Protein AF-Q4N2Q1-F1 (afdb_monomer)

Nearest PDB structures (foldseek):
  7ax3-assembly1_C2  TM=5.560E-01  e=3.155E-37  Homo sapiens
  7ax3-assembly1_D2  TM=5.392E-01  e=5.954E-36  Homo sapiens
  8sxz-assembly1_f  TM=5.097E-01  e=1.402E-36  Homo sapiens
  6dlu-assembly1_B  TM=5.110E-01  e=1.230E-34  Homo sapiens
  6vjf-assembly1_B  TM=7.811E-01  e=3.377E-27  Thermochaetoides thermophila DSM 1495

InterPro domains:
  IPR000375 Dynamin stalk domain [PF01031] (224-513)
  IPR001401 Dynamin, GTPase domain [SM00053] (6-253)
  IPR001401 Dynamin, GTPase domain [cd08771] (28-303)
  IPR003130 Dynamin GTPase effector [PF02212] (553-640)
  IPR003130 Dynamin GTPase effector [SM00302] (550-641)
  IPR020850 GTPase effector domain [PS51388] (555-646)
  IPR022812 Dynamin [PR00195] (30-48)
  IPR022812 Dynamin [PR00195] (55-72)
  IPR022812 Dynamin [PR00195] (132-149)
  IPR022812 Dynamin [PR00195] (184-202)
  IPR022812 Dynamin [PR00195] (203-219)
  IPR022812 Dynamin [PR00195] (226-245)
  IPR022812 Dynamin [PTHR11566] (11-640)
  IPR027417 P-loop containing nucleoside triphosphate hydrolase [G3DSA:3.40.50.300] (8-312)
  IPR027417 P-loop containing nucleoside triphosphate hydrolase [SSF52540] (6-311)
  IPR030381 Dynamin-type guanine nucleotide-binding (G) domain [PS51718] (27-303)
  IPR045063 Dynamin, N-terminal [PF00350] (33-215)

Foldseek 3Di:
DPDPPVVLLLLLLVLLVLLVVLPVCVPDPAFAAEEAFAPPLCRVLLVCLQLLHDQQDDDPDFRCQEKEKEFEAADDDPDPPDDPQKWKDWVPGPDTHSDSPVSNVVVVVVCCVPQNPQSHHDHDYTYMYIYYNRHDRHIYMYATHQDQQDDPRGPDDRCSNVVRLVSSLVQLLPPSYAYEQRGELQDDPVPIPSVVSNCVNPVQLARYEYEYENQVVHDVPDHCPCQLVCNPPHHPLGYAYEYGQDPVCVVVVPRSVNRQVVQVVCQCVDPPNVPDDPLRYGSVSVSVSVSVSSSVSSVVCLVVVLVVLVVVLVVLVVVLVQLDDAQDPDPVSLLVVVLVLLVQLLCQLVCLLVVPDDVVCPVPQDPPLRLNVQLVVLLVCQCPVVVVDLPLVPPDLVNLLVLQVVQCPPPDPPDRDVVSLLVVQQVVLVVSVVSLLVSLVSNLVSSLVSSLVSLCRSCVSFVLLSVLLSVLLNVLLVVLSVVLVVVLVVVSCCLRVDDDDPDVVLVVVPDPDDPPPPCVVPVVVPPDPCPPVVVVVVVVCVVDDDDRPDDPVSSVVSSVSSSVSVVVSSVCCSVVSSVSSCVSRVVVSSVCSSVSSSVVQVPDPVSVNRSDGPPVSVVVSVVSVSSSSSSVSSSVSSCVSCVVCPVVVVVVVVVVVVVVVVVVVVVVVVVVVVPPDDDDDDDDDDDDDDDDDDDDDDDDDDDDDYDDDDDDDDDDDDDDDDDDDDDDDDDDDDDDDDDDDDDDDDDDDDDDDDDDDDDDDDDDDDDDDDDDDDDDDDDD

Mean predicted aligned error: 19.38 Å

Solvent-accessible surface area (backbone atoms only — not comparable to full-atom values): 47287 Å² total; per-residue (Å²): 138,94,72,65,67,72,60,58,53,49,53,58,50,50,47,55,50,54,34,43,74,59,46,40,56,82,81,44,88,68,70,38,35,38,44,38,27,43,60,90,26,47,60,68,55,52,50,31,63,57,49,60,50,83,39,77,73,80,68,95,72,86,64,53,40,38,33,37,35,42,36,33,40,49,49,74,63,92,43,100,81,54,82,68,77,47,34,36,34,44,75,98,43,93,62,75,36,69,49,41,68,59,47,22,53,48,54,52,49,62,43,33,76,75,30,43,86,45,70,31,75,38,98,57,69,47,51,33,40,38,38,23,63,77,20,56,74,47,52,42,30,48,49,44,44,45,46,92,70,77,64,89,93,43,75,55,58,99,53,52,41,56,54,35,47,51,52,51,44,64,57,45,55,38,88,57,31,34,35,38,26,30,39,36,49,71,50,68,70,92,75,34,63,24,54,53,54,44,39,72,50,35,76,76,15,77,55,32,35,37,34,34,23,50,62,84,67,45,59,94,92,62,76,60,58,52,58,50,71,32,70,77,74,69,33,71,64,29,34,30,36,32,59,66,79,48,77,64,41,56,75,71,64,62,48,64,76,56,38,55,53,51,33,54,47,48,44,64,70,34,87,75,53,49,80,48,65,69,72,39,36,42,66,68,37,47,51,54,49,50,50,54,50,51,50,57,47,45,66,68,44,46,62,57,51,52,51,51,48,52,52,50,40,48,56,44,47,55,50,46,60,71,59,50,78,79,75,64,86,50,71,66,57,40,52,55,49,49,50,52,50,47,49,50,41,45,50,52,53,49,31,44,53,70,62,52,87,55,81,90,46,64,87,76,46,58,95,86,65,52,61,36,59,51,50,49,46,53,50,64,58,49,65,48,76,64,75,80,44,72,75,55,76,76,55,49,74,61,57,54,46,47,42,38,62,73,42,28,75,94,48,62,91,94,52,76,35,71,64,29,55,47,66,67,43,41,71,60,51,60,64,50,53,61,59,55,52,50,48,54,52,54,48,50,53,52,52,51,55,50,50,48,58,48,36,53,67,68,27,57,71,23,59,55,39,27,55,50,52,46,54,52,50,51,52,51,50,51,60,33,44,56,58,37,47,56,55,49,50,58,51,51,48,52,70,56,77,50,94,82,83,88,53,63,68,78,65,58,70,80,66,83,73,77,84,81,79,76,60,78,82,65,60,79,81,67,81,84,83,63,82,69,65,55,58,56,52,57,56,57,51,69,76,72,61,84,79,61,91,64,58,70,69,56,54,50,53,52,44,50,52,52,47,52,53,51,53,51,52,53,50,50,50,54,58,46,51,52,52,51,48,47,46,48,31,57,50,40,47,63,67,46,46,52,57,53,54,48,53,61,57,72,70,45,92,58,55,68,64,32,61,44,65,56,69,68,59,56,52,50,51,51,54,44,50,54,51,42,52,31,42,52,53,42,52,51,54,53,51,67,64,48,75,76,38,83,68,49,60,72,53,52,54,55,51,50,55,54,52,52,52,50,56,54,51,54,58,54,56,61,63,65,69,77,72,82,81,80,84,89,81,87,85,89,82,90,82,92,82,90,79,88,82,86,85,83,91,86,87,88,88,88,82,84,85,89,81,87,87,87,82,89,79,85,88,84,83,90,81,89,83,85,92,80,85,89,83,90,84,88,84,87,85,89,82,90,86,85,87,89,84,92,84,84,90,80,88,85,89,79,91,77,92,87,80,84,89,84,86,87,89,84,85,84,88,89,81,90,84,89,84,87,86,88,83,89,84,84,88,133

Secondary structure (DSSP, 8-state):
---SHHHHHHHHHHHHHHHHHTTGGGTSPPPEEEEE-BTTSSHHHHHHHHHT---S---SS----S-EEEEEEEPPPSSTT-----EEEETTEEEEE--HHHHHHHHHHHHHHHHTTTT------EEEEEEESSS-SEEEEE-PPB-SSPPTT-S--TTHHHHHHHHHHHHHTSTTEEEEEEEETTS-GGG-HHHHHHHHH-TT-SSEEEEEE-GGGPPTT--THHHHTT-SS--TT-EEE--PPPHHHHHTT--HHHHHHHHHHHHHH-TTTTTS-GGGBSHHHHHHHHHHHHHHHHHHHHHHHHHHHHHHHHHHHHHHHHH--PPPSSHHHHHHHHHHHHHHHHHHHHHHHTT---GGGTTTS-TT--HHHHHHHHHHHTTHHHHSS-GGGGS-HHHHHHHHHHH-TTSPTT---HHHHHHHHHHHHTTTHHHHHHHHHHHHHHHHHHHHHHHHHHHTT-HHHHHHHHHHHHHHHHHHHHHHHHHHHHHHHHHHHS-----HHHHHTT-----TTSSTTTGGGSTTS-TTHHHHHHHHHTTT----SS-HHHHHHHHHHHHHHHHHHHHHHHHHHHHHHIIIIIIHHHHHHHHHHHHHHHT-TTHHHHT---HHHHHHHHHHHHHHHHHHHHHHHHHHHHTT-TTTHHHHHHHHHHHHHHHHHHHHHHHHSSS--------------------------------------------------------PPPPP--------------------------------------------

Structure (mmCIF, N/CA/C/O backbone):
data_AF-Q4N2Q1-F1
#
_entry.id   AF-Q4N2Q1-F1
#
loop_
_atom_site.group_PDB
_atom_site.id
_atom_site.type_symbol
_atom_site.label_atom_id
_atom_site.label_alt_id
_atom_site.label_comp_id
_atom_site.label_asym_id
_atom_site.label_entity_id
_atom_site.label_seq_id
_atom_site.pdbx_PDB_ins_code
_atom_site.Cartn_x
_atom_site.Cartn_y
_atom_site.Cartn_z
_atom_site.occupancy
_atom_site.B_iso_or_equiv
_atom_site.auth_seq_id
_atom_site.auth_comp_id
_atom_site.auth_asym_id
_atom_site.auth_atom_id
_atom_site.pdbx_PDB_model_num
ATOM 1 N N . MET A 1 1 ? -0.016 -7.848 49.436 1.00 23.84 1 MET A N 1
ATOM 2 C CA . MET A 1 1 ? 0.077 -6.524 48.785 1.00 23.84 1 MET A CA 1
ATOM 3 C C . MET A 1 1 ? -0.170 -6.693 47.288 1.00 23.84 1 MET A C 1
ATOM 5 O O . MET A 1 1 ? 0.697 -7.261 46.640 1.00 23.84 1 MET A O 1
ATOM 9 N N . PRO A 1 2 ? -1.324 -6.281 46.734 1.00 28.38 2 PRO A N 1
ATOM 10 C CA . PRO A 1 2 ? -1.598 -6.340 45.300 1.00 28.38 2 PRO A CA 1
ATOM 11 C C . PRO A 1 2 ? -1.674 -4.913 44.729 1.00 28.38 2 PRO A C 1
ATOM 13 O O . PRO A 1 2 ? -2.746 -4.316 44.712 1.00 28.38 2 PRO A O 1
ATOM 16 N N . LEU A 1 3 ? -0.542 -4.320 44.332 1.00 30.06 3 LEU A N 1
ATOM 17 C CA . LEU A 1 3 ? -0.517 -2.938 43.813 1.00 30.06 3 LEU A CA 1
ATOM 18 C C . LEU A 1 3 ? 0.218 -2.748 42.475 1.00 30.06 3 LEU A C 1
ATOM 20 O O . LEU A 1 3 ? 0.093 -1.671 41.903 1.00 30.06 3 LEU A O 1
ATOM 24 N N . ASP A 1 4 ? 0.887 -3.764 41.916 1.00 42.16 4 ASP A N 1
ATOM 25 C CA . ASP A 1 4 ? 1.739 -3.549 40.729 1.00 42.16 4 ASP A CA 1
ATOM 26 C C . ASP A 1 4 ? 1.154 -4.033 39.390 1.00 42.16 4 ASP A C 1
ATOM 28 O O . ASP A 1 4 ? 1.511 -3.534 38.328 1.00 42.16 4 ASP A O 1
ATOM 32 N N . VAL A 1 5 ? 0.173 -4.940 39.407 1.00 43.19 5 VAL A N 1
ATOM 33 C CA . VAL A 1 5 ? -0.464 -5.412 38.164 1.00 43.19 5 VAL A CA 1
ATOM 34 C C . VAL A 1 5 ? -1.261 -4.267 37.522 1.00 43.19 5 VAL A C 1
ATOM 36 O O . VAL A 1 5 ? -1.053 -3.929 36.363 1.00 43.19 5 VAL A O 1
ATOM 39 N N . ASN A 1 6 ? -2.069 -3.546 38.304 1.00 49.22 6 ASN A N 1
ATOM 40 C CA . ASN A 1 6 ? -2.904 -2.440 37.816 1.00 49.22 6 ASN A CA 1
ATOM 41 C C . ASN A 1 6 ? -2.121 -1.244 37.235 1.00 49.22 6 ASN A C 1
ATOM 43 O O . ASN A 1 6 ? -2.698 -0.463 36.480 1.00 49.22 6 ASN A O 1
ATOM 47 N N . SER A 1 7 ? -0.842 -1.060 37.582 1.00 57.09 7 SER A N 1
ATOM 48 C CA . SER A 1 7 ? -0.015 0.043 37.063 1.00 57.09 7 SER A CA 1
ATOM 49 C C . SER A 1 7 ? 0.425 -0.228 35.618 1.00 57.09 7 SER A C 1
ATOM 51 O O . SER A 1 7 ? 0.379 0.653 34.760 1.00 57.09 7 SER A O 1
ATOM 53 N N . ASN A 1 8 ? 0.782 -1.479 35.350 1.00 57.34 8 ASN A N 1
ATOM 54 C CA . ASN A 1 8 ? 1.264 -1.989 34.077 1.00 57.34 8 ASN A CA 1
ATOM 55 C C . ASN A 1 8 ? 0.133 -2.200 33.065 1.00 57.34 8 ASN A C 1
ATOM 57 O O . ASN A 1 8 ? 0.296 -1.895 31.885 1.00 57.34 8 ASN A O 1
ATOM 61 N N . LEU A 1 9 ? -1.043 -2.608 33.540 1.00 58.28 9 LEU A N 1
ATOM 62 C CA . LEU A 1 9 ? -2.244 -2.744 32.716 1.00 58.28 9 LEU A CA 1
ATOM 63 C C . LEU A 1 9 ? -2.716 -1.402 32.127 1.00 58.28 9 LEU A C 1
ATOM 65 O O . LEU A 1 9 ? -3.066 -1.321 30.953 1.00 58.28 9 LEU A O 1
ATOM 69 N N . ARG A 1 10 ? -2.646 -0.319 32.908 1.00 62.84 10 ARG A N 1
ATOM 70 C CA . ARG A 1 10 ? -3.014 1.030 32.443 1.00 62.84 10 ARG A CA 1
ATOM 71 C C . ARG A 1 10 ? -2.118 1.546 31.324 1.00 62.84 10 ARG A C 1
ATOM 73 O O . ARG A 1 10 ? -2.601 2.257 30.453 1.00 62.84 10 ARG A O 1
ATOM 80 N N . LYS A 1 11 ? -0.833 1.179 31.327 1.00 69.94 11 LYS A N 1
ATOM 81 C CA . LYS A 1 11 ? 0.103 1.585 30.267 1.00 69.94 11 LYS A CA 1
ATOM 82 C C . LYS A 1 11 ? -0.298 1.001 28.913 1.00 69.94 11 LYS A C 1
ATOM 84 O O . LYS A 1 11 ? -0.176 1.689 27.914 1.00 69.94 11 LYS A O 1
ATOM 89 N N . LEU A 1 12 ? -0.809 -0.234 28.880 1.00 71.50 12 LEU A N 1
ATOM 90 C CA . LEU A 1 12 ? -1.245 -0.877 27.635 1.00 71.50 12 LEU A CA 1
ATOM 91 C C . LEU A 1 12 ? -2.538 -0.276 27.080 1.00 71.50 12 LEU A C 1
ATOM 93 O O . LEU A 1 12 ? -2.664 -0.131 25.869 1.00 71.50 12 LEU A O 1
ATOM 97 N N . ILE A 1 13 ? -3.484 0.085 27.949 1.00 72.00 13 ILE A N 1
ATOM 98 C CA . ILE A 1 13 ? -4.717 0.759 27.520 1.00 72.00 13 ILE A CA 1
ATOM 99 C C . ILE A 1 13 ? -4.392 2.173 27.022 1.00 72.00 13 ILE A C 1
ATOM 101 O O . ILE A 1 13 ? -4.746 2.508 25.896 1.00 72.00 13 ILE A O 1
ATOM 105 N N . SER A 1 14 ? -3.601 2.933 27.791 1.00 75.62 14 SER A N 1
ATOM 106 C CA . SER A 1 14 ? -3.106 4.257 27.387 1.00 75.62 14 SER A CA 1
ATOM 107 C C . SER A 1 14 ? -2.336 4.207 26.069 1.00 75.62 14 SER A C 1
ATOM 109 O O . SER A 1 14 ? -2.502 5.093 25.247 1.00 75.62 14 SER A O 1
ATOM 111 N N . LEU A 1 15 ? -1.544 3.157 25.826 1.00 80.88 15 LEU A N 1
ATOM 112 C CA . LEU A 1 15 ? -0.840 2.961 24.558 1.00 80.88 15 LEU A CA 1
ATOM 113 C C . LEU A 1 15 ? -1.815 2.851 23.377 1.00 80.88 15 LEU A C 1
ATOM 115 O O . LEU A 1 15 ? -1.579 3.443 22.328 1.00 80.88 15 LEU A O 1
ATOM 119 N N . VAL A 1 16 ? -2.903 2.087 23.518 1.00 80.00 16 VAL A N 1
ATOM 120 C CA . VAL A 1 16 ? -3.913 1.959 22.454 1.00 80.00 16 VAL A CA 1
ATOM 121 C C . VAL A 1 16 ? -4.624 3.292 22.215 1.00 80.00 16 VAL A C 1
ATOM 123 O O . VAL A 1 16 ? -4.890 3.635 21.061 1.00 80.00 16 VAL A O 1
ATOM 126 N N . ASP A 1 17 ? -4.882 4.057 23.272 1.00 76.50 17 ASP A N 1
ATOM 127 C CA . ASP A 1 17 ? -5.484 5.386 23.164 1.00 76.50 17 ASP A CA 1
ATOM 128 C C . ASP A 1 17 ? -4.525 6.394 22.506 1.00 76.50 17 ASP A C 1
ATOM 130 O O . ASP A 1 17 ? -4.915 7.043 21.537 1.00 76.50 17 ASP A O 1
ATOM 134 N N . ASP A 1 18 ? -3.248 6.417 22.896 1.00 82.38 18 ASP A N 1
ATOM 135 C CA . ASP A 1 18 ? -2.202 7.249 22.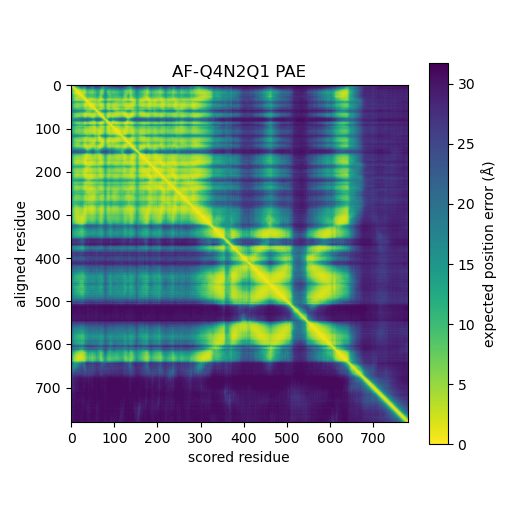281 1.00 82.38 18 ASP A CA 1
ATOM 136 C C . ASP A 1 18 ? -2.028 6.922 20.785 1.00 82.38 18 ASP A C 1
ATOM 138 O O . ASP A 1 18 ? -1.884 7.809 19.937 1.00 82.38 18 ASP A O 1
ATOM 142 N N . LEU A 1 19 ? -2.081 5.634 20.426 1.00 83.25 19 LEU A N 1
ATOM 143 C CA . LEU A 1 19 ? -2.073 5.189 19.030 1.00 83.25 19 LEU A CA 1
ATOM 144 C C . LEU A 1 19 ? -3.303 5.680 18.264 1.00 83.25 19 LEU A C 1
ATOM 146 O O . LEU A 1 19 ? -3.200 6.045 17.086 1.00 83.25 19 LEU A O 1
ATOM 150 N N . ARG A 1 20 ? -4.466 5.705 18.917 1.00 80.31 20 ARG A N 1
ATOM 151 C CA . ARG A 1 20 ? -5.702 6.213 18.326 1.00 80.31 20 ARG A CA 1
ATOM 152 C C . ARG A 1 20 ? -5.625 7.723 18.116 1.00 80.31 20 ARG A C 1
ATOM 154 O O . ARG A 1 20 ? -5.992 8.163 17.027 1.00 80.31 20 ARG A O 1
ATOM 161 N N . ASP A 1 21 ? -5.094 8.473 19.075 1.00 80.81 21 ASP A N 1
ATOM 162 C CA . ASP A 1 21 ? -4.981 9.939 19.042 1.00 80.81 21 ASP A CA 1
ATOM 163 C C . ASP A 1 21 ? -3.988 10.437 17.989 1.00 80.81 21 ASP A C 1
ATOM 165 O O . ASP A 1 21 ? -4.210 11.457 17.339 1.00 80.81 21 ASP A O 1
ATOM 169 N N . VAL A 1 22 ? -2.937 9.662 17.709 1.00 85.38 22 VAL A N 1
ATOM 170 C CA . VAL A 1 22 ? -2.050 9.908 16.557 1.00 85.38 22 VAL A CA 1
ATOM 171 C C . VAL A 1 22 ? -2.749 9.670 15.210 1.00 85.38 22 VAL A C 1
ATOM 173 O O . VAL A 1 22 ? -2.246 10.089 14.167 1.00 85.38 22 VAL A O 1
ATOM 176 N N . GLY A 1 23 ? -3.927 9.044 15.210 1.00 81.50 23 GLY A N 1
ATOM 177 C CA . GLY A 1 23 ? -4.720 8.784 14.013 1.00 81.50 23 GLY A CA 1
ATOM 178 C C . GLY A 1 23 ? -4.437 7.430 13.367 1.00 81.50 23 GLY A C 1
ATOM 179 O O . GLY A 1 23 ? -4.832 7.224 12.218 1.00 81.50 23 GLY A O 1
ATOM 180 N N . LEU A 1 24 ? -3.781 6.491 14.068 1.00 85.62 24 LEU A N 1
ATOM 181 C CA . LEU A 1 24 ? -3.479 5.166 13.510 1.00 85.62 24 LEU A CA 1
ATOM 182 C C . LEU A 1 24 ? -4.754 4.411 13.103 1.00 85.62 24 LEU A C 1
ATOM 184 O O . LEU A 1 24 ? -4.743 3.698 12.102 1.00 85.62 24 LEU A O 1
ATOM 188 N N . HIS A 1 25 ? -5.856 4.643 13.822 1.00 79.88 25 HIS A N 1
ATOM 189 C CA . HIS A 1 25 ? -7.170 4.041 13.576 1.00 79.88 25 HIS A CA 1
ATOM 190 C C . HIS A 1 25 ? -7.724 4.287 12.162 1.00 79.88 25 HIS A C 1
ATOM 192 O O . HIS A 1 25 ? -8.542 3.505 11.689 1.00 79.88 25 HIS A O 1
ATOM 198 N N . LYS A 1 26 ? -7.270 5.344 11.470 1.00 78.88 26 LYS A N 1
ATOM 199 C CA . LYS A 1 26 ? -7.656 5.633 10.076 1.00 78.88 26 LYS A CA 1
ATOM 200 C C . LYS A 1 26 ? -7.038 4.654 9.078 1.00 78.88 26 LYS A C 1
ATOM 202 O O . LYS A 1 26 ? -7.545 4.495 7.974 1.00 78.88 26 LYS A O 1
ATOM 207 N N . TYR A 1 27 ? -5.924 4.028 9.452 1.00 83.88 27 TYR A N 1
ATOM 208 C CA . TYR A 1 27 ? -5.139 3.166 8.573 1.00 83.88 27 TYR A CA 1
ATOM 209 C C . TYR A 1 27 ? -5.144 1.708 9.033 1.00 83.88 27 TYR A C 1
ATOM 211 O O . TYR A 1 27 ? -5.108 0.811 8.190 1.00 83.88 27 TYR A O 1
ATOM 219 N N . ILE A 1 28 ? -5.161 1.468 10.346 1.00 84.38 28 ILE A N 1
ATOM 220 C CA . ILE A 1 28 ? -5.064 0.145 10.967 1.00 84.38 28 ILE A CA 1
ATOM 221 C C . ILE A 1 28 ? -6.074 0.053 12.110 1.00 84.38 28 ILE A C 1
ATOM 223 O O . ILE A 1 28 ? -6.128 0.929 12.972 1.00 84.38 28 ILE A O 1
ATOM 227 N N . ASN A 1 29 ? -6.838 -1.038 12.151 1.00 81.31 29 ASN A N 1
ATOM 228 C CA . ASN A 1 29 ? -7.791 -1.271 13.230 1.00 81.31 29 ASN A CA 1
ATOM 229 C C . ASN A 1 29 ? -7.075 -1.580 14.547 1.00 81.31 29 ASN A C 1
ATOM 231 O O . ASN A 1 29 ? -6.163 -2.415 14.598 1.00 81.31 29 ASN A O 1
ATOM 235 N N . LEU A 1 30 ? -7.534 -0.920 15.610 1.00 83.69 30 LEU A N 1
ATOM 236 C CA . LEU A 1 30 ? -7.022 -1.065 16.968 1.00 83.69 30 LEU A CA 1
ATOM 237 C C . LEU A 1 30 ? -7.913 -2.001 17.801 1.00 83.69 30 LEU A C 1
ATOM 239 O O . LEU A 1 30 ? -9.124 -2.055 17.558 1.00 83.69 30 LEU A O 1
ATOM 243 N N . PRO A 1 31 ? -7.348 -2.697 18.807 1.00 85.12 31 PRO A N 1
ATOM 244 C CA . PRO A 1 31 ? -8.130 -3.537 19.703 1.00 85.12 31 PRO A CA 1
ATOM 245 C C . PRO A 1 31 ? -9.226 -2.759 20.435 1.00 85.12 31 PRO A C 1
ATOM 247 O O . PRO A 1 31 ? -8.993 -1.665 20.952 1.00 85.12 31 PRO A O 1
ATOM 250 N N . ARG A 1 32 ? -10.429 -3.333 20.487 1.00 86.56 32 ARG A N 1
ATOM 251 C CA . ARG A 1 32 ? -11.621 -2.706 21.083 1.00 86.56 32 ARG A CA 1
ATOM 252 C C . ARG A 1 32 ? -12.650 -3.744 21.513 1.00 86.56 32 ARG A C 1
ATOM 254 O O . ARG A 1 32 ? -12.541 -4.911 21.142 1.00 86.56 32 ARG A O 1
ATOM 261 N N . ILE A 1 33 ? -13.654 -3.329 22.282 1.00 91.31 33 ILE A N 1
ATOM 262 C CA . ILE A 1 33 ? -14.768 -4.191 22.697 1.00 91.31 33 ILE A CA 1
ATOM 263 C C . ILE A 1 33 ? -16.034 -3.761 21.954 1.00 91.31 33 ILE A C 1
ATOM 265 O O . ILE A 1 33 ? -16.439 -2.607 22.030 1.00 91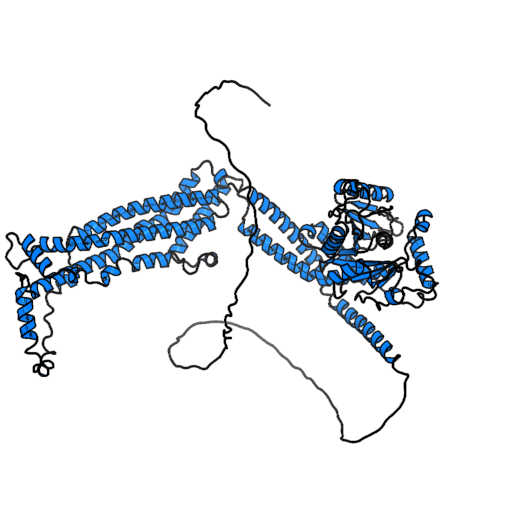.31 33 ILE A O 1
ATOM 269 N N . CYS A 1 34 ? -16.678 -4.688 21.257 1.00 92.25 34 CYS A N 1
ATOM 270 C CA . CYS A 1 34 ? -17.942 -4.480 20.560 1.00 92.25 34 CYS A CA 1
ATOM 271 C C . CYS A 1 34 ? -19.086 -5.119 21.352 1.00 92.25 34 CYS A C 1
ATOM 273 O O . CYS A 1 34 ? -19.015 -6.299 21.696 1.00 92.25 34 CYS A O 1
ATOM 275 N N . VAL A 1 35 ? -20.151 -4.362 21.626 1.00 92.19 35 VAL A N 1
ATOM 276 C CA . VAL A 1 35 ? -21.345 -4.877 22.306 1.00 92.19 35 VAL A CA 1
ATOM 277 C C . VAL A 1 35 ? -22.387 -5.319 21.282 1.00 92.19 35 VAL A C 1
ATOM 279 O O . VAL A 1 35 ? -22.894 -4.512 20.508 1.00 92.19 35 VAL A O 1
ATOM 282 N N . ALA A 1 36 ? -22.739 -6.605 21.304 1.00 91.50 36 ALA A N 1
ATOM 283 C CA . ALA A 1 36 ? -23.723 -7.209 20.410 1.00 91.50 36 ALA A CA 1
ATOM 284 C C . ALA A 1 36 ? -24.922 -7.751 21.202 1.00 91.50 36 ALA A C 1
ATOM 286 O O . ALA A 1 36 ? -24.769 -8.381 22.248 1.00 91.50 36 ALA A O 1
ATOM 287 N N . GLY A 1 37 ? -26.141 -7.524 20.706 1.00 88.38 37 GLY A N 1
ATOM 288 C CA . GLY A 1 37 ? -27.363 -7.974 21.378 1.00 88.38 37 GLY A CA 1
ATOM 289 C C . GLY A 1 37 ? -28.648 -7.532 20.682 1.00 88.38 37 GLY A C 1
ATOM 290 O O . GLY A 1 37 ? -28.688 -6.475 20.051 1.00 88.38 37 GLY A O 1
ATOM 291 N N . THR A 1 38 ? -29.731 -8.291 20.845 1.00 86.50 38 THR A N 1
ATOM 292 C CA . THR A 1 38 ? -31.064 -7.929 20.327 1.00 86.50 38 THR A CA 1
ATOM 293 C C . THR A 1 38 ? -31.582 -6.637 20.953 1.00 86.50 38 THR A C 1
ATOM 295 O O . THR A 1 38 ? -31.159 -6.240 22.045 1.00 86.50 38 THR A O 1
ATOM 298 N N . GLN A 1 39 ? -32.485 -5.927 20.275 1.00 83.44 39 GLN A N 1
ATOM 299 C CA . GLN A 1 39 ? -33.172 -4.789 20.891 1.00 83.44 39 GLN A CA 1
ATOM 300 C C . GLN A 1 39 ? -33.786 -5.206 22.243 1.00 83.44 39 GLN A C 1
ATOM 302 O O . GLN A 1 39 ? -34.304 -6.309 22.392 1.00 83.44 39 GLN A O 1
ATOM 307 N N . SER A 1 40 ? -33.675 -4.344 23.256 1.00 81.56 40 SER A N 1
ATOM 308 C CA . SER A 1 40 ? -34.179 -4.606 24.615 1.00 81.56 40 SER A CA 1
ATOM 309 C C . SER A 1 40 ? -33.486 -5.733 25.402 1.00 81.56 40 SER A C 1
ATOM 311 O O . SER A 1 40 ? -33.939 -6.047 26.505 1.00 81.56 40 SER A O 1
ATOM 313 N N . SER A 1 41 ? -32.356 -6.285 24.936 1.00 83.62 41 SER A N 1
ATOM 314 C CA . SER A 1 41 ? -31.536 -7.235 25.717 1.00 83.62 41 SER A CA 1
ATOM 315 C C . SER A 1 41 ? -30.812 -6.605 26.918 1.00 83.62 41 SER A C 1
ATOM 317 O O . SER A 1 41 ? -30.171 -7.306 27.692 1.00 83.62 41 SER A O 1
ATOM 319 N N . GLY A 1 42 ? -30.910 -5.284 27.101 1.00 84.94 42 GLY A N 1
ATOM 320 C CA . GLY A 1 42 ? -30.280 -4.564 28.212 1.00 84.94 42 GLY A CA 1
ATOM 321 C C . GLY A 1 42 ? -28.869 -4.037 27.930 1.00 84.94 42 GLY A C 1
ATOM 322 O O . GLY A 1 42 ? -28.194 -3.656 28.877 1.00 84.94 42 GLY A O 1
ATOM 323 N N . LYS A 1 43 ? -28.427 -3.978 26.662 1.00 87.44 43 LYS A N 1
ATOM 324 C CA . LYS A 1 43 ? -27.108 -3.439 26.253 1.00 87.44 43 LYS A CA 1
ATOM 325 C C . LYS A 1 43 ? -26.785 -2.077 26.871 1.00 87.44 43 LYS A C 1
ATOM 327 O O . LYS A 1 43 ? -25.798 -1.958 27.585 1.00 87.44 43 LYS A O 1
ATOM 332 N N . SER A 1 44 ? -27.642 -1.078 26.649 1.00 85.94 44 SER A N 1
AT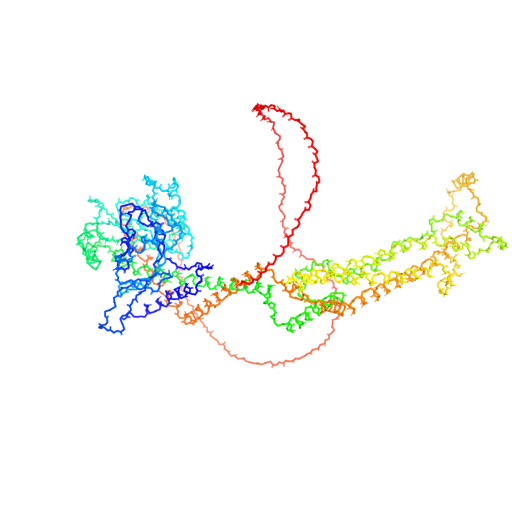OM 333 C CA . SER A 1 44 ? -27.426 0.284 27.151 1.00 85.94 44 SER A CA 1
ATOM 334 C C . SER A 1 44 ? -27.366 0.315 28.680 1.00 85.94 44 SER A C 1
ATOM 336 O O . SER A 1 44 ? -26.524 1.001 29.241 1.00 85.94 44 SER A O 1
ATOM 338 N N . SER A 1 45 ? -28.172 -0.505 29.364 1.00 87.94 45 SER A N 1
ATOM 339 C CA . SER A 1 45 ? -28.134 -0.621 30.827 1.00 87.94 45 SER A CA 1
ATOM 340 C C . SER A 1 45 ? -26.846 -1.273 31.344 1.00 87.94 45 SER A C 1
ATOM 342 O O . SER A 1 45 ? -26.336 -0.859 32.383 1.00 87.94 45 SER A O 1
ATOM 344 N N . VAL A 1 46 ? -26.305 -2.272 30.632 1.00 89.62 46 VAL A N 1
ATOM 345 C CA . VAL A 1 46 ? -24.990 -2.863 30.945 1.00 89.62 46 VAL A CA 1
ATOM 346 C C . VAL A 1 46 ? -23.894 -1.819 30.752 1.00 89.62 46 VAL A C 1
ATOM 348 O O . VAL A 1 46 ? -23.068 -1.642 31.640 1.00 89.62 46 VAL A O 1
ATOM 351 N N . LEU A 1 47 ? -23.915 -1.090 29.635 1.00 88.81 47 LEU A N 1
ATOM 352 C CA . LEU A 1 47 ? -22.940 -0.041 29.335 1.00 88.81 47 LEU A CA 1
ATOM 353 C C . LEU A 1 47 ? -22.965 1.083 30.375 1.00 88.81 47 LEU A C 1
ATOM 355 O O . LEU A 1 47 ? -21.926 1.400 30.938 1.00 88.81 47 LEU A O 1
ATOM 359 N N . GLU A 1 48 ? -24.132 1.627 30.716 1.00 87.69 48 GLU A N 1
ATOM 360 C CA . GLU A 1 48 ? -24.266 2.638 31.776 1.00 87.69 48 GLU A CA 1
ATOM 361 C C . GLU A 1 48 ? -23.758 2.129 33.132 1.00 87.69 48 GLU A C 1
ATOM 363 O O . GLU A 1 48 ? -23.159 2.888 33.892 1.00 87.69 48 GLU A O 1
ATOM 368 N N . SER A 1 49 ? -23.963 0.843 33.436 1.00 87.75 49 SER A N 1
ATOM 369 C CA . SER A 1 49 ? -23.482 0.234 34.681 1.00 87.75 49 SER A CA 1
ATOM 370 C C . SER A 1 49 ? -21.961 0.039 34.684 1.00 87.75 49 SER A C 1
ATOM 372 O O . SER A 1 49 ? -21.346 0.195 35.735 1.00 87.75 49 SER A O 1
ATOM 374 N N . ILE A 1 50 ? -21.346 -0.240 33.525 1.00 86.62 50 ILE A N 1
ATOM 375 C CA . ILE A 1 50 ? -19.881 -0.281 33.347 1.00 86.62 50 ILE A CA 1
ATOM 376 C C . ILE A 1 50 ? -19.278 1.125 33.470 1.00 86.62 50 ILE A C 1
ATOM 378 O O . ILE A 1 50 ? -18.242 1.296 34.108 1.00 86.62 50 ILE A O 1
ATOM 382 N N . VAL A 1 51 ? -19.910 2.133 32.862 1.00 84.69 51 VAL A N 1
ATOM 383 C CA . VAL A 1 51 ? -19.425 3.524 32.893 1.00 84.69 51 VAL A CA 1
ATOM 384 C C . VAL A 1 51 ? -19.657 4.176 34.260 1.00 84.69 51 VAL A C 1
ATOM 386 O O . VAL A 1 51 ? -18.883 5.032 34.683 1.00 84.69 51 VAL A O 1
ATOM 389 N N . GLY A 1 52 ? -20.726 3.791 34.956 1.00 82.00 52 GLY A N 1
ATOM 390 C CA . GLY A 1 52 ? -21.145 4.398 36.218 1.00 82.00 52 GLY A CA 1
ATOM 391 C C . GLY A 1 52 ? -21.931 5.704 36.055 1.00 82.00 52 GLY A C 1
ATOM 392 O O . GLY A 1 52 ? -22.203 6.369 37.055 1.00 82.00 52 GLY A O 1
ATOM 393 N N . ILE A 1 53 ? -22.305 6.078 34.824 1.00 82.31 53 ILE A N 1
ATOM 394 C CA . ILE A 1 53 ? -22.973 7.345 34.486 1.00 82.31 53 ILE A CA 1
ATOM 395 C C . ILE A 1 53 ? -24.164 7.086 33.559 1.00 82.31 53 ILE A C 1
ATOM 397 O O . ILE A 1 53 ? -24.107 6.251 32.658 1.00 82.31 53 ILE A O 1
ATOM 401 N N . ASP A 1 54 ? -25.242 7.839 33.772 1.00 82.44 54 ASP A N 1
ATOM 402 C CA . ASP A 1 54 ? -26.492 7.768 33.015 1.00 82.44 54 ASP A CA 1
ATOM 403 C C . ASP A 1 54 ? -26.559 8.890 31.963 1.00 82.44 54 ASP A C 1
ATOM 405 O O . ASP A 1 54 ? -27.025 9.990 32.248 1.00 82.44 54 ASP A O 1
ATOM 409 N N . PHE A 1 55 ? -26.046 8.638 30.756 1.00 83.06 55 PHE A N 1
ATOM 410 C CA . PHE A 1 55 ? -25.962 9.648 29.683 1.00 83.06 55 PHE A CA 1
ATOM 411 C C . PHE A 1 55 ? -26.425 9.131 28.313 1.00 83.06 55 PHE A C 1
ATOM 413 O O . PHE A 1 55 ? -26.620 9.914 27.383 1.00 83.06 55 PHE A O 1
ATOM 420 N N . LEU A 1 56 ? -26.640 7.820 28.170 1.00 84.81 56 LEU A N 1
ATOM 421 C CA . LEU A 1 56 ? -27.151 7.249 26.928 1.00 84.81 56 LEU A CA 1
ATOM 422 C C . LEU A 1 56 ? -28.624 7.620 26.733 1.00 84.81 56 LEU A C 1
ATOM 424 O O . LEU A 1 56 ? -29.365 7.713 27.717 1.00 84.81 56 LEU A O 1
ATOM 428 N N . PRO A 1 57 ? -29.072 7.875 25.490 1.00 77.00 57 PRO A N 1
ATOM 429 C CA . PRO A 1 57 ? -30.479 8.127 25.214 1.00 77.00 57 PRO A CA 1
ATOM 430 C C . PRO A 1 57 ? -31.334 6.921 25.616 1.00 77.00 57 PRO A C 1
ATOM 432 O O . PRO A 1 57 ? -30.874 5.782 25.605 1.00 77.00 57 PRO A O 1
ATOM 435 N N . ARG A 1 58 ? -32.591 7.181 25.985 1.00 71.81 58 ARG A N 1
ATOM 436 C CA . ARG A 1 58 ? -33.589 6.165 26.339 1.00 71.81 58 ARG A CA 1
ATOM 437 C C . ARG A 1 58 ? -34.923 6.521 25.700 1.00 71.81 58 ARG A C 1
ATOM 439 O O . ARG A 1 58 ? -35.248 7.700 25.593 1.00 71.81 58 ARG A O 1
ATOM 446 N N . GLY A 1 59 ? -35.684 5.515 25.284 1.00 63.62 59 GLY A N 1
ATOM 447 C CA . GLY A 1 59 ? -37.011 5.706 24.705 1.00 63.62 59 GLY A CA 1
ATOM 448 C C . GLY A 1 59 ? -37.571 4.432 24.083 1.00 63.62 59 GLY A C 1
ATOM 449 O O . GLY A 1 59 ? -36.860 3.436 23.933 1.00 63.62 59 GLY A O 1
ATOM 450 N N . ASP A 1 60 ? -38.846 4.488 23.706 1.00 54.94 60 ASP A N 1
ATOM 451 C CA . ASP A 1 60 ? -39.526 3.403 23.004 1.00 54.94 60 ASP A CA 1
ATOM 452 C C . ASP A 1 60 ? -39.123 3.387 21.517 1.00 54.94 60 ASP A C 1
ATOM 454 O O . ASP A 1 60 ? -39.282 4.373 20.793 1.00 54.94 60 ASP A O 1
ATOM 458 N N . GLY A 1 61 ? -38.592 2.255 21.043 1.00 61.88 61 GLY A N 1
ATOM 459 C CA . GLY A 1 61 ? -38.121 2.072 19.663 1.00 61.88 61 GLY A CA 1
ATOM 460 C C . GLY A 1 61 ? -36.602 1.892 19.540 1.00 61.88 61 GLY A C 1
ATOM 461 O O . GLY A 1 61 ? -35.938 1.458 20.482 1.00 61.88 61 GLY A O 1
ATOM 462 N N . ILE A 1 62 ? -36.047 2.144 18.347 1.00 67.69 62 ILE A N 1
ATOM 463 C CA . ILE A 1 62 ? -34.600 2.032 18.092 1.00 67.69 62 ILE A CA 1
ATOM 464 C C . ILE A 1 62 ? -33.906 3.267 18.664 1.00 67.69 62 ILE A C 1
ATOM 466 O O . ILE A 1 62 ? -33.963 4.351 18.086 1.00 67.69 62 ILE A O 1
ATOM 470 N N . VAL A 1 63 ? -33.273 3.086 19.820 1.00 72.38 63 VAL A N 1
ATOM 471 C CA . VAL A 1 63 ? -32.604 4.155 20.567 1.00 72.38 63 VAL A CA 1
ATOM 472 C C . VAL A 1 63 ? -31.229 4.470 19.968 1.00 72.38 63 VAL A C 1
ATOM 474 O O . VAL A 1 63 ? -30.961 5.612 19.597 1.00 72.38 63 VAL A O 1
ATOM 477 N N . THR A 1 64 ? -30.382 3.450 19.803 1.00 76.62 64 THR A N 1
ATOM 478 C CA . THR A 1 64 ? -29.056 3.572 19.179 1.00 76.62 64 THR A CA 1
ATOM 479 C C . THR A 1 64 ? -29.195 3.429 17.661 1.00 76.62 64 THR A C 1
ATOM 481 O O . THR A 1 64 ? -29.415 2.327 17.161 1.00 76.62 64 THR A O 1
ATOM 484 N N . ARG A 1 65 ? -29.111 4.546 16.925 1.00 81.00 65 ARG A N 1
ATOM 485 C CA . ARG A 1 65 ? -29.222 4.603 15.446 1.00 81.00 65 ARG A CA 1
ATOM 486 C C . ARG A 1 65 ? -27.888 4.812 14.724 1.00 81.00 65 ARG A C 1
ATOM 488 O O . ARG A 1 65 ? -27.809 4.641 13.512 1.00 81.00 65 ARG A O 1
ATOM 495 N N . ARG A 1 66 ? -26.853 5.170 15.473 1.00 86.81 66 ARG A N 1
ATOM 496 C CA . ARG A 1 66 ? -25.459 5.257 15.040 1.00 86.81 66 ARG A CA 1
ATOM 497 C C . ARG A 1 66 ? -24.615 4.493 16.056 1.00 86.81 66 ARG A C 1
ATOM 499 O O . ARG A 1 66 ? -24.969 4.545 17.237 1.00 86.81 66 ARG A O 1
ATOM 506 N N . PRO A 1 67 ? -23.545 3.797 15.649 1.00 89.00 67 PRO A N 1
ATOM 507 C CA . PRO A 1 67 ? -22.578 3.255 16.596 1.00 89.00 67 PRO A CA 1
ATOM 508 C C . PRO A 1 67 ? -22.066 4.349 17.542 1.00 89.00 67 PRO A C 1
ATOM 510 O O . PRO A 1 67 ? -21.841 5.478 17.107 1.00 89.00 67 PRO A O 1
ATOM 513 N N . ILE A 1 68 ? -21.881 4.038 18.822 1.00 90.12 68 ILE A N 1
ATOM 514 C CA . ILE A 1 68 ? -21.312 4.980 19.797 1.00 90.12 68 ILE A CA 1
ATOM 515 C C . ILE A 1 68 ? -20.034 4.368 20.357 1.00 90.12 68 ILE A C 1
ATOM 517 O O . ILE A 1 68 ? -20.081 3.309 20.977 1.00 90.12 68 ILE A O 1
ATOM 521 N N . GLU A 1 69 ? -18.896 5.018 20.131 1.00 88.31 69 GLU A N 1
ATOM 522 C CA . GLU A 1 69 ? -17.595 4.595 20.647 1.00 88.31 69 GLU A CA 1
ATOM 523 C C . GLU A 1 69 ? -17.262 5.387 21.914 1.00 88.31 69 GLU A C 1
ATOM 525 O O . GLU A 1 69 ? -17.073 6.604 21.880 1.00 88.31 69 GLU A O 1
ATOM 530 N N . PHE A 1 70 ? -17.198 4.681 23.041 1.00 86.69 70 PHE A N 1
ATOM 531 C CA . PHE A 1 70 ? -16.815 5.214 24.341 1.00 86.69 70 PHE A CA 1
ATOM 532 C C . PHE A 1 70 ? -15.335 4.978 24.587 1.00 86.69 70 PHE A C 1
ATOM 534 O O . PHE A 1 70 ? -14.866 3.837 24.544 1.00 86.69 70 PHE A O 1
ATOM 541 N N . ARG A 1 71 ? -14.632 6.041 24.963 1.00 86.44 71 ARG A N 1
ATOM 542 C CA . ARG A 1 71 ? -13.305 5.968 25.572 1.00 86.44 71 ARG A CA 1
ATOM 543 C C . ARG A 1 71 ? -13.446 6.309 27.048 1.00 86.44 71 ARG A C 1
ATOM 545 O O . ARG A 1 71 ? -13.737 7.451 27.392 1.00 86.44 71 ARG A O 1
ATOM 552 N N . LEU A 1 72 ? -13.339 5.313 27.915 1.00 84.56 72 LEU A N 1
ATOM 553 C CA . LEU A 1 72 ? -13.485 5.488 29.356 1.00 84.56 72 LEU A CA 1
ATOM 554 C C . LEU A 1 72 ? -12.113 5.733 29.969 1.00 84.56 72 LEU A C 1
ATOM 556 O O . LEU A 1 72 ? -11.223 4.900 29.828 1.00 84.56 72 LEU A O 1
ATOM 560 N N . ASN A 1 73 ? -11.972 6.864 30.652 1.00 82.38 73 ASN A N 1
ATOM 561 C CA . ASN A 1 73 ? -10.743 7.306 31.293 1.00 82.38 73 ASN A CA 1
ATOM 562 C C . ASN A 1 73 ? -10.989 7.522 32.783 1.00 82.38 73 ASN A C 1
ATOM 564 O O . ASN A 1 73 ? -11.734 8.420 33.195 1.00 82.38 73 ASN A O 1
ATOM 568 N N . ARG A 1 74 ? -10.330 6.720 33.615 1.00 80.06 74 ARG A N 1
ATOM 569 C CA . ARG A 1 74 ? -10.480 6.810 35.059 1.00 80.06 74 ARG A CA 1
ATOM 570 C C . ARG A 1 74 ? -9.739 8.022 35.608 1.00 80.06 74 ARG A C 1
ATOM 572 O O . ARG A 1 74 ? -8.507 8.043 35.658 1.00 80.06 74 ARG A O 1
ATOM 579 N N . LEU A 1 75 ? -10.486 8.997 36.120 1.00 79.88 75 LEU A N 1
ATOM 580 C CA . LEU A 1 75 ? -9.907 10.151 36.807 1.00 79.88 75 LEU A CA 1
ATOM 581 C C . LEU A 1 75 ? -9.252 9.711 38.122 1.00 79.88 75 LEU A C 1
ATOM 583 O O . LEU A 1 75 ? -9.854 9.003 38.932 1.00 79.88 75 LEU A O 1
ATOM 587 N N . LYS A 1 76 ? -8.005 10.139 38.339 1.00 68.94 76 LYS A N 1
ATOM 588 C CA . LYS A 1 76 ? -7.321 9.994 39.626 1.00 68.94 76 LYS A CA 1
ATOM 589 C C . LYS A 1 76 ? -7.439 11.314 40.388 1.00 68.94 76 LYS A C 1
ATOM 591 O O . LYS A 1 76 ? -7.053 12.337 39.825 1.00 68.94 76 LYS A O 1
ATOM 596 N N . PRO A 1 77 ? -7.919 11.306 41.640 1.00 63.94 77 PRO A N 1
ATOM 597 C CA . PRO A 1 77 ? -7.840 12.493 42.475 1.00 63.94 77 PRO A CA 1
ATOM 598 C C . PRO A 1 77 ? -6.364 12.813 42.746 1.00 63.94 77 PRO A C 1
ATOM 600 O O . PRO A 1 77 ? -5.611 11.948 43.200 1.00 63.94 77 PRO A O 1
ATOM 603 N N . SER A 1 78 ? -5.942 14.037 42.423 1.00 60.72 78 SER A N 1
ATOM 604 C CA . SER A 1 78 ? -4.581 14.535 42.681 1.00 60.72 78 SER A CA 1
ATOM 605 C C . SER A 1 78 ? -4.303 14.671 44.180 1.00 60.72 78 SER A C 1
ATOM 607 O O . SER A 1 78 ? -3.156 14.569 44.613 1.00 60.72 78 SER A O 1
ATOM 609 N N . SER A 1 79 ? -5.356 14.844 44.980 1.00 57.78 79 SER A N 1
ATOM 610 C CA . SER A 1 79 ? -5.322 14.857 46.437 1.00 57.78 79 SER A CA 1
ATOM 611 C C . SER A 1 79 ? -6.602 14.214 47.013 1.00 57.78 79 SER A C 1
ATOM 613 O O . SER A 1 79 ? -7.629 14.212 46.336 1.00 57.78 79 SER A O 1
ATOM 615 N N . PRO A 1 80 ? -6.591 13.643 48.237 1.00 57.94 80 PRO A N 1
ATOM 616 C CA . PRO A 1 80 ? -7.751 12.951 48.829 1.00 57.94 80 PRO A CA 1
ATOM 617 C C . PRO A 1 80 ? -9.006 13.822 49.014 1.00 57.94 80 PRO A C 1
ATOM 619 O O . PRO A 1 80 ? -10.084 13.287 49.269 1.00 57.94 80 PRO A O 1
ATOM 622 N N . GLU A 1 81 ? -8.859 15.144 48.911 1.00 55.38 81 GLU A N 1
ATOM 623 C CA . GLU A 1 81 ? -9.911 16.142 49.127 1.00 55.38 81 GLU A CA 1
ATOM 624 C C . GLU A 1 81 ? -10.493 16.701 47.812 1.00 55.38 81 GLU A C 1
ATOM 626 O O . GLU A 1 81 ? -11.549 17.337 47.834 1.00 55.38 81 GLU A O 1
ATOM 631 N N . ASP A 1 82 ? -9.872 16.415 46.658 1.00 58.19 82 ASP A N 1
ATOM 632 C CA . ASP A 1 82 ? -10.368 16.848 45.349 1.00 58.19 82 ASP A CA 1
ATOM 633 C C . ASP A 1 82 ? -11.568 16.000 44.904 1.00 58.19 82 ASP A C 1
ATOM 635 O O . ASP A 1 82 ? -11.452 14.811 44.586 1.00 58.19 82 ASP A O 1
ATOM 639 N N . LYS A 1 83 ? -12.744 16.630 44.812 1.00 58.84 83 LYS A N 1
ATOM 640 C CA . LYS A 1 83 ? -13.891 16.052 44.101 1.00 58.84 83 LYS A CA 1
ATOM 641 C C . LYS A 1 83 ? -13.625 16.113 42.598 1.00 58.84 83 LYS A C 1
ATOM 643 O O . LYS A 1 83 ? -13.738 17.166 41.980 1.00 58.84 83 LYS A O 1
ATOM 648 N N . CYS A 1 84 ? -13.272 14.978 41.999 1.00 67.88 84 CYS A N 1
ATOM 649 C CA . CYS A 1 84 ? -13.237 14.848 40.546 1.00 67.88 84 CYS A CA 1
ATOM 650 C C . CYS A 1 84 ? -14.662 14.669 40.016 1.00 67.88 84 CYS A C 1
ATOM 652 O O . CYS A 1 84 ? -15.177 13.547 39.994 1.00 67.88 84 CYS A O 1
ATOM 654 N N . ASP A 1 85 ? -15.288 15.766 39.596 1.00 78.69 85 ASP A N 1
ATOM 655 C CA . ASP A 1 85 ? -16.588 15.700 38.936 1.00 78.69 85 ASP A CA 1
ATOM 656 C C . ASP A 1 85 ? -16.444 15.035 37.555 1.00 78.69 85 ASP A C 1
ATOM 658 O O . ASP A 1 85 ? -15.561 15.413 36.775 1.00 78.69 85 ASP A O 1
ATOM 662 N N . PRO A 1 86 ? -17.272 14.022 37.244 1.00 85.25 86 PRO A N 1
ATOM 663 C CA . PRO A 1 86 ? -17.214 13.343 35.962 1.00 85.25 86 PRO A CA 1
ATOM 664 C C . PRO A 1 86 ? -17.660 14.261 34.817 1.00 85.25 86 PRO A C 1
ATOM 666 O O . PRO A 1 86 ? -18.583 15.060 34.976 1.00 85.25 86 PRO A O 1
ATOM 669 N N . TYR A 1 87 ? -17.029 14.123 33.651 1.00 89.19 87 TYR A N 1
ATOM 670 C CA . TYR A 1 87 ? -17.354 14.909 32.458 1.00 89.19 87 TYR A CA 1
ATOM 671 C C . TYR A 1 87 ? -17.183 14.103 31.166 1.00 89.19 87 TYR A C 1
ATOM 673 O O . TYR A 1 87 ? -16.484 13.088 31.131 1.00 89.19 87 TYR A O 1
ATOM 681 N N . ILE A 1 88 ? -17.831 14.561 30.094 1.00 88.94 88 ILE A N 1
ATOM 682 C CA . ILE A 1 88 ? -17.777 13.954 28.756 1.00 88.94 88 ILE A CA 1
ATOM 683 C C . ILE A 1 88 ? -17.227 14.968 27.749 1.00 88.94 88 ILE A C 1
ATOM 685 O O . ILE A 1 88 ? -17.559 16.151 27.824 1.00 88.94 88 ILE A O 1
ATOM 689 N N . VAL A 1 89 ? -16.408 14.502 26.806 1.00 89.06 89 VAL A N 1
ATOM 690 C CA . VAL A 1 89 ? -15.876 15.283 25.676 1.00 89.06 89 VAL A CA 1
ATOM 691 C C . VAL A 1 89 ? -16.206 14.555 24.374 1.00 89.06 89 VAL A C 1
ATOM 693 O O . VAL A 1 89 ? -16.013 13.343 24.286 1.00 89.06 89 VAL A O 1
ATOM 696 N N . PHE A 1 90 ? -16.709 15.272 23.370 1.00 87.88 90 PHE A N 1
ATOM 697 C CA . PHE A 1 90 ? -17.033 14.710 22.053 1.00 87.88 90 PHE A CA 1
ATOM 698 C C . PHE A 1 90 ? -15.890 14.960 21.069 1.00 87.88 90 PHE A C 1
ATOM 700 O O . PHE A 1 90 ? -15.259 16.013 21.099 1.00 87.88 90 PHE A O 1
ATOM 707 N N . GLU A 1 91 ? -15.612 14.011 20.176 1.00 80.50 91 GLU A N 1
ATOM 708 C CA . GLU A 1 91 ? -14.571 14.205 19.162 1.00 80.50 91 GLU A CA 1
ATOM 709 C C . GLU A 1 91 ? -14.924 15.385 18.233 1.00 80.50 91 GLU A C 1
ATOM 711 O O . GLU A 1 91 ? -16.017 15.445 17.671 1.00 80.50 91 GLU A O 1
ATOM 716 N N . GLY A 1 92 ? -14.002 16.345 18.099 1.00 74.06 92 GLY A N 1
ATOM 717 C CA . GLY A 1 92 ? -14.214 17.583 17.337 1.00 74.06 92 GLY A CA 1
ATOM 718 C C . GLY A 1 92 ? -14.851 18.736 18.124 1.00 74.06 92 GLY A C 1
ATOM 719 O O . GLY A 1 92 ? -15.047 19.806 17.549 1.00 74.06 92 GLY A O 1
ATOM 720 N N . ASN A 1 93 ? -15.147 18.553 19.417 1.00 75.00 93 ASN A N 1
ATOM 721 C CA . ASN A 1 93 ? -15.593 19.616 20.317 1.00 75.00 93 ASN A CA 1
ATOM 722 C C . ASN A 1 93 ? -14.806 19.571 21.640 1.00 75.00 93 ASN A C 1
ATOM 724 O O . ASN A 1 93 ? -14.908 18.607 22.393 1.00 75.00 93 ASN A O 1
ATOM 728 N N . ASP A 1 94 ? -14.068 20.637 21.951 1.00 75.38 94 ASP A N 1
ATOM 729 C CA . ASP A 1 94 ? -13.285 20.742 23.194 1.00 75.38 94 ASP A CA 1
ATOM 730 C C . ASP A 1 94 ? -14.141 21.097 24.430 1.00 75.38 94 ASP A C 1
ATOM 732 O O . ASP A 1 94 ? -13.629 21.221 25.549 1.00 75.38 94 ASP A O 1
ATOM 736 N N . GLU A 1 95 ? -15.456 21.267 24.260 1.00 86.69 95 GLU A N 1
ATOM 737 C CA . GLU A 1 95 ? -16.389 21.532 25.352 1.00 86.69 95 GLU A CA 1
ATOM 738 C C . GLU A 1 95 ? -16.539 20.321 26.289 1.00 86.69 95 GLU A C 1
ATOM 740 O O . GLU A 1 95 ? -16.772 19.184 25.871 1.00 86.69 95 GLU A O 1
ATOM 745 N N . ARG A 1 96 ? -16.443 20.583 27.598 1.00 88.31 96 ARG A N 1
ATOM 746 C CA . ARG A 1 96 ? -16.631 19.580 28.651 1.00 88.31 96 ARG A CA 1
ATOM 747 C C . ARG A 1 96 ? -18.072 19.592 29.144 1.00 88.31 96 ARG A C 1
ATOM 749 O O . ARG A 1 96 ? -18.533 20.572 29.729 1.00 88.31 96 ARG A O 1
ATOM 756 N N . PHE A 1 97 ? -18.759 18.469 28.980 1.00 85.94 97 PHE A N 1
ATOM 757 C CA . PHE A 1 97 ? -20.125 18.278 29.451 1.00 85.94 97 PHE A CA 1
ATOM 758 C C . PHE A 1 97 ? -20.120 17.699 30.867 1.00 85.94 97 PHE A C 1
ATOM 760 O O . PHE A 1 97 ? -19.838 16.518 31.054 1.00 85.94 97 PHE A O 1
ATOM 767 N N . TYR A 1 98 ? -20.454 18.532 31.854 1.00 86.81 98 TYR A N 1
ATOM 768 C CA . TYR A 1 98 ? -20.670 18.124 33.253 1.00 86.81 98 TYR A CA 1
ATOM 769 C C . TYR A 1 98 ? -22.124 17.711 33.531 1.00 86.81 98 TYR A C 1
ATOM 771 O O . TYR A 1 98 ? -22.412 17.002 34.490 1.00 86.81 98 TYR A O 1
ATOM 779 N N . ASP A 1 99 ? -23.048 18.163 32.681 1.00 86.88 99 ASP A N 1
ATOM 780 C CA . ASP A 1 99 ? -24.466 17.825 32.741 1.00 86.88 99 ASP A CA 1
ATOM 781 C C . ASP A 1 99 ? -24.771 16.698 31.743 1.00 86.88 99 ASP A C 1
ATOM 783 O O . ASP A 1 99 ? -24.711 16.878 30.520 1.00 86.88 99 ASP A O 1
ATOM 787 N N . PHE A 1 100 ? -25.088 15.517 32.273 1.00 84.81 100 PHE A N 1
ATOM 788 C CA . PHE A 1 100 ? -25.326 14.314 31.476 1.00 84.81 100 PHE A CA 1
ATOM 789 C C . PHE A 1 100 ? -26.648 14.344 30.705 1.00 84.81 100 PHE A C 1
ATOM 791 O O . PHE A 1 100 ? -26.761 13.666 29.681 1.00 84.81 100 PHE A O 1
ATOM 798 N N . GLU A 1 101 ? -27.621 15.164 31.115 1.00 85.12 101 GLU A N 1
ATOM 799 C CA . GLU A 1 101 ? -28.834 15.377 30.320 1.00 85.12 101 GLU A CA 1
ATOM 800 C C . GLU A 1 101 ? -28.517 16.189 29.063 1.00 85.12 101 GLU A C 1
ATOM 802 O O . GLU A 1 101 ? -28.971 15.851 27.967 1.00 85.12 101 GLU A O 1
ATOM 807 N N . LYS A 1 102 ? -27.653 17.205 29.181 1.00 87.12 102 LYS A N 1
ATOM 808 C CA . LYS A 1 102 ? -27.149 17.940 28.012 1.00 87.12 102 LYS A CA 1
ATOM 809 C C . LYS A 1 102 ? -26.338 17.040 27.089 1.00 87.12 102 LYS A C 1
ATOM 811 O O . LYS A 1 102 ? -26.548 17.096 25.879 1.00 87.12 102 LYS A O 1
ATOM 816 N N . ALA A 1 103 ? -25.474 16.182 27.636 1.00 86.94 103 ALA A N 1
ATOM 817 C CA . ALA A 1 103 ? -24.721 15.211 26.840 1.00 86.94 103 ALA A CA 1
ATOM 818 C C . ALA A 1 103 ? -25.655 14.253 26.075 1.00 86.94 103 ALA A C 1
ATOM 820 O O . ALA A 1 103 ? -25.465 14.025 24.880 1.00 86.94 103 ALA A O 1
ATOM 821 N N . ARG A 1 104 ? -26.720 13.758 26.721 1.00 87.12 104 ARG A N 1
ATOM 822 C CA . ARG A 1 104 ? -27.755 12.926 26.085 1.00 87.12 104 ARG A CA 1
ATOM 823 C C . ARG A 1 104 ? -28.448 13.652 24.931 1.00 87.12 104 ARG A C 1
ATOM 825 O O . ARG A 1 104 ? -28.577 13.091 23.841 1.00 87.12 104 ARG A O 1
ATOM 832 N N . ASN A 1 105 ? -28.878 14.892 25.157 1.00 87.50 105 ASN A N 1
ATOM 833 C CA . ASN A 1 105 ? -29.524 15.712 24.130 1.00 87.50 105 ASN A CA 1
ATOM 834 C C . ASN A 1 105 ? -28.565 16.000 22.964 1.00 87.50 105 ASN A C 1
ATOM 836 O O . ASN A 1 105 ? -28.976 15.993 21.804 1.00 87.50 105 ASN A O 1
ATOM 840 N N . HIS A 1 106 ? -27.274 16.178 23.252 1.00 88.75 106 HIS A N 1
ATOM 841 C CA . HIS A 1 106 ? -26.241 16.360 22.237 1.00 88.75 106 HIS A CA 1
ATOM 842 C C . HIS A 1 106 ? -26.049 15.106 21.370 1.00 88.75 106 HIS A C 1
ATOM 844 O O . HIS A 1 106 ? -26.033 15.211 20.145 1.00 88.75 106 HIS A O 1
ATOM 850 N N . ILE A 1 107 ? -26.014 13.908 21.971 1.00 88.12 107 ILE A N 1
ATOM 851 C CA . ILE A 1 107 ? -25.969 12.631 21.232 1.00 88.12 107 ILE A CA 1
ATOM 852 C C . ILE A 1 107 ? -27.176 12.505 20.295 1.00 88.12 107 ILE A C 1
ATOM 854 O O . ILE A 1 107 ? -27.027 12.121 19.133 1.00 88.12 107 ILE A O 1
ATOM 858 N N . GLN A 1 108 ? -28.377 12.849 20.770 1.00 86.94 108 GLN A N 1
ATOM 859 C CA . GLN A 1 108 ? -29.587 12.822 19.942 1.00 86.94 108 GLN A CA 1
ATOM 860 C C . GLN A 1 108 ? -29.510 13.816 18.780 1.00 86.94 108 GLN A C 1
ATOM 862 O O . GLN A 1 108 ? -29.865 13.456 17.656 1.00 86.94 108 GLN A O 1
ATOM 867 N N . LYS A 1 109 ? -28.990 15.025 19.022 1.00 88.12 109 LYS A N 1
ATOM 868 C CA . LYS A 1 109 ? -28.773 16.042 17.988 1.00 88.12 109 LYS A CA 1
ATOM 869 C C . LYS A 1 109 ? -27.822 15.540 16.895 1.00 88.12 109 LYS A C 1
ATOM 871 O O . LYS A 1 109 ? -28.223 15.488 15.736 1.00 88.12 109 LYS A O 1
ATOM 876 N N . LEU A 1 110 ? -26.628 15.066 17.266 1.00 87.56 110 LEU A N 1
ATOM 877 C CA . LEU A 1 110 ? -25.639 14.497 16.333 1.00 87.56 110 LEU A CA 1
ATOM 878 C C . LEU A 1 110 ? -26.187 13.286 15.567 1.00 87.56 110 LEU A C 1
ATOM 880 O O . LEU A 1 110 ? -25.839 13.037 14.410 1.00 87.56 110 LEU A O 1
ATOM 884 N N . THR A 1 111 ? -27.053 12.506 16.212 1.00 86.50 111 THR A N 1
ATOM 885 C CA . THR A 1 111 ? -27.728 11.382 15.562 1.00 86.50 111 THR A CA 1
ATOM 886 C C . THR A 1 111 ? -28.709 11.872 14.502 1.00 86.50 111 THR A C 1
ATOM 888 O O . THR A 1 111 ? -28.671 11.374 13.380 1.00 86.50 111 THR A O 1
ATOM 891 N N . ASN A 1 112 ? -29.550 12.859 14.820 1.00 86.06 112 ASN A N 1
ATOM 892 C CA . ASN A 1 112 ? -30.544 13.407 13.894 1.00 86.06 112 ASN A CA 1
ATOM 893 C C . ASN A 1 112 ? -29.909 14.129 12.699 1.00 86.06 112 ASN A C 1
ATOM 895 O O . ASN A 1 112 ? -30.416 14.000 11.589 1.00 86.06 112 ASN A O 1
ATOM 899 N N . GLU A 1 113 ? -28.790 14.828 12.898 1.00 86.88 113 GLU A N 1
ATOM 900 C CA . GLU A 1 113 ? -28.074 15.543 11.830 1.00 86.88 113 GLU A CA 1
ATOM 901 C C . GLU A 1 113 ? -27.590 14.610 10.707 1.00 86.88 113 GLU A C 1
ATOM 903 O O . GLU A 1 113 ? -27.644 14.977 9.535 1.00 86.88 113 GLU A O 1
ATOM 908 N N . ARG A 1 114 ? -27.133 13.395 11.047 1.00 84.56 114 ARG A N 1
ATOM 909 C CA . ARG A 1 114 ? -26.603 12.418 10.074 1.00 84.56 114 ARG A CA 1
ATOM 910 C C . ARG A 1 114 ? -27.612 11.352 9.652 1.00 84.56 114 ARG A C 1
ATOM 912 O O . ARG A 1 114 ? -27.652 10.994 8.482 1.00 84.56 114 ARG A O 1
ATOM 919 N N . ALA A 1 115 ? -28.400 10.825 10.589 1.00 77.88 115 ALA A N 1
ATOM 920 C CA . ALA A 1 115 ? -29.344 9.731 10.341 1.00 77.88 115 ALA A CA 1
ATOM 921 C C . ALA A 1 115 ? -30.768 10.203 9.999 1.00 77.88 115 ALA A C 1
ATOM 923 O O . ALA A 1 115 ? -31.649 9.378 9.743 1.00 77.88 115 ALA A O 1
ATOM 924 N N . GLY A 1 116 ? -31.003 11.518 10.020 1.00 77.06 116 GLY A N 1
ATOM 925 C CA . GLY A 1 116 ? -32.319 12.119 9.850 1.00 77.06 116 GLY A CA 1
ATOM 926 C C . GLY A 1 116 ? -33.245 11.893 11.051 1.00 77.06 116 GLY A C 1
ATOM 927 O O . GLY A 1 116 ? -32.997 11.088 11.956 1.00 77.06 116 GLY A O 1
ATOM 928 N N . GLU A 1 117 ? -34.372 12.600 11.060 1.00 73.50 117 GLU A N 1
ATOM 929 C CA . GLU A 1 117 ? -35.375 12.491 12.130 1.00 73.50 117 GLU A CA 1
ATOM 930 C C . GLU A 1 117 ? -36.261 11.239 11.989 1.00 73.50 117 GLU A C 1
ATOM 932 O O . GLU A 1 117 ? -36.849 10.760 12.958 1.00 73.50 117 GLU A O 1
ATOM 937 N N . LYS A 1 118 ? -36.304 10.629 10.799 1.00 67.31 118 LYS A N 1
ATOM 938 C CA . LYS A 1 118 ? -37.215 9.526 10.448 1.00 67.31 118 LYS A CA 1
ATOM 939 C C . LYS A 1 118 ? -36.672 8.119 10.744 1.00 67.31 118 LYS A C 1
ATOM 941 O O . LYS A 1 118 ? -36.959 7.158 10.030 1.00 67.31 118 LYS A O 1
ATOM 946 N N . LYS A 1 119 ? -35.924 7.983 11.843 1.00 67.88 119 LYS A N 1
ATOM 947 C CA . LYS A 1 119 ? -35.437 6.701 12.400 1.00 67.88 119 LYS A CA 1
ATOM 948 C C . LYS A 1 119 ? -34.484 5.886 11.497 1.00 67.88 119 LYS A C 1
ATOM 950 O O . LYS A 1 119 ? -34.371 4.681 11.699 1.00 67.88 119 LYS A O 1
ATOM 955 N N . GLY A 1 120 ? -33.756 6.500 10.564 1.00 73.38 120 GLY A N 1
ATOM 956 C CA . GLY A 1 120 ? -32.703 5.808 9.802 1.00 73.38 120 GLY A CA 1
ATOM 957 C C . GLY A 1 120 ? -31.565 5.286 10.694 1.00 73.38 120 GLY A C 1
ATOM 958 O O . GLY A 1 120 ? -31.322 5.841 11.768 1.00 73.38 120 GLY A O 1
ATOM 959 N N . ILE A 1 121 ? -30.883 4.217 10.267 1.00 79.81 121 ILE A N 1
ATOM 960 C CA . ILE A 1 121 ? -29.653 3.707 10.897 1.00 79.81 121 ILE A CA 1
ATOM 961 C C . ILE A 1 121 ? -28.484 4.044 9.975 1.00 79.81 121 ILE A C 1
ATOM 963 O O . ILE A 1 121 ? -28.535 3.732 8.787 1.00 79.81 121 ILE A O 1
ATOM 967 N N . VAL A 1 122 ? -27.440 4.673 10.516 1.00 82.31 122 VAL A N 1
ATOM 968 C CA . VAL A 1 122 ? -26.255 5.084 9.749 1.00 82.31 122 VAL A CA 1
ATOM 969 C C . VAL A 1 122 ? -25.003 4.517 10.388 1.00 82.31 122 VAL A C 1
ATOM 971 O O . VAL A 1 122 ? -24.812 4.584 11.602 1.00 82.31 122 VAL A O 1
ATOM 974 N N . ASP A 1 123 ? -24.134 3.985 9.541 1.00 81.75 123 ASP A N 1
ATOM 975 C CA . ASP A 1 123 ? -22.834 3.462 9.920 1.00 81.75 123 ASP A CA 1
ATOM 976 C C . ASP A 1 123 ? -21.759 4.556 9.978 1.00 81.75 123 ASP A C 1
ATOM 978 O O . ASP A 1 123 ? -20.806 4.581 9.208 1.00 81.75 123 ASP A O 1
ATOM 982 N N . ASP A 1 124 ? -21.957 5.512 10.875 1.00 84.31 124 ASP A N 1
ATOM 983 C CA . ASP A 1 124 ? -21.007 6.591 11.131 1.00 84.31 124 ASP A CA 1
ATOM 984 C C . ASP A 1 124 ? -20.899 6.752 12.652 1.00 84.31 124 ASP A C 1
ATOM 986 O O . ASP A 1 124 ? -21.869 7.218 13.264 1.00 84.31 124 ASP A O 1
ATOM 990 N N . PRO A 1 125 ? -19.807 6.310 13.302 1.00 87.50 125 PRO A N 1
ATOM 991 C CA . PRO A 1 125 ? -19.730 6.271 14.757 1.00 87.50 125 PRO A CA 1
ATOM 992 C C . PRO A 1 125 ? -19.708 7.673 15.385 1.00 87.50 125 PRO A C 1
ATOM 994 O O . PRO A 1 125 ? -19.132 8.610 14.839 1.00 87.50 125 PRO A O 1
ATOM 997 N N . ILE A 1 126 ? -20.323 7.816 16.560 1.00 88.88 126 ILE A N 1
ATOM 998 C CA . ILE A 1 126 ? -20.143 8.977 17.442 1.00 88.88 126 ILE A CA 1
ATOM 999 C C . ILE A 1 126 ? -19.065 8.611 18.456 1.00 88.88 126 ILE A C 1
ATOM 1001 O O . ILE A 1 126 ? -19.274 7.716 19.275 1.00 88.88 126 ILE A O 1
ATOM 1005 N N . VAL A 1 127 ? -17.929 9.299 18.410 1.00 87.69 127 VAL A N 1
ATOM 1006 C CA . VAL A 1 127 ? -16.809 9.061 19.325 1.00 87.69 127 VAL A CA 1
ATOM 1007 C C . VAL A 1 127 ? -16.876 10.053 20.482 1.00 87.69 127 VAL A C 1
ATOM 1009 O O . VAL A 1 127 ? -16.970 11.267 20.277 1.00 87.69 127 VAL A O 1
ATOM 1012 N N . LEU A 1 128 ? -16.831 9.537 21.709 1.00 89.31 128 LEU A N 1
ATOM 1013 C CA . LEU A 1 128 ? -16.834 10.353 22.919 1.00 89.31 128 LEU A CA 1
ATOM 1014 C C . LEU A 1 128 ? -15.920 9.772 24.000 1.00 89.31 128 LEU A C 1
ATOM 1016 O O . LEU A 1 128 ? -15.804 8.556 24.171 1.00 89.31 128 LEU A O 1
ATOM 1020 N N . SER A 1 129 ? -15.299 10.664 24.761 1.00 87.69 129 SER A N 1
ATOM 1021 C CA . SER A 1 129 ? -14.416 10.341 25.877 1.00 87.69 129 SER A CA 1
ATOM 1022 C C . SER A 1 129 ? -15.113 10.672 27.192 1.00 87.69 129 SER A C 1
ATOM 1024 O O . SER A 1 129 ? -15.501 11.817 27.425 1.00 87.69 129 SER A O 1
ATOM 1026 N N . VAL A 1 130 ? -15.275 9.673 28.058 1.00 87.75 130 VAL A N 1
ATOM 1027 C CA . VAL A 1 130 ? -15.869 9.808 29.391 1.00 87.75 130 VAL A CA 1
ATOM 1028 C C . VAL A 1 130 ? -14.761 9.796 30.429 1.00 87.75 130 VAL A C 1
ATOM 1030 O O . VAL A 1 130 ? -13.992 8.842 30.513 1.00 87.75 130 VAL A O 1
ATOM 1033 N N . PHE A 1 131 ? -14.718 10.828 31.261 1.00 86.31 131 PHE A N 1
ATOM 1034 C CA . PHE A 1 131 ? -13.772 10.949 32.359 1.00 86.31 131 PHE A CA 1
ATOM 1035 C C . PHE A 1 131 ? -14.522 10.819 33.683 1.00 86.31 131 PHE A C 1
ATOM 1037 O O . PHE A 1 131 ? -15.359 11.660 34.006 1.00 86.31 131 PHE A O 1
ATOM 1044 N N . SER A 1 132 ? -14.253 9.762 34.451 1.00 84.31 132 SER A N 1
ATOM 1045 C CA . SER A 1 132 ? -14.958 9.485 35.713 1.00 84.31 132 SER A CA 1
ATOM 1046 C C . SER A 1 132 ? -14.057 8.776 36.725 1.00 84.31 132 SER A C 1
ATOM 1048 O O . SER A 1 132 ? -13.242 7.949 36.328 1.00 84.31 132 SER A O 1
ATOM 1050 N N . PRO A 1 133 ? -14.167 9.038 38.039 1.00 80.75 133 PRO A N 1
ATOM 1051 C CA . PRO A 1 133 ? -13.413 8.282 39.046 1.00 80.75 133 PRO A CA 1
ATOM 1052 C C . PRO A 1 133 ? -13.900 6.829 39.196 1.00 80.75 133 PRO A C 1
ATOM 1054 O O . PRO A 1 133 ? -13.137 5.957 39.634 1.00 80.75 133 PRO A O 1
ATOM 1057 N N . ASP A 1 134 ? -15.164 6.587 38.834 1.00 75.12 134 ASP A N 1
ATOM 1058 C CA . ASP A 1 134 ? -15.876 5.321 39.009 1.00 75.12 134 ASP A CA 1
ATOM 1059 C C . ASP A 1 134 ? -15.806 4.414 37.758 1.00 75.12 134 ASP A C 1
ATOM 1061 O O . ASP A 1 134 ? -16.141 3.235 37.859 1.00 75.12 134 ASP A O 1
ATOM 1065 N N . CYS A 1 135 ? -15.352 4.919 36.599 1.00 77.12 135 CYS A N 1
ATOM 1066 C CA . CYS A 1 135 ? -15.249 4.123 35.370 1.00 77.12 135 CYS A CA 1
ATOM 1067 C C . CYS A 1 135 ? -13.898 3.386 35.259 1.00 77.12 135 CYS A C 1
ATOM 1069 O O . CYS A 1 135 ? -12.885 3.853 35.790 1.00 77.12 135 CYS A O 1
ATOM 1071 N N . PRO A 1 136 ? -13.845 2.233 34.570 1.00 80.12 136 PRO A N 1
ATOM 1072 C CA . PRO A 1 136 ? -12.587 1.585 34.209 1.00 80.12 136 PRO A CA 1
ATOM 1073 C C . PRO A 1 136 ? -11.910 2.290 33.022 1.00 80.12 136 PRO A C 1
ATOM 1075 O O . PRO A 1 136 ? -12.553 3.046 32.300 1.00 80.12 136 PRO A O 1
ATOM 1078 N N . ASP A 1 137 ? -10.623 2.007 32.810 1.00 77.19 137 ASP A N 1
ATOM 1079 C CA . ASP A 1 137 ? -9.879 2.447 31.624 1.00 77.19 137 ASP A CA 1
ATOM 1080 C C . ASP A 1 137 ? -10.199 1.465 30.469 1.00 77.19 137 ASP A C 1
ATOM 1082 O O . ASP A 1 137 ? -9.610 0.388 30.408 1.00 77.19 137 ASP A O 1
ATOM 1086 N N . LEU A 1 138 ? -11.200 1.743 29.618 1.00 81.12 138 LEU A N 1
ATOM 1087 C CA . LEU A 1 138 ? -11.677 0.818 28.564 1.00 81.12 138 LEU A CA 1
ATOM 1088 C C . LEU A 1 138 ? -12.199 1.549 27.317 1.00 81.12 138 LEU A C 1
ATOM 1090 O O . LEU A 1 138 ? -12.852 2.582 27.420 1.00 81.12 138 LEU A O 1
ATOM 1094 N N . SER A 1 139 ? -12.016 0.939 26.141 1.00 82.88 139 SER A N 1
ATOM 1095 C CA . SER A 1 139 ? -12.648 1.361 24.880 1.00 82.88 139 SER A CA 1
ATOM 1096 C C . SER A 1 139 ? -13.771 0.396 24.475 1.00 82.88 139 SER A C 1
ATOM 1098 O O . SER A 1 139 ? -13.523 -0.798 24.273 1.00 82.88 139 SER A O 1
ATOM 1100 N N . LEU A 1 140 ? -14.998 0.900 24.337 1.00 88.12 140 LEU A N 1
ATOM 1101 C CA . LEU A 1 140 ? -16.212 0.116 24.065 1.00 88.12 140 LEU A CA 1
ATOM 1102 C C . LEU A 1 140 ? -16.995 0.724 22.897 1.00 88.12 140 LEU A C 1
ATOM 1104 O O . LEU A 1 140 ? -17.064 1.939 22.778 1.00 88.12 140 LEU A O 1
ATOM 1108 N N . ILE A 1 141 ? -17.640 -0.102 22.077 1.00 89.56 141 ILE A N 1
ATOM 1109 C CA . ILE A 1 141 ? -18.548 0.337 21.012 1.00 89.56 141 ILE A CA 1
ATOM 1110 C C . ILE A 1 141 ? -19.947 -0.221 21.282 1.00 89.56 141 ILE A C 1
ATOM 1112 O O . ILE A 1 141 ? -20.129 -1.443 21.294 1.00 89.56 141 ILE A O 1
ATOM 1116 N N . ASP A 1 142 ? -20.932 0.664 21.468 1.00 90.38 142 ASP A N 1
ATOM 1117 C CA . ASP A 1 142 ? -22.357 0.316 21.415 1.00 90.38 142 ASP A CA 1
ATOM 1118 C C . ASP A 1 142 ? -22.805 0.248 19.962 1.00 90.38 142 ASP A C 1
ATOM 1120 O O . ASP A 1 142 ? -22.656 1.214 19.209 1.00 90.38 142 ASP A O 1
ATOM 1124 N N . LEU A 1 143 ? -23.382 -0.885 19.578 1.00 88.06 143 LEU A N 1
ATOM 1125 C CA . LEU A 1 143 ? -23.977 -1.062 18.265 1.00 88.06 143 LEU A CA 1
ATOM 1126 C C . LEU A 1 143 ? -25.506 -1.069 18.360 1.00 88.06 143 LEU A C 1
ATOM 1128 O O . LEU A 1 143 ? -26.069 -1.566 19.345 1.00 88.06 143 LEU A O 1
ATOM 1132 N N . PRO A 1 144 ? -26.200 -0.582 17.315 1.00 84.44 144 PRO A N 1
ATOM 1133 C CA . PRO A 1 144 ? -27.638 -0.754 17.180 1.00 84.44 144 PRO A CA 1
ATOM 1134 C C . PRO A 1 144 ? -28.057 -2.204 17.439 1.00 84.44 144 PRO A C 1
ATOM 1136 O O . PRO A 1 144 ? -27.459 -3.155 16.933 1.00 84.44 144 PRO A O 1
ATOM 1139 N N . GLY A 1 145 ? -29.092 -2.383 18.262 1.00 83.12 145 GLY A N 1
ATOM 1140 C CA . GLY A 1 145 ? -29.626 -3.713 18.528 1.00 83.12 145 GLY A CA 1
ATOM 1141 C C . GLY A 1 145 ? -30.285 -4.308 17.287 1.00 83.12 145 GLY A C 1
ATOM 1142 O O . GLY A 1 145 ? -30.948 -3.591 16.547 1.00 83.12 145 GLY A O 1
ATOM 1143 N N . VAL A 1 146 ? -30.157 -5.624 17.101 1.00 81.94 146 VAL A N 1
ATOM 1144 C CA . VAL A 1 146 ? -30.821 -6.331 15.993 1.00 81.94 146 VAL A CA 1
ATOM 1145 C C . VAL A 1 146 ? -32.342 -6.181 16.118 1.00 81.94 146 VAL A C 1
ATOM 1147 O O . VAL A 1 146 ? -32.905 -6.493 17.176 1.00 81.94 146 VAL A O 1
ATOM 1150 N N . THR A 1 147 ? -32.991 -5.720 15.045 1.00 76.81 147 THR A N 1
ATOM 1151 C CA . THR A 1 147 ? -34.450 -5.553 14.927 1.00 76.81 147 THR A CA 1
ATOM 1152 C C . THR A 1 147 ? -34.991 -6.387 13.770 1.00 76.81 147 THR A C 1
ATOM 1154 O O . THR A 1 147 ? -34.440 -6.317 12.678 1.00 76.81 147 THR A O 1
ATOM 1157 N N . ARG A 1 148 ? -36.078 -7.137 13.990 1.00 70.81 148 ARG A N 1
ATOM 1158 C CA . ARG A 1 148 ? -36.664 -8.050 12.984 1.00 70.81 148 ARG A CA 1
ATOM 1159 C C . ARG A 1 148 ? -37.768 -7.433 12.123 1.00 70.81 148 ARG A C 1
ATOM 1161 O O . ARG A 1 148 ? -38.128 -7.999 11.103 1.00 70.81 148 ARG A O 1
ATOM 1168 N N . VAL A 1 149 ? -38.363 -6.319 12.556 1.00 69.19 149 VAL A N 1
ATOM 1169 C CA . VAL A 1 149 ? -39.516 -5.710 11.874 1.00 69.19 149 VAL A CA 1
ATOM 1170 C C . VAL A 1 149 ? -39.302 -4.198 11.760 1.00 69.19 149 VAL A C 1
ATOM 1172 O O . VAL A 1 149 ? -39.020 -3.569 12.786 1.00 69.19 149 VAL A O 1
ATOM 1175 N N . PRO A 1 150 ? -39.442 -3.604 10.559 1.00 63.81 150 PRO A N 1
ATOM 1176 C CA . PRO A 1 150 ? -39.380 -2.159 10.379 1.00 63.81 150 PRO A CA 1
ATOM 1177 C C . PRO A 1 150 ? -40.534 -1.459 11.103 1.00 63.81 150 PRO A C 1
ATOM 1179 O O . PRO A 1 150 ? -41.668 -1.944 11.150 1.00 63.81 150 PRO A O 1
ATOM 1182 N N . LEU A 1 151 ? -40.257 -0.298 11.699 1.00 64.69 151 LEU A N 1
ATOM 1183 C CA . LEU A 1 151 ? -41.292 0.484 12.378 1.00 64.69 151 LEU A CA 1
ATOM 1184 C C . LEU A 1 151 ? -42.198 1.165 11.338 1.00 64.69 151 LEU A C 1
ATOM 1186 O O . LEU A 1 151 ? -41.705 1.795 10.401 1.00 64.69 151 LEU A O 1
ATOM 1190 N N . LYS A 1 152 ? -43.526 1.103 11.532 1.00 54.00 152 LYS A N 1
ATOM 1191 C CA . LYS A 1 152 ? -44.499 1.829 10.691 1.00 54.00 152 LYS A CA 1
ATOM 1192 C C . LYS A 1 152 ? -44.173 3.334 10.684 1.00 54.00 152 LYS A C 1
ATOM 1194 O O . LYS A 1 152 ? -43.950 3.908 11.750 1.00 54.00 152 LYS A O 1
ATOM 1199 N N . ASN A 1 153 ? -44.183 3.957 9.501 1.00 53.62 153 ASN A N 1
ATOM 1200 C CA . ASN A 1 153 ? -43.835 5.370 9.251 1.00 53.62 153 ASN A CA 1
ATOM 1201 C C . ASN A 1 153 ? -42.361 5.739 9.527 1.00 53.62 153 ASN A C 1
ATOM 1203 O O . ASN A 1 153 ? -42.081 6.788 10.107 1.00 53.62 153 ASN A O 1
ATOM 1207 N N . SER A 1 154 ? -41.415 4.887 9.132 1.00 57.22 154 SER A N 1
ATOM 1208 C CA . SER A 1 154 ? -39.981 5.201 9.155 1.00 57.22 154 SER A CA 1
ATOM 1209 C C . SER A 1 154 ? -39.404 5.209 7.736 1.00 57.22 154 SER A C 1
ATOM 1211 O O . SER A 1 154 ? -39.947 4.546 6.858 1.00 57.22 154 SER A O 1
ATOM 1213 N N . ASP A 1 155 ? -38.303 5.934 7.509 1.00 56.44 155 ASP A N 1
ATOM 1214 C CA . ASP A 1 155 ? -37.538 5.882 6.241 1.00 56.44 155 ASP A CA 1
ATOM 1215 C C . ASP A 1 155 ? -36.697 4.587 6.139 1.00 56.44 155 ASP A C 1
ATOM 1217 O O . ASP A 1 155 ? -35.732 4.499 5.382 1.00 56.44 155 ASP A O 1
ATOM 1221 N N . GLN A 1 156 ? -37.009 3.585 6.961 1.00 56.50 156 GLN A N 1
ATOM 1222 C CA . GLN A 1 156 ? -36.270 2.338 7.019 1.00 56.50 156 GLN A CA 1
ATOM 1223 C C . GLN A 1 156 ? -36.718 1.422 5.871 1.00 56.50 156 GLN A C 1
ATOM 1225 O O . GLN A 1 156 ? -37.913 1.192 5.693 1.00 56.50 156 GLN A O 1
ATOM 1230 N N . THR A 1 157 ? -35.765 0.903 5.095 1.00 57.56 157 THR A N 1
ATOM 1231 C CA . THR A 1 157 ? -36.019 -0.106 4.055 1.00 57.56 157 THR A CA 1
ATOM 1232 C C . THR A 1 157 ? -36.422 -1.444 4.685 1.00 57.56 157 THR A C 1
ATOM 1234 O O . THR A 1 157 ? -36.160 -1.672 5.866 1.00 57.56 157 THR A O 1
ATOM 1237 N N . ASP A 1 158 ? -37.021 -2.358 3.913 1.00 59.56 158 ASP A N 1
ATOM 1238 C CA . ASP A 1 158 ? -37.429 -3.690 4.403 1.00 59.56 158 ASP A CA 1
ATOM 1239 C C . ASP A 1 158 ? -36.249 -4.538 4.956 1.00 59.56 158 ASP A C 1
ATOM 1241 O O . ASP A 1 158 ? -36.464 -5.510 5.677 1.00 59.56 158 ASP A O 1
ATOM 1245 N N . ASP A 1 159 ? -34.998 -4.111 4.730 1.00 69.81 159 ASP A N 1
ATOM 1246 C CA . ASP A 1 159 ? -33.756 -4.830 5.049 1.00 69.81 159 ASP A CA 1
ATOM 1247 C C . ASP A 1 159 ? -33.031 -4.371 6.342 1.00 69.81 159 ASP A C 1
ATOM 1249 O O . ASP A 1 159 ? -31.822 -4.568 6.486 1.00 69.81 159 ASP A O 1
ATOM 1253 N N . ILE A 1 160 ? -33.709 -3.761 7.325 1.00 75.75 160 ILE A N 1
ATOM 1254 C CA . ILE A 1 160 ? -33.052 -3.287 8.576 1.00 75.75 160 ILE A CA 1
ATOM 1255 C C . ILE A 1 160 ? -32.352 -4.416 9.334 1.00 75.75 160 ILE A C 1
ATOM 1257 O O . ILE A 1 160 ? -31.286 -4.224 9.929 1.00 75.75 160 ILE A O 1
ATOM 1261 N N . GLU A 1 161 ? -32.965 -5.599 9.357 1.00 81.06 161 GLU A N 1
ATOM 1262 C CA . GLU A 1 161 ? -32.383 -6.754 10.033 1.00 81.06 161 GLU A CA 1
ATOM 1263 C C . GLU A 1 161 ? -31.028 -7.100 9.410 1.00 81.06 161 GLU A C 1
ATOM 1265 O O . GLU A 1 161 ? -30.053 -7.310 10.131 1.00 81.06 161 GLU A O 1
ATOM 1270 N N . MET A 1 162 ? -30.950 -7.086 8.077 1.00 82.00 162 MET A N 1
ATOM 1271 C CA . MET A 1 162 ? -29.707 -7.310 7.351 1.00 82.00 162 MET A CA 1
ATOM 1272 C C . MET A 1 162 ? -28.711 -6.182 7.623 1.00 82.00 162 MET A C 1
ATOM 1274 O O . MET A 1 162 ? -27.591 -6.464 8.029 1.00 82.00 162 MET A O 1
ATOM 1278 N N . LEU A 1 163 ? -29.133 -4.916 7.552 1.00 83.38 163 LEU A N 1
ATOM 1279 C CA . LEU A 1 163 ? -28.271 -3.761 7.830 1.00 83.38 163 LEU A CA 1
ATOM 1280 C C . LEU A 1 163 ? -27.655 -3.800 9.241 1.00 83.38 163 LEU A C 1
ATOM 1282 O O . LEU A 1 163 ? -26.461 -3.552 9.411 1.00 83.38 163 LEU A O 1
ATOM 1286 N N . THR A 1 164 ? -28.454 -4.114 10.265 1.00 85.06 164 THR A N 1
ATOM 1287 C CA . THR A 1 164 ? -27.984 -4.200 11.660 1.00 85.06 164 THR A CA 1
ATOM 1288 C C . THR A 1 164 ? -27.078 -5.408 11.884 1.00 85.06 164 THR A C 1
ATOM 1290 O O . THR A 1 164 ? -26.054 -5.283 12.560 1.00 85.06 164 THR A O 1
ATOM 1293 N N . LYS A 1 165 ? -27.396 -6.562 11.284 1.00 88.56 165 LYS A N 1
ATOM 1294 C CA . LYS A 1 165 ? -26.531 -7.750 11.317 1.00 88.56 165 LYS A CA 1
ATOM 1295 C C . LYS A 1 165 ? -25.206 -7.495 10.604 1.00 88.56 165 LYS A C 1
ATOM 1297 O O . LYS A 1 165 ? -24.164 -7.794 11.180 1.00 88.56 165 LYS A O 1
ATOM 1302 N N . ASP A 1 166 ? -25.229 -6.890 9.423 1.00 88.44 166 ASP A N 1
ATOM 1303 C CA . ASP A 1 166 ? -24.037 -6.555 8.641 1.00 88.44 166 ASP A CA 1
ATOM 1304 C C . ASP A 1 166 ? -23.172 -5.521 9.362 1.00 88.44 166 ASP A C 1
ATOM 1306 O O . ASP A 1 166 ? -21.948 -5.641 9.382 1.00 88.44 166 ASP A O 1
ATOM 1310 N N . MET A 1 167 ? -23.787 -4.541 10.028 1.00 87.75 167 MET A N 1
ATOM 1311 C CA . MET A 1 167 ? -23.069 -3.601 10.887 1.00 87.75 167 MET A CA 1
ATOM 1312 C C . MET A 1 167 ? -22.347 -4.323 12.023 1.00 87.75 167 MET A C 1
ATOM 1314 O O . MET A 1 167 ? -21.134 -4.179 12.146 1.00 87.75 167 MET A O 1
ATOM 1318 N N . ILE A 1 168 ? -23.045 -5.158 12.801 1.00 89.44 168 ILE A N 1
ATOM 1319 C CA . ILE A 1 168 ? -22.415 -5.948 13.872 1.00 89.44 168 ILE A CA 1
ATOM 1320 C C . ILE A 1 168 ? -21.305 -6.834 13.316 1.00 89.44 168 ILE A C 1
ATOM 1322 O O . ILE A 1 168 ? -20.213 -6.860 13.880 1.00 89.44 168 ILE A O 1
ATOM 1326 N N . MET A 1 169 ? -21.541 -7.510 12.192 1.00 91.19 169 MET A N 1
ATOM 1327 C CA . MET A 1 169 ? -20.544 -8.369 11.562 1.00 91.19 169 MET A CA 1
ATOM 1328 C C . MET A 1 169 ? -19.308 -7.593 11.116 1.00 91.19 169 MET A C 1
ATOM 1330 O O . MET A 1 169 ? -18.214 -8.118 11.276 1.00 91.19 169 MET A O 1
ATOM 1334 N N . ARG A 1 170 ? -19.411 -6.353 10.627 1.00 88.88 170 ARG A N 1
ATOM 1335 C CA . ARG A 1 170 ? -18.224 -5.566 10.238 1.00 88.88 170 ARG A CA 1
ATOM 1336 C C . ARG A 1 170 ? -17.301 -5.266 11.416 1.00 88.88 170 ARG A C 1
ATOM 1338 O O . ARG A 1 170 ? -16.089 -5.394 11.272 1.00 88.88 170 ARG A O 1
ATOM 1345 N N . TYR A 1 171 ? -17.852 -4.942 12.586 1.00 89.31 171 TYR A N 1
ATOM 1346 C CA . TYR A 1 171 ? -17.048 -4.749 13.799 1.00 89.31 171 TYR A CA 1
ATOM 1347 C C . TYR A 1 171 ? -16.581 -6.082 14.400 1.00 89.31 171 TYR A C 1
ATOM 1349 O O . TYR A 1 171 ? -15.429 -6.208 14.804 1.00 89.31 171 TYR A O 1
ATOM 1357 N N . ALA A 1 172 ? -17.454 -7.090 14.438 1.00 91.19 172 ALA A N 1
ATOM 1358 C CA . ALA A 1 172 ? -17.167 -8.383 15.051 1.00 91.19 172 ALA A CA 1
ATOM 1359 C C . ALA A 1 172 ? -16.216 -9.258 14.219 1.00 91.19 172 ALA A C 1
ATOM 1361 O O . ALA A 1 172 ? -15.512 -10.081 14.799 1.00 91.19 172 ALA A O 1
ATOM 1362 N N . SER A 1 173 ? -16.171 -9.105 12.891 1.00 91.19 173 SER A N 1
ATOM 1363 C CA . SER A 1 173 ? -15.295 -9.895 12.004 1.00 91.19 173 SER A CA 1
ATOM 1364 C C . SER A 1 173 ? -13.818 -9.569 12.186 1.00 91.19 173 SER A C 1
ATOM 1366 O O . SER A 1 173 ? -12.972 -10.398 11.865 1.00 91.19 173 SER A O 1
ATOM 1368 N N . ASP A 1 174 ? -13.498 -8.387 12.717 1.00 90.00 174 ASP A N 1
ATOM 1369 C CA . ASP A 1 174 ? -12.123 -8.037 13.042 1.00 90.00 174 ASP A CA 1
ATOM 1370 C C . ASP A 1 174 ? -11.612 -8.926 14.195 1.00 90.00 174 ASP A C 1
ATOM 1372 O O . ASP A 1 174 ? -12.178 -8.879 15.296 1.00 90.00 174 ASP A O 1
ATOM 1376 N N . PRO A 1 175 ? -10.541 -9.720 13.992 1.00 89.44 175 PRO A N 1
ATOM 1377 C CA . PRO A 1 175 ? -9.993 -10.590 15.030 1.00 89.44 175 PRO A CA 1
ATOM 1378 C C . PRO A 1 175 ? -9.469 -9.826 16.254 1.00 89.44 175 PRO A C 1
ATOM 1380 O O . PRO A 1 175 ? -9.333 -10.433 17.315 1.00 89.44 175 PRO A O 1
ATOM 1383 N N . ARG A 1 176 ? -9.209 -8.517 16.128 1.00 88.19 176 ARG A N 1
ATOM 1384 C CA . ARG A 1 176 ? -8.727 -7.617 17.194 1.00 88.19 176 ARG A CA 1
ATOM 1385 C C . ARG A 1 176 ? -9.847 -7.076 18.082 1.00 88.19 176 ARG A C 1
ATOM 1387 O O . ARG A 1 176 ? -9.592 -6.378 19.063 1.00 88.19 176 ARG A O 1
ATOM 1394 N N . THR A 1 177 ? -11.100 -7.331 17.713 1.00 90.75 177 THR A N 1
ATOM 1395 C CA . THR A 1 177 ? -12.263 -6.850 18.458 1.00 90.75 177 THR A CA 1
ATOM 1396 C C . THR A 1 177 ? -12.783 -7.952 19.379 1.00 90.75 177 THR A C 1
ATOM 1398 O O . THR A 1 177 ? -13.089 -9.056 18.938 1.00 90.75 177 THR A O 1
ATOM 1401 N N . ILE A 1 178 ? -12.923 -7.666 20.670 1.00 93.56 178 ILE A N 1
ATOM 1402 C CA . ILE A 1 178 ? -13.583 -8.557 21.633 1.00 93.56 178 ILE A CA 1
ATOM 1403 C C . ILE A 1 178 ? -15.092 -8.393 21.494 1.00 93.56 178 ILE A C 1
ATOM 1405 O O . ILE A 1 178 ? -15.591 -7.271 21.424 1.00 93.56 178 ILE A O 1
ATOM 1409 N N . ILE A 1 179 ? -15.827 -9.501 21.487 1.00 94.94 179 ILE A N 1
ATOM 1410 C CA . ILE A 1 179 ? -17.284 -9.492 21.343 1.00 94.94 179 ILE A CA 1
ATOM 1411 C C . ILE A 1 179 ? -17.918 -9.650 22.724 1.00 94.94 179 ILE A C 1
ATOM 1413 O O . ILE A 1 179 ? -17.713 -10.659 23.398 1.00 94.94 179 ILE A O 1
ATOM 1417 N N . LEU A 1 180 ? -18.715 -8.668 23.139 1.00 94.88 180 LEU A N 1
ATOM 1418 C CA . LEU A 1 180 ? -19.549 -8.728 24.333 1.00 94.88 180 LEU A CA 1
ATOM 1419 C C . LEU A 1 180 ? -20.984 -9.086 23.933 1.00 94.88 180 LEU A C 1
ATOM 1421 O O . LEU A 1 180 ? -21.750 -8.226 23.496 1.00 94.88 180 LEU A O 1
ATOM 1425 N N . ALA A 1 181 ? -21.345 -10.361 24.064 1.00 94.19 181 ALA A N 1
ATOM 1426 C CA . ALA A 1 181 ? -22.658 -10.875 23.687 1.00 94.19 181 ALA A CA 1
ATOM 1427 C C . ALA A 1 181 ? -23.654 -10.724 24.848 1.00 94.19 181 ALA A C 1
ATOM 1429 O O . ALA A 1 181 ? -23.618 -11.485 25.815 1.00 94.19 181 ALA A O 1
ATOM 1430 N N . VAL A 1 182 ? -24.554 -9.743 24.750 1.00 93.31 182 VAL A N 1
ATOM 1431 C CA . VAL A 1 182 ? -25.561 -9.438 25.778 1.00 93.31 182 VAL A CA 1
ATOM 1432 C C . VAL A 1 182 ? -26.858 -10.193 25.492 1.00 93.31 182 VAL A C 1
ATOM 1434 O O . VAL A 1 182 ? -27.561 -9.899 24.518 1.00 93.31 182 VAL A O 1
ATOM 1437 N N . VAL A 1 183 ? -27.195 -11.130 26.375 1.00 92.38 183 VAL A N 1
ATOM 1438 C CA . VAL A 1 183 ? -28.363 -12.017 26.291 1.00 92.38 183 VAL A CA 1
ATOM 1439 C C . VAL A 1 183 ? -29.246 -11.810 27.521 1.00 92.38 183 VAL A C 1
ATOM 1441 O O . VAL A 1 183 ? -28.743 -11.650 28.628 1.00 92.38 183 VAL A O 1
ATOM 1444 N N . ALA A 1 184 ? -30.565 -11.789 27.341 1.00 91.12 184 ALA A N 1
ATOM 1445 C CA . ALA A 1 184 ? -31.498 -11.709 28.461 1.00 91.12 184 ALA A CA 1
ATOM 1446 C C . ALA A 1 184 ? -31.789 -13.112 29.018 1.00 91.12 184 ALA A C 1
ATOM 1448 O O . ALA A 1 184 ? -32.019 -14.035 28.245 1.00 91.12 184 ALA A O 1
ATOM 1449 N N . ALA A 1 185 ? -31.812 -13.262 30.343 1.00 90.38 185 ALA A N 1
ATOM 1450 C CA . ALA A 1 185 ? -31.990 -14.544 31.033 1.00 90.38 1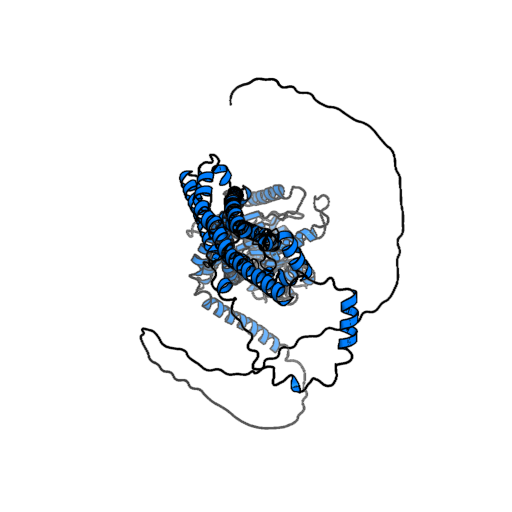85 ALA A CA 1
ATOM 1451 C C . ALA A 1 185 ? -33.362 -15.195 30.804 1.00 90.38 185 ALA A C 1
ATOM 1453 O O . ALA A 1 185 ? -33.518 -16.395 30.986 1.00 90.38 185 ALA A O 1
ATOM 1454 N N . ASN A 1 186 ? -34.363 -14.397 30.433 1.00 87.56 186 ASN A N 1
ATOM 1455 C CA . ASN A 1 186 ? -35.728 -14.850 30.183 1.00 87.56 186 ASN A CA 1
ATOM 1456 C C . ASN A 1 186 ? -35.953 -15.362 28.747 1.00 87.56 186 ASN A C 1
ATOM 1458 O O . ASN A 1 186 ? -37.091 -15.630 28.375 1.00 87.56 186 ASN A O 1
ATOM 1462 N N . VAL A 1 187 ? -34.906 -15.430 27.919 1.00 83.56 187 VAL A N 1
ATOM 1463 C CA . VAL A 1 187 ? -34.971 -15.902 26.529 1.00 83.56 187 VAL A CA 1
ATOM 1464 C C . VAL A 1 187 ? -34.032 -17.089 26.356 1.00 83.56 187 VAL A C 1
ATOM 1466 O O . VAL A 1 187 ? -32.902 -17.061 26.841 1.00 83.56 187 VAL A O 1
ATOM 1469 N N . ASP A 1 188 ? -34.475 -18.098 25.603 1.00 83.00 188 ASP A N 1
ATOM 1470 C CA . ASP A 1 188 ? -33.654 -19.262 25.280 1.00 83.00 188 ASP A CA 1
ATOM 1471 C C . ASP A 1 188 ? -32.383 -18.870 24.527 1.00 83.00 188 ASP A C 1
ATOM 1473 O O . ASP A 1 188 ? -32.403 -18.250 23.454 1.00 83.00 188 ASP A O 1
ATOM 1477 N N . MET A 1 189 ? -31.257 -19.318 25.066 1.00 80.81 189 MET A N 1
ATOM 1478 C CA . MET A 1 189 ? -29.919 -18.977 24.604 1.00 80.81 189 MET A CA 1
ATOM 1479 C C . MET A 1 189 ? -29.640 -19.426 23.163 1.00 80.81 189 MET A C 1
ATOM 1481 O O . MET A 1 189 ? -28.955 -18.730 22.410 1.00 80.81 189 MET A O 1
ATOM 1485 N N . SER A 1 190 ? -30.225 -20.554 22.751 1.00 80.69 190 SER A N 1
ATOM 1486 C CA . SER A 1 190 ? -30.110 -21.126 21.401 1.00 80.69 190 SER A CA 1
ATOM 1487 C C . SER A 1 190 ? -30.704 -20.227 20.307 1.00 80.69 190 SER A C 1
ATOM 1489 O O . SER A 1 190 ? -30.257 -20.259 19.157 1.00 80.69 190 SER A O 1
ATOM 1491 N N . THR A 1 191 ? -31.673 -19.381 20.666 1.00 82.81 191 THR A N 1
ATOM 1492 C CA . THR A 1 191 ? -32.365 -18.466 19.743 1.00 82.81 191 THR A CA 1
ATOM 1493 C C . THR A 1 191 ? -31.769 -17.057 19.725 1.00 82.81 191 THR A C 1
ATOM 1495 O O . THR A 1 191 ? -32.230 -16.196 18.973 1.00 82.81 191 THR A O 1
ATOM 1498 N N . SER A 1 192 ? -30.732 -16.808 20.531 1.00 85.00 192 SER A N 1
ATOM 1499 C CA . SER A 1 192 ? -30.116 -15.491 20.668 1.00 85.00 192 SER A CA 1
ATOM 1500 C C . SER A 1 192 ? -29.348 -15.085 19.409 1.00 85.00 192 SER A C 1
ATOM 1502 O O . SER A 1 192 ? -28.291 -15.641 19.100 1.00 85.00 192 SER A O 1
ATOM 1504 N N . ASP A 1 193 ? -29.825 -14.038 18.727 1.00 86.62 193 ASP A N 1
ATOM 1505 C CA . ASP A 1 193 ? -29.120 -13.427 17.591 1.00 86.62 193 ASP A CA 1
ATOM 1506 C C . ASP A 1 193 ? -27.704 -12.958 17.989 1.00 86.62 193 ASP A C 1
ATOM 1508 O O . ASP A 1 193 ? -26.778 -13.035 17.186 1.00 86.62 193 ASP A O 1
ATOM 1512 N N . ALA A 1 194 ? -27.504 -12.534 19.245 1.00 88.62 194 ALA A N 1
ATOM 1513 C CA . ALA A 1 194 ? -26.207 -12.075 19.750 1.00 88.62 194 ALA A CA 1
ATOM 1514 C C . ALA A 1 194 ? -25.144 -13.181 19.686 1.00 88.62 194 ALA A C 1
ATOM 1516 O O . ALA A 1 194 ? -24.040 -12.965 19.188 1.00 88.62 194 ALA A O 1
ATOM 1517 N N . LEU A 1 195 ? -25.499 -14.379 20.160 1.00 90.81 195 LEU A N 1
ATOM 1518 C CA . LEU A 1 195 ? -24.605 -15.536 20.171 1.00 90.81 195 LEU A CA 1
ATOM 1519 C C . LEU A 1 195 ? -24.448 -16.139 18.778 1.00 90.81 195 LEU A C 1
ATOM 1521 O O . LEU A 1 195 ? -23.363 -16.605 18.445 1.00 90.81 195 LEU A O 1
ATOM 1525 N N . GLN A 1 196 ? -25.488 -16.099 17.941 1.00 90.56 196 GLN A N 1
ATOM 1526 C CA . GLN A 1 196 ? -25.382 -16.541 16.550 1.00 90.56 196 GLN A CA 1
ATOM 1527 C C . GLN A 1 196 ? -24.407 -15.669 15.753 1.00 90.56 196 GLN A C 1
ATOM 1529 O O . GLN A 1 196 ? -23.542 -16.204 15.060 1.00 90.56 196 GLN A O 1
ATOM 1534 N N . LEU A 1 197 ? -24.505 -14.342 15.872 1.00 90.25 197 LEU A N 1
ATOM 1535 C CA . LEU A 1 197 ? -23.571 -13.411 15.231 1.00 90.25 197 LEU A CA 1
ATOM 1536 C C . LEU A 1 197 ? -22.157 -13.570 15.794 1.00 90.25 197 LEU A C 1
ATOM 1538 O O . LEU A 1 197 ? -21.203 -13.672 15.024 1.00 90.25 197 LEU A O 1
ATOM 1542 N N . ALA A 1 198 ? -22.025 -13.690 17.118 1.00 91.94 198 ALA A N 1
ATOM 1543 C CA . ALA A 1 198 ? -20.733 -13.935 17.747 1.00 91.94 198 ALA A CA 1
ATOM 1544 C C . ALA A 1 198 ? -20.099 -15.244 17.258 1.00 91.94 198 ALA A C 1
ATOM 1546 O O . ALA A 1 198 ? -18.933 -15.248 16.892 1.00 91.94 198 ALA A O 1
ATOM 1547 N N . LYS A 1 199 ? -20.866 -16.334 17.143 1.00 91.44 199 LYS A N 1
ATOM 1548 C CA . LYS A 1 199 ? -20.374 -17.633 16.660 1.00 91.44 199 LYS A CA 1
ATOM 1549 C C . LYS A 1 199 ? -20.039 -17.636 15.167 1.00 91.44 199 LYS A C 1
ATOM 1551 O O . LYS A 1 199 ? -19.176 -18.399 14.746 1.00 91.44 199 LYS A O 1
ATOM 1556 N N . ARG A 1 200 ? -20.688 -16.790 14.358 1.00 91.94 200 ARG A N 1
ATOM 1557 C CA . ARG A 1 200 ? -20.301 -16.576 12.951 1.00 91.94 200 ARG A CA 1
ATOM 1558 C C . ARG A 1 200 ? -18.950 -15.868 12.838 1.00 91.94 200 ARG A C 1
ATOM 1560 O O . ARG A 1 200 ? -18.161 -16.235 11.976 1.00 91.94 200 ARG A O 1
ATOM 1567 N N . ALA A 1 201 ? -18.685 -14.884 13.697 1.00 91.88 201 ALA A N 1
ATOM 1568 C CA . ALA A 1 201 ? -17.434 -14.121 13.696 1.00 91.88 201 ALA A CA 1
ATOM 1569 C C . ALA A 1 201 ? -16.285 -14.797 14.481 1.00 91.88 201 ALA A C 1
ATOM 1571 O O . ALA A 1 201 ? -15.109 -14.591 14.180 1.00 91.88 201 ALA A O 1
ATOM 1572 N N . ASP A 1 202 ? -16.613 -15.596 15.493 1.00 94.12 202 ASP A N 1
ATOM 1573 C CA . ASP A 1 202 ? -15.698 -16.304 16.393 1.00 94.12 202 ASP A CA 1
ATOM 1574 C C . ASP A 1 202 ? -16.243 -17.718 16.698 1.00 94.12 202 ASP A C 1
ATOM 1576 O O . ASP A 1 202 ? -16.820 -17.960 17.763 1.00 94.12 202 ASP A O 1
ATOM 1580 N N . PRO A 1 203 ? -16.072 -18.686 15.773 1.00 90.94 203 PRO A N 1
ATOM 1581 C CA . PRO A 1 203 ? -16.628 -20.037 15.918 1.00 90.94 203 PRO A CA 1
ATOM 1582 C C . PRO A 1 203 ? -16.130 -20.803 17.148 1.00 90.94 203 PRO A C 1
ATOM 1584 O O . PRO A 1 203 ? -16.844 -21.659 17.670 1.00 90.94 203 PRO A O 1
ATOM 1587 N N . LEU A 1 204 ? -14.910 -20.502 17.605 1.00 88.50 204 LEU A N 1
ATOM 1588 C CA . LEU A 1 204 ? -14.277 -21.132 18.766 1.00 88.50 204 LEU A CA 1
ATOM 1589 C C . LEU A 1 204 ? -14.588 -20.401 20.087 1.00 88.50 204 LEU A C 1
ATOM 1591 O O . LEU A 1 204 ? -14.197 -20.883 21.151 1.00 88.50 204 LEU A O 1
ATOM 1595 N N . GLY A 1 205 ? -15.254 -19.241 20.045 1.00 89.69 205 GLY A N 1
ATOM 1596 C CA . GLY A 1 205 ? -15.581 -18.441 21.230 1.00 89.69 205 GLY A CA 1
ATOM 1597 C C . GLY A 1 205 ? -14.347 -17.943 21.993 1.00 89.69 205 GLY A C 1
ATOM 1598 O O . GLY A 1 205 ? -14.389 -17.805 23.217 1.00 89.69 205 GLY A O 1
ATOM 1599 N N . VAL A 1 206 ? -13.230 -17.733 21.294 1.00 90.44 206 VAL A N 1
ATOM 1600 C CA . VAL A 1 206 ? -11.900 -17.398 21.836 1.00 90.44 206 VAL A CA 1
ATOM 1601 C C . VAL A 1 206 ? -11.856 -15.987 22.421 1.00 90.44 206 VAL A C 1
ATOM 1603 O O . VAL A 1 206 ? -11.142 -15.767 23.409 1.00 90.44 206 VAL A O 1
ATOM 1606 N N . ARG A 1 207 ? -12.612 -15.063 21.819 1.00 92.81 207 ARG A N 1
ATOM 1607 C CA . ARG A 1 207 ? -12.663 -13.616 22.103 1.00 92.81 207 ARG A CA 1
ATOM 1608 C C . ARG A 1 207 ? -14.094 -13.116 22.344 1.00 92.81 207 ARG A C 1
ATOM 1610 O O . ARG A 1 207 ? -14.349 -11.916 22.280 1.00 92.81 207 ARG A O 1
ATOM 1617 N N . THR A 1 208 ? -15.018 -14.032 22.627 1.00 94.62 208 THR A N 1
ATOM 1618 C CA . THR A 1 208 ? -16.426 -13.737 22.909 1.00 94.62 208 THR A CA 1
ATOM 1619 C C . THR A 1 208 ? -16.722 -13.940 24.393 1.00 94.62 208 THR A C 1
ATOM 1621 O O . THR A 1 208 ? -16.533 -15.038 24.916 1.00 94.62 208 THR A O 1
ATOM 1624 N N . LEU A 1 209 ? -17.189 -12.889 25.069 1.00 94.75 209 LEU A N 1
ATOM 1625 C CA . LEU A 1 209 ? -17.656 -12.912 26.456 1.00 94.75 209 LEU A CA 1
ATOM 1626 C C . LEU A 1 209 ? -19.177 -12.767 26.481 1.00 94.75 209 LEU A C 1
ATOM 1628 O O . LEU A 1 209 ? -19.724 -11.830 25.900 1.00 94.75 209 LEU A O 1
ATOM 1632 N N . GLY A 1 210 ? -19.859 -13.670 27.178 1.00 94.06 210 GLY A N 1
ATOM 1633 C CA . GLY A 1 210 ? -21.305 -13.595 27.334 1.00 94.06 210 GLY A CA 1
ATOM 1634 C C . GLY A 1 210 ? -21.721 -12.834 28.591 1.00 94.06 210 GLY A C 1
ATOM 1635 O O . GLY A 1 210 ? -21.164 -13.038 29.670 1.00 94.06 210 GLY A O 1
ATOM 1636 N N . VAL A 1 211 ? -22.733 -11.980 28.471 1.00 95.06 211 VAL A N 1
ATOM 1637 C CA . VAL A 1 211 ? -23.349 -11.266 29.597 1.00 95.06 211 VAL A CA 1
ATOM 1638 C C . VAL A 1 211 ? -24.820 -11.614 29.655 1.00 95.06 211 VAL A C 1
ATOM 1640 O O . VAL A 1 211 ? -25.542 -11.420 28.677 1.00 95.06 211 VAL A O 1
ATOM 1643 N N . ILE A 1 212 ? -25.260 -12.101 30.810 1.00 93.69 212 ILE A N 1
ATOM 1644 C CA . ILE A 1 212 ? -26.646 -12.488 31.050 1.00 93.69 212 ILE A CA 1
ATOM 1645 C C . ILE A 1 212 ? -27.317 -11.392 31.873 1.00 93.69 212 ILE A C 1
ATOM 1647 O O . ILE A 1 212 ? -26.947 -11.153 33.021 1.00 93.69 212 ILE A O 1
ATOM 1651 N N . THR A 1 213 ? -28.293 -10.711 31.283 1.00 93.12 213 THR A N 1
ATOM 1652 C CA . THR A 1 213 ? -29.058 -9.624 31.912 1.00 93.12 213 THR A CA 1
ATOM 1653 C C . THR A 1 213 ? -30.438 -10.112 32.347 1.00 93.12 213 THR A C 1
ATOM 1655 O O . THR A 1 213 ? -30.859 -11.205 31.981 1.00 93.12 213 THR A O 1
ATOM 1658 N N . LYS A 1 214 ? -31.185 -9.292 33.099 1.00 90.44 214 LYS A N 1
ATOM 1659 C CA . LYS A 1 214 ? -32.577 -9.582 33.507 1.00 90.44 214 LYS A CA 1
ATOM 1660 C C . LYS A 1 214 ? -32.747 -10.905 34.271 1.00 90.44 214 LYS A C 1
ATOM 1662 O O . LYS A 1 214 ? -33.787 -11.551 34.176 1.00 90.44 214 LYS A O 1
ATOM 1667 N N . ILE A 1 215 ? -31.731 -11.311 35.034 1.00 89.19 215 ILE A N 1
ATOM 1668 C CA . ILE A 1 215 ? -31.755 -12.539 35.855 1.00 89.19 215 ILE A CA 1
ATOM 1669 C C . ILE A 1 215 ? -32.841 -12.473 36.944 1.00 89.19 215 ILE A C 1
ATOM 1671 O O . ILE A 1 215 ? -33.315 -13.495 37.433 1.00 89.19 215 ILE A O 1
ATOM 1675 N N . ASP A 1 216 ? -33.263 -11.268 37.309 1.00 87.19 216 ASP A N 1
ATOM 1676 C CA . ASP A 1 216 ? -34.346 -10.986 38.244 1.00 87.19 216 ASP A CA 1
ATOM 1677 C C . ASP A 1 216 ? -35.755 -11.178 37.657 1.00 87.19 216 ASP A C 1
ATOM 1679 O O . ASP A 1 216 ? -36.704 -11.311 38.424 1.00 87.19 216 ASP A O 1
ATOM 1683 N N . LEU A 1 217 ? -35.896 -11.221 36.327 1.00 86.44 217 LEU A N 1
ATOM 1684 C CA . LEU A 1 217 ? -37.175 -11.372 35.616 1.00 86.44 217 LEU A CA 1
ATOM 1685 C C . LEU A 1 217 ? -37.411 -12.801 35.102 1.00 86.44 217 LEU A C 1
ATOM 1687 O O . LEU A 1 217 ? -38.162 -12.999 34.149 1.00 86.44 217 LEU A O 1
ATOM 1691 N N . MET A 1 218 ? -36.742 -13.789 35.693 1.00 85.00 218 MET A N 1
ATOM 1692 C CA . MET A 1 218 ? -36.949 -15.195 35.352 1.00 85.00 218 MET A CA 1
ATOM 1693 C C . MET A 1 218 ? -38.217 -15.756 35.999 1.00 85.00 218 MET A C 1
ATOM 1695 O O . MET A 1 218 ? -38.576 -15.385 37.120 1.00 85.00 218 MET A O 1
ATOM 1699 N N . ASP A 1 219 ? -38.866 -16.694 35.308 1.00 82.44 219 ASP A N 1
ATOM 1700 C CA . ASP A 1 219 ? -40.060 -17.367 35.811 1.00 82.44 219 ASP A CA 1
ATOM 1701 C C . ASP A 1 219 ? -39.747 -18.187 37.066 1.00 82.44 219 ASP A C 1
ATOM 1703 O O . ASP A 1 219 ? -38.694 -18.825 37.179 1.00 82.44 219 ASP A O 1
ATOM 1707 N N . GLN A 1 220 ? -40.688 -18.206 38.010 1.00 74.31 220 GLN A N 1
ATOM 1708 C CA . GLN A 1 220 ? -40.544 -18.952 39.257 1.00 74.31 220 GLN A CA 1
ATOM 1709 C C . GLN A 1 220 ? -40.356 -20.449 38.970 1.00 74.31 220 GLN A C 1
ATOM 1711 O O . GLN A 1 220 ? -41.245 -21.107 38.440 1.00 74.31 220 GLN A O 1
ATOM 1716 N N . GLY A 1 221 ? -39.190 -20.986 39.340 1.00 72.88 221 GLY A N 1
ATOM 1717 C CA . GLY A 1 221 ? -38.810 -22.383 39.090 1.00 72.88 221 GLY A CA 1
ATOM 1718 C C . GLY A 1 221 ? -37.794 -22.569 37.958 1.00 72.88 221 GLY A C 1
ATOM 1719 O O . GLY A 1 221 ? -37.190 -23.635 37.870 1.00 72.88 221 GLY A O 1
ATOM 1720 N N . SER A 1 222 ? -37.541 -21.536 37.152 1.00 80.31 222 SER A N 1
ATOM 1721 C CA . SER A 1 222 ? -36.440 -21.496 36.182 1.00 80.31 222 SER A CA 1
ATOM 1722 C C . SER A 1 222 ? -35.214 -20.785 36.770 1.00 80.31 222 SER A C 1
ATOM 1724 O O . SER A 1 222 ? -35.328 -19.976 37.693 1.00 80.31 222 SER A O 1
ATOM 1726 N N . SER A 1 223 ? -34.013 -21.102 36.277 1.00 84.12 223 SER A N 1
ATOM 1727 C CA . SER A 1 223 ? -32.783 -20.424 36.705 1.00 84.12 223 SER A CA 1
ATOM 1728 C C . SER A 1 223 ? -31.769 -20.349 35.573 1.00 84.12 223 SER A C 1
ATOM 1730 O O . SER A 1 223 ? -31.661 -21.284 34.787 1.00 84.12 223 SER A O 1
ATOM 1732 N N . ALA A 1 224 ? -30.979 -19.278 35.531 1.00 84.44 224 ALA A N 1
ATOM 1733 C CA . ALA A 1 224 ? -29.911 -19.093 34.546 1.00 84.44 224 ALA A CA 1
ATOM 1734 C C . ALA A 1 224 ? -28.621 -19.845 34.928 1.00 84.44 224 ALA A C 1
ATOM 1736 O O . ALA A 1 224 ? -27.532 -19.481 34.489 1.00 84.44 224 ALA A O 1
ATOM 1737 N N . LEU A 1 225 ? -28.706 -20.855 35.801 1.00 87.12 225 LEU A N 1
ATOM 1738 C CA . LEU A 1 225 ? -27.533 -21.539 36.341 1.00 87.12 225 LEU A CA 1
ATOM 1739 C C . LEU A 1 225 ? -26.765 -22.302 35.252 1.00 87.12 225 LEU A C 1
ATOM 1741 O O . LEU A 1 225 ? -25.551 -22.136 35.167 1.00 87.12 225 LEU A O 1
ATOM 1745 N N . SER A 1 226 ? -27.463 -23.036 34.379 1.00 86.38 226 SER A N 1
ATOM 1746 C CA . SER A 1 226 ? -26.886 -23.716 33.205 1.00 86.38 226 SER A CA 1
ATOM 1747 C C . SER A 1 226 ? -26.188 -22.739 32.255 1.00 86.38 226 SER A C 1
ATOM 1749 O O . SER A 1 226 ? -25.080 -22.991 31.777 1.00 86.38 226 SER A O 1
ATOM 1751 N N . MET A 1 227 ? -26.807 -21.576 32.034 1.00 87.81 227 MET A N 1
ATOM 1752 C CA . MET A 1 227 ? -26.251 -20.518 31.192 1.00 87.81 227 MET A CA 1
ATOM 1753 C C . MET A 1 227 ? -24.972 -19.925 31.811 1.00 87.81 227 MET A C 1
ATOM 1755 O O . MET A 1 227 ? -23.963 -19.762 31.126 1.00 87.81 227 MET A O 1
ATOM 1759 N N . LEU A 1 228 ? -24.973 -19.642 33.120 1.00 88.81 228 LEU A N 1
ATOM 1760 C CA . LEU A 1 228 ? -23.818 -19.084 33.841 1.00 88.81 228 LEU A CA 1
ATOM 1761 C C . LEU A 1 228 ? -22.663 -20.080 33.999 1.00 88.81 228 LEU A C 1
ATOM 1763 O O . LEU A 1 228 ? -21.502 -19.669 34.006 1.00 88.81 228 LEU A O 1
ATOM 1767 N N . GLN A 1 229 ? -22.967 -21.374 34.117 1.00 88.50 229 GLN A N 1
ATOM 1768 C CA . GLN A 1 229 ? -21.978 -22.452 34.215 1.00 88.50 229 GLN A CA 1
ATOM 1769 C C . GLN A 1 229 ? -21.346 -22.829 32.872 1.00 88.50 229 GLN A C 1
ATOM 1771 O O . GLN A 1 229 ? -20.388 -23.598 32.870 1.00 88.50 229 GLN A O 1
ATOM 1776 N N . ASN A 1 230 ? -21.778 -22.195 31.771 1.00 88.44 230 ASN A N 1
ATOM 1777 C CA . ASN A 1 230 ? -21.250 -22.404 30.420 1.00 88.44 230 ASN A CA 1
ATOM 1778 C C . ASN A 1 230 ? -21.636 -23.769 29.810 1.00 88.44 230 ASN A C 1
ATOM 1780 O O . ASN A 1 230 ? -20.931 -24.249 28.922 1.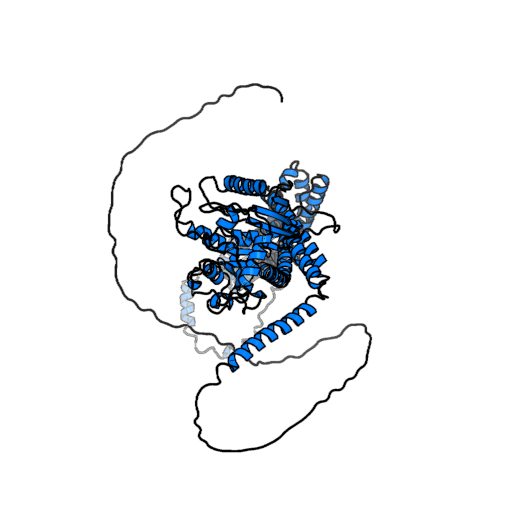00 88.44 230 ASN A O 1
ATOM 1784 N N . ASP A 1 231 ? -22.735 -24.380 30.269 1.00 85.88 231 ASP A N 1
ATOM 1785 C CA . ASP A 1 231 ? -23.144 -25.732 29.857 1.00 85.88 231 ASP A CA 1
ATOM 1786 C C . ASP A 1 231 ? -23.921 -25.749 28.529 1.00 85.88 231 ASP A C 1
ATOM 1788 O O . ASP A 1 231 ? -23.790 -26.687 27.746 1.00 85.88 231 ASP A O 1
ATOM 1792 N N . GLU A 1 232 ? -24.722 -24.713 28.251 1.00 83.50 232 GLU A N 1
ATOM 1793 C CA . GLU A 1 232 ? -25.583 -24.662 27.057 1.00 83.50 232 GLU A CA 1
ATOM 1794 C C . GLU A 1 232 ? -24.814 -24.291 25.781 1.00 83.50 232 GLU A C 1
ATOM 1796 O O . GLU A 1 232 ? -24.760 -25.058 24.818 1.00 83.50 232 GLU A O 1
ATOM 1801 N N . VAL A 1 233 ? -24.216 -23.096 25.756 1.00 86.94 233 VAL A N 1
ATOM 1802 C CA . VAL A 1 233 ? -23.433 -22.589 24.620 1.00 86.94 233 VAL A CA 1
ATOM 1803 C C . VAL A 1 233 ? -22.033 -22.235 25.115 1.00 86.94 233 VAL A C 1
ATOM 1805 O O . VAL A 1 233 ? -21.851 -21.138 25.646 1.00 86.94 233 VAL A O 1
ATOM 1808 N N . PRO A 1 234 ? -21.036 -23.120 24.941 1.00 88.62 234 PRO A N 1
ATOM 1809 C CA . PRO A 1 234 ? -19.727 -22.930 25.546 1.00 88.62 234 PRO A CA 1
ATOM 1810 C C . PRO A 1 234 ? -18.958 -21.778 24.887 1.00 88.62 234 PRO A C 1
ATOM 1812 O O . PRO A 1 234 ? -18.676 -21.806 23.688 1.00 88.62 234 PRO A O 1
ATOM 1815 N N . LEU A 1 235 ? -18.574 -20.783 25.687 1.00 91.62 235 LEU A N 1
ATOM 1816 C CA . LEU A 1 235 ? -17.630 -19.719 25.329 1.00 91.62 235 LEU A CA 1
ATOM 1817 C C . LEU A 1 235 ? -16.341 -19.872 26.131 1.00 91.62 235 LEU A C 1
ATOM 1819 O O . LEU A 1 235 ? -16.380 -20.174 27.326 1.00 91.62 235 LEU A O 1
ATOM 1823 N N . ARG A 1 236 ? -15.183 -19.592 25.524 1.00 90.12 236 ARG A N 1
ATOM 1824 C CA . ARG A 1 236 ? -13.887 -19.718 26.212 1.00 90.12 236 ARG A CA 1
ATOM 1825 C C . ARG A 1 236 ? -13.718 -18.688 27.327 1.00 90.12 236 ARG A C 1
ATOM 1827 O O . ARG A 1 236 ? -13.053 -18.961 28.321 1.00 90.12 236 ARG A O 1
ATOM 1834 N N . LEU A 1 237 ? -14.325 -17.511 27.169 1.00 90.31 237 LEU A N 1
ATOM 1835 C CA . LEU A 1 237 ? -14.353 -16.478 28.205 1.00 90.31 237 LEU A CA 1
ATOM 1836 C C . LEU A 1 237 ? -15.513 -16.675 29.201 1.00 90.31 237 LEU A C 1
ATOM 1838 O O . LEU A 1 237 ? -15.558 -15.990 30.222 1.00 90.31 237 LEU A O 1
ATOM 1842 N N . GLY A 1 238 ? -16.422 -17.624 28.952 1.00 92.50 238 GLY A N 1
ATOM 1843 C CA . GLY A 1 238 ? -17.585 -17.931 29.789 1.00 92.50 238 GLY A CA 1
ATOM 1844 C C . GLY A 1 238 ? -18.633 -16.815 29.843 1.00 92.50 238 GLY A C 1
ATOM 1845 O O . GLY A 1 238 ? -18.635 -15.899 29.017 1.00 92.50 238 GLY A O 1
ATOM 1846 N N . TYR A 1 239 ? -19.499 -16.883 30.857 1.00 93.00 239 TYR A N 1
ATOM 1847 C CA . TYR A 1 239 ? -20.596 -15.937 31.075 1.00 93.00 239 TYR A CA 1
ATOM 1848 C C . TYR A 1 239 ? -20.438 -15.162 32.383 1.00 93.00 239 TYR A C 1
ATOM 1850 O O . TYR A 1 239 ? -19.735 -15.602 33.299 1.00 93.00 239 TYR A O 1
ATOM 1858 N N . THR A 1 240 ? -21.085 -14.000 32.457 1.00 94.31 240 THR A N 1
ATOM 1859 C CA . THR A 1 240 ? -21.250 -13.232 33.694 1.00 94.31 240 THR A CA 1
ATOM 1860 C C . THR A 1 240 ? -22.683 -12.716 33.800 1.00 94.31 240 THR A C 1
ATOM 1862 O O . THR A 1 240 ? -23.210 -12.118 32.862 1.00 94.31 240 THR A O 1
ATOM 1865 N N . GLY A 1 241 ? -23.323 -12.964 34.939 1.00 93.25 241 GLY A N 1
ATOM 1866 C CA . GLY A 1 241 ? -24.690 -12.539 35.218 1.00 93.25 241 GLY A CA 1
ATOM 1867 C C . GLY A 1 241 ? -24.748 -11.167 35.871 1.00 93.25 241 GLY A C 1
ATOM 1868 O O . GLY A 1 241 ? -24.017 -10.913 36.823 1.00 93.25 241 GLY A O 1
ATOM 1869 N N . VAL A 1 242 ? -25.632 -10.292 35.399 1.00 93.12 242 VAL A N 1
ATOM 1870 C CA . VAL A 1 242 ? -25.794 -8.937 35.942 1.00 93.12 242 VAL A CA 1
ATOM 1871 C C . VAL A 1 242 ? -27.257 -8.603 36.207 1.00 93.12 242 VAL A C 1
ATOM 1873 O O . VAL A 1 242 ? -28.158 -8.987 35.451 1.00 93.12 242 VAL A O 1
ATOM 1876 N N . LYS A 1 243 ? -27.490 -7.845 37.280 1.00 91.44 243 LYS A N 1
ATOM 1877 C CA . LYS A 1 243 ? -28.791 -7.256 37.604 1.00 91.44 243 LYS A CA 1
ATOM 1878 C C . LYS A 1 243 ? -28.720 -5.747 37.398 1.00 91.44 243 LYS A C 1
ATOM 1880 O O . LYS A 1 243 ? -28.148 -5.018 38.203 1.00 91.44 243 LYS A O 1
ATOM 1885 N N . ASN A 1 244 ? -29.351 -5.289 36.323 1.00 89.19 244 ASN A N 1
ATOM 1886 C CA . ASN A 1 244 ? -29.427 -3.871 35.981 1.00 89.19 244 ASN A CA 1
ATOM 1887 C C . ASN A 1 244 ? -30.654 -3.202 36.624 1.00 89.19 244 ASN A C 1
ATOM 1889 O O . ASN A 1 244 ? -31.541 -3.873 37.146 1.00 89.19 244 ASN A O 1
ATOM 1893 N N . ARG A 1 245 ? -30.721 -1.866 36.549 1.00 87.94 245 ARG A N 1
ATOM 1894 C CA . ARG A 1 245 ? -31.912 -1.094 36.944 1.00 87.94 245 ARG A CA 1
ATOM 1895 C C . ARG A 1 245 ? -33.105 -1.452 36.054 1.00 87.94 245 ARG A C 1
ATOM 1897 O O . ARG A 1 245 ? -32.971 -1.485 34.830 1.00 87.94 245 ARG A O 1
ATOM 1904 N N . SER A 1 246 ? -34.264 -1.683 36.662 1.00 84.31 246 SER A N 1
ATOM 1905 C CA . SER A 1 246 ? -35.530 -1.829 35.943 1.00 84.31 246 SER A CA 1
ATOM 1906 C C . SER A 1 246 ? -36.066 -0.469 35.478 1.00 84.31 246 SER A C 1
ATOM 1908 O O . SER A 1 246 ? -35.634 0.581 35.953 1.00 84.31 246 SER A O 1
ATOM 1910 N N . GLN A 1 247 ? -37.056 -0.472 34.579 1.00 81.25 247 GLN A N 1
ATOM 1911 C CA . GLN A 1 247 ? -37.721 0.766 34.152 1.00 81.25 247 GLN A CA 1
ATOM 1912 C C . GLN A 1 247 ? -38.347 1.515 35.339 1.00 81.25 247 GLN A C 1
ATOM 1914 O O . GLN A 1 247 ? -38.324 2.741 35.376 1.00 81.25 247 GLN A O 1
ATOM 1919 N N . LYS A 1 248 ? -38.843 0.772 36.335 1.00 83.00 248 LYS A N 1
ATOM 1920 C CA . LYS A 1 248 ? -39.372 1.340 37.573 1.00 83.00 248 LYS A CA 1
ATOM 1921 C C . LYS A 1 248 ? -38.268 1.980 38.416 1.00 83.00 248 LYS A C 1
ATOM 1923 O O . LYS A 1 248 ? -38.423 3.119 38.824 1.00 83.00 248 LYS A O 1
ATOM 1928 N N . ASP A 1 249 ? -37.129 1.307 38.590 1.00 84.62 249 ASP A N 1
ATOM 1929 C CA . ASP A 1 249 ? -35.985 1.865 39.333 1.00 84.62 249 ASP A CA 1
ATOM 1930 C C . ASP A 1 249 ? -35.459 3.159 38.696 1.00 84.62 249 ASP A C 1
ATOM 1932 O O . ASP A 1 249 ? -34.980 4.058 39.384 1.00 84.62 249 ASP A O 1
ATOM 1936 N N . ILE A 1 250 ? -35.543 3.254 37.369 1.00 82.44 250 ILE A N 1
ATOM 1937 C CA . ILE A 1 250 ? -35.193 4.458 36.616 1.00 82.44 250 ILE A CA 1
ATOM 1938 C C . ILE A 1 250 ? -36.183 5.588 36.915 1.00 82.44 250 ILE A C 1
ATOM 1940 O O . ILE A 1 250 ? -35.749 6.700 37.207 1.00 82.44 250 ILE A O 1
ATOM 1944 N N . SER A 1 251 ? -37.490 5.311 36.860 1.00 82.06 251 SER A N 1
ATOM 1945 C CA . SER A 1 251 ? -38.537 6.284 37.201 1.00 82.06 251 SER A CA 1
ATOM 1946 C C . SER A 1 251 ? -38.463 6.735 38.660 1.00 82.06 251 SER A C 1
ATOM 1948 O O . SER A 1 251 ? -38.678 7.909 38.945 1.00 82.06 251 SER A O 1
ATOM 1950 N N . ASP A 1 252 ? -38.089 5.827 39.560 1.00 85.06 252 ASP A N 1
ATOM 1951 C CA . ASP A 1 252 ? -37.927 6.079 40.994 1.00 85.06 252 ASP A CA 1
ATOM 1952 C C . ASP A 1 252 ? -36.587 6.781 41.325 1.00 85.06 252 ASP A C 1
ATOM 1954 O O . ASP A 1 252 ? -36.282 7.031 42.491 1.00 85.06 252 ASP A O 1
ATOM 1958 N N . GLY A 1 253 ? -35.762 7.106 40.320 1.00 82.19 253 GLY A N 1
ATOM 1959 C CA . GLY A 1 253 ? -34.516 7.859 40.496 1.00 82.19 253 GLY A CA 1
ATOM 1960 C C . GLY A 1 253 ? -33.394 7.079 41.190 1.00 82.19 253 GLY A C 1
ATOM 1961 O O . GLY A 1 253 ? -32.496 7.676 41.791 1.00 82.19 253 GLY A O 1
ATOM 1962 N N . VAL A 1 254 ? -33.408 5.743 41.129 1.00 85.06 254 VAL A N 1
ATOM 1963 C CA . VAL A 1 254 ? -32.376 4.903 41.752 1.00 85.06 254 VAL A CA 1
ATOM 1964 C C . VAL A 1 254 ? -31.020 5.150 41.081 1.00 85.06 254 VAL A C 1
ATOM 1966 O O . VAL A 1 254 ? -30.823 4.927 39.880 1.00 85.06 254 VAL A O 1
ATOM 1969 N N . THR A 1 255 ? -30.049 5.581 41.888 1.00 85.81 255 THR A N 1
ATOM 1970 C CA . THR A 1 255 ? -28.677 5.835 41.430 1.00 85.81 255 THR A CA 1
ATOM 1971 C C . THR A 1 255 ? -27.947 4.536 41.082 1.00 85.81 255 THR A C 1
ATOM 1973 O O . THR A 1 255 ? -28.225 3.472 41.640 1.00 85.81 255 THR A O 1
ATOM 1976 N N . ILE A 1 256 ? -26.951 4.615 40.195 1.00 84.06 256 ILE A N 1
ATOM 1977 C CA . ILE A 1 256 ? -26.156 3.446 39.779 1.00 84.06 256 ILE A CA 1
ATOM 1978 C C . ILE A 1 256 ? -25.428 2.819 40.981 1.00 84.06 256 ILE A C 1
ATOM 1980 O O . ILE A 1 256 ? -25.460 1.604 41.155 1.00 84.06 256 ILE A O 1
ATOM 1984 N N . LYS A 1 257 ? -24.880 3.630 41.898 1.00 84.69 257 LYS A N 1
ATOM 1985 C CA . LYS A 1 257 ? -24.246 3.131 43.137 1.00 84.69 257 LYS A CA 1
ATOM 1986 C C . LYS A 1 257 ? -25.218 2.335 44.013 1.00 84.69 257 LYS A C 1
ATOM 1988 O O . LYS A 1 257 ? -24.820 1.349 44.632 1.00 84.69 257 LYS A O 1
ATOM 1993 N N . GLN A 1 258 ? -26.487 2.740 44.064 1.00 87.56 258 GLN A N 1
ATOM 1994 C CA . GLN A 1 258 ? -27.518 1.997 44.783 1.00 87.56 258 GLN A CA 1
ATOM 1995 C C . GLN A 1 258 ? -27.908 0.709 44.044 1.00 87.56 258 GLN A C 1
ATOM 1997 O O . GLN A 1 258 ? -28.097 -0.323 44.686 1.00 87.56 258 GLN A O 1
ATOM 2002 N N . ALA A 1 259 ? -27.952 0.735 42.711 1.00 87.69 259 ALA A N 1
ATOM 2003 C CA . ALA A 1 259 ? -28.214 -0.447 41.893 1.00 87.69 259 ALA A CA 1
ATOM 2004 C C . ALA A 1 259 ? -27.163 -1.550 42.107 1.00 87.69 259 ALA A C 1
ATOM 2006 O O . ALA A 1 259 ? -27.537 -2.695 42.332 1.00 87.69 259 ALA A O 1
ATOM 2007 N N . ILE A 1 260 ? -25.872 -1.203 42.172 1.00 87.56 260 ILE A N 1
ATOM 2008 C CA . ILE A 1 260 ? -24.778 -2.158 42.452 1.00 87.56 260 ILE A CA 1
ATOM 2009 C C . ILE A 1 260 ? -24.930 -2.797 43.844 1.00 87.56 260 ILE A C 1
ATOM 2011 O O . ILE A 1 260 ? -24.719 -4.000 44.029 1.00 87.56 260 ILE A O 1
ATOM 2015 N N . LYS A 1 261 ? -25.357 -2.016 44.847 1.00 89.50 261 LYS A N 1
ATOM 2016 C CA . LYS A 1 261 ? -25.664 -2.550 46.186 1.00 89.50 261 LYS A CA 1
ATOM 2017 C C . LYS A 1 261 ? -26.857 -3.505 46.148 1.00 89.50 261 LYS A C 1
ATOM 2019 O O . LYS A 1 261 ? -26.817 -4.552 46.791 1.00 89.50 261 LYS A O 1
ATOM 2024 N N . ASN A 1 262 ? -27.905 -3.159 45.403 1.00 89.69 262 ASN A N 1
ATOM 2025 C CA . ASN A 1 262 ? -29.093 -3.997 45.237 1.00 89.69 262 ASN A CA 1
ATOM 2026 C C . ASN A 1 262 ? -28.782 -5.290 44.468 1.00 89.69 262 ASN A C 1
ATOM 2028 O O . ASN A 1 262 ? -29.327 -6.340 44.801 1.00 89.69 262 ASN A O 1
ATOM 2032 N N . GLU A 1 263 ? -27.890 -5.232 43.480 1.00 92.12 263 GLU A N 1
ATOM 2033 C CA . GLU A 1 263 ? -27.359 -6.390 42.758 1.00 92.12 263 GLU A CA 1
ATOM 2034 C C . GLU A 1 263 ? -26.632 -7.339 43.713 1.00 92.12 263 GLU A C 1
ATOM 2036 O O . GLU A 1 263 ? -26.961 -8.521 43.795 1.00 92.12 263 GLU A O 1
ATOM 2041 N N . THR A 1 264 ? -25.704 -6.800 44.504 1.00 89.75 264 THR A N 1
ATOM 2042 C CA . THR A 1 264 ? -24.935 -7.587 45.476 1.00 89.75 264 THR A CA 1
ATOM 2043 C C . THR A 1 264 ? -25.851 -8.254 46.506 1.00 89.75 264 THR A C 1
ATOM 2045 O O . THR A 1 264 ? -25.669 -9.424 46.838 1.00 89.75 264 THR A O 1
ATOM 2048 N N . LYS A 1 265 ? -26.871 -7.538 46.999 1.00 91.06 265 LYS A N 1
ATOM 2049 C CA . LYS A 1 265 ? -27.887 -8.111 47.897 1.00 91.06 265 LYS A CA 1
ATOM 2050 C C . LYS A 1 265 ? -28.665 -9.239 47.227 1.00 91.06 265 LYS A C 1
ATOM 2052 O O . LYS A 1 265 ? -28.779 -10.311 47.807 1.00 91.06 265 LYS A O 1
ATOM 2057 N N . PHE A 1 266 ? -29.128 -9.030 45.994 1.00 90.38 266 PHE A N 1
ATOM 2058 C CA . PHE A 1 266 ? -29.884 -10.031 45.244 1.00 90.38 266 PHE A CA 1
ATOM 2059 C C . PHE A 1 266 ? -29.109 -11.344 45.094 1.00 90.38 266 PHE A C 1
ATOM 2061 O O . PHE A 1 266 ? -29.627 -12.395 45.461 1.00 90.38 266 PHE A O 1
ATOM 2068 N N . PHE A 1 267 ? -27.862 -11.303 44.618 1.00 89.88 267 PHE A N 1
ATOM 2069 C CA . PHE A 1 267 ? -27.075 -12.524 44.416 1.00 89.88 267 PHE A CA 1
ATOM 2070 C C . PHE A 1 267 ? -26.708 -13.230 45.730 1.00 89.88 267 PHE A C 1
ATOM 2072 O O . PHE A 1 267 ? -26.676 -14.460 45.768 1.00 89.88 267 PHE A O 1
ATOM 2079 N N . ASN A 1 268 ? -26.506 -12.480 46.818 1.00 88.69 268 ASN A N 1
ATOM 2080 C CA . ASN A 1 268 ? -26.217 -13.050 48.137 1.00 88.69 268 ASN A CA 1
ATOM 2081 C C . ASN A 1 268 ? -27.447 -13.669 48.820 1.00 88.69 268 ASN A C 1
ATOM 2083 O O . ASN A 1 268 ? -27.316 -14.655 49.546 1.00 88.69 268 ASN A O 1
ATOM 2087 N N . GLU A 1 269 ? -28.633 -13.095 48.619 1.00 88.75 269 GLU A N 1
ATOM 2088 C CA . GLU A 1 269 ? -29.887 -13.572 49.216 1.00 88.75 269 GLU A CA 1
ATOM 2089 C C . GLU A 1 269 ? -30.526 -14.708 48.401 1.00 88.75 269 GLU A C 1
ATOM 2091 O O . GLU A 1 269 ? -31.248 -15.544 48.952 1.00 88.75 269 GLU A O 1
ATOM 2096 N N . HIS A 1 270 ? -30.252 -14.783 47.094 1.00 85.69 270 HIS A N 1
ATOM 2097 C CA . HIS A 1 270 ? -30.876 -15.762 46.210 1.00 85.69 270 HIS A CA 1
ATOM 2098 C C . HIS A 1 270 ? -30.399 -17.196 46.488 1.00 85.69 270 HIS A C 1
ATOM 2100 O O . HIS A 1 270 ? -29.209 -17.508 46.405 1.00 85.69 270 HIS A O 1
ATOM 2106 N N . LYS A 1 271 ? -31.351 -18.109 46.729 1.00 84.06 271 LYS A N 1
ATOM 2107 C CA . LYS A 1 271 ? -31.094 -19.508 47.127 1.00 84.06 271 LYS A CA 1
ATOM 2108 C C . LYS A 1 271 ? -30.186 -20.278 46.158 1.00 84.06 271 LYS A C 1
ATOM 2110 O O . LYS A 1 271 ? -29.398 -21.099 46.606 1.00 84.06 271 LYS A O 1
ATOM 2115 N N . ILE A 1 272 ? -30.305 -20.010 44.855 1.00 84.38 272 ILE A N 1
ATOM 2116 C CA . ILE A 1 272 ? -29.582 -20.727 43.787 1.00 84.38 272 ILE A CA 1
ATOM 2117 C C . ILE A 1 272 ? -28.240 -20.059 43.452 1.00 84.38 272 ILE A C 1
ATOM 2119 O O . ILE A 1 272 ? -27.258 -20.737 43.169 1.00 84.38 272 ILE A O 1
ATOM 2123 N N . TYR A 1 273 ? -28.177 -18.724 43.472 1.00 84.94 273 TYR A N 1
ATOM 2124 C CA . TYR A 1 273 ? -27.009 -17.998 42.960 1.00 84.94 273 TYR A CA 1
ATOM 2125 C C . TYR A 1 273 ? -25.944 -17.752 44.031 1.00 84.94 273 TYR A C 1
ATOM 2127 O O . TYR A 1 273 ? -24.771 -17.617 43.694 1.00 84.94 273 TYR A O 1
ATOM 2135 N N . ARG A 1 274 ? -26.312 -17.804 45.318 1.00 85.31 274 ARG A N 1
ATOM 2136 C CA . ARG A 1 274 ? -25.375 -17.683 46.444 1.00 85.31 274 ARG A CA 1
ATOM 2137 C C . ARG A 1 274 ? -24.262 -18.738 46.426 1.00 85.31 274 ARG A C 1
ATOM 2139 O O . ARG A 1 274 ? -23.168 -18.478 46.915 1.00 85.31 274 ARG A O 1
ATOM 2146 N N . THR A 1 275 ? -24.536 -19.934 45.905 1.00 85.19 275 THR A N 1
ATOM 2147 C CA . THR A 1 275 ? -23.557 -21.031 45.819 1.00 85.19 275 THR A CA 1
ATOM 2148 C C . THR A 1 275 ? -22.610 -20.906 44.626 1.00 85.19 275 THR A C 1
ATOM 2150 O O . THR A 1 275 ? -21.630 -21.647 44.555 1.00 85.19 275 THR A O 1
ATOM 2153 N N . LEU A 1 276 ? -22.889 -20.006 43.678 1.00 83.31 276 LEU A N 1
ATOM 2154 C CA . LEU A 1 276 ? -22.027 -19.776 42.522 1.00 83.31 276 LEU A CA 1
ATOM 2155 C C . LEU A 1 276 ? -20.789 -18.969 42.914 1.00 83.31 276 LEU A C 1
ATOM 2157 O O . LEU A 1 276 ? -20.806 -18.167 43.848 1.00 83.31 276 LEU A O 1
ATOM 2161 N N . ASN A 1 277 ? -19.706 -19.165 42.162 1.00 83.31 277 ASN A N 1
ATOM 2162 C CA . ASN A 1 277 ? -18.483 -18.397 42.355 1.00 83.31 277 ASN A CA 1
ATOM 2163 C C . ASN A 1 277 ? -18.779 -16.890 42.185 1.00 83.31 277 ASN A C 1
ATOM 2165 O O . ASN A 1 277 ? -19.367 -16.525 41.163 1.00 83.31 277 ASN A O 1
ATOM 2169 N N . PRO A 1 278 ? -18.346 -16.023 43.122 1.00 82.75 278 PRO A N 1
ATOM 2170 C CA . PRO A 1 278 ? -18.513 -14.574 43.017 1.00 82.75 278 PRO A CA 1
ATOM 2171 C C . PRO A 1 278 ? -18.041 -13.971 41.687 1.00 82.75 278 PRO A C 1
ATOM 2173 O O . PRO A 1 278 ? -18.610 -12.994 41.231 1.00 82.75 278 PRO A O 1
ATOM 2176 N N . ASN A 1 279 ? -17.063 -14.581 41.008 1.00 83.94 279 ASN A N 1
ATOM 2177 C CA . ASN A 1 279 ? -16.559 -14.091 39.717 1.00 83.94 279 ASN A CA 1
ATOM 2178 C C . ASN A 1 279 ? -17.542 -14.261 38.538 1.00 83.94 279 ASN A C 1
ATOM 2180 O O . ASN A 1 279 ? -17.285 -13.747 37.447 1.00 83.94 279 ASN A O 1
ATOM 2184 N N . LEU A 1 280 ? -18.625 -15.027 38.711 1.00 85.56 280 LEU A N 1
ATOM 2185 C CA . LEU A 1 280 ? -19.618 -15.303 37.665 1.00 85.56 280 LEU A CA 1
ATOM 2186 C C . LEU A 1 280 ? -20.789 -14.320 37.670 1.00 85.56 280 LEU A C 1
ATOM 2188 O O . LEU A 1 280 ? -21.616 -14.370 36.761 1.00 85.56 280 LEU A O 1
ATOM 2192 N N . TRP A 1 281 ? -20.886 -13.435 38.658 1.00 90.25 281 TRP A N 1
ATOM 2193 C CA . TRP A 1 281 ? -21.991 -12.492 38.759 1.00 90.25 281 TRP A CA 1
ATOM 2194 C C . TRP A 1 281 ? -21.532 -11.125 39.256 1.00 90.25 281 TRP A C 1
ATOM 2196 O O . TRP A 1 281 ? -20.485 -10.987 39.877 1.00 90.25 281 TRP A O 1
ATOM 2206 N N . GLY A 1 282 ? -22.339 -10.108 38.979 1.00 90.56 282 GLY A N 1
ATOM 2207 C CA . GLY A 1 282 ? -22.092 -8.744 39.416 1.00 90.56 282 GLY A CA 1
ATOM 2208 C C . GLY A 1 282 ? -21.338 -7.898 38.395 1.00 90.56 282 GLY A C 1
ATOM 2209 O O . GLY A 1 282 ? -20.452 -8.370 37.673 1.00 90.56 282 GLY A O 1
ATOM 2210 N N . ILE A 1 283 ? -21.663 -6.605 38.366 1.00 89.12 283 ILE A N 1
ATOM 2211 C CA . ILE A 1 283 ? -21.038 -5.658 37.440 1.00 89.12 283 ILE A CA 1
ATOM 2212 C C . ILE A 1 283 ? -19.543 -5.471 37.718 1.00 89.12 283 ILE A C 1
ATOM 2214 O O . ILE A 1 283 ? -18.758 -5.352 36.782 1.00 89.12 283 ILE A O 1
ATOM 2218 N N . GLY A 1 284 ? -19.128 -5.502 38.991 1.00 87.69 284 GLY A N 1
ATOM 2219 C CA . GLY A 1 284 ? -17.720 -5.357 39.373 1.00 87.69 284 GLY A CA 1
ATOM 2220 C C . GLY A 1 284 ? -16.861 -6.477 38.786 1.00 87.69 284 GLY A C 1
ATOM 2221 O O . GLY A 1 284 ? -15.867 -6.216 38.114 1.00 87.69 284 GLY A O 1
ATOM 2222 N N . SER A 1 285 ? -17.315 -7.724 38.932 1.00 89.44 285 SER A N 1
ATOM 2223 C CA . SER A 1 285 ? -16.646 -8.888 38.351 1.00 89.44 285 SER A CA 1
ATOM 2224 C C . SER A 1 285 ? -16.658 -8.868 36.823 1.00 89.44 285 SER A C 1
ATOM 2226 O O . SER A 1 285 ? -15.672 -9.277 36.210 1.00 89.44 285 SER A O 1
ATOM 2228 N N . LEU A 1 286 ? -17.724 -8.358 36.189 1.00 91.00 286 LEU A N 1
ATOM 2229 C CA . LEU A 1 286 ? -17.755 -8.160 34.737 1.00 91.00 286 LEU A CA 1
ATOM 2230 C C . LEU A 1 286 ? -16.676 -7.169 34.280 1.00 91.00 286 LEU A C 1
ATOM 2232 O O . LEU A 1 286 ? -15.955 -7.462 33.328 1.00 91.00 286 LEU A O 1
ATOM 2236 N N . VAL A 1 287 ? -16.546 -6.025 34.954 1.00 88.44 287 VAL A N 1
ATOM 2237 C CA . VAL A 1 287 ? -15.548 -4.994 34.628 1.00 88.44 287 VAL A CA 1
ATOM 2238 C C . VAL A 1 287 ? -14.127 -5.525 34.809 1.00 88.44 287 VAL A C 1
ATOM 2240 O O . VAL A 1 287 ? -13.303 -5.370 33.904 1.00 88.44 287 VAL A O 1
ATOM 2243 N N . ASP A 1 288 ? -13.843 -6.215 35.914 1.00 85.94 288 ASP A N 1
ATOM 2244 C CA . ASP A 1 288 ? -12.529 -6.822 36.160 1.00 85.94 288 ASP A CA 1
ATOM 2245 C C . ASP A 1 288 ? -12.195 -7.881 35.100 1.00 85.94 288 ASP A C 1
ATOM 2247 O O . ASP A 1 288 ? -11.074 -7.949 34.585 1.00 85.94 288 ASP A O 1
ATOM 2251 N N . LYS A 1 289 ? -13.179 -8.703 34.722 1.00 88.25 289 LYS A N 1
ATOM 2252 C CA . LYS A 1 289 ? -13.023 -9.731 33.688 1.00 88.25 289 LYS A CA 1
ATOM 2253 C C . LYS A 1 289 ? -12.806 -9.114 32.308 1.00 88.25 289 LYS A C 1
ATOM 2255 O O . LYS A 1 289 ? -11.880 -9.527 31.617 1.00 88.25 289 LYS A O 1
ATOM 2260 N N . LEU A 1 290 ? -13.597 -8.112 31.925 1.00 88.25 290 LEU A N 1
ATOM 2261 C CA . LEU A 1 290 ? -13.451 -7.378 30.663 1.00 88.25 290 LEU A CA 1
ATOM 2262 C C . LEU A 1 290 ? -12.089 -6.706 30.553 1.00 88.25 290 LEU A C 1
ATOM 2264 O O . LEU A 1 290 ? -11.433 -6.833 29.523 1.00 88.25 290 LEU A O 1
ATOM 2268 N N . THR A 1 291 ? -11.648 -6.057 31.628 1.00 84.19 291 THR A N 1
ATOM 2269 C CA . THR A 1 291 ? -10.337 -5.410 31.695 1.00 84.19 291 THR A CA 1
ATOM 2270 C C . THR A 1 291 ? -9.242 -6.443 31.456 1.00 84.19 291 THR A C 1
ATOM 2272 O O . THR A 1 291 ? -8.476 -6.317 30.504 1.00 84.19 291 THR A O 1
ATOM 2275 N N . ASN A 1 292 ? -9.225 -7.539 32.221 1.00 84.56 292 ASN A N 1
ATOM 2276 C CA . ASN A 1 292 ? -8.230 -8.606 32.065 1.00 84.56 292 ASN A CA 1
ATOM 2277 C C . ASN A 1 292 ? -8.242 -9.263 30.675 1.00 84.56 292 ASN A C 1
ATOM 2279 O O . ASN A 1 292 ? -7.183 -9.587 30.134 1.00 84.56 292 ASN A O 1
ATOM 2283 N N . VAL A 1 293 ? -9.423 -9.470 30.087 1.00 87.19 293 VAL A N 1
ATOM 2284 C CA . VAL A 1 293 ? -9.562 -10.015 28.729 1.00 87.19 293 VAL A CA 1
ATOM 2285 C C . VAL A 1 293 ? -9.006 -9.039 27.697 1.00 87.19 293 VAL A C 1
ATOM 2287 O O . VAL A 1 293 ? -8.223 -9.462 26.847 1.00 87.19 293 VAL A O 1
ATOM 2290 N N . LEU A 1 294 ? -9.362 -7.754 27.784 1.00 84.00 294 LEU A N 1
ATOM 2291 C CA . LEU A 1 294 ? -8.862 -6.718 26.881 1.00 84.00 294 LEU A CA 1
ATOM 2292 C C . LEU A 1 294 ? -7.340 -6.640 26.924 1.00 84.00 294 LEU A C 1
ATOM 2294 O O . LEU A 1 294 ? -6.700 -6.599 25.882 1.00 84.00 294 LEU A O 1
ATOM 2298 N N . LEU A 1 295 ? -6.756 -6.705 28.113 1.00 79.75 295 LEU A N 1
ATOM 2299 C CA . LEU A 1 295 ? -5.312 -6.617 28.297 1.00 79.75 295 LEU A CA 1
ATOM 2300 C C . LEU A 1 295 ? -4.576 -7.806 27.694 1.00 79.75 295 LEU A C 1
ATOM 2302 O O . LEU A 1 295 ? -3.645 -7.613 26.918 1.00 79.75 295 LEU A O 1
ATOM 2306 N N . ARG A 1 296 ? -5.034 -9.031 27.983 1.00 82.88 296 ARG A N 1
ATOM 2307 C CA . ARG A 1 296 ? -4.486 -10.240 27.349 1.00 82.88 296 ARG A CA 1
ATOM 2308 C C . ARG A 1 296 ? -4.586 -10.149 25.833 1.00 82.88 296 ARG A C 1
ATOM 2310 O O . ARG A 1 296 ? -3.639 -10.497 25.139 1.00 82.88 296 ARG A O 1
ATOM 2317 N N . HIS A 1 297 ? -5.713 -9.653 25.332 1.00 84.50 297 HIS A N 1
ATOM 2318 C CA . HIS A 1 297 ? -5.928 -9.511 23.904 1.00 84.50 297 HIS A CA 1
ATOM 2319 C C . HIS A 1 297 ? -4.996 -8.467 23.273 1.00 84.50 297 HIS A C 1
ATOM 2321 O O . HIS A 1 297 ? -4.346 -8.767 22.273 1.00 84.50 297 HIS A O 1
ATOM 2327 N N . ILE A 1 298 ? -4.848 -7.289 23.890 1.00 83.69 298 ILE A N 1
ATOM 2328 C CA . ILE A 1 298 ? -3.899 -6.253 23.456 1.00 83.69 298 ILE A CA 1
ATOM 2329 C C . ILE A 1 298 ? -2.483 -6.829 23.421 1.00 83.69 298 ILE A C 1
ATOM 2331 O O . ILE A 1 298 ? -1.822 -6.709 22.395 1.00 83.69 298 ILE A O 1
ATOM 2335 N N . SER A 1 299 ? -2.033 -7.513 24.477 1.00 81.94 299 SER A N 1
ATOM 2336 C CA . SER A 1 299 ? -0.697 -8.122 24.521 1.00 81.94 299 SER A CA 1
ATOM 2337 C C . SER A 1 299 ? -0.473 -9.150 23.410 1.00 81.94 299 SER A C 1
ATOM 2339 O O . SER A 1 299 ? 0.613 -9.186 22.842 1.00 81.94 299 SER A O 1
ATOM 2341 N N . THR A 1 300 ? -1.487 -9.945 23.052 1.00 83.62 300 THR A N 1
ATOM 2342 C CA . THR A 1 300 ? -1.374 -10.909 21.942 1.00 83.62 300 THR A CA 1
ATOM 2343 C C . THR A 1 300 ? -1.359 -10.252 20.561 1.00 83.62 300 THR A C 1
ATOM 2345 O O . THR A 1 300 ? -0.671 -10.733 19.669 1.00 83.62 300 THR A O 1
ATOM 2348 N N . VAL A 1 301 ? -2.094 -9.150 20.378 1.00 85.06 301 VAL A N 1
ATOM 2349 C CA . VAL A 1 301 ? -2.261 -8.480 19.075 1.00 85.06 301 VAL A CA 1
ATOM 2350 C C . VAL A 1 301 ? -1.156 -7.453 18.809 1.00 85.06 301 VAL A C 1
ATOM 2352 O O . VAL A 1 301 ? -0.829 -7.173 17.657 1.00 85.06 301 VAL A O 1
ATOM 2355 N N . LEU A 1 302 ? -0.555 -6.877 19.852 1.00 83.88 302 LEU A N 1
ATOM 2356 C CA . LEU A 1 302 ? 0.418 -5.790 19.727 1.00 83.88 302 LEU A CA 1
ATOM 2357 C C . LEU A 1 302 ? 1.656 -6.146 18.873 1.00 83.88 302 LEU A C 1
ATOM 2359 O O . LEU A 1 302 ? 2.057 -5.297 18.072 1.00 83.88 302 LEU A O 1
ATOM 2363 N N . PRO A 1 303 ? 2.259 -7.353 18.963 1.00 85.12 303 PRO A N 1
ATOM 2364 C CA . PRO A 1 303 ? 3.375 -7.737 18.094 1.00 85.12 303 PRO A CA 1
ATOM 2365 C C . PRO A 1 303 ? 2.985 -7.778 16.612 1.00 85.12 303 PRO A C 1
ATOM 2367 O O . PRO A 1 303 ? 3.716 -7.258 15.766 1.00 85.12 303 PRO A O 1
ATOM 2370 N N . GLU A 1 304 ? 1.812 -8.334 16.302 1.00 87.31 304 GLU A N 1
ATOM 2371 C CA . GLU A 1 304 ? 1.271 -8.364 14.939 1.00 87.31 304 GLU A CA 1
ATOM 2372 C C . GLU A 1 304 ? 0.991 -6.947 14.432 1.00 87.31 304 GLU A C 1
ATOM 2374 O O . GLU A 1 304 ? 1.363 -6.599 13.311 1.00 87.31 304 GLU A O 1
ATOM 2379 N N . LEU A 1 305 ? 0.417 -6.093 15.283 1.00 87.12 305 LEU A N 1
ATOM 2380 C CA . LEU A 1 305 ? 0.159 -4.691 14.969 1.00 87.12 305 LEU A CA 1
ATOM 2381 C C . LEU A 1 305 ? 1.461 -3.928 14.693 1.00 87.12 305 LEU A C 1
ATOM 2383 O O . LEU A 1 305 ? 1.539 -3.174 13.726 1.00 87.12 305 LEU A O 1
ATOM 2387 N N . LYS A 1 306 ? 2.517 -4.154 15.481 1.00 87.50 306 LYS A N 1
ATOM 2388 C CA . LYS A 1 306 ? 3.839 -3.552 15.248 1.00 87.50 306 LYS A CA 1
ATOM 2389 C C . LYS A 1 306 ? 4.419 -3.967 13.896 1.00 87.50 306 LYS A C 1
ATOM 2391 O O . LYS A 1 306 ? 4.954 -3.118 13.175 1.00 87.50 306 LYS A O 1
ATOM 2396 N N . LEU A 1 307 ? 4.323 -5.251 13.550 1.00 88.94 307 LEU A N 1
ATOM 2397 C CA . LEU A 1 307 ? 4.788 -5.763 12.263 1.00 88.94 307 LEU A CA 1
ATOM 2398 C C . LEU A 1 307 ? 3.990 -5.149 11.106 1.00 88.94 307 LEU A C 1
ATOM 2400 O O . LEU A 1 307 ? 4.589 -4.707 10.122 1.00 88.94 307 LEU A O 1
ATOM 2404 N N . GLU A 1 308 ? 2.666 -5.058 11.239 1.00 89.94 308 GLU A N 1
ATOM 2405 C CA . GLU A 1 308 ? 1.789 -4.460 10.229 1.00 89.94 308 GLU A CA 1
ATOM 2406 C C . GLU A 1 308 ? 2.106 -2.975 10.016 1.00 89.94 308 GLU A C 1
ATOM 2408 O O . GLU A 1 308 ? 2.317 -2.553 8.879 1.00 89.94 308 GLU A O 1
ATOM 2413 N N . VAL A 1 309 ? 2.220 -2.189 11.094 1.00 90.62 309 VAL A N 1
ATOM 2414 C CA . VAL A 1 309 ? 2.580 -0.760 11.030 1.00 90.62 309 VAL A CA 1
ATOM 2415 C C . VAL A 1 309 ? 3.931 -0.586 10.334 1.00 90.62 309 VAL A C 1
ATOM 2417 O O . VAL A 1 309 ? 4.064 0.266 9.457 1.00 90.62 309 VAL A O 1
ATOM 2420 N N . THR A 1 310 ? 4.927 -1.405 10.685 1.00 90.88 310 THR A N 1
ATOM 2421 C CA . THR A 1 310 ? 6.281 -1.330 10.110 1.00 90.88 310 THR A CA 1
ATOM 2422 C C . THR A 1 310 ? 6.286 -1.682 8.625 1.00 90.88 310 THR A C 1
ATOM 2424 O O . THR A 1 310 ? 6.876 -0.963 7.819 1.00 90.88 310 THR A O 1
ATOM 2427 N N . THR A 1 311 ? 5.589 -2.755 8.249 1.00 92.81 311 THR A N 1
ATOM 2428 C CA . THR A 1 311 ? 5.459 -3.192 6.852 1.00 92.81 311 THR A CA 1
ATOM 2429 C C . THR A 1 311 ? 4.759 -2.123 6.023 1.00 92.81 311 THR A C 1
ATOM 2431 O O . THR A 1 311 ? 5.251 -1.730 4.967 1.00 92.81 311 THR A O 1
ATOM 2434 N N . ARG A 1 312 ? 3.652 -1.575 6.530 1.00 91.44 312 ARG A N 1
ATOM 2435 C CA . ARG A 1 312 ? 2.888 -0.537 5.836 1.00 91.44 312 ARG A CA 1
ATOM 2436 C C . ARG A 1 312 ? 3.688 0.753 5.693 1.00 91.44 312 ARG A C 1
ATOM 2438 O O . ARG A 1 312 ? 3.711 1.346 4.620 1.00 91.44 312 ARG A O 1
ATOM 2445 N N . LEU A 1 313 ? 4.419 1.151 6.728 1.00 92.69 313 LEU A N 1
ATOM 2446 C CA . LEU A 1 313 ? 5.316 2.301 6.675 1.00 92.69 313 LEU A CA 1
ATOM 2447 C C . LEU A 1 313 ? 6.449 2.108 5.661 1.00 92.69 313 LEU A C 1
ATOM 2449 O O . LEU A 1 313 ? 6.771 3.061 4.956 1.00 92.69 313 LEU A O 1
ATOM 2453 N N . LYS A 1 314 ? 7.000 0.896 5.529 1.00 92.50 314 LYS A N 1
ATOM 2454 C CA . LYS A 1 314 ? 7.955 0.579 4.460 1.00 92.50 314 LYS A CA 1
ATOM 2455 C C . LYS A 1 314 ? 7.318 0.766 3.081 1.00 92.50 314 LYS A C 1
ATOM 2457 O O . LYS A 1 314 ? 7.834 1.545 2.297 1.00 92.50 314 LYS A O 1
ATOM 2462 N N . THR A 1 315 ? 6.145 0.179 2.830 1.00 92.38 315 THR A N 1
ATOM 2463 C CA . THR A 1 315 ? 5.464 0.322 1.525 1.00 92.38 315 THR A CA 1
ATOM 2464 C C . THR A 1 315 ? 5.136 1.774 1.165 1.00 92.38 315 THR A C 1
ATOM 2466 O O . THR A 1 315 ? 5.272 2.172 0.012 1.00 92.38 315 THR A O 1
ATOM 2469 N N . VAL A 1 316 ? 4.732 2.588 2.148 1.00 91.00 316 VAL A N 1
ATOM 2470 C CA . VAL A 1 316 ? 4.447 4.014 1.939 1.00 91.00 316 VAL A CA 1
ATOM 2471 C C . VAL A 1 316 ? 5.735 4.787 1.654 1.00 91.00 316 VAL A C 1
ATOM 2473 O O . VAL A 1 316 ? 5.731 5.655 0.786 1.00 91.00 316 VAL A O 1
ATOM 2476 N N . ARG A 1 317 ? 6.840 4.475 2.344 1.00 89.88 317 ARG A N 1
ATOM 2477 C CA . ARG A 1 317 ? 8.150 5.089 2.078 1.00 89.88 317 ARG A CA 1
ATOM 2478 C C . ARG A 1 317 ? 8.684 4.720 0.701 1.00 89.88 317 ARG A C 1
ATOM 2480 O O . ARG A 1 317 ? 9.047 5.628 -0.031 1.00 89.88 317 ARG A O 1
ATOM 2487 N N . ASP A 1 318 ? 8.626 3.447 0.326 1.00 86.12 318 ASP A N 1
ATOM 2488 C CA . ASP A 1 318 ? 9.057 2.978 -0.994 1.00 86.12 318 ASP A CA 1
ATOM 2489 C C . ASP A 1 318 ? 8.260 3.693 -2.108 1.00 86.12 318 ASP A C 1
ATOM 2491 O O . ASP A 1 318 ? 8.828 4.153 -3.096 1.00 86.12 318 ASP A O 1
ATOM 2495 N N . ARG A 1 319 ? 6.942 3.882 -1.921 1.00 84.25 319 ARG A N 1
ATOM 2496 C CA . ARG A 1 319 ? 6.095 4.644 -2.859 1.00 84.25 319 ARG A CA 1
ATOM 2497 C C . ARG A 1 319 ? 6.430 6.139 -2.878 1.00 84.25 319 ARG A C 1
ATOM 2499 O O . ARG A 1 319 ? 6.466 6.735 -3.949 1.00 84.25 319 ARG A O 1
ATOM 2506 N N . LEU A 1 320 ? 6.700 6.751 -1.723 1.00 84.88 320 LEU A N 1
ATOM 2507 C CA . LEU A 1 320 ? 7.139 8.150 -1.646 1.00 84.88 320 LEU A CA 1
ATOM 2508 C C . LEU A 1 320 ? 8.494 8.366 -2.333 1.00 84.88 320 LEU A C 1
ATOM 2510 O O . LEU A 1 320 ? 8.666 9.379 -3.005 1.00 84.88 320 LEU A O 1
ATOM 2514 N N . GLU A 1 321 ? 9.426 7.422 -2.201 1.00 80.88 321 GLU A N 1
ATOM 2515 C CA . GLU A 1 321 ? 10.719 7.453 -2.893 1.00 80.88 321 GLU A CA 1
ATOM 2516 C C . GLU A 1 321 ? 10.541 7.358 -4.413 1.00 80.88 321 GLU A C 1
ATOM 2518 O O . GLU A 1 321 ? 11.158 8.132 -5.143 1.00 80.88 321 GLU A O 1
ATOM 2523 N N . GLN A 1 322 ? 9.640 6.496 -4.897 1.00 76.00 322 GLN A N 1
ATOM 2524 C CA . GLN A 1 322 ? 9.300 6.408 -6.326 1.00 76.00 322 GLN A CA 1
ATOM 2525 C C . GLN A 1 322 ? 8.681 7.704 -6.872 1.00 76.00 322 GLN A C 1
ATOM 2527 O O . GLN A 1 322 ? 8.978 8.102 -7.996 1.00 76.00 322 GLN A O 1
ATOM 2532 N N . MET A 1 323 ? 7.841 8.385 -6.085 1.00 73.31 323 MET A N 1
ATOM 2533 C CA . MET A 1 323 ? 7.229 9.665 -6.474 1.00 73.31 323 MET A CA 1
ATOM 2534 C C . MET A 1 323 ? 8.202 10.855 -6.390 1.00 73.31 323 MET A C 1
ATOM 2536 O O . MET A 1 323 ? 7.911 11.925 -6.936 1.00 73.31 323 MET A O 1
ATOM 2540 N N . GLY A 1 324 ? 9.333 10.694 -5.696 1.00 72.31 324 GLY A N 1
ATOM 2541 C CA . GLY A 1 324 ? 10.327 11.734 -5.443 1.00 72.31 324 GLY A CA 1
ATOM 2542 C C . GLY A 1 324 ? 9.802 12.920 -4.624 1.00 72.31 324 GLY A C 1
ATOM 2543 O O . GLY A 1 324 ? 8.660 12.948 -4.157 1.00 72.31 324 GLY A O 1
ATOM 2544 N N . ASP A 1 325 ? 10.654 13.930 -4.446 1.00 68.75 325 ASP A N 1
ATOM 2545 C CA . ASP A 1 325 ? 10.304 15.146 -3.705 1.00 68.75 325 ASP A CA 1
ATOM 2546 C C . ASP A 1 325 ? 9.434 16.122 -4.513 1.00 68.75 325 ASP A C 1
ATOM 2548 O O . ASP A 1 325 ? 9.009 15.834 -5.630 1.00 68.75 325 ASP A O 1
ATOM 2552 N N . LYS A 1 326 ? 9.116 17.298 -3.963 1.00 66.56 326 LYS A N 1
ATOM 2553 C CA . LYS A 1 326 ? 8.510 18.378 -4.762 1.00 66.56 326 LYS A CA 1
ATOM 2554 C C . LYS A 1 326 ? 9.575 19.007 -5.659 1.00 66.56 326 LYS A C 1
ATOM 2556 O O . LYS A 1 326 ? 10.758 18.980 -5.316 1.00 66.56 326 LYS A O 1
ATOM 2561 N N . ALA A 1 327 ? 9.181 19.506 -6.831 1.00 67.69 327 ALA A N 1
ATOM 2562 C CA . ALA A 1 327 ? 10.098 20.307 -7.637 1.00 67.69 327 ALA A CA 1
ATOM 2563 C C . ALA A 1 327 ? 10.537 21.530 -6.805 1.00 67.69 327 ALA A C 1
ATOM 2565 O O . ALA A 1 327 ? 9.681 22.119 -6.135 1.00 67.69 327 ALA A O 1
ATOM 2566 N N . PRO A 1 328 ? 11.830 21.899 -6.806 1.00 70.50 328 PRO A N 1
ATOM 2567 C CA . PRO A 1 328 ? 12.300 23.104 -6.133 1.00 70.50 328 PRO A CA 1
ATOM 2568 C C . PRO A 1 328 ? 11.504 24.330 -6.585 1.00 70.50 328 PRO A C 1
ATOM 2570 O O . PRO A 1 328 ? 11.092 24.399 -7.743 1.00 70.50 328 PRO A O 1
ATOM 2573 N N . THR A 1 329 ? 11.256 25.288 -5.695 1.00 68.50 329 THR A N 1
ATOM 2574 C CA . THR A 1 329 ? 10.548 26.530 -6.061 1.00 68.50 329 THR A CA 1
ATOM 2575 C C . THR A 1 329 ? 11.505 27.561 -6.660 1.00 68.50 329 THR A C 1
ATOM 2577 O O . THR A 1 329 ? 11.083 28.375 -7.477 1.00 68.50 329 THR A O 1
ATOM 2580 N N . ASP A 1 330 ? 12.788 27.516 -6.284 1.00 78.69 330 ASP A N 1
ATOM 2581 C CA . ASP A 1 330 ? 13.807 28.436 -6.787 1.00 78.69 330 ASP A CA 1
ATOM 2582 C C . ASP A 1 330 ? 14.211 28.060 -8.231 1.00 78.69 330 ASP A C 1
ATOM 2584 O O . ASP A 1 330 ? 14.588 26.908 -8.482 1.00 78.69 330 ASP A O 1
ATOM 2588 N N . PRO A 1 331 ? 14.167 29.000 -9.196 1.00 75.81 331 PRO A N 1
ATOM 2589 C CA . PRO A 1 331 ? 14.619 28.755 -10.566 1.00 75.81 331 PRO A CA 1
ATOM 2590 C C . PRO A 1 331 ? 16.073 28.268 -10.657 1.00 75.81 331 PRO A C 1
ATOM 2592 O O . PRO A 1 331 ? 16.395 27.502 -11.566 1.00 75.81 331 PRO A O 1
ATOM 2595 N N . LYS A 1 332 ? 16.960 28.651 -9.727 1.00 80.44 332 LYS A N 1
ATOM 2596 C CA . LYS A 1 332 ? 18.355 28.171 -9.718 1.00 80.44 332 LYS A CA 1
ATOM 2597 C C . LYS A 1 332 ? 18.442 26.686 -9.382 1.00 80.44 332 LYS A C 1
ATOM 2599 O O . LYS A 1 332 ? 19.070 25.929 -10.117 1.00 80.44 332 LYS A O 1
ATOM 2604 N N . GLU A 1 333 ? 17.747 26.265 -8.329 1.00 80.38 333 GLU A N 1
ATOM 2605 C CA . GLU A 1 333 ? 17.682 24.860 -7.911 1.00 80.38 333 GLU A CA 1
ATOM 2606 C C . GLU A 1 333 ? 17.012 23.985 -8.985 1.00 80.38 333 GLU A C 1
ATOM 2608 O O . GLU A 1 333 ? 17.390 22.829 -9.175 1.00 80.38 333 GLU A O 1
ATOM 2613 N N . ARG A 1 334 ? 16.055 24.535 -9.749 1.00 79.56 334 ARG A N 1
ATOM 2614 C CA . ARG A 1 334 ? 15.451 23.850 -10.908 1.00 79.56 334 ARG A CA 1
ATOM 2615 C C . ARG A 1 334 ? 16.450 23.600 -12.031 1.00 79.56 334 ARG A C 1
ATOM 2617 O O . ARG A 1 334 ? 16.452 22.510 -12.596 1.00 79.56 334 ARG A O 1
ATOM 2624 N N . ILE A 1 335 ? 17.293 24.579 -12.360 1.00 83.69 335 ILE A N 1
ATOM 2625 C CA . ILE A 1 335 ? 18.328 24.422 -13.395 1.00 83.69 335 ILE A CA 1
ATOM 2626 C C . ILE A 1 335 ? 19.387 23.408 -12.943 1.00 83.69 335 ILE A C 1
ATOM 2628 O O . ILE A 1 335 ? 19.811 22.569 -13.739 1.00 83.69 335 ILE A O 1
ATOM 2632 N N . GLU A 1 336 ? 19.772 23.425 -11.665 1.00 84.81 336 GLU A N 1
ATOM 2633 C CA . GLU A 1 336 ? 20.676 22.419 -11.095 1.00 84.81 336 GLU A CA 1
ATOM 2634 C C . GLU A 1 336 ? 20.071 21.011 -11.154 1.00 84.81 336 GLU A C 1
ATOM 2636 O O . GLU A 1 336 ? 20.734 20.072 -11.603 1.00 84.81 336 GLU A O 1
ATOM 2641 N N . LEU A 1 337 ? 18.795 20.863 -10.787 1.00 84.25 337 LEU A N 1
ATOM 2642 C CA . LEU A 1 337 ? 18.068 19.599 -10.899 1.00 84.25 337 LEU A CA 1
ATOM 2643 C C . LEU A 1 337 ? 17.958 19.136 -12.359 1.00 84.25 337 LEU A C 1
ATOM 2645 O O . LEU A 1 337 ? 18.165 17.959 -12.649 1.00 84.25 337 LEU A O 1
ATOM 2649 N N . LEU A 1 338 ? 17.672 20.047 -13.292 1.00 87.00 338 LEU A N 1
ATOM 2650 C CA . LEU A 1 338 ? 17.620 19.753 -14.725 1.00 87.00 338 LEU A CA 1
ATOM 2651 C C . LEU A 1 338 ? 18.959 19.195 -15.221 1.00 87.00 338 LEU A C 1
ATOM 2653 O O . LEU A 1 338 ? 18.990 18.183 -15.921 1.00 87.00 338 LEU A O 1
ATOM 2657 N N . TRP A 1 339 ? 20.067 19.829 -14.832 1.00 88.81 339 TRP A N 1
ATOM 2658 C CA . TRP A 1 339 ? 21.409 19.363 -15.169 1.00 88.81 339 TRP A CA 1
ATOM 2659 C C . TRP A 1 339 ? 21.694 17.972 -14.596 1.00 88.81 339 TRP A C 1
ATOM 2661 O O . TRP A 1 339 ? 22.223 17.119 -15.312 1.00 88.81 339 TRP A O 1
ATOM 2671 N N . GLN A 1 340 ? 21.322 17.722 -13.336 1.00 88.38 340 GLN A N 1
ATOM 2672 C CA . GLN A 1 340 ? 21.477 16.413 -12.695 1.00 88.38 340 GLN A CA 1
ATOM 2673 C C . GLN A 1 340 ? 20.698 15.325 -13.443 1.00 88.38 340 GLN A C 1
ATOM 2675 O O . GLN A 1 340 ? 21.285 14.305 -13.799 1.00 88.38 340 GLN A O 1
ATOM 2680 N N . LEU A 1 341 ? 19.422 15.566 -13.763 1.00 88.31 341 LEU A N 1
ATOM 2681 C CA . LEU A 1 341 ? 18.571 14.603 -14.471 1.00 88.31 341 LEU A CA 1
ATOM 2682 C C . LEU A 1 341 ? 19.070 14.318 -15.894 1.00 88.31 341 LEU A C 1
ATOM 2684 O O . LEU A 1 341 ? 19.122 13.165 -16.315 1.00 88.31 341 LEU A O 1
ATOM 2688 N N . ILE A 1 342 ? 19.479 15.344 -16.648 1.00 90.62 342 ILE A N 1
ATOM 2689 C CA . ILE A 1 342 ? 20.006 15.148 -18.009 1.00 90.62 342 ILE A CA 1
ATOM 2690 C C . ILE A 1 342 ? 21.364 14.439 -17.969 1.00 90.62 342 ILE A C 1
ATOM 2692 O O . ILE A 1 342 ? 21.633 13.586 -18.819 1.00 90.62 342 ILE A O 1
ATOM 2696 N N . SER A 1 343 ? 22.214 14.757 -16.990 1.00 91.19 343 SER A N 1
ATOM 2697 C CA . SER A 1 343 ? 23.496 14.071 -16.803 1.00 91.19 343 SER A CA 1
ATOM 2698 C C . SER A 1 343 ? 23.280 12.599 -16.467 1.00 91.19 343 SER A C 1
ATOM 2700 O O . SER A 1 343 ? 23.867 11.745 -17.129 1.00 91.19 343 SER A O 1
ATOM 2702 N N . GLU A 1 344 ? 22.377 12.289 -15.532 1.00 89.38 344 GLU A N 1
ATOM 2703 C CA . GLU A 1 344 ? 21.999 10.913 -15.191 1.00 89.38 344 GLU A CA 1
ATOM 2704 C C . GLU A 1 344 ? 21.443 10.171 -16.414 1.00 89.38 344 GLU A C 1
ATOM 2706 O O . GLU A 1 344 ? 21.900 9.073 -16.729 1.00 89.38 344 GLU A O 1
ATOM 2711 N N . PHE A 1 345 ? 20.542 10.794 -17.178 1.00 91.06 345 PHE A N 1
ATOM 2712 C CA . PHE A 1 345 ? 20.028 10.244 -18.434 1.00 91.06 345 PHE A CA 1
ATOM 2713 C C . PHE A 1 345 ? 21.148 9.913 -19.432 1.00 91.06 345 PHE A C 1
ATOM 2715 O O . PHE A 1 345 ? 21.208 8.800 -19.963 1.00 91.06 345 PHE A O 1
ATOM 2722 N N . CYS A 1 346 ? 22.076 10.844 -19.662 1.00 90.75 346 CYS A N 1
ATOM 2723 C CA . CYS A 1 346 ? 23.179 10.656 -20.604 1.00 90.75 346 CYS A CA 1
ATOM 2724 C C . CYS A 1 346 ? 24.191 9.604 -20.135 1.00 90.75 346 CYS A C 1
ATOM 2726 O O . CYS A 1 346 ? 24.707 8.831 -20.954 1.00 90.75 346 CYS A O 1
ATOM 2728 N N . GLU A 1 347 ? 24.474 9.553 -18.833 1.00 88.75 347 GLU A N 1
ATOM 2729 C CA . GLU A 1 347 ? 25.344 8.552 -18.219 1.00 88.75 347 GLU A CA 1
ATOM 2730 C C . GLU A 1 347 ? 24.722 7.160 -18.270 1.00 88.75 347 GLU A C 1
ATOM 2732 O O . GLU A 1 347 ? 25.407 6.212 -18.659 1.00 88.75 347 GLU A O 1
ATOM 2737 N N . MET A 1 348 ? 23.432 7.029 -17.957 1.00 85.06 348 MET A N 1
ATOM 2738 C CA . MET A 1 348 ? 22.703 5.764 -18.042 1.00 85.06 348 MET A CA 1
ATOM 2739 C C . MET A 1 348 ? 22.615 5.264 -19.483 1.00 85.06 348 MET A C 1
ATOM 2741 O O . MET A 1 348 ? 22.930 4.100 -19.749 1.00 85.06 348 MET A O 1
ATOM 2745 N N . PHE A 1 349 ? 22.272 6.134 -20.434 1.00 87.25 349 PHE A N 1
ATOM 2746 C CA . PHE A 1 349 ? 22.250 5.803 -21.860 1.00 87.25 349 PHE A CA 1
ATOM 2747 C C . PHE A 1 349 ? 23.630 5.335 -22.348 1.00 87.25 349 PHE A C 1
ATOM 2749 O O . PHE A 1 349 ? 23.778 4.246 -22.909 1.00 87.25 349 PHE A O 1
ATOM 2756 N N . SER A 1 350 ? 24.679 6.109 -22.057 1.00 87.31 350 SER A N 1
ATOM 2757 C CA . SER A 1 350 ? 26.054 5.772 -22.447 1.00 87.31 350 SER A CA 1
ATOM 2758 C C . SER A 1 350 ? 26.584 4.525 -21.738 1.00 87.31 350 SER A C 1
ATOM 2760 O O . SER A 1 350 ? 27.337 3.750 -22.331 1.00 87.31 350 SER A O 1
ATOM 2762 N N . GLY A 1 351 ? 26.223 4.327 -20.470 1.00 82.31 351 GLY A N 1
ATOM 2763 C CA . GLY A 1 351 ? 26.589 3.165 -19.664 1.00 82.31 351 GLY A CA 1
ATOM 2764 C C . GLY A 1 351 ? 25.983 1.879 -20.214 1.00 82.31 351 GLY A C 1
ATOM 2765 O O . GLY A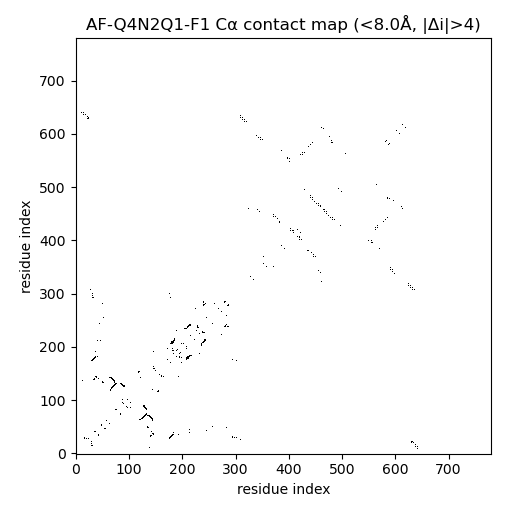 1 351 ? 26.694 0.880 -20.328 1.00 82.31 351 GLY A O 1
ATOM 2766 N N . THR A 1 352 ? 24.723 1.942 -20.650 1.00 79.56 352 THR A N 1
ATOM 2767 C CA . THR A 1 352 ? 23.998 0.797 -21.218 1.00 79.56 352 THR A CA 1
ATOM 2768 C C . THR A 1 352 ? 24.589 0.372 -22.566 1.00 79.56 352 THR A C 1
ATOM 2770 O O . THR A 1 352 ? 24.870 -0.809 -22.765 1.00 79.56 352 THR A O 1
ATOM 2773 N N . ILE A 1 353 ? 24.927 1.325 -23.445 1.00 81.25 353 ILE A N 1
ATOM 2774 C CA . ILE A 1 353 ? 25.611 1.034 -24.723 1.00 81.25 353 ILE A CA 1
ATOM 2775 C C . ILE A 1 353 ? 27.025 0.474 -24.501 1.00 81.25 353 ILE A C 1
ATOM 2777 O O . ILE A 1 353 ? 27.489 -0.378 -25.255 1.00 81.25 353 ILE A O 1
ATOM 2781 N N . LYS A 1 354 ? 27.735 0.927 -23.460 1.00 75.75 354 LYS A N 1
ATOM 2782 C CA . LYS A 1 354 ? 29.076 0.417 -23.115 1.00 75.75 354 LYS A CA 1
ATOM 2783 C C . LYS A 1 354 ? 29.047 -0.942 -22.406 1.00 75.75 354 LYS A C 1
ATOM 2785 O O . LYS A 1 354 ? 30.115 -1.489 -22.147 1.00 75.75 354 LYS A O 1
ATOM 2790 N N . GLY A 1 355 ? 27.869 -1.471 -22.067 1.00 69.81 355 GLY A N 1
ATOM 2791 C CA . GLY A 1 355 ? 27.731 -2.730 -21.331 1.00 69.81 355 GLY A CA 1
ATOM 2792 C C . GLY A 1 355 ? 28.197 -2.654 -19.873 1.00 69.81 355 GLY A C 1
ATOM 2793 O O . GLY A 1 355 ? 28.546 -3.680 -19.293 1.00 69.81 355 GLY A O 1
ATOM 2794 N N . ARG A 1 356 ? 28.231 -1.460 -19.261 1.00 62.34 356 ARG A N 1
ATOM 2795 C CA . ARG A 1 356 ? 28.474 -1.352 -17.815 1.00 62.34 356 ARG A CA 1
ATOM 2796 C C . ARG A 1 356 ? 27.229 -1.860 -17.088 1.00 62.34 356 ARG A C 1
ATOM 2798 O O . ARG A 1 356 ? 26.158 -1.283 -17.240 1.00 62.34 356 ARG A O 1
ATOM 2805 N N . PHE A 1 357 ? 27.380 -2.932 -16.311 1.00 51.66 357 PHE A N 1
ATOM 2806 C CA . PHE A 1 357 ? 26.329 -3.465 -15.442 1.00 51.66 357 PHE A CA 1
ATOM 2807 C C . PHE A 1 357 ? 25.868 -2.376 -14.462 1.00 51.66 357 PHE A C 1
ATOM 2809 O O . PHE A 1 357 ? 26.625 -1.967 -13.584 1.00 51.66 357 PHE A O 1
ATOM 2816 N N . VAL A 1 358 ? 24.630 -1.902 -14.602 1.00 52.41 358 VAL A N 1
ATOM 2817 C CA . VAL A 1 358 ? 23.985 -1.040 -13.606 1.00 52.41 358 VAL A CA 1
ATOM 2818 C C . VAL A 1 358 ? 22.935 -1.888 -12.900 1.00 52.41 358 VAL A C 1
ATOM 2820 O O . VAL A 1 358 ? 21.879 -2.156 -13.470 1.00 52.41 358 VAL A O 1
ATOM 2823 N N . SER A 1 359 ? 23.201 -2.304 -11.657 1.00 48.44 359 SER A N 1
ATOM 2824 C CA . SER A 1 359 ? 22.303 -3.176 -10.876 1.00 48.44 359 SER A CA 1
ATOM 2825 C C . SER A 1 359 ? 20.866 -2.647 -10.783 1.00 48.44 359 SER A C 1
ATOM 2827 O O . SER A 1 359 ? 19.931 -3.436 -10.736 1.00 48.44 359 SER A O 1
ATOM 2829 N N . ARG A 1 360 ? 20.664 -1.320 -10.846 1.00 51.72 360 ARG A N 1
ATOM 2830 C CA . ARG A 1 360 ? 19.329 -0.692 -10.844 1.00 51.72 360 ARG A CA 1
ATOM 2831 C C . ARG A 1 360 ? 18.474 -1.031 -12.072 1.00 51.72 360 ARG A C 1
ATOM 2833 O O . ARG A 1 360 ? 17.280 -0.766 -12.032 1.00 51.72 360 ARG A O 1
ATOM 2840 N N . LEU A 1 361 ? 19.040 -1.507 -13.184 1.00 52.16 361 LEU A N 1
ATOM 2841 C CA . LEU A 1 361 ? 18.315 -1.764 -14.442 1.00 52.16 361 LEU A CA 1
ATOM 2842 C C . LEU A 1 361 ? 17.888 -3.231 -14.633 1.00 52.16 361 LEU A C 1
ATOM 2844 O O . LEU A 1 361 ? 17.095 -3.498 -15.530 1.00 52.16 361 LEU A O 1
ATOM 2848 N N . HIS A 1 362 ? 18.365 -4.159 -13.795 1.00 51.84 362 HIS A N 1
ATOM 2849 C CA . HIS A 1 362 ? 18.115 -5.599 -13.956 1.00 51.84 362 HIS A CA 1
ATOM 2850 C C . HIS A 1 362 ? 16.646 -6.001 -13.746 1.00 51.84 362 HIS A C 1
ATOM 2852 O O . HIS A 1 362 ? 16.196 -6.982 -14.316 1.00 51.84 362 HIS A O 1
ATOM 2858 N N . GLU A 1 363 ? 15.898 -5.221 -12.965 1.00 51.59 363 GLU A N 1
ATOM 2859 C CA . GLU A 1 363 ? 14.500 -5.518 -12.625 1.00 51.59 363 GLU A CA 1
ATOM 2860 C C . GLU A 1 363 ? 13.503 -5.105 -13.730 1.00 51.59 363 GLU A C 1
ATOM 2862 O O . GLU A 1 363 ? 12.347 -5.506 -13.691 1.00 51.59 363 GLU A O 1
ATOM 2867 N N . PHE A 1 364 ? 13.945 -4.321 -14.727 1.00 50.44 364 PHE A N 1
ATOM 2868 C CA . PHE A 1 364 ? 13.068 -3.708 -15.744 1.00 50.44 364 PHE A CA 1
ATOM 2869 C C . PHE A 1 364 ? 13.513 -3.922 -17.194 1.00 50.44 364 PHE A C 1
ATOM 2871 O O . PHE A 1 364 ? 12.712 -3.768 -18.115 1.00 50.44 364 PHE A O 1
ATOM 2878 N N . LEU A 1 365 ? 14.789 -4.225 -17.430 1.00 53.75 365 LEU A N 1
ATOM 2879 C CA . LEU A 1 365 ? 15.245 -4.658 -18.743 1.00 53.75 365 LEU A CA 1
ATOM 2880 C C . LEU A 1 365 ? 15.139 -6.179 -18.774 1.00 53.75 365 LEU A C 1
ATOM 2882 O O . LEU A 1 365 ? 15.952 -6.851 -18.139 1.00 53.75 365 LEU A O 1
ATOM 2886 N N . ASP A 1 366 ? 14.146 -6.702 -19.501 1.00 51.84 366 ASP A N 1
ATOM 2887 C CA . ASP A 1 366 ? 14.080 -8.125 -19.846 1.00 51.84 366 ASP A CA 1
ATOM 2888 C C . ASP A 1 366 ? 15.470 -8.609 -20.279 1.00 51.84 366 ASP A C 1
ATOM 2890 O O . ASP A 1 366 ? 16.199 -7.887 -20.968 1.00 51.84 366 ASP A O 1
ATOM 2894 N N . ALA A 1 367 ? 15.841 -9.827 -19.877 1.00 51.28 367 ALA A N 1
ATOM 2895 C CA . ALA A 1 367 ? 17.160 -10.415 -20.132 1.00 51.28 367 ALA A CA 1
ATOM 2896 C C . ALA A 1 367 ? 17.580 -10.384 -21.623 1.00 51.28 367 ALA A C 1
ATOM 2898 O O . ALA A 1 367 ? 18.773 -10.416 -21.924 1.00 51.28 367 ALA A O 1
ATOM 2899 N N . ASP A 1 368 ? 16.616 -10.227 -22.534 1.00 48.94 368 ASP A N 1
ATOM 2900 C CA . ASP A 1 368 ? 16.796 -10.144 -23.986 1.00 48.94 368 ASP A CA 1
ATOM 2901 C C . ASP A 1 368 ? 17.073 -8.716 -24.527 1.00 48.94 368 ASP A C 1
ATOM 2903 O O . ASP A 1 368 ? 17.374 -8.535 -25.710 1.00 48.94 368 ASP A O 1
ATOM 2907 N N . ALA A 1 369 ? 17.005 -7.672 -23.689 1.00 52.59 369 ALA A N 1
ATOM 2908 C CA . ALA A 1 369 ? 17.001 -6.260 -24.101 1.00 52.59 369 ALA A CA 1
ATOM 2909 C C . ALA A 1 369 ? 18.320 -5.500 -23.839 1.00 52.59 369 ALA A C 1
ATOM 2911 O O . ALA A 1 369 ? 18.312 -4.320 -23.474 1.00 52.59 369 ALA A O 1
ATOM 2912 N N . VAL A 1 370 ? 19.477 -6.143 -24.023 1.00 55.59 370 VAL A N 1
ATOM 2913 C CA . VAL A 1 370 ? 20.786 -5.496 -23.814 1.00 55.59 370 VAL A CA 1
ATOM 2914 C C . VAL A 1 370 ? 21.299 -4.874 -25.119 1.00 55.59 370 VAL A C 1
ATOM 2916 O O . VAL A 1 370 ? 21.924 -5.526 -25.953 1.00 55.59 370 VAL A O 1
ATOM 2919 N N . SER A 1 371 ? 21.043 -3.573 -25.272 1.00 63.91 371 SER A N 1
ATOM 2920 C CA . SER A 1 371 ? 21.369 -2.734 -26.444 1.00 63.91 371 SER A CA 1
ATOM 2921 C C . SER A 1 371 ? 22.796 -2.860 -27.009 1.00 63.91 371 SER A C 1
ATOM 2923 O O . SER A 1 371 ? 22.986 -2.724 -28.213 1.00 63.91 371 SER A O 1
ATOM 2925 N N . SER A 1 372 ? 23.811 -3.161 -26.194 1.00 65.38 372 SER A N 1
ATOM 2926 C CA . SER A 1 372 ? 25.189 -3.347 -26.676 1.00 65.38 372 SER A CA 1
ATOM 2927 C C . SER A 1 372 ? 25.400 -4.690 -27.386 1.00 65.38 372 SER A C 1
ATOM 2929 O O . SER A 1 372 ? 26.126 -4.760 -28.380 1.00 65.38 372 SER A O 1
ATOM 2931 N N . VAL A 1 373 ? 24.731 -5.745 -26.912 1.00 71.62 373 VAL A N 1
ATOM 2932 C CA . VAL A 1 373 ? 24.719 -7.070 -27.545 1.00 71.62 373 VAL A CA 1
ATOM 2933 C C . VAL A 1 373 ? 23.902 -7.020 -28.828 1.00 71.62 373 VAL A C 1
ATOM 2935 O O . VAL A 1 373 ? 24.343 -7.556 -29.836 1.00 71.62 373 VAL A O 1
ATOM 2938 N N . GLN A 1 374 ? 22.770 -6.310 -28.824 1.00 78.25 374 GLN A N 1
ATOM 2939 C CA . GLN A 1 374 ? 21.919 -6.148 -30.005 1.00 78.25 374 GLN A CA 1
ATOM 2940 C C . GLN A 1 374 ? 22.625 -5.383 -31.132 1.00 78.25 374 GLN A C 1
ATOM 2942 O O . GLN A 1 374 ? 22.666 -5.875 -32.254 1.00 78.25 374 GLN A O 1
ATOM 2947 N N . ILE A 1 375 ? 23.261 -4.239 -30.839 1.00 84.44 375 ILE A N 1
ATOM 2948 C CA . ILE A 1 375 ? 24.042 -3.491 -31.845 1.00 84.44 375 ILE A CA 1
ATOM 2949 C C . ILE A 1 375 ? 25.180 -4.358 -32.399 1.00 84.44 375 ILE A C 1
ATOM 2951 O O . ILE A 1 375 ? 25.425 -4.371 -33.603 1.00 84.44 375 ILE A O 1
ATOM 2955 N N . ARG A 1 376 ? 25.859 -5.125 -31.537 1.00 83.88 376 ARG A N 1
ATOM 2956 C CA . ARG A 1 376 ? 26.912 -6.048 -31.975 1.00 83.88 376 ARG A CA 1
ATOM 2957 C C . ARG A 1 376 ? 26.366 -7.203 -32.819 1.00 83.88 376 ARG A C 1
ATOM 2959 O O . ARG A 1 376 ? 27.033 -7.596 -33.768 1.00 83.88 376 ARG A O 1
ATOM 2966 N N . GLY A 1 377 ? 25.183 -7.719 -32.493 1.00 84.69 377 GLY A N 1
ATOM 2967 C CA . GLY A 1 377 ? 24.462 -8.709 -33.293 1.00 84.69 377 GLY A CA 1
ATOM 2968 C C . GLY A 1 377 ? 24.161 -8.177 -34.690 1.00 84.69 377 GLY A C 1
ATOM 2969 O O . GLY A 1 377 ? 24.599 -8.774 -35.663 1.00 84.69 377 GLY A O 1
ATOM 2970 N N . ILE A 1 378 ? 23.570 -6.980 -34.785 1.00 87.25 378 ILE A N 1
ATOM 2971 C CA . ILE A 1 378 ? 23.284 -6.310 -36.066 1.00 87.25 378 ILE A CA 1
ATOM 2972 C C . ILE A 1 378 ? 24.556 -6.171 -36.919 1.00 87.25 378 ILE A C 1
ATOM 2974 O O . ILE A 1 378 ? 24.524 -6.424 -38.120 1.00 87.25 378 ILE A O 1
ATOM 2978 N N . PHE A 1 379 ? 25.690 -5.806 -36.310 1.00 88.94 379 PHE A N 1
ATOM 2979 C CA . PHE A 1 379 ? 26.966 -5.719 -37.027 1.00 88.94 379 PHE A CA 1
ATOM 2980 C C . PHE A 1 379 ? 27.526 -7.076 -37.461 1.00 88.94 379 PHE A C 1
ATOM 2982 O O . PHE A 1 379 ? 28.134 -7.162 -38.524 1.00 88.94 379 PHE A O 1
ATOM 2989 N N . ASN A 1 380 ? 27.348 -8.129 -36.664 1.00 86.75 380 ASN A N 1
ATOM 2990 C CA . ASN A 1 380 ? 27.830 -9.466 -37.011 1.00 86.75 380 ASN A CA 1
ATOM 2991 C C . ASN A 1 380 ? 27.002 -10.102 -38.137 1.00 86.75 380 ASN A C 1
ATOM 2993 O O . ASN A 1 380 ? 27.586 -10.760 -39.002 1.00 86.75 380 ASN A O 1
ATOM 2997 N N . ASP A 1 381 ? 25.689 -9.858 -38.136 1.00 87.12 381 ASP A N 1
ATOM 2998 C CA . ASP A 1 381 ? 24.717 -10.366 -39.113 1.00 87.12 381 ASP A CA 1
ATOM 2999 C C . ASP A 1 381 ? 24.811 -9.643 -40.473 1.00 87.12 381 ASP A C 1
ATOM 3001 O O . ASP A 1 381 ? 24.244 -10.091 -41.476 1.00 87.12 381 ASP A O 1
ATOM 3005 N N . LEU A 1 382 ? 25.533 -8.517 -40.535 1.00 86.94 382 LEU A N 1
ATOM 3006 C CA . LEU A 1 382 ? 25.723 -7.734 -41.752 1.00 86.94 382 LEU A CA 1
ATOM 3007 C C . LEU A 1 382 ? 26.363 -8.585 -42.862 1.00 86.94 382 LEU A C 1
ATOM 3009 O O . LEU A 1 382 ? 27.490 -9.065 -42.733 1.00 86.94 382 LEU A O 1
ATOM 3013 N N . LEU A 1 383 ? 25.643 -8.698 -43.984 1.00 83.38 383 LEU A N 1
ATOM 3014 C CA . LEU A 1 383 ? 26.046 -9.410 -45.205 1.00 83.38 383 LEU A CA 1
ATOM 3015 C C . LEU A 1 383 ? 26.310 -10.916 -45.033 1.00 83.38 383 LEU A C 1
ATOM 3017 O O . LEU A 1 383 ? 26.889 -11.534 -45.926 1.00 83.38 383 LEU A O 1
ATOM 3021 N N . ASP A 1 384 ? 25.830 -11.538 -43.952 1.00 81.94 384 ASP A N 1
ATOM 3022 C CA . ASP A 1 384 ? 26.058 -12.967 -43.687 1.00 81.94 384 ASP A CA 1
ATOM 3023 C C . ASP A 1 384 ? 25.491 -13.873 -44.802 1.00 81.94 384 ASP A C 1
ATOM 3025 O O . ASP A 1 384 ? 26.119 -14.841 -45.234 1.00 81.94 384 ASP A O 1
ATOM 3029 N N . HIS A 1 385 ? 24.357 -13.477 -45.393 1.00 79.31 385 HIS A N 1
ATOM 3030 C CA . HIS A 1 385 ? 23.766 -14.165 -46.546 1.00 79.31 385 HIS A CA 1
ATOM 3031 C C . HIS A 1 385 ? 24.690 -14.212 -47.777 1.00 79.31 385 HIS A C 1
ATOM 3033 O O . HIS A 1 385 ? 24.679 -15.195 -48.513 1.00 79.31 385 HIS A O 1
ATOM 3039 N N . PHE A 1 386 ? 25.507 -13.178 -47.999 1.00 77.88 386 PHE A N 1
ATOM 3040 C CA . PHE A 1 386 ? 26.405 -13.098 -49.155 1.00 77.88 386 PHE A CA 1
ATOM 3041 C C . PHE A 1 386 ? 27.721 -13.860 -48.950 1.00 77.88 386 PHE A C 1
ATOM 3043 O O . PHE A 1 386 ? 28.417 -14.128 -49.921 1.00 77.88 386 PHE A O 1
ATOM 3050 N N . MET A 1 387 ? 28.054 -14.236 -47.711 1.00 70.94 387 MET A N 1
ATOM 3051 C CA . MET A 1 387 ? 29.253 -15.024 -47.393 1.00 70.94 387 MET A CA 1
ATOM 3052 C C . MET A 1 387 ? 29.059 -16.529 -47.602 1.00 70.94 387 MET A C 1
ATOM 3054 O O . MET A 1 387 ? 30.033 -17.260 -47.742 1.00 70.94 387 MET A O 1
ATOM 3058 N N . THR A 1 388 ? 27.813 -17.005 -47.573 1.00 68.81 388 THR A N 1
ATOM 3059 C CA . THR A 1 388 ? 27.487 -18.442 -47.627 1.00 68.81 388 THR A CA 1
ATOM 3060 C C . THR A 1 388 ? 27.236 -18.960 -49.041 1.00 68.81 388 THR A C 1
ATOM 3062 O O . THR A 1 388 ? 27.140 -20.169 -49.239 1.00 68.81 388 THR A O 1
ATOM 3065 N N . VAL A 1 389 ? 27.117 -18.063 -50.023 1.00 71.19 389 VAL A N 1
ATOM 3066 C CA . VAL A 1 389 ? 26.768 -18.396 -51.404 1.00 71.19 389 VAL A CA 1
ATOM 3067 C C . VAL A 1 389 ? 27.749 -17.720 -52.349 1.00 71.19 389 VAL A C 1
ATOM 3069 O O . VAL A 1 389 ? 27.803 -16.492 -52.398 1.00 71.19 389 VAL A O 1
ATOM 3072 N N . ASP A 1 390 ? 28.441 -18.510 -53.165 1.00 70.38 390 ASP A N 1
ATOM 3073 C CA . ASP A 1 390 ? 29.222 -17.985 -54.281 1.00 70.38 390 ASP A CA 1
ATOM 3074 C C . ASP A 1 390 ? 28.276 -17.365 -55.318 1.00 70.38 390 ASP A C 1
ATOM 3076 O O . ASP A 1 390 ? 27.479 -18.030 -55.990 1.00 70.38 390 ASP A O 1
ATOM 3080 N N . VAL A 1 391 ? 28.297 -16.035 -55.393 1.00 74.81 391 VAL A N 1
ATOM 3081 C CA . VAL A 1 391 ? 27.306 -15.250 -56.142 1.00 74.81 391 VAL A CA 1
ATOM 3082 C C . VAL A 1 391 ? 27.418 -15.488 -57.650 1.00 74.81 391 VAL A C 1
ATOM 3084 O O . VAL A 1 391 ? 26.397 -15.494 -58.345 1.00 74.81 391 VAL A O 1
ATOM 3087 N N . PHE A 1 392 ? 28.630 -15.738 -58.156 1.00 78.88 392 PHE A N 1
ATOM 3088 C CA . PHE A 1 392 ? 28.883 -15.948 -59.584 1.00 78.88 392 PHE A CA 1
ATOM 3089 C C . PHE A 1 392 ? 28.753 -17.409 -60.034 1.00 78.88 392 PHE A C 1
ATOM 3091 O O . PHE A 1 392 ? 28.767 -17.670 -61.239 1.00 78.88 392 PHE A O 1
ATOM 3098 N N . ASP A 1 393 ? 28.520 -18.347 -59.114 1.00 75.25 393 ASP A N 1
ATOM 3099 C CA . ASP A 1 393 ? 28.231 -19.750 -59.452 1.00 75.25 393 ASP A CA 1
ATOM 3100 C C . ASP A 1 393 ? 26.833 -19.917 -60.060 1.00 75.25 393 ASP A C 1
ATOM 3102 O O . ASP A 1 393 ? 26.568 -20.859 -60.804 1.00 75.25 393 ASP A O 1
ATOM 3106 N N . LYS A 1 394 ? 25.937 -18.957 -59.798 1.00 71.38 394 LYS A N 1
ATOM 3107 C CA . LYS A 1 394 ? 24.600 -18.886 -60.406 1.00 71.38 394 LYS A CA 1
ATOM 3108 C C . LYS A 1 394 ? 24.603 -18.275 -61.811 1.00 71.38 394 LYS A C 1
ATOM 3110 O O . LYS A 1 394 ? 23.593 -18.383 -62.501 1.00 71.38 394 LYS A O 1
ATOM 3115 N N . VAL A 1 395 ? 25.693 -17.621 -62.221 1.00 79.50 395 VAL A N 1
ATOM 3116 C CA . VAL A 1 395 ? 25.827 -17.021 -63.556 1.00 79.50 395 VAL A CA 1
ATOM 3117 C C . VAL A 1 395 ? 26.247 -18.112 -64.530 1.00 79.50 395 VAL A C 1
ATOM 3119 O O . VAL A 1 395 ? 27.263 -18.779 -64.323 1.00 79.50 395 VAL A O 1
ATOM 3122 N N . SER A 1 396 ? 25.477 -18.306 -65.597 1.00 82.62 396 SER A N 1
ATOM 3123 C CA . SER A 1 396 ? 25.743 -19.369 -66.566 1.00 82.62 396 SER A CA 1
ATOM 3124 C C . SER A 1 396 ? 27.023 -19.106 -67.364 1.00 82.62 396 SER A C 1
ATOM 3126 O O . SER A 1 396 ? 27.376 -17.964 -67.657 1.00 82.62 396 SER A O 1
ATOM 3128 N N . ASP A 1 397 ? 27.704 -20.177 -67.783 1.00 82.69 397 ASP A N 1
ATOM 3129 C CA . ASP A 1 397 ? 28.890 -20.069 -68.649 1.00 82.69 397 ASP A CA 1
ATOM 3130 C C . ASP A 1 397 ? 28.582 -19.304 -69.951 1.00 82.69 397 ASP A C 1
ATOM 3132 O O . ASP A 1 397 ? 29.437 -18.603 -70.490 1.00 82.69 397 ASP A O 1
ATOM 3136 N N . LEU A 1 398 ? 27.336 -19.399 -70.434 1.00 81.06 398 LEU A N 1
ATOM 3137 C CA . LEU A 1 398 ? 26.863 -18.691 -71.620 1.00 81.06 398 LEU A CA 1
ATOM 3138 C C . LEU A 1 398 ? 26.754 -17.176 -71.394 1.00 81.06 398 LEU A C 1
ATOM 3140 O O . LEU A 1 398 ? 27.069 -16.416 -72.304 1.00 81.06 398 LEU A O 1
ATOM 3144 N N . GLU A 1 399 ? 26.318 -16.733 -70.215 1.00 82.81 399 GLU A N 1
ATOM 3145 C CA . GLU A 1 399 ? 26.209 -15.307 -69.876 1.00 82.81 399 GLU A CA 1
ATOM 3146 C C . GLU A 1 399 ? 27.587 -14.656 -69.747 1.00 82.81 399 GLU A C 1
ATOM 3148 O O . GLU A 1 399 ? 27.789 -13.554 -70.254 1.00 82.81 399 GLU A O 1
ATOM 3153 N N . ILE A 1 400 ? 28.558 -15.355 -69.148 1.00 84.56 400 ILE A N 1
ATOM 3154 C CA . ILE A 1 400 ? 29.945 -14.873 -69.063 1.00 84.56 400 ILE A CA 1
ATOM 3155 C C . ILE A 1 400 ? 30.557 -14.777 -70.467 1.00 84.56 400 ILE A C 1
ATOM 3157 O O . ILE A 1 400 ? 31.146 -13.757 -70.819 1.00 84.56 400 ILE A O 1
ATOM 3161 N N . ASP A 1 401 ? 30.372 -15.804 -71.302 1.00 82.94 401 ASP A N 1
ATOM 3162 C CA . ASP A 1 401 ? 30.847 -15.806 -72.690 1.00 82.94 401 ASP A CA 1
ATOM 3163 C C . ASP A 1 401 ? 30.196 -14.689 -73.526 1.00 82.94 401 ASP A C 1
ATOM 3165 O O . ASP A 1 401 ? 30.869 -14.049 -74.332 1.00 82.94 401 ASP A O 1
ATOM 3169 N N . GLN A 1 402 ? 28.908 -14.404 -73.314 1.00 83.56 402 GLN A N 1
ATOM 3170 C CA . GLN A 1 402 ? 28.216 -13.283 -73.957 1.00 83.56 402 GLN A CA 1
ATOM 3171 C C . GLN A 1 402 ? 28.744 -11.927 -73.488 1.00 83.56 402 GLN A C 1
ATOM 3173 O O . GLN A 1 402 ? 28.998 -11.070 -74.331 1.00 83.56 402 GLN A O 1
ATOM 3178 N N . ALA A 1 403 ? 28.949 -11.738 -72.185 1.00 84.56 403 ALA A N 1
ATOM 3179 C CA . ALA A 1 403 ? 29.493 -10.499 -71.635 1.00 84.56 403 ALA A CA 1
ATOM 3180 C C . ALA A 1 403 ? 30.890 -10.198 -72.193 1.00 84.56 403 ALA A C 1
ATOM 3182 O O . ALA A 1 403 ? 31.140 -9.076 -72.630 1.00 84.56 403 ALA A O 1
ATOM 3183 N N . ILE A 1 404 ? 31.761 -11.214 -72.277 1.00 83.44 404 ILE A N 1
ATOM 3184 C CA . ILE A 1 404 ? 33.087 -11.067 -72.892 1.00 83.44 404 ILE A CA 1
ATOM 3185 C C . ILE A 1 404 ? 32.947 -10.612 -74.344 1.00 83.44 404 ILE A C 1
ATOM 3187 O O . ILE A 1 404 ? 33.618 -9.669 -74.731 1.00 83.44 404 ILE A O 1
ATOM 3191 N N . ARG A 1 405 ? 32.045 -11.209 -75.138 1.00 81.44 405 ARG A N 1
ATOM 3192 C CA . ARG A 1 405 ? 31.844 -10.818 -76.549 1.00 81.44 405 ARG A CA 1
ATOM 3193 C C . ARG A 1 405 ? 31.317 -9.393 -76.714 1.00 81.44 405 ARG A C 1
ATOM 3195 O O . ARG A 1 405 ? 31.700 -8.726 -77.670 1.00 81.44 405 ARG A O 1
ATOM 3202 N N . ILE A 1 406 ? 30.414 -8.952 -75.836 1.00 83.94 406 ILE A N 1
ATOM 3203 C CA . ILE A 1 406 ? 29.818 -7.607 -75.888 1.00 83.94 406 ILE A CA 1
ATOM 3204 C C . ILE A 1 406 ? 30.893 -6.540 -75.655 1.00 83.94 406 ILE A C 1
ATOM 3206 O O . ILE A 1 406 ? 30.894 -5.516 -76.333 1.00 83.94 406 ILE A O 1
ATOM 3210 N N . HIS A 1 407 ? 31.817 -6.807 -74.733 1.00 81.12 407 HIS A N 1
ATOM 3211 C CA . HIS A 1 407 ? 32.842 -5.860 -74.299 1.00 81.12 407 HIS A CA 1
ATOM 3212 C C . HIS A 1 407 ? 34.240 -6.149 -74.882 1.00 81.12 407 HIS A C 1
ATOM 3214 O O . HIS A 1 407 ? 35.191 -5.447 -74.542 1.00 81.12 407 HIS A O 1
ATOM 3220 N N . GLU A 1 408 ? 34.386 -7.148 -75.766 1.00 77.94 408 GLU A N 1
ATOM 3221 C CA . GLU A 1 408 ? 35.654 -7.502 -76.432 1.00 77.94 408 GLU A CA 1
ATOM 3222 C C . GLU A 1 408 ? 36.144 -6.351 -77.323 1.00 77.94 408 GLU A C 1
ATOM 3224 O O . GLU A 1 408 ? 37.330 -6.028 -77.317 1.00 77.94 408 GLU A O 1
ATOM 3229 N N . GLY A 1 409 ? 35.230 -5.679 -78.034 1.00 74.62 409 GLY A N 1
ATOM 3230 C CA . GLY A 1 409 ? 35.555 -4.554 -78.919 1.00 74.62 409 GLY A CA 1
ATOM 3231 C C . GLY A 1 409 ? 36.693 -4.878 -79.900 1.00 74.62 409 GLY A C 1
ATOM 3232 O O . GLY A 1 409 ? 36.724 -5.962 -80.479 1.00 74.62 409 GLY A O 1
ATOM 3233 N N . ASP A 1 410 ? 37.644 -3.947 -80.045 1.00 69.31 410 ASP A N 1
ATOM 3234 C CA . ASP A 1 410 ? 38.880 -4.115 -80.835 1.00 69.31 410 ASP A CA 1
ATOM 3235 C C . ASP A 1 410 ? 39.992 -4.882 -80.078 1.00 69.31 410 ASP A C 1
ATOM 3237 O O . ASP A 1 410 ? 41.122 -5.003 -80.563 1.00 69.31 410 ASP A O 1
ATOM 3241 N N . SER A 1 411 ? 39.709 -5.381 -78.869 1.00 73.31 411 SER A N 1
ATOM 3242 C CA . SER A 1 411 ? 40.680 -6.107 -78.044 1.00 73.31 411 SER A CA 1
ATOM 3243 C C . SER A 1 411 ? 40.966 -7.494 -78.622 1.00 73.31 411 SER A C 1
ATOM 3245 O O . SER A 1 411 ? 40.134 -8.111 -79.287 1.00 73.31 411 SER A O 1
ATOM 3247 N N . LEU A 1 412 ? 42.163 -8.019 -78.350 1.00 71.12 412 LEU A N 1
ATOM 3248 C CA . LEU A 1 412 ? 42.549 -9.348 -78.820 1.00 71.12 412 LEU A CA 1
ATOM 3249 C C . LEU A 1 412 ? 41.647 -10.438 -78.203 1.00 71.12 412 LEU A C 1
ATOM 3251 O O . LEU A 1 412 ? 41.512 -10.486 -76.976 1.00 71.12 412 LEU A O 1
ATOM 3255 N N . PRO A 1 413 ? 41.106 -11.369 -79.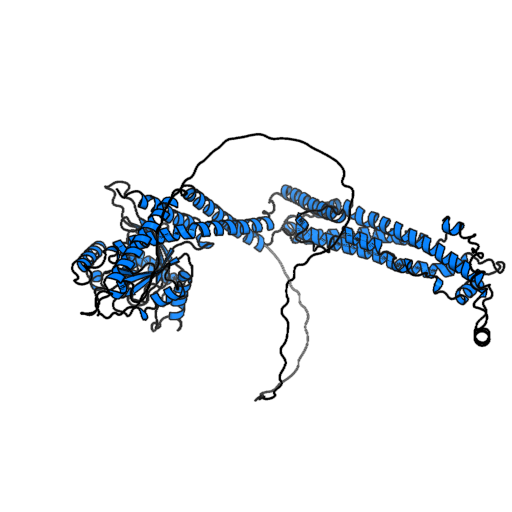014 1.00 67.62 413 PRO A N 1
ATOM 3256 C CA . PRO A 1 413 ? 40.339 -12.501 -78.508 1.00 67.62 413 PRO A CA 1
ATOM 3257 C C . PRO A 1 413 ? 41.131 -13.293 -77.461 1.00 67.62 413 PRO A C 1
ATOM 3259 O O . PRO A 1 413 ? 42.275 -13.680 -77.699 1.00 67.62 413 PRO A O 1
ATOM 3262 N N . GLY A 1 414 ? 40.518 -13.547 -76.304 1.00 65.88 414 GLY A N 1
ATOM 3263 C CA . GLY A 1 414 ? 41.152 -14.227 -75.164 1.00 65.88 414 GLY A CA 1
ATOM 3264 C C . GLY A 1 414 ? 41.695 -13.296 -74.078 1.00 65.88 414 GLY A C 1
ATOM 3265 O O . GLY A 1 414 ? 42.085 -13.781 -73.017 1.00 65.88 414 GLY A O 1
ATOM 3266 N N . PHE A 1 415 ? 41.664 -11.979 -74.298 1.00 70.38 415 PHE A N 1
ATOM 3267 C CA . PHE A 1 415 ? 41.970 -10.967 -73.289 1.00 70.38 415 PHE A CA 1
ATOM 3268 C C . PHE A 1 415 ? 40.694 -10.174 -72.970 1.00 70.38 415 PHE A C 1
ATOM 3270 O O . PHE A 1 415 ? 40.304 -9.313 -73.756 1.00 70.38 415 PHE A O 1
ATOM 3277 N N . PRO A 1 416 ? 40.009 -10.472 -71.851 1.00 72.00 416 PRO A N 1
ATOM 3278 C CA . PRO A 1 416 ? 38.770 -9.794 -71.503 1.00 72.00 416 PRO A CA 1
ATOM 3279 C C . PRO A 1 416 ? 39.079 -8.348 -71.103 1.00 72.00 416 PRO A C 1
ATOM 3281 O O . PRO A 1 416 ? 40.038 -8.093 -70.368 1.00 72.00 416 PRO A O 1
ATOM 3284 N N . SER A 1 417 ? 38.271 -7.406 -71.587 1.00 80.12 417 SER A N 1
ATOM 3285 C CA . SER A 1 417 ? 38.393 -5.996 -71.217 1.00 80.12 417 SER A CA 1
ATOM 3286 C C . SER A 1 417 ? 38.004 -5.783 -69.745 1.00 80.12 417 SER A C 1
ATOM 3288 O O . SER A 1 417 ? 37.158 -6.519 -69.223 1.00 80.12 417 SER A O 1
ATOM 3290 N N . PRO A 1 418 ? 38.572 -4.771 -69.062 1.00 79.44 418 PRO A N 1
ATOM 3291 C CA . PRO A 1 418 ? 38.121 -4.368 -67.728 1.00 79.44 418 PRO A CA 1
ATOM 3292 C C . PRO A 1 418 ? 36.611 -4.088 -67.674 1.00 79.44 418 PRO A C 1
ATOM 3294 O O . PRO A 1 418 ? 35.954 -4.467 -66.709 1.00 79.44 418 PRO A O 1
ATOM 3297 N N . ASP A 1 419 ? 36.044 -3.553 -68.756 1.00 82.88 419 ASP A N 1
ATOM 3298 C CA . ASP A 1 419 ? 34.610 -3.268 -68.886 1.00 82.88 419 ASP A CA 1
ATOM 3299 C C . ASP A 1 419 ? 33.746 -4.537 -68.791 1.00 82.88 419 ASP A C 1
ATOM 3301 O O . ASP A 1 419 ? 32.650 -4.511 -68.236 1.00 82.88 419 ASP A O 1
ATOM 3305 N N . THR A 1 420 ? 34.253 -5.683 -69.271 1.00 84.69 420 THR A N 1
ATOM 3306 C CA . THR A 1 420 ? 33.587 -6.989 -69.105 1.00 84.69 420 THR A CA 1
ATOM 3307 C C . THR A 1 420 ? 33.460 -7.354 -67.627 1.00 84.69 420 THR A C 1
ATOM 3309 O O . THR A 1 420 ? 32.444 -7.895 -67.183 1.00 84.69 420 THR A O 1
ATOM 3312 N N . PHE A 1 421 ? 34.524 -7.088 -66.867 1.00 84.12 421 PHE A N 1
ATOM 3313 C CA . PHE A 1 421 ? 34.584 -7.364 -65.439 1.00 84.12 421 PHE A CA 1
ATOM 3314 C C . PHE A 1 421 ? 33.620 -6.443 -64.685 1.00 84.12 421 PHE A C 1
ATOM 3316 O O . PHE A 1 421 ? 32.834 -6.916 -63.867 1.00 84.12 421 PHE A O 1
ATOM 3323 N N . GLU A 1 422 ? 33.604 -5.154 -65.022 1.00 84.94 422 GLU A N 1
ATOM 3324 C CA . GLU A 1 422 ? 32.682 -4.172 -64.446 1.00 84.94 422 GLU A CA 1
ATOM 3325 C C . GLU A 1 422 ? 31.211 -4.511 -64.720 1.00 84.94 422 GLU A C 1
ATOM 3327 O O . GLU A 1 422 ? 30.406 -4.546 -63.786 1.00 84.94 422 GLU A O 1
ATOM 3332 N N . TYR A 1 423 ? 30.870 -4.863 -65.963 1.00 86.44 423 TYR A N 1
ATOM 3333 C CA . TYR A 1 423 ? 29.506 -5.218 -66.370 1.00 86.44 423 TYR A CA 1
ATOM 3334 C C . TYR A 1 423 ? 28.917 -6.382 -65.559 1.00 86.44 423 TYR A C 1
ATOM 3336 O O . TYR A 1 423 ? 27.739 -6.366 -65.200 1.00 86.44 423 TYR A O 1
ATOM 3344 N N . LEU A 1 424 ? 29.734 -7.391 -65.244 1.00 86.62 424 LEU A N 1
ATOM 3345 C CA . LEU A 1 424 ? 29.302 -8.558 -64.470 1.00 86.62 424 LEU A CA 1
ATOM 3346 C C . LEU A 1 424 ? 29.302 -8.295 -62.957 1.00 86.62 424 LEU A C 1
ATOM 3348 O O . LEU A 1 424 ? 28.442 -8.821 -62.245 1.00 86.62 424 LEU A O 1
ATOM 3352 N N . MET A 1 425 ? 30.239 -7.485 -62.459 1.00 86.69 425 MET A N 1
ATOM 3353 C CA . MET A 1 425 ? 30.391 -7.189 -61.031 1.00 86.69 425 MET A CA 1
ATOM 3354 C C . MET A 1 425 ? 29.344 -6.208 -60.503 1.00 86.69 425 MET A C 1
ATOM 3356 O O . MET A 1 425 ? 28.765 -6.440 -59.437 1.00 86.69 425 MET A O 1
ATOM 3360 N N . LEU A 1 426 ? 29.090 -5.121 -61.233 1.00 86.56 426 LEU A N 1
ATOM 3361 C CA . LEU A 1 426 ? 28.287 -3.992 -60.759 1.00 86.56 426 LEU A CA 1
ATOM 3362 C C . LEU A 1 426 ? 26.865 -4.397 -60.309 1.00 86.56 426 LEU A C 1
ATOM 3364 O O . LEU A 1 426 ? 26.472 -4.011 -59.204 1.00 86.56 426 LEU A O 1
ATOM 3368 N N . PRO A 1 427 ? 26.104 -5.239 -61.045 1.00 87.06 427 PRO A N 1
ATOM 3369 C CA . PRO A 1 427 ? 24.770 -5.666 -60.611 1.00 87.06 427 PRO A CA 1
ATOM 3370 C C . PRO A 1 427 ? 24.771 -6.504 -59.328 1.00 87.06 427 PRO A C 1
ATOM 3372 O O . PRO A 1 427 ? 23.768 -6.541 -58.615 1.00 87.06 427 PRO A O 1
ATOM 3375 N N . GLN A 1 428 ? 25.863 -7.215 -59.032 1.00 86.25 428 GLN A N 1
ATOM 3376 C CA . GLN A 1 428 ? 25.985 -7.999 -57.799 1.00 86.25 428 GLN A CA 1
ATOM 3377 C C . GLN A 1 428 ? 26.387 -7.112 -56.622 1.00 86.25 428 GLN A C 1
ATOM 3379 O O . GLN A 1 428 ? 25.843 -7.263 -55.530 1.00 86.25 428 GLN A O 1
ATOM 3384 N N . LEU A 1 429 ? 27.275 -6.143 -56.851 1.00 86.62 429 LEU A N 1
ATOM 3385 C CA . LEU A 1 429 ? 27.681 -5.161 -55.846 1.00 86.62 429 LEU A CA 1
ATOM 3386 C C . LEU A 1 429 ? 26.523 -4.238 -55.436 1.00 86.62 429 LEU A C 1
ATOM 3388 O O . LEU A 1 429 ? 26.342 -3.965 -54.252 1.00 86.62 429 LEU A O 1
ATOM 3392 N N . GLN A 1 430 ? 25.654 -3.848 -56.372 1.00 86.69 430 GLN A N 1
ATOM 3393 C CA . GLN A 1 430 ? 24.455 -3.055 -56.068 1.00 86.69 430 GLN A CA 1
ATOM 3394 C C . GLN A 1 430 ? 23.464 -3.766 -55.127 1.00 86.69 430 GLN A C 1
ATOM 3396 O O . GLN A 1 430 ? 22.717 -3.105 -54.407 1.00 86.69 430 GLN A O 1
ATOM 3401 N N . LYS A 1 431 ? 23.473 -5.105 -55.060 1.00 88.00 431 LYS A N 1
ATOM 3402 C CA . LYS A 1 431 ? 22.612 -5.866 -54.132 1.00 88.00 431 LYS A CA 1
ATOM 3403 C C . LYS A 1 431 ? 23.041 -5.744 -52.668 1.00 88.00 431 LYS A C 1
ATOM 3405 O O . LYS A 1 431 ? 22.257 -6.093 -51.791 1.00 88.00 431 LYS A O 1
ATOM 3410 N N . ILE A 1 432 ? 24.251 -5.251 -52.402 1.00 87.94 432 ILE A N 1
ATOM 3411 C CA . ILE A 1 432 ? 24.798 -5.050 -51.052 1.00 87.94 432 ILE A CA 1
ATOM 3412 C C . ILE A 1 432 ? 24.233 -3.764 -50.423 1.00 87.94 432 ILE A C 1
ATOM 3414 O O . ILE A 1 432 ? 24.015 -3.718 -49.211 1.00 87.94 432 ILE A O 1
ATOM 3418 N N . VAL A 1 433 ? 23.943 -2.739 -51.239 1.00 88.88 433 VAL A N 1
ATOM 3419 C CA . VAL A 1 433 ? 23.511 -1.400 -50.787 1.00 88.88 433 VAL A CA 1
ATOM 3420 C C . VAL A 1 433 ? 22.299 -1.455 -49.841 1.00 88.88 433 VAL A C 1
ATOM 3422 O O . VAL A 1 433 ? 22.376 -0.868 -48.758 1.00 88.88 433 VAL A O 1
ATOM 3425 N N . PRO A 1 434 ? 21.207 -2.193 -50.146 1.00 90.62 434 PRO A N 1
ATOM 3426 C CA . PRO A 1 434 ? 20.042 -2.241 -49.263 1.00 90.62 434 PRO A CA 1
ATOM 3427 C C . PRO A 1 434 ? 20.348 -2.851 -47.891 1.00 90.62 434 PRO A C 1
ATOM 3429 O O . PRO A 1 434 ? 19.833 -2.375 -46.886 1.00 90.62 434 PRO A O 1
ATOM 3432 N N . SER A 1 435 ? 21.211 -3.871 -47.824 1.00 90.19 435 SER A N 1
ATOM 3433 C CA . SER A 1 435 ? 21.602 -4.503 -46.555 1.00 90.19 435 SER A CA 1
ATOM 3434 C C . SER A 1 435 ? 22.427 -3.570 -45.669 1.00 90.19 435 SER A C 1
ATOM 3436 O O . SER A 1 435 ? 22.325 -3.623 -44.445 1.00 90.19 435 SER A O 1
ATOM 3438 N N . VAL A 1 436 ? 23.231 -2.696 -46.276 1.00 90.94 436 VAL A N 1
ATOM 3439 C CA . VAL A 1 436 ? 24.004 -1.688 -45.543 1.00 90.94 436 VAL A CA 1
ATOM 3440 C C . VAL A 1 436 ? 23.094 -0.587 -44.991 1.00 90.94 436 VAL A C 1
ATOM 3442 O O . VAL A 1 436 ? 23.240 -0.196 -43.832 1.00 90.94 436 VAL A O 1
ATOM 3445 N N . GLN A 1 437 ? 22.111 -0.140 -45.775 1.00 91.75 437 GLN A N 1
ATOM 3446 C CA . GLN A 1 437 ? 21.110 0.829 -45.319 1.00 91.75 437 GLN A CA 1
ATOM 3447 C C . GLN A 1 437 ? 20.221 0.258 -44.202 1.00 91.75 437 GLN A C 1
ATOM 3449 O O . GLN A 1 437 ? 20.022 0.909 -43.178 1.00 91.75 437 GLN A O 1
ATOM 3454 N N . ASP A 1 438 ? 19.788 -0.998 -44.331 1.00 92.00 438 ASP A N 1
ATOM 3455 C CA . ASP A 1 438 ? 19.038 -1.715 -43.291 1.00 92.00 438 ASP A CA 1
ATOM 3456 C C . ASP A 1 438 ? 19.835 -1.833 -41.977 1.00 92.00 438 ASP A C 1
ATOM 3458 O O . ASP A 1 438 ? 19.288 -1.658 -40.889 1.00 92.00 438 ASP A O 1
ATOM 3462 N N . CYS A 1 439 ? 21.154 -2.044 -42.051 1.00 92.50 439 CYS A N 1
ATOM 3463 C CA . CYS A 1 439 ? 22.018 -2.029 -40.870 1.00 92.50 439 CYS A CA 1
ATOM 3464 C C . CYS A 1 439 ? 22.010 -0.667 -40.158 1.00 92.50 439 CYS A C 1
ATOM 3466 O O . CYS A 1 439 ? 21.928 -0.621 -38.928 1.00 92.50 439 CYS A O 1
ATOM 3468 N N . LEU A 1 440 ? 22.094 0.441 -40.902 1.00 94.25 440 LEU A N 1
ATOM 3469 C CA . LEU A 1 440 ? 22.022 1.790 -40.331 1.00 94.25 440 LEU A CA 1
ATOM 3470 C C . LEU A 1 440 ? 20.659 2.035 -39.664 1.00 94.25 440 LEU A C 1
ATOM 3472 O O . LEU A 1 440 ? 20.604 2.516 -38.528 1.00 94.25 440 LEU A O 1
ATOM 3476 N N . ASP A 1 441 ? 19.573 1.664 -40.343 1.00 93.94 441 ASP A N 1
ATOM 3477 C CA . ASP A 1 441 ? 18.204 1.839 -39.855 1.00 93.94 441 ASP A CA 1
ATOM 3478 C C . ASP A 1 441 ? 17.943 1.021 -38.575 1.00 93.94 441 ASP A C 1
ATOM 3480 O O . ASP A 1 441 ? 17.437 1.560 -37.587 1.00 93.94 441 ASP A O 1
ATOM 3484 N N . LYS A 1 442 ? 18.379 -0.244 -38.526 1.00 91.75 442 LYS A N 1
ATOM 3485 C CA . LYS A 1 442 ? 18.262 -1.108 -37.335 1.00 91.75 442 LYS A CA 1
ATOM 3486 C C . LYS A 1 442 ? 19.022 -0.563 -36.128 1.00 91.75 442 LYS A C 1
ATOM 3488 O O . LYS A 1 442 ? 18.507 -0.589 -35.005 1.00 91.75 442 LYS A O 1
ATOM 3493 N N . VAL A 1 443 ? 20.239 -0.051 -36.331 1.00 91.56 443 VAL A N 1
ATOM 3494 C CA . VAL A 1 443 ? 21.019 0.560 -35.240 1.00 91.56 443 VAL A CA 1
ATOM 3495 C C . VAL A 1 443 ? 20.329 1.824 -34.732 1.00 91.56 443 VAL A C 1
ATOM 3497 O O . VAL A 1 443 ? 20.215 1.996 -33.520 1.00 91.56 443 VAL A O 1
ATOM 3500 N N . HIS A 1 444 ? 19.811 2.669 -35.625 1.00 93.12 444 HIS A N 1
ATOM 3501 C CA . HIS A 1 444 ? 19.046 3.857 -35.244 1.00 93.12 444 HIS A CA 1
ATOM 3502 C C . HIS A 1 444 ? 17.822 3.513 -34.382 1.00 93.12 444 HIS A C 1
ATOM 3504 O O . HIS A 1 444 ? 17.691 4.036 -33.275 1.00 93.12 444 HIS A O 1
ATOM 3510 N N . MET A 1 445 ? 16.982 2.572 -34.827 1.00 91.31 445 MET A N 1
ATOM 3511 C CA . MET A 1 445 ? 15.800 2.125 -34.072 1.00 91.31 445 MET A CA 1
ATOM 3512 C C . MET A 1 445 ? 16.168 1.585 -32.684 1.00 91.31 445 MET A C 1
ATOM 3514 O O . MET A 1 445 ? 15.473 1.839 -31.699 1.00 91.31 445 MET A O 1
ATOM 3518 N N . THR A 1 446 ? 17.289 0.866 -32.583 1.00 88.00 446 THR A N 1
ATOM 3519 C CA . THR A 1 446 ? 17.786 0.345 -31.302 1.00 88.00 446 THR A CA 1
ATOM 3520 C C . THR A 1 446 ? 18.180 1.478 -30.346 1.00 88.00 446 THR A C 1
ATOM 3522 O O . THR A 1 446 ? 17.882 1.407 -29.151 1.00 88.00 446 THR A O 1
ATOM 3525 N N . LEU A 1 447 ? 18.822 2.541 -30.848 1.00 89.31 447 LEU A N 1
ATOM 3526 C CA . LEU A 1 447 ? 19.175 3.719 -30.046 1.00 89.31 447 LEU A CA 1
ATOM 3527 C C . LEU A 1 447 ? 17.934 4.495 -29.584 1.00 89.31 447 LEU A C 1
ATOM 3529 O O . LEU A 1 447 ? 17.888 4.920 -28.428 1.00 89.31 447 LEU A O 1
ATOM 3533 N N . GLU A 1 448 ? 16.922 4.642 -30.442 1.00 90.06 448 GLU A N 1
ATOM 3534 C CA . GLU A 1 448 ? 15.655 5.296 -30.091 1.00 90.06 448 GLU A CA 1
ATOM 3535 C C . GLU A 1 448 ? 14.902 4.538 -28.998 1.00 90.06 448 GLU A C 1
ATOM 3537 O O . GLU A 1 448 ? 14.522 5.129 -27.986 1.00 90.06 448 GLU A O 1
ATOM 3542 N N . LEU A 1 449 ? 14.743 3.220 -29.158 1.00 88.50 449 LEU A N 1
ATOM 3543 C CA . LEU A 1 449 ? 14.076 2.377 -28.167 1.00 88.50 449 LEU A CA 1
ATOM 3544 C C . LEU A 1 449 ? 14.804 2.414 -26.818 1.00 88.50 449 LEU A C 1
ATOM 3546 O O . LEU A 1 449 ? 14.169 2.483 -25.764 1.00 88.50 449 LEU A O 1
ATOM 3550 N N . LEU A 1 450 ? 16.139 2.386 -26.840 1.00 86.56 450 LEU A N 1
ATOM 3551 C CA . LEU A 1 450 ? 16.944 2.506 -25.629 1.00 86.56 450 LEU A CA 1
ATOM 3552 C C . LEU A 1 450 ? 16.734 3.866 -24.956 1.00 86.56 450 LEU A C 1
ATOM 3554 O O . LEU A 1 450 ? 16.521 3.921 -23.747 1.00 86.56 450 LEU A O 1
ATOM 3558 N N . SER A 1 451 ? 16.789 4.951 -25.728 1.00 89.56 451 SER A N 1
ATOM 3559 C CA . SER A 1 451 ? 16.570 6.305 -25.221 1.00 89.56 451 SER A CA 1
ATOM 3560 C C . SER A 1 451 ? 15.194 6.448 -24.573 1.00 89.56 451 SER A C 1
ATOM 3562 O O . SER A 1 451 ? 15.101 6.961 -23.460 1.00 89.56 451 SER A O 1
ATOM 3564 N N . PHE A 1 452 ? 14.147 5.897 -25.197 1.00 89.12 452 PHE A N 1
ATOM 3565 C CA . PHE A 1 452 ? 12.790 5.885 -24.650 1.00 89.12 452 PHE A CA 1
ATOM 3566 C C . PHE A 1 452 ? 12.730 5.208 -23.273 1.00 89.12 452 PHE A C 1
ATOM 3568 O O . PHE A 1 452 ? 12.288 5.825 -22.303 1.00 89.12 452 PHE A O 1
ATOM 3575 N N . LYS A 1 453 ? 13.269 3.985 -23.156 1.00 85.62 453 LYS A N 1
ATOM 3576 C CA . LYS A 1 453 ? 13.290 3.222 -21.894 1.00 85.62 453 LYS A CA 1
ATOM 3577 C C . LYS A 1 453 ? 14.080 3.922 -20.785 1.00 85.62 453 LYS A C 1
ATOM 3579 O O . LYS A 1 453 ? 13.683 3.898 -19.623 1.00 85.62 453 LYS A O 1
ATOM 3584 N N . VAL A 1 454 ? 15.218 4.535 -21.121 1.00 87.12 454 VAL A N 1
ATOM 3585 C CA . VAL A 1 454 ? 16.027 5.276 -20.139 1.00 87.12 454 VAL A CA 1
ATOM 3586 C C . VAL A 1 454 ? 15.319 6.574 -19.733 1.00 87.12 454 VAL A C 1
ATOM 3588 O O . VAL A 1 454 ? 15.332 6.925 -18.554 1.00 87.12 454 VAL A O 1
ATOM 3591 N N . ALA A 1 455 ? 14.656 7.257 -20.670 1.00 88.75 455 ALA A N 1
ATOM 3592 C CA . ALA A 1 455 ? 13.929 8.493 -20.401 1.00 88.75 455 ALA A CA 1
ATOM 3593 C C . ALA A 1 455 ? 12.733 8.272 -19.464 1.00 88.75 455 ALA A C 1
ATOM 3595 O O . ALA A 1 455 ? 12.596 9.016 -18.498 1.00 88.75 455 ALA A O 1
ATOM 3596 N N . GLU A 1 456 ? 11.923 7.229 -19.675 1.00 85.19 456 GLU A N 1
ATOM 3597 C CA . GLU A 1 456 ? 10.800 6.907 -18.776 1.00 85.19 456 GLU A CA 1
ATOM 3598 C C . GLU A 1 456 ? 11.256 6.667 -17.335 1.00 85.19 456 GLU A C 1
ATOM 3600 O O . GLU A 1 456 ? 10.573 7.044 -16.385 1.00 85.19 456 GLU A O 1
ATOM 3605 N N . LYS A 1 457 ? 12.445 6.088 -17.159 1.00 80.81 457 LYS A N 1
ATOM 3606 C CA . LYS A 1 457 ? 12.997 5.819 -15.835 1.00 80.81 457 LYS A CA 1
ATOM 3607 C C . LYS A 1 457 ? 13.532 7.067 -15.138 1.00 80.81 457 LYS A C 1
ATOM 3609 O O . LYS A 1 457 ? 13.289 7.243 -13.949 1.00 80.81 457 LYS A O 1
ATOM 3614 N N . VAL A 1 458 ? 14.284 7.902 -15.853 1.00 84.12 458 VAL A N 1
ATOM 3615 C CA . VAL A 1 458 ? 14.920 9.095 -15.267 1.00 84.12 458 VAL A CA 1
ATOM 3616 C C . VAL A 1 458 ? 13.908 10.228 -15.094 1.00 84.12 458 VAL A C 1
ATOM 3618 O O . VAL A 1 458 ? 13.898 10.909 -14.072 1.00 84.12 458 VAL A O 1
ATOM 3621 N N . PHE A 1 459 ? 13.015 10.405 -16.067 1.00 85.38 459 PHE A N 1
ATOM 3622 C CA . PHE A 1 459 ? 12.038 11.492 -16.101 1.00 85.38 459 PHE A CA 1
ATOM 3623 C C . PHE A 1 459 ? 10.616 11.043 -15.755 1.00 85.38 459 PHE A C 1
ATOM 3625 O O . PHE A 1 459 ? 9.690 11.832 -15.914 1.00 85.38 459 PHE A O 1
ATOM 3632 N N . GLY A 1 460 ? 10.410 9.824 -15.242 1.00 77.19 460 GLY A N 1
ATOM 3633 C CA . GLY A 1 460 ? 9.077 9.322 -14.872 1.00 77.19 460 GLY A CA 1
ATOM 3634 C C . GLY A 1 460 ? 8.326 10.227 -13.886 1.00 77.19 460 GLY A C 1
ATOM 3635 O O . GLY A 1 460 ? 7.103 10.321 -13.933 1.00 77.19 460 GLY A O 1
ATOM 3636 N N . ARG A 1 461 ? 9.063 10.975 -13.055 1.00 74.62 461 ARG A N 1
ATOM 3637 C CA . ARG A 1 461 ? 8.523 11.997 -12.143 1.00 74.62 461 ARG A CA 1
ATOM 3638 C C . ARG A 1 461 ? 7.952 13.231 -12.858 1.00 74.62 461 ARG A C 1
ATOM 3640 O O . ARG A 1 461 ? 7.072 13.888 -12.312 1.00 74.62 461 ARG A O 1
ATOM 3647 N N . PHE A 1 462 ? 8.446 13.553 -14.052 1.00 82.88 462 PHE A N 1
ATOM 3648 C CA . PHE A 1 462 ? 8.091 14.749 -14.819 1.00 82.88 462 PHE A CA 1
ATOM 3649 C C . PHE A 1 462 ? 7.653 14.356 -16.241 1.00 82.88 462 PHE A C 1
ATOM 3651 O O . PHE A 1 462 ? 8.463 14.416 -17.170 1.00 82.88 462 PHE A O 1
ATOM 3658 N N . PRO A 1 463 ? 6.380 13.964 -16.449 1.00 82.12 463 PRO A N 1
ATOM 3659 C CA . PRO A 1 463 ? 5.901 13.470 -17.742 1.00 82.12 463 PRO A CA 1
ATOM 3660 C C . PRO A 1 463 ? 6.110 14.460 -18.897 1.00 82.12 463 PRO A C 1
ATOM 3662 O O . PRO A 1 463 ? 6.562 14.067 -19.971 1.00 82.12 463 PRO A O 1
ATOM 3665 N N . SER A 1 464 ? 5.856 15.751 -18.663 1.00 84.44 464 SER A N 1
ATOM 3666 C CA . SER A 1 464 ? 6.059 16.814 -19.656 1.00 84.44 464 SER A CA 1
ATOM 3667 C C . SER A 1 464 ? 7.527 16.928 -20.077 1.00 84.44 464 SER A C 1
ATOM 3669 O O . SER A 1 464 ? 7.838 16.994 -21.268 1.00 84.44 464 SER A O 1
ATOM 3671 N N . LEU A 1 465 ? 8.443 16.883 -19.103 1.00 86.69 465 LEU A N 1
ATOM 3672 C CA . LEU A 1 465 ? 9.882 16.872 -19.356 1.00 86.69 465 LEU A CA 1
ATOM 3673 C C . LEU A 1 465 ? 10.319 15.587 -20.073 1.00 86.69 465 LEU A C 1
ATOM 3675 O O . LEU A 1 465 ? 11.122 15.663 -20.999 1.00 86.69 465 LEU A O 1
ATOM 3679 N N . CYS A 1 466 ? 9.764 14.430 -19.704 1.00 89.38 466 CYS A N 1
ATOM 3680 C CA . CYS A 1 466 ? 10.046 13.143 -20.342 1.00 89.38 466 CYS A CA 1
ATOM 3681 C C . CYS A 1 466 ? 9.721 13.175 -21.841 1.00 89.38 466 CYS A C 1
ATOM 3683 O O . CYS A 1 466 ? 10.600 12.932 -22.668 1.00 89.38 466 CYS A O 1
ATOM 3685 N N . VAL A 1 467 ? 8.494 13.569 -22.201 1.00 89.38 467 VAL A N 1
ATOM 3686 C CA . VAL A 1 467 ? 8.059 13.692 -23.604 1.00 89.38 467 VAL A CA 1
ATOM 3687 C C . VAL A 1 467 ? 8.953 14.672 -24.358 1.00 89.38 467 VAL A C 1
ATOM 3689 O O . VAL A 1 467 ? 9.361 14.414 -25.495 1.00 89.38 467 VAL A O 1
ATOM 3692 N N . ARG A 1 468 ? 9.322 15.789 -23.718 1.00 89.25 468 ARG A N 1
ATOM 3693 C CA . ARG A 1 468 ? 10.209 16.770 -24.337 1.00 89.25 468 ARG A CA 1
ATOM 3694 C C . ARG A 1 468 ? 11.598 16.187 -24.597 1.00 89.25 468 ARG A C 1
ATOM 3696 O O . ARG A 1 468 ? 12.066 16.271 -25.731 1.00 89.25 468 ARG A O 1
ATOM 3703 N N . VAL A 1 469 ? 12.228 15.551 -23.612 1.00 90.88 469 VAL A N 1
ATOM 3704 C CA . VAL A 1 469 ? 13.547 14.908 -23.755 1.00 90.88 469 VAL A CA 1
ATOM 3705 C C . VAL A 1 469 ? 13.522 13.806 -24.816 1.00 90.88 469 VAL A C 1
ATOM 3707 O O . VAL A 1 469 ? 14.456 13.715 -25.617 1.00 90.88 469 VAL A O 1
ATOM 3710 N N . GLN A 1 470 ? 12.451 13.013 -24.882 1.00 91.50 470 GLN A N 1
ATOM 3711 C CA . GLN A 1 470 ? 12.265 11.997 -25.921 1.00 91.50 470 GLN A CA 1
ATOM 3712 C C . GLN A 1 470 ? 12.209 12.628 -27.317 1.00 91.50 470 GLN A C 1
ATOM 3714 O O . GLN A 1 470 ? 12.947 12.199 -28.202 1.00 91.50 470 GLN A O 1
ATOM 3719 N N . SER A 1 471 ? 11.424 13.698 -27.497 1.00 92.00 471 SER A N 1
ATOM 3720 C CA . SER A 1 471 ? 11.333 14.411 -28.781 1.00 92.00 471 SER A CA 1
ATOM 3721 C C . SER A 1 471 ? 12.685 14.972 -29.238 1.00 92.00 471 SER A C 1
ATOM 3723 O O . SER A 1 471 ? 13.057 14.833 -30.402 1.00 92.00 471 SER A O 1
ATOM 3725 N N . LEU A 1 472 ? 13.462 15.549 -28.314 1.00 91.81 472 LEU A N 1
ATOM 3726 C CA . LEU A 1 472 ? 14.786 16.099 -28.615 1.00 91.81 472 LEU A CA 1
ATOM 3727 C C . LEU A 1 472 ? 15.803 14.999 -28.929 1.00 91.81 472 LEU A C 1
ATOM 3729 O O . LEU A 1 472 ? 16.640 15.158 -29.816 1.00 91.81 472 LEU A O 1
ATOM 3733 N N . SER A 1 473 ? 15.714 13.869 -28.228 1.00 92.69 473 SER A N 1
ATOM 3734 C CA . SER A 1 473 ? 16.561 12.705 -28.488 1.00 92.69 473 SER A CA 1
ATOM 3735 C C . SER A 1 473 ? 16.282 12.109 -29.869 1.00 92.69 473 SER A C 1
ATOM 3737 O O . SER A 1 473 ? 17.222 11.820 -30.601 1.00 92.69 473 SER A O 1
ATOM 3739 N N . GLN A 1 474 ? 15.012 11.987 -30.265 1.00 93.06 474 GLN A N 1
ATOM 3740 C CA . GLN A 1 474 ? 14.624 11.525 -31.604 1.00 93.06 474 GLN A CA 1
ATOM 3741 C C . GLN A 1 474 ? 15.128 12.465 -32.702 1.00 93.06 474 GLN A C 1
ATOM 3743 O O . GLN A 1 474 ? 15.703 12.011 -33.688 1.00 93.06 474 GLN A O 1
ATOM 3748 N N . GLN A 1 475 ? 14.968 13.780 -32.530 1.00 92.88 475 GLN A N 1
ATOM 3749 C CA . GLN A 1 475 ? 15.510 14.763 -33.476 1.00 92.88 475 GLN A CA 1
ATOM 3750 C C . GLN A 1 475 ? 17.031 14.630 -33.606 1.00 92.88 475 GLN A C 1
ATOM 3752 O O . GLN A 1 475 ? 17.559 14.576 -34.713 1.00 92.88 475 GLN A O 1
ATOM 3757 N N . LEU A 1 476 ? 17.734 14.478 -32.479 1.00 93.00 476 LEU A N 1
ATOM 3758 C CA . LEU A 1 476 ? 19.174 14.252 -32.470 1.00 93.00 476 LEU A CA 1
ATOM 3759 C C . LEU A 1 476 ? 19.579 12.991 -33.241 1.00 93.00 476 LEU A C 1
ATOM 3761 O O . LEU A 1 476 ? 20.532 13.042 -34.016 1.00 93.00 476 LEU A O 1
ATOM 3765 N N . PHE A 1 477 ? 18.919 11.858 -33.006 1.00 93.62 477 PHE A N 1
ATOM 3766 C CA . PHE A 1 477 ? 19.290 10.611 -33.674 1.00 93.62 477 PHE A CA 1
ATOM 3767 C C . PHE A 1 477 ? 19.024 10.668 -35.177 1.00 93.62 477 PHE A C 1
ATOM 3769 O O . PHE A 1 477 ? 19.887 10.234 -35.937 1.00 93.62 477 PHE A O 1
ATOM 3776 N N . ASN A 1 478 ? 17.922 11.292 -35.602 1.00 94.44 478 ASN A N 1
ATOM 3777 C CA . ASN A 1 478 ? 17.627 11.498 -37.019 1.00 94.44 478 ASN A CA 1
ATOM 3778 C C . ASN A 1 478 ? 18.679 12.394 -37.697 1.00 94.44 478 ASN A C 1
ATOM 3780 O O . ASN A 1 478 ? 19.201 12.034 -38.750 1.00 94.44 478 ASN A O 1
ATOM 3784 N N . ASP A 1 479 ? 19.084 13.501 -37.066 1.00 93.38 479 ASP A N 1
ATOM 3785 C CA . ASP A 1 479 ? 20.129 14.383 -37.607 1.00 93.38 479 ASP A CA 1
ATOM 3786 C C . ASP A 1 479 ? 21.478 13.667 -37.792 1.00 93.38 479 ASP A C 1
ATOM 3788 O O . ASP A 1 479 ? 22.193 13.901 -38.768 1.00 93.38 479 ASP A O 1
ATOM 3792 N N . GLU A 1 480 ? 21.887 12.843 -36.821 1.00 93.50 480 GLU A N 1
ATOM 3793 C CA . GLU A 1 480 ? 23.151 12.098 -36.913 1.00 93.50 480 GLU A CA 1
ATOM 3794 C C . GLU A 1 480 ? 23.030 10.896 -37.870 1.00 93.50 480 GLU A C 1
ATOM 3796 O O . GLU A 1 480 ? 24.015 10.524 -38.513 1.00 93.50 480 GLU A O 1
ATOM 3801 N N . LYS A 1 481 ? 21.831 10.320 -38.026 1.00 94.69 481 LYS A N 1
ATOM 3802 C CA . LYS A 1 481 ? 21.534 9.266 -39.004 1.00 94.69 481 LYS A CA 1
ATOM 3803 C C . LYS A 1 481 ? 21.699 9.770 -40.432 1.00 94.69 481 LYS A C 1
ATOM 3805 O O . LYS A 1 481 ? 22.419 9.127 -41.187 1.00 94.69 481 LYS A O 1
ATOM 3810 N N . GLU A 1 482 ? 21.102 10.906 -40.788 1.00 95.06 482 GLU A N 1
ATOM 3811 C CA . GLU A 1 482 ? 21.190 11.449 -42.154 1.00 95.06 482 GLU A CA 1
ATOM 3812 C C . GLU A 1 482 ? 22.636 11.793 -42.538 1.00 95.06 482 GLU A C 1
ATOM 3814 O O . GLU A 1 482 ? 23.103 11.425 -43.614 1.00 95.06 482 GLU A O 1
ATOM 3819 N N . LYS A 1 483 ? 23.411 12.370 -41.611 1.00 94.38 483 LYS A N 1
ATOM 3820 C CA . LYS A 1 483 ? 24.856 12.597 -41.819 1.00 94.38 483 LYS A CA 1
ATOM 3821 C C . LYS A 1 483 ? 25.634 11.297 -42.002 1.00 94.38 483 LYS A C 1
ATOM 3823 O O . LYS A 1 483 ? 26.577 11.237 -42.784 1.00 94.38 483 LYS A O 1
ATOM 3828 N N . THR A 1 484 ? 25.273 10.259 -41.249 1.00 95.06 484 THR A N 1
ATOM 3829 C CA . THR A 1 484 ? 25.917 8.944 -41.367 1.00 95.06 484 THR A CA 1
ATOM 3830 C C . THR A 1 484 ? 25.549 8.276 -42.689 1.00 95.06 484 THR A C 1
ATOM 3832 O O . THR A 1 484 ? 26.420 7.670 -43.304 1.00 95.06 484 THR A O 1
ATOM 3835 N N . ARG A 1 485 ? 24.297 8.418 -43.144 1.00 95.38 485 ARG A N 1
ATOM 3836 C CA . ARG A 1 485 ? 23.802 7.913 -44.430 1.00 95.38 485 ARG A CA 1
ATOM 3837 C C . ARG A 1 485 ? 24.599 8.502 -45.591 1.00 95.38 485 ARG A C 1
ATOM 3839 O O . ARG A 1 485 ? 25.124 7.734 -46.381 1.00 95.38 485 ARG A O 1
ATOM 3846 N N . GLU A 1 486 ? 24.804 9.818 -45.615 1.00 95.69 486 GLU A N 1
ATOM 3847 C CA . GLU A 1 486 ? 25.606 10.483 -46.654 1.00 95.69 486 GLU A CA 1
ATOM 3848 C C . GLU A 1 486 ? 27.049 9.947 -46.716 1.00 95.69 486 GLU A C 1
ATOM 3850 O O . GLU A 1 486 ? 27.571 9.648 -47.788 1.00 95.69 486 GLU A O 1
ATOM 3855 N N . ILE A 1 487 ? 27.711 9.772 -45.567 1.00 94.81 487 ILE A N 1
ATOM 3856 C CA . ILE A 1 487 ? 29.074 9.210 -45.513 1.00 94.81 487 ILE A CA 1
ATOM 3857 C C . ILE A 1 487 ? 29.086 7.755 -45.997 1.00 94.81 487 ILE A C 1
ATOM 3859 O O . ILE A 1 487 ? 30.022 7.325 -46.672 1.00 94.81 487 ILE A O 1
ATOM 3863 N N . LEU A 1 488 ? 28.061 6.994 -45.625 1.00 93.88 488 LEU A N 1
ATOM 3864 C CA . LEU A 1 488 ? 27.925 5.585 -45.954 1.00 93.88 488 LEU A CA 1
ATOM 3865 C C . LEU A 1 488 ? 27.666 5.378 -47.449 1.00 93.88 488 LEU A C 1
ATOM 3867 O O . LEU A 1 488 ? 28.309 4.519 -48.046 1.00 93.88 488 LEU A O 1
ATOM 3871 N N . ASP A 1 489 ? 26.803 6.194 -48.052 1.00 92.44 489 ASP A N 1
ATOM 3872 C CA . ASP A 1 489 ? 26.518 6.173 -49.488 1.00 92.44 489 ASP A CA 1
ATOM 3873 C C . ASP A 1 489 ? 27.779 6.498 -50.294 1.00 92.44 489 ASP A C 1
ATOM 3875 O O . ASP A 1 489 ? 28.182 5.696 -51.132 1.00 92.44 489 ASP A O 1
ATOM 3879 N N . ASN A 1 490 ? 28.495 7.573 -49.942 1.00 92.94 490 ASN A N 1
ATOM 3880 C CA . ASN A 1 490 ? 29.774 7.916 -50.576 1.00 92.94 490 ASN A CA 1
ATOM 3881 C C . ASN A 1 490 ? 30.813 6.783 -50.462 1.00 92.94 490 ASN A C 1
ATOM 3883 O O . ASN A 1 490 ? 31.568 6.518 -51.400 1.00 92.94 490 ASN A O 1
ATOM 3887 N N . TYR A 1 491 ? 30.872 6.101 -49.312 1.00 93.38 491 TYR A N 1
ATOM 3888 C CA . TYR A 1 491 ? 31.783 4.974 -49.119 1.00 93.38 491 TYR A CA 1
ATOM 3889 C C . TYR A 1 491 ? 31.407 3.780 -50.007 1.00 93.38 491 TYR A C 1
ATOM 3891 O O . TYR A 1 491 ? 32.270 3.224 -50.686 1.00 93.38 491 TYR A O 1
ATOM 3899 N N . ILE A 1 492 ? 30.130 3.397 -50.050 1.00 90.31 492 ILE A N 1
ATOM 3900 C CA . ILE A 1 492 ? 29.673 2.272 -50.876 1.00 90.31 492 ILE A CA 1
ATOM 3901 C C . ILE A 1 492 ? 29.831 2.588 -52.364 1.00 90.31 492 ILE A C 1
ATOM 3903 O O . ILE A 1 492 ? 30.281 1.732 -53.122 1.00 90.31 492 ILE A O 1
ATOM 3907 N N . GLU A 1 493 ? 29.520 3.808 -52.797 1.00 90.19 493 GLU A N 1
ATOM 3908 C CA . GLU A 1 493 ? 29.762 4.250 -54.173 1.00 90.19 493 GLU A CA 1
ATOM 3909 C C . GLU A 1 493 ? 31.240 4.101 -54.548 1.00 90.19 493 GLU A C 1
ATOM 3911 O O . GLU A 1 493 ? 31.546 3.587 -55.623 1.00 90.19 493 GLU A O 1
ATOM 3916 N N . SER A 1 494 ? 32.162 4.428 -53.634 1.00 89.69 494 SER A N 1
ATOM 3917 C CA . SER A 1 494 ? 33.600 4.260 -53.879 1.00 89.69 494 SER A CA 1
ATOM 3918 C C . SER A 1 494 ? 34.039 2.798 -54.046 1.00 89.69 494 SER A C 1
ATOM 3920 O O . SER A 1 494 ? 34.915 2.521 -54.860 1.00 89.69 494 SER A O 1
ATOM 3922 N N . GLU A 1 495 ? 33.411 1.858 -53.332 1.00 85.62 495 GLU A N 1
ATOM 3923 C CA . GLU A 1 495 ? 33.714 0.418 -53.415 1.00 85.62 495 GLU A CA 1
ATOM 3924 C C . GLU A 1 495 ? 33.008 -0.270 -54.601 1.00 85.62 495 GLU A C 1
ATOM 3926 O O . GLU A 1 495 ? 33.420 -1.347 -55.036 1.00 85.62 495 GLU A O 1
ATOM 3931 N N . THR A 1 496 ? 31.930 0.326 -55.125 1.00 84.94 496 THR A N 1
ATOM 3932 C CA . THR A 1 496 ? 31.101 -0.275 -56.186 1.00 84.94 496 THR A CA 1
ATOM 3933 C C . THR A 1 496 ? 31.374 0.274 -57.583 1.00 84.94 496 THR A C 1
ATOM 3935 O O . THR A 1 496 ? 31.301 -0.496 -58.539 1.00 84.94 496 THR A O 1
ATOM 3938 N N . LEU A 1 497 ? 31.704 1.563 -57.718 1.00 83.38 497 LEU A N 1
ATOM 3939 C CA . LEU A 1 497 ? 31.889 2.236 -59.012 1.00 83.38 497 LEU A CA 1
ATOM 3940 C C . LEU A 1 497 ? 33.349 2.297 -59.479 1.00 83.38 497 LEU A C 1
ATOM 3942 O O . LEU A 1 497 ? 33.601 2.615 -60.637 1.00 83.38 497 LEU A O 1
ATOM 3946 N N . TYR A 1 498 ? 34.319 2.014 -58.604 1.00 84.56 498 TYR A N 1
ATOM 3947 C CA . TYR A 1 498 ? 35.738 2.045 -58.958 1.00 84.56 498 TYR A CA 1
ATOM 3948 C C . TYR A 1 498 ? 36.430 0.726 -58.605 1.00 84.56 498 TYR A C 1
ATOM 3950 O O . TYR A 1 498 ? 36.696 0.427 -57.443 1.00 84.56 498 TYR A O 1
ATOM 3958 N N . ILE A 1 499 ? 36.733 -0.077 -59.628 1.00 81.88 499 ILE A N 1
ATOM 3959 C CA . ILE A 1 499 ? 37.308 -1.414 -59.452 1.00 81.88 499 ILE A CA 1
ATOM 3960 C C . ILE A 1 499 ? 38.827 -1.323 -59.306 1.00 81.88 499 ILE A C 1
ATOM 3962 O O . ILE A 1 499 ? 39.539 -0.971 -60.247 1.00 81.88 499 ILE A O 1
ATOM 3966 N N . PHE A 1 500 ? 39.342 -1.683 -58.131 1.00 84.31 500 PHE A N 1
ATOM 3967 C CA . PHE A 1 500 ? 40.774 -1.691 -57.849 1.00 84.31 500 PHE A CA 1
ATOM 3968 C C . PHE A 1 500 ? 41.124 -2.685 -56.739 1.00 84.31 500 PHE A C 1
ATOM 3970 O O . PHE A 1 500 ? 40.439 -2.773 -55.725 1.00 84.31 500 PHE A O 1
ATOM 3977 N N . THR A 1 501 ? 42.225 -3.425 -56.890 1.00 82.69 501 THR A N 1
ATOM 3978 C CA . THR A 1 501 ? 42.741 -4.292 -55.824 1.00 82.69 501 THR A CA 1
ATOM 3979 C C . THR A 1 501 ? 44.259 -4.424 -55.889 1.00 82.69 501 THR A C 1
ATOM 3981 O O . THR A 1 501 ? 44.834 -4.641 -56.953 1.00 82.69 501 THR A O 1
ATOM 3984 N N . ASN A 1 502 ? 44.897 -4.329 -54.722 1.00 83.75 502 ASN A N 1
ATOM 3985 C CA . ASN A 1 502 ? 46.290 -4.722 -54.483 1.00 83.75 502 ASN A CA 1
ATOM 3986 C C . ASN A 1 502 ? 46.363 -5.946 -53.548 1.00 83.75 502 ASN A C 1
ATOM 3988 O O . ASN A 1 502 ? 47.420 -6.236 -52.985 1.00 83.75 502 ASN A O 1
ATOM 3992 N N . ASP A 1 503 ? 45.236 -6.629 -53.318 1.00 83.31 503 ASP A N 1
ATOM 3993 C CA . ASP A 1 503 ? 45.158 -7.728 -52.360 1.00 83.31 503 ASP A CA 1
ATOM 3994 C C . ASP A 1 503 ? 46.018 -8.909 -52.825 1.00 83.31 503 ASP A C 1
ATOM 3996 O O . ASP A 1 503 ? 45.924 -9.380 -53.963 1.00 83.31 503 ASP A O 1
ATOM 4000 N N . SER A 1 504 ? 46.868 -9.402 -51.924 1.00 74.25 504 SER A N 1
ATOM 4001 C CA . SER A 1 504 ? 47.781 -10.499 -52.226 1.00 74.25 504 SER A CA 1
ATOM 4002 C C . SER A 1 504 ? 47.041 -11.781 -52.602 1.00 74.25 504 SER A C 1
ATOM 4004 O O . SER A 1 504 ? 47.554 -12.522 -53.427 1.00 74.25 504 SER A O 1
ATOM 4006 N N . LYS A 1 505 ? 45.835 -12.043 -52.082 1.00 73.81 505 LYS A N 1
ATOM 4007 C CA . LYS A 1 505 ? 45.037 -13.222 -52.459 1.00 73.81 505 LYS A CA 1
ATOM 4008 C C . LYS A 1 505 ? 44.606 -13.161 -53.919 1.00 73.81 505 LYS A C 1
ATOM 4010 O O . LYS A 1 505 ? 44.791 -14.133 -54.638 1.00 73.81 505 LYS A O 1
ATOM 4015 N N . TYR A 1 506 ? 44.139 -11.999 -54.376 1.00 78.69 506 TYR A N 1
ATOM 4016 C CA . TYR A 1 506 ? 43.787 -11.791 -55.783 1.00 78.69 506 TYR A CA 1
ATOM 4017 C C . TYR A 1 506 ? 45.012 -11.895 -56.710 1.00 78.69 506 TYR A C 1
ATOM 4019 O O . TYR A 1 506 ? 44.911 -12.386 -57.833 1.00 78.69 506 TYR A O 1
ATOM 4027 N N . MET A 1 507 ? 46.188 -11.461 -56.240 1.00 74.62 507 MET A N 1
ATOM 4028 C CA . MET A 1 507 ? 47.429 -11.475 -57.027 1.00 74.62 507 MET A CA 1
ATOM 4029 C C . MET A 1 507 ? 48.158 -12.835 -57.039 1.00 74.62 507 MET A C 1
ATOM 4031 O O . MET A 1 507 ? 48.786 -13.167 -58.044 1.00 74.62 507 MET A O 1
ATOM 4035 N N . ILE A 1 508 ? 48.099 -13.609 -55.946 1.00 65.56 508 ILE A N 1
ATOM 4036 C CA . ILE A 1 508 ? 48.817 -14.890 -55.756 1.00 65.56 508 ILE A CA 1
ATOM 4037 C C . ILE A 1 508 ? 48.098 -16.059 -56.431 1.00 65.56 508 ILE A C 1
ATOM 4039 O O . ILE A 1 508 ? 48.741 -17.003 -56.881 1.00 65.56 508 ILE A O 1
ATOM 4043 N N . GLU A 1 509 ? 46.779 -15.989 -56.579 1.00 56.59 509 GLU A N 1
ATOM 4044 C CA . GLU A 1 509 ? 45.953 -17.041 -57.180 1.00 56.59 509 GLU A CA 1
ATOM 4045 C C . GLU A 1 509 ? 46.186 -17.277 -58.692 1.00 56.59 509 GLU A C 1
ATOM 4047 O O . GLU A 1 509 ? 45.339 -17.834 -59.387 1.00 56.59 509 GLU A O 1
ATOM 4052 N N . LYS A 1 510 ? 47.341 -16.880 -59.232 1.00 52.19 510 LYS A N 1
ATOM 4053 C CA . LYS A 1 510 ? 47.812 -17.265 -60.566 1.00 52.19 510 LYS A CA 1
ATOM 4054 C C . LYS A 1 510 ? 48.447 -18.665 -60.622 1.00 52.19 510 LYS A C 1
ATOM 4056 O O . LYS A 1 510 ? 48.709 -19.122 -61.731 1.00 52.19 510 LYS A O 1
ATOM 4061 N N . GLU A 1 511 ? 48.703 -19.345 -59.495 1.00 46.41 511 GLU A N 1
ATOM 4062 C CA . GLU A 1 511 ? 49.608 -20.516 -59.470 1.00 46.41 511 GLU A CA 1
ATOM 4063 C C . GLU A 1 511 ? 49.162 -21.766 -58.676 1.00 46.41 511 GLU A C 1
ATOM 4065 O O . GLU A 1 511 ? 50.013 -22.561 -58.283 1.00 46.41 511 GLU A O 1
ATOM 4070 N N . GLU A 1 512 ? 47.871 -22.064 -58.507 1.00 40.88 512 GLU A N 1
ATOM 4071 C CA . GLU A 1 512 ? 47.495 -23.447 -58.146 1.00 40.88 512 GLU A CA 1
ATOM 4072 C C . GLU A 1 512 ? 47.412 -24.325 -59.403 1.00 40.88 512 GLU A C 1
ATOM 4074 O O . GLU A 1 512 ? 46.353 -24.581 -59.975 1.00 40.88 512 GLU A O 1
ATOM 4079 N N . LYS A 1 513 ? 48.580 -24.813 -59.840 1.00 42.91 513 LYS A N 1
ATOM 4080 C CA . LYS A 1 513 ? 48.645 -26.090 -60.559 1.00 42.91 513 LYS A CA 1
ATOM 4081 C C . LYS A 1 513 ? 48.060 -27.161 -59.636 1.00 42.91 513 LYS A C 1
ATOM 4083 O O . LYS A 1 513 ? 48.528 -27.323 -58.512 1.00 42.91 513 LYS A O 1
ATOM 4088 N N . GLN A 1 514 ? 47.057 -27.886 -60.119 1.00 35.38 514 GLN A N 1
ATOM 4089 C CA . GLN A 1 514 ? 46.517 -29.075 -59.462 1.00 35.38 514 GLN A CA 1
ATOM 4090 C C . GLN A 1 514 ? 47.646 -30.020 -58.997 1.00 35.38 514 GLN A C 1
ATOM 4092 O O . GLN A 1 514 ? 48.575 -30.266 -59.771 1.00 35.38 514 GLN A O 1
ATOM 4097 N N . PRO A 1 515 ? 47.574 -30.628 -57.798 1.00 38.34 515 PRO A N 1
ATOM 4098 C CA . PRO A 1 515 ? 48.367 -31.812 -57.500 1.00 38.34 515 PRO A CA 1
ATOM 4099 C C . PRO A 1 515 ? 47.755 -33.032 -58.219 1.00 38.34 515 PRO A C 1
ATOM 4101 O O . PRO A 1 515 ? 47.037 -33.828 -57.619 1.00 38.34 515 PRO A O 1
ATOM 4104 N N . GLU A 1 516 ? 48.044 -33.202 -59.513 1.00 44.53 516 GLU A N 1
ATOM 4105 C CA . GLU A 1 516 ? 47.681 -34.390 -60.315 1.00 44.53 516 GLU A CA 1
ATOM 4106 C C . GLU A 1 516 ? 48.591 -35.618 -60.058 1.00 44.53 516 GLU A C 1
ATOM 4108 O O . GLU A 1 516 ? 48.850 -36.406 -60.962 1.00 44.53 516 GLU A O 1
ATOM 4113 N N . GLU A 1 517 ? 49.078 -35.851 -58.833 1.00 43.06 517 GLU A N 1
ATOM 4114 C CA . GLU A 1 517 ? 49.910 -37.043 -58.551 1.00 43.06 517 GLU A CA 1
ATOM 4115 C C . GLU A 1 517 ? 49.276 -38.104 -57.641 1.00 43.06 517 GLU A C 1
ATOM 4117 O O . GLU A 1 517 ? 49.828 -39.194 -57.532 1.00 43.06 517 GLU A O 1
ATOM 4122 N N . ASN A 1 518 ? 48.074 -37.896 -57.083 1.00 44.25 518 ASN A N 1
ATOM 4123 C CA . ASN A 1 518 ? 47.465 -38.890 -56.174 1.00 44.25 518 ASN A CA 1
ATOM 4124 C C . ASN A 1 518 ? 46.104 -39.483 -56.594 1.00 44.25 518 ASN A C 1
ATOM 4126 O O . ASN A 1 518 ? 45.587 -40.341 -55.881 1.00 44.25 518 ASN A O 1
ATOM 4130 N N . GLN A 1 519 ? 45.544 -39.132 -57.759 1.00 45.72 519 GLN A N 1
ATOM 4131 C CA . GLN A 1 519 ? 44.300 -39.747 -58.277 1.00 45.72 519 GLN A CA 1
ATOM 4132 C C . GLN A 1 519 ? 44.504 -40.736 -59.440 1.00 45.72 519 GLN A C 1
ATOM 4134 O O . GLN A 1 519 ? 43.630 -41.556 -59.715 1.00 45.72 519 GLN A O 1
ATOM 4139 N N . ALA A 1 520 ? 45.700 -40.794 -60.035 1.00 46.59 520 ALA A N 1
ATOM 4140 C CA . ALA A 1 520 ? 46.024 -41.749 -61.102 1.00 46.59 520 ALA A CA 1
ATOM 4141 C C . ALA A 1 520 ? 46.131 -43.223 -60.637 1.00 46.59 520 ALA A C 1
ATOM 4143 O O . ALA A 1 520 ? 46.158 -44.135 -61.468 1.00 46.59 520 ALA A O 1
ATOM 4144 N N . TYR A 1 521 ? 46.170 -43.478 -59.324 1.00 49.53 521 TYR A N 1
ATOM 4145 C CA . TYR A 1 521 ? 46.268 -44.829 -58.753 1.00 49.53 521 TYR A CA 1
ATOM 4146 C C . TYR A 1 521 ? 44.920 -45.443 -58.336 1.00 49.53 521 TYR A C 1
ATOM 4148 O O . TYR A 1 521 ? 44.873 -46.642 -58.071 1.00 49.53 521 TYR A O 1
ATOM 4156 N N . LEU A 1 522 ? 43.821 -44.676 -58.337 1.00 46.56 522 LEU A N 1
ATOM 4157 C CA . LEU A 1 522 ? 42.485 -45.166 -57.950 1.00 46.56 522 LEU A CA 1
ATOM 4158 C C . LEU A 1 522 ? 41.500 -45.280 -59.131 1.00 46.56 522 LEU A C 1
ATOM 4160 O O . LEU A 1 522 ? 40.597 -46.114 -59.081 1.00 46.56 522 LEU A O 1
ATOM 4164 N N . ASP A 1 523 ? 41.730 -44.574 -60.244 1.00 51.53 523 ASP A N 1
ATOM 4165 C CA . ASP A 1 523 ? 40.828 -44.595 -61.413 1.00 51.53 523 ASP A CA 1
ATOM 4166 C C . ASP A 1 523 ? 41.095 -45.718 -62.434 1.00 51.53 523 ASP A C 1
ATOM 4168 O O . ASP A 1 523 ? 40.278 -45.969 -63.323 1.00 51.53 523 ASP A O 1
ATOM 4172 N N . LYS A 1 524 ? 42.190 -46.478 -62.289 1.00 51.47 524 LYS A N 1
ATOM 4173 C CA . LYS A 1 524 ? 42.459 -47.659 -63.138 1.00 51.47 524 LYS A CA 1
ATOM 4174 C C . LYS A 1 524 ? 41.597 -48.884 -62.805 1.00 51.47 524 LYS A C 1
ATOM 4176 O O . LYS A 1 524 ? 41.596 -49.834 -63.581 1.00 51.47 524 LYS A O 1
ATOM 4181 N N . ALA A 1 525 ? 40.859 -48.873 -61.694 1.00 48.25 525 ALA A N 1
ATOM 4182 C CA . ALA A 1 525 ? 40.050 -50.014 -61.254 1.00 48.25 525 ALA A CA 1
ATOM 4183 C C . ALA A 1 525 ? 38.558 -49.931 -61.642 1.00 48.25 525 ALA A C 1
ATOM 4185 O O . ALA A 1 525 ? 37.851 -50.927 -61.511 1.00 48.25 525 ALA A O 1
ATOM 4186 N N . SER A 1 526 ? 38.078 -48.794 -62.163 1.00 52.25 526 SER A N 1
ATOM 4187 C CA . SER A 1 526 ? 36.636 -48.568 -62.406 1.00 52.25 526 SER A CA 1
ATOM 4188 C C . SER A 1 526 ? 36.253 -48.417 -63.888 1.00 52.25 526 SER A C 1
ATOM 4190 O O . SER A 1 526 ? 35.071 -48.373 -64.230 1.00 52.25 526 SER A O 1
ATOM 4192 N N . GLN A 1 527 ? 37.226 -48.382 -64.803 1.00 54.56 527 GLN A N 1
ATOM 4193 C CA . GLN A 1 527 ? 36.994 -48.246 -66.246 1.00 54.56 527 GLN A CA 1
ATOM 4194 C C . GLN A 1 527 ? 36.714 -49.592 -66.934 1.00 54.56 527 GLN A C 1
ATOM 4196 O O . GLN A 1 527 ? 37.492 -50.027 -67.777 1.00 54.56 527 GLN A O 1
ATOM 4201 N N . MET A 1 528 ? 35.598 -50.262 -66.619 1.00 48.41 528 MET A N 1
ATOM 4202 C CA . MET A 1 528 ? 35.128 -51.371 -67.472 1.00 48.41 528 MET A CA 1
ATOM 4203 C C . MET A 1 528 ? 33.607 -51.516 -67.665 1.00 48.41 528 MET A C 1
ATOM 4205 O O . MET A 1 528 ? 33.201 -52.389 -68.424 1.00 48.41 528 MET A O 1
ATOM 4209 N N . THR A 1 529 ? 32.744 -50.660 -67.098 1.00 50.03 529 THR A N 1
ATOM 4210 C CA . THR A 1 529 ? 31.277 -50.889 -67.186 1.00 50.03 529 THR A CA 1
ATOM 4211 C C . THR A 1 529 ? 30.383 -49.682 -67.508 1.00 50.03 529 THR A C 1
ATOM 4213 O O . THR A 1 529 ? 29.166 -49.806 -67.413 1.00 50.03 529 THR A O 1
ATOM 4216 N N . GLN A 1 530 ? 30.907 -48.537 -67.966 1.00 52.84 530 GLN A N 1
ATOM 4217 C CA . GLN A 1 530 ? 30.064 -47.362 -68.303 1.00 52.84 530 GLN A CA 1
ATOM 4218 C C . GLN A 1 530 ? 30.323 -46.725 -69.682 1.00 52.84 530 GLN A C 1
ATOM 4220 O O . GLN A 1 530 ? 29.962 -45.576 -69.930 1.00 52.84 530 GLN A O 1
ATOM 4225 N N . SER A 1 531 ? 30.892 -47.469 -70.632 1.00 50.81 531 SER A N 1
ATOM 4226 C CA . SER A 1 531 ? 31.184 -46.964 -71.984 1.00 50.81 531 SER A CA 1
ATOM 4227 C C . SER A 1 531 ? 29.965 -46.834 -72.916 1.00 50.81 531 SER A C 1
ATOM 4229 O O . SER A 1 531 ? 30.083 -46.215 -73.969 1.00 50.81 531 SER A O 1
ATOM 4231 N N . THR A 1 532 ? 28.781 -47.334 -72.550 1.00 47.31 532 THR A N 1
ATOM 4232 C CA . THR A 1 532 ? 27.575 -47.265 -73.405 1.00 47.31 532 THR A CA 1
ATOM 4233 C C . THR A 1 532 ? 26.547 -46.215 -72.984 1.00 47.31 532 THR A C 1
ATOM 4235 O O . THR A 1 532 ? 25.817 -45.719 -73.838 1.00 47.31 532 THR A O 1
ATOM 4238 N N . VAL A 1 533 ? 26.513 -45.798 -71.713 1.00 50.50 533 VAL A N 1
ATOM 4239 C CA . VAL A 1 533 ? 25.565 -44.764 -71.241 1.00 50.50 533 VAL A CA 1
ATOM 4240 C C . VAL A 1 533 ? 26.067 -43.351 -71.580 1.00 50.50 533 VAL A C 1
ATOM 4242 O O . VAL A 1 533 ? 25.288 -42.489 -71.987 1.00 50.50 533 VAL A O 1
ATOM 4245 N N . ASN A 1 534 ? 27.386 -43.136 -71.548 1.00 50.78 534 ASN A N 1
ATOM 4246 C CA . ASN A 1 534 ? 27.990 -41.832 -71.836 1.00 50.78 534 ASN A CA 1
ATOM 4247 C C . ASN A 1 534 ? 27.924 -41.436 -73.320 1.00 50.78 534 ASN A C 1
ATOM 4249 O O . ASN A 1 534 ? 27.897 -40.244 -73.624 1.00 50.78 534 ASN A O 1
ATOM 4253 N N . ALA A 1 535 ? 27.842 -42.403 -74.242 1.00 51.22 535 ALA A N 1
ATOM 4254 C CA . ALA A 1 535 ? 27.766 -42.149 -75.685 1.00 51.22 535 ALA A CA 1
ATOM 4255 C C . ALA A 1 535 ? 26.387 -41.627 -76.141 1.00 51.22 535 ALA A C 1
ATOM 4257 O O . ALA A 1 535 ? 26.293 -40.866 -77.106 1.00 51.22 535 ALA A O 1
ATOM 4258 N N . VAL A 1 536 ? 25.313 -41.997 -75.432 1.00 50.91 536 VAL A N 1
ATOM 4259 C CA . VAL A 1 536 ? 23.949 -41.518 -75.723 1.00 50.91 536 VAL A CA 1
ATOM 4260 C C . VAL A 1 536 ? 23.690 -40.157 -75.064 1.00 50.91 536 VAL A C 1
ATOM 4262 O O . VAL A 1 536 ? 23.053 -39.298 -75.669 1.00 50.91 536 VAL A O 1
ATOM 4265 N N . SER A 1 537 ? 24.260 -39.898 -73.880 1.00 49.81 537 SER A N 1
ATOM 4266 C CA . SER A 1 537 ? 24.170 -38.569 -73.248 1.00 49.81 537 SER A CA 1
ATOM 4267 C C . SER A 1 537 ? 24.928 -37.503 -74.050 1.00 49.81 537 SER A C 1
ATOM 4269 O O . SER A 1 537 ? 24.388 -36.435 -74.327 1.00 49.81 537 SER A O 1
ATOM 4271 N N . THR A 1 538 ? 26.131 -37.824 -74.548 1.00 50.22 538 THR A N 1
ATOM 4272 C CA . THR A 1 538 ? 26.916 -36.902 -75.394 1.00 50.22 538 THR A CA 1
ATOM 4273 C C . THR A 1 538 ? 26.270 -36.609 -76.748 1.00 50.22 538 THR A C 1
ATOM 4275 O O . THR A 1 538 ? 26.505 -35.544 -77.313 1.00 50.22 538 THR A O 1
ATOM 4278 N N . THR A 1 539 ? 25.443 -37.500 -77.298 1.00 49.28 539 THR A N 1
ATOM 4279 C CA . THR A 1 539 ? 24.754 -37.242 -78.575 1.00 49.28 539 THR A CA 1
ATOM 4280 C C . THR A 1 539 ? 23.477 -36.414 -78.415 1.00 49.28 539 THR A C 1
ATOM 4282 O O . THR A 1 539 ? 23.151 -35.649 -79.323 1.00 49.28 539 THR A O 1
ATOM 4285 N N . ILE A 1 540 ? 22.801 -36.474 -77.261 1.00 51.03 540 ILE A N 1
ATOM 4286 C CA . ILE A 1 540 ? 21.615 -35.648 -76.971 1.00 51.03 540 ILE A CA 1
ATOM 4287 C C . ILE A 1 540 ? 22.011 -34.218 -76.554 1.00 51.03 540 ILE A C 1
ATOM 4289 O O . ILE A 1 540 ? 21.390 -33.262 -77.027 1.00 51.03 540 ILE A O 1
ATOM 4293 N N . ASP A 1 541 ? 23.091 -34.040 -75.782 1.00 46.12 541 ASP A N 1
ATOM 4294 C CA . ASP A 1 541 ? 23.601 -32.704 -75.413 1.00 46.12 541 ASP A CA 1
ATOM 4295 C C . ASP A 1 541 ? 24.133 -31.919 -76.627 1.00 46.12 541 ASP A C 1
ATOM 4297 O O . ASP A 1 541 ? 23.966 -30.698 -76.731 1.00 46.12 541 ASP A O 1
ATOM 4301 N N . ASN A 1 542 ? 24.682 -32.627 -77.620 1.00 46.22 542 ASN A N 1
ATOM 4302 C CA . ASN A 1 542 ? 25.194 -32.032 -78.857 1.00 46.22 542 ASN A CA 1
ATOM 4303 C C . ASN A 1 542 ? 24.108 -31.453 -79.785 1.00 46.22 542 ASN A C 1
ATOM 4305 O O . ASN A 1 542 ? 24.441 -30.671 -80.676 1.00 46.22 542 ASN A O 1
ATOM 4309 N N . PHE A 1 543 ? 22.826 -31.780 -79.583 1.00 47.12 543 PHE A N 1
ATOM 4310 C CA . PHE A 1 543 ? 21.724 -31.256 -80.403 1.00 47.12 543 PHE A CA 1
ATOM 4311 C C . PHE A 1 543 ? 20.995 -30.047 -79.789 1.00 47.12 543 PHE A C 1
ATOM 4313 O O . PHE A 1 543 ? 20.135 -29.465 -80.453 1.00 47.12 543 PHE A O 1
ATOM 4320 N N . ARG A 1 544 ? 21.325 -29.624 -78.555 1.00 53.88 544 ARG A N 1
ATOM 4321 C CA . ARG A 1 544 ? 20.673 -28.469 -77.892 1.00 53.88 544 ARG A CA 1
ATOM 4322 C C . ARG A 1 544 ? 21.610 -27.425 -77.263 1.00 53.88 544 ARG A C 1
ATOM 4324 O O . ARG A 1 544 ? 21.130 -26.353 -76.898 1.00 53.88 544 ARG A O 1
ATOM 4331 N N . GLY A 1 545 ? 22.919 -27.663 -77.167 1.00 47.62 545 GLY A N 1
ATOM 4332 C CA . GLY A 1 545 ? 23.853 -26.733 -76.515 1.00 47.62 545 GLY A CA 1
ATOM 4333 C C . GLY A 1 545 ? 24.396 -25.626 -77.429 1.00 47.62 545 GLY A C 1
ATOM 4334 O O . GLY A 1 545 ? 25.155 -25.893 -78.360 1.00 47.62 545 GLY A O 1
ATOM 4335 N N . ARG A 1 546 ? 24.073 -24.357 -77.143 1.00 52.19 546 ARG A N 1
ATOM 4336 C CA . ARG A 1 546 ? 24.802 -23.197 -77.693 1.00 52.19 546 ARG A CA 1
ATOM 4337 C C . ARG A 1 546 ? 26.275 -23.295 -77.261 1.00 52.19 546 ARG A C 1
ATOM 4339 O O . ARG A 1 546 ? 26.557 -23.194 -76.074 1.00 52.19 546 ARG A O 1
ATOM 4346 N N . LYS A 1 547 ? 27.204 -23.502 -78.202 1.00 59.91 547 LYS A N 1
ATOM 4347 C CA . LYS A 1 547 ? 28.648 -23.581 -77.909 1.00 59.91 547 LYS A CA 1
ATOM 4348 C C . LYS A 1 547 ? 29.189 -22.213 -77.464 1.00 59.91 547 LYS A C 1
ATOM 4350 O O . LYS A 1 547 ? 29.005 -21.221 -78.175 1.00 59.91 547 LYS A O 1
ATOM 4355 N N . THR A 1 548 ? 29.865 -22.169 -76.316 1.00 64.62 548 THR A N 1
ATOM 4356 C CA . THR A 1 548 ? 30.672 -21.016 -75.881 1.00 64.62 548 THR A CA 1
ATOM 4357 C C . THR A 1 548 ? 31.866 -20.837 -76.828 1.00 64.62 548 THR A C 1
ATOM 4359 O O . THR A 1 548 ? 32.358 -21.810 -77.405 1.00 64.62 548 THR A O 1
ATOM 4362 N N . ARG A 1 549 ? 32.305 -19.592 -77.057 1.00 69.12 549 ARG A N 1
ATOM 4363 C CA . ARG A 1 549 ? 33.462 -19.278 -77.923 1.00 69.12 549 ARG A CA 1
ATOM 4364 C C . ARG A 1 549 ? 34.770 -19.536 -77.182 1.00 69.12 549 ARG A C 1
ATOM 4366 O O . ARG A 1 549 ? 35.748 -19.945 -77.802 1.00 69.12 549 ARG A O 1
ATOM 4373 N N . TYR A 1 550 ? 34.769 -19.309 -75.872 1.00 75.19 550 TYR A N 1
ATOM 4374 C CA . TYR A 1 550 ? 35.916 -19.524 -75.000 1.00 75.19 550 TYR A CA 1
ATOM 4375 C C . TYR A 1 550 ? 35.907 -20.907 -74.336 1.00 75.19 550 TYR A C 1
ATOM 4377 O O . TYR A 1 550 ? 34.854 -21.525 -74.151 1.00 75.19 550 TYR A O 1
ATOM 4385 N N . SER A 1 551 ? 37.109 -21.389 -73.983 1.00 78.38 551 SER A N 1
ATOM 4386 C CA . SER A 1 551 ? 37.298 -22.655 -73.263 1.00 78.38 551 SER A CA 1
ATOM 4387 C C . SER A 1 551 ? 36.552 -22.629 -71.923 1.00 78.38 551 SER A C 1
ATOM 4389 O O . SER A 1 551 ? 36.633 -21.616 -71.220 1.00 78.38 551 SER A O 1
ATOM 4391 N N . PRO A 1 552 ? 35.906 -23.734 -71.507 1.00 77.25 552 PRO A N 1
ATOM 4392 C CA . PRO A 1 552 ? 35.270 -23.820 -70.193 1.00 77.25 552 PRO A CA 1
ATOM 4393 C C . PRO A 1 552 ? 36.252 -23.523 -69.048 1.00 77.25 552 PRO A C 1
ATOM 4395 O O . PRO A 1 552 ? 35.879 -22.875 -68.077 1.00 77.25 552 PRO A O 1
ATOM 4398 N N . THR A 1 553 ? 37.530 -23.894 -69.190 1.00 79.62 553 THR A N 1
ATOM 4399 C CA . THR A 1 553 ? 38.576 -23.597 -68.194 1.00 79.62 553 THR A CA 1
ATOM 4400 C C . THR A 1 553 ? 38.856 -22.100 -68.044 1.00 79.62 553 THR A C 1
ATOM 4402 O O . THR A 1 553 ? 39.095 -21.623 -66.940 1.00 79.62 553 THR A O 1
ATOM 4405 N N . PHE A 1 554 ? 38.787 -21.340 -69.139 1.00 81.38 554 PHE A N 1
ATOM 4406 C CA . PHE A 1 554 ? 38.979 -19.890 -69.121 1.00 81.38 554 PHE A CA 1
ATOM 4407 C C . PHE A 1 554 ? 37.789 -19.178 -68.467 1.00 81.38 554 PHE A C 1
ATOM 4409 O O . PHE A 1 554 ? 37.981 -18.277 -67.654 1.00 81.38 554 PHE A O 1
ATOM 4416 N N . ILE A 1 555 ? 36.564 -19.616 -68.775 1.00 82.25 555 ILE A N 1
ATOM 4417 C CA . ILE A 1 555 ? 35.336 -19.083 -68.168 1.00 82.25 555 ILE A CA 1
ATOM 4418 C C . ILE A 1 555 ? 35.309 -19.371 -66.660 1.00 82.25 555 ILE A C 1
ATOM 4420 O O . ILE A 1 555 ? 34.965 -18.490 -65.875 1.00 82.25 555 ILE A O 1
ATOM 4424 N N . GLN A 1 556 ? 35.732 -20.568 -66.242 1.00 82.38 556 GLN A N 1
ATOM 4425 C CA . GLN A 1 556 ? 35.857 -20.927 -64.827 1.00 82.38 556 GLN A CA 1
ATOM 4426 C C . GLN A 1 556 ? 36.905 -20.080 -64.099 1.00 82.38 556 GLN A C 1
ATOM 4428 O O . GLN A 1 556 ? 36.627 -19.577 -63.013 1.00 82.38 556 GLN A O 1
ATOM 4433 N N . GLU A 1 557 ? 38.075 -19.856 -64.700 1.00 81.75 557 GLU A N 1
ATOM 4434 C CA . GLU A 1 557 ? 39.106 -18.985 -64.123 1.00 81.75 557 GLU A CA 1
ATOM 4435 C C . GLU A 1 557 ? 38.628 -17.527 -64.016 1.00 81.75 557 GLU A C 1
ATOM 4437 O O . GLU A 1 557 ? 38.872 -16.857 -63.012 1.00 81.75 557 GLU A O 1
ATOM 4442 N N . PHE A 1 558 ? 37.890 -17.034 -65.014 1.00 84.12 558 PHE A N 1
ATOM 4443 C CA . PHE A 1 558 ? 37.297 -15.697 -64.976 1.00 84.12 558 PHE A CA 1
ATOM 4444 C C . PHE A 1 558 ? 36.225 -15.574 -63.880 1.00 84.12 558 PHE A C 1
ATOM 4446 O O . PHE A 1 558 ? 36.256 -14.622 -63.099 1.00 84.12 558 PHE A O 1
ATOM 4453 N N . ARG A 1 559 ? 35.336 -16.571 -63.747 1.00 86.12 559 ARG A N 1
ATOM 4454 C CA . ARG A 1 559 ? 34.351 -16.666 -62.651 1.00 86.12 559 ARG A CA 1
ATOM 4455 C C . ARG A 1 559 ? 35.028 -16.660 -61.284 1.00 86.12 559 ARG A C 1
ATOM 4457 O O . ARG A 1 559 ? 34.606 -15.931 -60.390 1.00 86.12 559 ARG A O 1
ATOM 4464 N N . ARG A 1 560 ? 36.100 -17.435 -61.127 1.00 83.62 560 ARG A N 1
ATOM 4465 C CA . ARG A 1 560 ? 36.867 -17.514 -59.882 1.00 83.62 560 ARG A CA 1
ATOM 4466 C C . ARG A 1 560 ? 37.424 -16.146 -59.481 1.00 83.62 560 ARG A C 1
ATOM 4468 O O . ARG A 1 560 ? 37.273 -15.745 -58.333 1.00 83.62 560 ARG A O 1
ATOM 4475 N N . ARG A 1 561 ? 37.977 -15.382 -60.430 1.00 84.56 561 ARG A N 1
ATOM 4476 C CA . ARG A 1 561 ? 38.472 -14.013 -60.177 1.00 84.56 561 ARG A CA 1
ATOM 4477 C C . ARG A 1 561 ? 37.368 -13.037 -59.776 1.00 84.56 561 ARG A C 1
ATOM 4479 O O . ARG A 1 561 ? 37.599 -12.220 -58.887 1.00 84.56 561 ARG A O 1
ATOM 4486 N N . LEU A 1 562 ? 36.185 -13.136 -60.389 1.00 87.00 562 LEU A N 1
ATOM 4487 C CA . LEU A 1 562 ? 35.007 -12.356 -59.986 1.00 87.00 562 LEU A CA 1
ATOM 4488 C C . LEU A 1 562 ? 34.608 -12.675 -58.535 1.00 87.00 562 LEU A C 1
ATOM 4490 O O . LEU A 1 562 ? 34.466 -11.758 -57.728 1.00 87.00 562 LEU A O 1
ATOM 4494 N N . ASN A 1 563 ? 34.518 -13.963 -58.176 1.00 86.31 563 ASN A N 1
ATOM 4495 C CA . ASN A 1 563 ? 34.220 -14.410 -56.807 1.00 86.31 563 ASN A CA 1
ATOM 4496 C C . ASN A 1 563 ? 35.256 -13.881 -55.797 1.00 86.31 563 ASN A C 1
ATOM 4498 O O . ASN A 1 563 ? 34.892 -13.339 -54.752 1.00 86.31 563 ASN A O 1
ATOM 4502 N N . VAL A 1 564 ? 36.549 -13.979 -56.116 1.00 86.19 564 VAL A N 1
ATOM 4503 C CA . VAL A 1 564 ? 37.634 -13.544 -55.221 1.00 86.19 564 VAL A CA 1
ATOM 4504 C C . VAL A 1 564 ? 37.587 -12.035 -55.005 1.00 86.19 564 VAL A C 1
ATOM 4506 O O . VAL A 1 564 ? 37.623 -11.586 -53.860 1.00 86.19 564 VAL A O 1
ATOM 4509 N N . TYR A 1 565 ? 37.432 -11.245 -56.070 1.00 87.88 565 TYR A N 1
ATOM 4510 C CA . TYR A 1 565 ? 37.296 -9.793 -55.945 1.00 87.88 565 TYR A CA 1
ATOM 4511 C C . TYR A 1 565 ? 36.046 -9.402 -55.142 1.00 87.88 565 TYR A C 1
ATOM 4513 O O . TYR A 1 565 ? 36.133 -8.589 -54.222 1.00 87.88 565 TYR A O 1
ATOM 4521 N N . PHE A 1 566 ? 34.901 -10.032 -55.414 1.00 88.38 566 PHE A N 1
ATOM 4522 C CA . PHE A 1 566 ? 33.665 -9.806 -54.661 1.00 88.38 566 PHE A CA 1
ATOM 4523 C C . PHE A 1 566 ? 33.831 -10.113 -53.167 1.00 88.38 566 PHE A C 1
ATOM 4525 O O . PHE A 1 566 ? 33.397 -9.330 -52.324 1.00 88.38 566 PHE A O 1
ATOM 4532 N N . SER A 1 567 ? 34.529 -11.200 -52.822 1.00 86.75 567 SER A N 1
ATOM 4533 C CA . SER A 1 567 ? 34.807 -11.568 -51.428 1.00 86.75 567 SER A CA 1
ATOM 4534 C C . SER A 1 567 ? 35.671 -10.533 -50.691 1.00 86.75 567 SER A C 1
ATOM 4536 O O . SER A 1 567 ? 35.472 -10.295 -49.497 1.00 86.75 567 SER A O 1
ATOM 4538 N N . ILE A 1 568 ? 36.599 -9.876 -51.397 1.00 87.75 568 ILE A N 1
ATOM 4539 C CA . ILE A 1 568 ? 37.438 -8.804 -50.843 1.00 87.75 568 ILE A CA 1
ATOM 4540 C C . ILE A 1 568 ? 36.578 -7.578 -50.539 1.00 87.75 568 ILE A C 1
ATOM 4542 O O . ILE A 1 568 ? 36.638 -7.058 -49.423 1.00 87.75 568 ILE A O 1
ATOM 4546 N N . VAL A 1 569 ? 35.732 -7.160 -51.486 1.00 88.56 569 VAL A N 1
ATOM 4547 C CA . VAL A 1 569 ? 34.816 -6.026 -51.288 1.00 88.56 569 VAL A CA 1
ATOM 4548 C C . VAL A 1 569 ? 33.851 -6.307 -50.135 1.00 88.56 569 VAL A C 1
ATOM 4550 O O . VAL A 1 569 ? 33.708 -5.475 -49.241 1.00 88.56 569 VAL A O 1
ATOM 45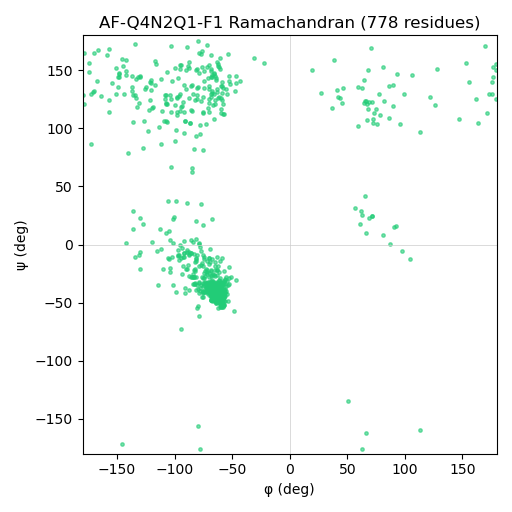53 N N . LEU A 1 570 ? 33.257 -7.504 -50.071 1.00 89.25 570 LEU A N 1
ATOM 4554 C CA . LEU A 1 570 ? 32.392 -7.904 -48.955 1.00 89.25 570 LEU A CA 1
ATOM 4555 C C . LEU A 1 570 ? 33.099 -7.795 -47.604 1.00 89.25 570 LEU A C 1
ATOM 4557 O O . LEU A 1 570 ? 32.523 -7.280 -46.646 1.00 89.25 570 LEU A O 1
ATOM 4561 N N . ARG A 1 571 ? 34.351 -8.256 -47.516 1.00 88.62 571 ARG A N 1
ATOM 4562 C CA . ARG A 1 571 ? 35.149 -8.162 -46.291 1.00 88.62 571 ARG A CA 1
ATOM 4563 C C . ARG A 1 571 ? 35.402 -6.707 -45.894 1.00 88.62 571 ARG A C 1
ATOM 4565 O O . ARG A 1 571 ? 35.227 -6.369 -44.725 1.00 88.62 571 ARG A O 1
ATOM 4572 N N . ASN A 1 572 ? 35.777 -5.858 -46.849 1.00 89.25 572 ASN A N 1
ATOM 4573 C CA . ASN A 1 572 ? 36.009 -4.435 -46.604 1.00 89.25 572 ASN A CA 1
ATOM 4574 C C . ASN A 1 572 ? 34.735 -3.754 -46.098 1.00 89.25 572 ASN A C 1
ATOM 4576 O O . ASN A 1 572 ? 34.763 -3.089 -45.064 1.00 89.25 572 ASN A O 1
ATOM 4580 N N . VAL A 1 573 ? 33.601 -3.988 -46.761 1.00 90.88 573 VAL A N 1
ATOM 4581 C CA . VAL A 1 573 ? 32.300 -3.426 -46.374 1.00 90.88 573 VAL A CA 1
ATOM 4582 C C . VAL A 1 573 ? 31.876 -3.929 -44.990 1.00 90.88 573 VAL A C 1
ATOM 4584 O O . VAL A 1 573 ? 31.479 -3.121 -44.149 1.00 90.88 573 VAL A O 1
ATOM 4587 N N . ARG A 1 574 ? 32.030 -5.228 -44.696 1.00 90.25 574 ARG A N 1
ATOM 4588 C CA . ARG A 1 574 ? 31.687 -5.822 -43.389 1.00 90.25 574 ARG A CA 1
ATOM 4589 C C . ARG A 1 574 ? 32.492 -5.226 -42.233 1.00 90.25 574 ARG A C 1
ATOM 4591 O O . ARG A 1 574 ? 31.966 -5.113 -41.132 1.00 90.25 574 ARG A O 1
ATOM 4598 N N . ASP A 1 575 ? 33.732 -4.809 -42.474 1.00 89.44 575 ASP A N 1
ATOM 4599 C CA . ASP A 1 575 ? 34.570 -4.174 -41.455 1.00 89.44 575 ASP A CA 1
ATOM 4600 C C . ASP A 1 575 ? 34.372 -2.652 -41.379 1.00 89.44 575 ASP A C 1
ATOM 4602 O O . ASP A 1 575 ? 34.408 -2.073 -40.289 1.00 89.44 575 ASP A O 1
ATOM 4606 N N . SER A 1 576 ? 34.212 -1.980 -42.517 1.00 93.19 576 SER A N 1
ATOM 4607 C CA . SER A 1 576 ? 34.152 -0.517 -42.606 1.00 93.19 576 SER A CA 1
ATOM 4608 C C . SER A 1 576 ? 32.787 0.037 -42.215 1.00 93.19 576 SER A C 1
ATOM 4610 O O . SER A 1 576 ? 32.726 1.013 -41.465 1.00 93.19 576 SER A O 1
ATOM 4612 N N . VAL A 1 577 ? 31.689 -0.597 -42.637 1.00 94.06 577 VAL A N 1
ATOM 4613 C CA . VAL A 1 577 ? 30.323 -0.123 -42.350 1.00 94.06 577 VAL A CA 1
ATOM 4614 C C . VAL A 1 577 ? 30.050 -0.052 -40.841 1.00 94.06 577 VAL A C 1
ATOM 4616 O O . VAL A 1 577 ? 29.688 1.029 -40.367 1.00 94.06 577 VAL A O 1
ATOM 4619 N N . PRO A 1 578 ? 30.306 -1.101 -40.028 1.00 93.56 578 PRO A N 1
ATOM 4620 C CA . PRO A 1 578 ? 30.145 -1.009 -38.576 1.00 93.56 578 PRO A CA 1
ATOM 4621 C C . PRO A 1 578 ? 31.015 0.069 -37.925 1.00 93.56 578 PRO A C 1
ATOM 4623 O O . PRO A 1 578 ? 30.599 0.689 -36.945 1.00 93.56 578 PRO A O 1
ATOM 4626 N N . LYS A 1 579 ? 32.218 0.332 -38.457 1.00 93.56 579 LYS A N 1
ATOM 4627 C CA . LYS A 1 579 ? 33.098 1.399 -37.949 1.00 93.56 579 LYS A CA 1
ATOM 4628 C C . LYS A 1 579 ? 32.519 2.780 -38.238 1.00 93.56 579 LYS A C 1
ATOM 4630 O O . LYS A 1 579 ? 32.531 3.625 -37.342 1.00 93.56 579 LYS A O 1
ATOM 4635 N N . ILE A 1 580 ? 32.000 2.998 -39.446 1.00 94.81 580 ILE A N 1
ATOM 4636 C CA . ILE A 1 580 ? 31.348 4.251 -39.848 1.00 94.81 580 ILE A CA 1
ATOM 4637 C C . ILE A 1 580 ? 30.109 4.478 -38.977 1.00 94.81 580 ILE A C 1
ATOM 4639 O O . ILE A 1 580 ? 30.039 5.488 -38.277 1.00 94.81 580 ILE A O 1
ATOM 4643 N N . VAL A 1 581 ? 29.189 3.510 -38.916 1.00 94.25 581 VAL A N 1
ATOM 4644 C CA . VAL A 1 581 ? 27.957 3.611 -38.114 1.00 94.25 581 VAL A CA 1
ATOM 4645 C C . VAL A 1 581 ? 28.278 3.765 -36.622 1.00 94.25 581 VAL A C 1
ATOM 4647 O O . VAL A 1 581 ? 27.758 4.653 -35.948 1.00 94.25 581 VAL A O 1
ATOM 4650 N N . GLY A 1 582 ? 29.196 2.966 -36.081 1.00 91.44 582 GLY A N 1
ATOM 4651 C CA . GLY A 1 582 ? 29.602 3.060 -34.678 1.00 91.44 582 GLY A CA 1
ATOM 4652 C C . GLY A 1 582 ? 30.245 4.405 -34.316 1.00 91.44 582 GLY A C 1
ATOM 4653 O O . GLY A 1 582 ? 30.044 4.916 -33.210 1.00 91.44 582 GLY A O 1
ATOM 4654 N N . HIS A 1 583 ? 31.007 5.012 -35.229 1.00 92.81 583 HIS A N 1
ATOM 4655 C CA . HIS A 1 583 ? 31.649 6.301 -34.986 1.00 92.81 583 HIS A CA 1
ATOM 4656 C C . HIS A 1 583 ? 30.693 7.483 -35.173 1.00 92.81 583 HIS A C 1
ATOM 4658 O O . HIS A 1 583 ? 30.567 8.314 -34.268 1.00 92.81 583 HIS A O 1
ATOM 4664 N N . PHE A 1 584 ? 30.057 7.574 -36.340 1.00 94.12 584 PHE A N 1
ATOM 4665 C CA . PHE A 1 584 ? 29.289 8.745 -36.761 1.00 94.12 584 PHE A CA 1
ATOM 4666 C C . PHE A 1 584 ? 27.865 8.765 -36.213 1.00 94.12 584 PHE A C 1
ATOM 4668 O O . PHE A 1 584 ? 27.374 9.851 -35.934 1.00 94.12 584 PHE A O 1
ATOM 4675 N N . LEU A 1 585 ? 27.256 7.606 -35.944 1.00 92.94 585 LEU A N 1
ATOM 4676 C CA . LEU A 1 585 ? 25.963 7.534 -35.267 1.00 92.94 585 LEU A CA 1
ATOM 4677 C C . LEU A 1 585 ? 26.171 7.344 -33.758 1.00 92.94 585 LEU A C 1
ATOM 4679 O O . LEU A 1 585 ? 26.055 8.291 -32.986 1.00 92.94 585 LEU A O 1
ATOM 4683 N N . VAL A 1 586 ? 26.585 6.153 -33.313 1.00 91.31 586 VAL A N 1
ATOM 4684 C CA . VAL A 1 586 ? 26.566 5.790 -31.878 1.00 91.31 586 VAL A CA 1
ATOM 4685 C C . VAL A 1 586 ? 27.440 6.721 -31.023 1.00 91.31 586 VAL A C 1
ATOM 4687 O O . VAL A 1 586 ? 26.971 7.313 -30.046 1.00 91.31 586 VAL A O 1
ATOM 4690 N N . ARG A 1 587 ? 28.723 6.885 -31.372 1.00 90.75 587 ARG A N 1
ATOM 4691 C CA . ARG A 1 587 ? 29.666 7.680 -30.562 1.00 90.75 587 ARG A CA 1
ATOM 4692 C C . ARG A 1 587 ? 29.397 9.180 -30.654 1.00 90.75 587 ARG A C 1
ATOM 4694 O O . ARG A 1 587 ? 29.624 9.896 -29.673 1.00 90.75 587 ARG A O 1
ATOM 4701 N N . LYS A 1 588 ? 28.953 9.672 -31.811 1.00 91.44 588 LYS A N 1
ATOM 4702 C CA . LYS A 1 588 ? 28.619 11.088 -31.998 1.00 91.44 588 LYS A CA 1
ATOM 4703 C C . LYS A 1 588 ? 27.351 11.456 -31.236 1.00 91.44 588 LYS A C 1
ATOM 4705 O O . LYS A 1 588 ? 27.377 12.453 -30.514 1.00 91.44 588 LYS A O 1
ATOM 4710 N N . SER A 1 589 ? 26.317 10.615 -31.285 1.00 90.94 589 SER A N 1
ATOM 4711 C CA . SER A 1 589 ? 25.105 10.791 -30.485 1.00 90.94 589 SER A CA 1
ATOM 4712 C C . SER A 1 589 ? 25.425 10.813 -28.990 1.00 90.94 589 SER A C 1
ATOM 4714 O O . SER A 1 589 ? 25.057 11.772 -28.325 1.00 90.94 589 SER A O 1
ATOM 4716 N N . GLN A 1 590 ? 26.221 9.869 -28.467 1.00 89.75 590 GLN A N 1
ATOM 4717 C CA . GLN A 1 590 ? 26.645 9.876 -27.052 1.00 89.75 590 GLN A CA 1
ATOM 4718 C C . GLN A 1 590 ? 27.335 11.179 -26.617 1.00 89.75 590 GLN A C 1
ATOM 4720 O O . GLN A 1 590 ? 27.114 11.653 -25.506 1.00 89.75 590 GLN A O 1
ATOM 4725 N N . LYS A 1 591 ? 28.187 11.758 -27.473 1.00 89.25 591 LYS A N 1
ATOM 4726 C CA . LYS A 1 591 ? 28.910 13.003 -27.164 1.00 89.25 591 LYS A CA 1
ATOM 4727 C C . LYS A 1 591 ? 28.015 14.237 -27.236 1.00 89.25 591 LYS A C 1
ATOM 4729 O O . LYS A 1 591 ? 28.157 15.139 -26.418 1.00 89.25 591 LYS A O 1
ATOM 4734 N N . ASN A 1 592 ? 27.135 14.291 -28.231 1.00 89.81 592 ASN A N 1
ATOM 4735 C CA . ASN A 1 592 ? 26.318 15.468 -28.508 1.00 89.81 592 ASN A CA 1
ATOM 4736 C C . ASN A 1 592 ? 25.051 15.533 -27.642 1.00 89.81 592 ASN A C 1
ATOM 4738 O O . ASN A 1 592 ? 24.507 16.623 -27.473 1.00 89.81 592 ASN A O 1
ATOM 4742 N N . MET A 1 593 ? 24.592 14.397 -27.103 1.00 89.06 593 MET A N 1
ATOM 4743 C CA . MET A 1 593 ? 23.306 14.276 -26.408 1.00 89.06 593 MET A CA 1
ATOM 4744 C C . MET A 1 593 ? 23.182 15.223 -25.216 1.00 89.06 593 MET A C 1
ATOM 4746 O O . MET A 1 593 ? 22.245 16.015 -25.178 1.00 89.06 593 MET A O 1
ATOM 4750 N N . LEU A 1 594 ? 24.164 15.218 -24.310 1.00 90.12 594 LEU A N 1
ATOM 4751 C CA . LEU A 1 594 ? 24.157 16.078 -23.122 1.00 90.12 594 LEU A CA 1
ATOM 4752 C C . LEU A 1 594 ? 24.059 17.561 -23.498 1.00 90.12 594 LEU A C 1
ATOM 4754 O O . LEU A 1 594 ? 23.165 18.264 -23.037 1.00 90.12 594 LEU A O 1
ATOM 4758 N N . TYR A 1 595 ? 24.953 18.024 -24.374 1.00 89.00 595 TYR A N 1
ATOM 4759 C CA . TYR A 1 595 ? 25.028 19.434 -24.750 1.00 89.00 595 TYR A CA 1
ATOM 4760 C C . TYR A 1 595 ? 23.767 19.913 -25.481 1.00 89.00 595 TYR A C 1
ATOM 4762 O O . TYR A 1 595 ? 23.216 20.954 -25.119 1.00 89.00 595 TYR A O 1
ATOM 4770 N N . LYS A 1 596 ? 23.294 19.162 -26.487 1.00 87.62 596 LYS A N 1
ATOM 4771 C CA . LYS A 1 596 ? 22.127 19.552 -27.294 1.00 87.62 596 LYS A CA 1
ATOM 4772 C C . LYS A 1 596 ? 20.839 19.553 -26.473 1.00 87.62 596 LYS A C 1
ATOM 4774 O O . LYS A 1 596 ? 20.110 20.540 -26.528 1.00 87.62 596 LYS A O 1
ATOM 4779 N N . ILE A 1 597 ? 20.589 18.500 -25.688 1.00 89.56 597 ILE A N 1
ATOM 4780 C CA . ILE A 1 597 ? 19.384 18.405 -24.851 1.00 89.56 597 ILE A CA 1
ATOM 4781 C C . ILE A 1 597 ? 19.397 19.504 -23.785 1.00 89.56 597 ILE A C 1
ATOM 4783 O O . ILE A 1 597 ? 18.407 20.215 -23.634 1.00 89.56 597 ILE A O 1
ATOM 4787 N N . TYR A 1 598 ? 20.524 19.706 -23.096 1.00 88.38 598 TYR A N 1
ATOM 4788 C CA . TYR A 1 598 ? 20.622 20.739 -22.066 1.00 88.38 598 TYR A CA 1
ATOM 4789 C C . TYR A 1 598 ? 20.455 22.149 -22.633 1.00 88.38 598 TYR A C 1
ATOM 4791 O O . TYR A 1 598 ? 19.672 22.933 -22.109 1.00 88.38 598 TYR A O 1
ATOM 4799 N N . THR A 1 599 ? 21.137 22.469 -23.735 1.00 87.38 599 THR A N 1
ATOM 4800 C CA . THR A 1 599 ? 21.080 23.811 -24.330 1.00 87.38 599 THR A CA 1
ATOM 4801 C C . THR A 1 599 ? 19.664 24.135 -24.794 1.00 87.38 599 THR A C 1
ATOM 4803 O O . THR A 1 599 ? 19.157 25.205 -24.475 1.00 87.38 599 THR A O 1
ATOM 4806 N N . GLN A 1 600 ? 18.982 23.193 -25.451 1.00 85.56 600 GLN A N 1
ATOM 4807 C CA . GLN A 1 600 ? 17.607 23.409 -25.901 1.00 85.56 600 GLN A CA 1
ATOM 4808 C C . GLN A 1 600 ? 16.591 23.494 -24.763 1.00 85.56 600 GLN A C 1
ATOM 4810 O O . GLN A 1 600 ? 15.637 24.248 -24.898 1.00 85.56 600 GLN A O 1
ATOM 4815 N N . LEU A 1 601 ? 16.775 22.767 -23.657 1.00 84.81 601 LEU A N 1
ATOM 4816 C CA . LEU A 1 601 ? 15.874 22.855 -22.501 1.00 84.81 601 LEU A CA 1
ATOM 4817 C C . LEU A 1 601 ? 16.139 24.102 -21.651 1.00 84.81 601 LEU A C 1
ATOM 4819 O O . LEU A 1 601 ? 15.198 24.732 -21.188 1.00 84.81 601 LEU A O 1
ATOM 4823 N N . SER A 1 602 ? 17.403 24.500 -21.494 1.00 79.12 602 SER A N 1
ATOM 4824 C CA . SER A 1 602 ? 17.794 25.690 -20.720 1.00 79.12 602 SER A CA 1
ATOM 4825 C C . SER A 1 602 ? 17.377 27.018 -21.363 1.00 79.12 602 SER A C 1
ATOM 4827 O O . SER A 1 602 ? 17.264 28.021 -20.668 1.00 79.12 602 SER A O 1
ATOM 4829 N N . GLN A 1 603 ? 17.159 27.033 -22.682 1.00 76.75 603 GLN A N 1
ATOM 4830 C CA . GLN A 1 603 ? 16.748 28.219 -23.440 1.00 76.75 603 GLN A CA 1
ATOM 4831 C C . GLN A 1 603 ? 15.228 28.442 -23.453 1.00 76.75 603 GLN A C 1
ATOM 4833 O O . GLN A 1 603 ? 14.780 29.462 -23.973 1.00 76.75 603 GLN A O 1
ATOM 4838 N N . GLN A 1 604 ? 14.423 27.507 -22.935 1.00 66.88 604 GLN A N 1
ATOM 4839 C CA . GLN A 1 604 ? 12.966 27.660 -22.909 1.00 66.88 604 GLN A CA 1
ATOM 4840 C C . GLN A 1 604 ? 12.529 28.481 -21.691 1.00 66.88 604 GLN A C 1
ATOM 4842 O O . GLN A 1 604 ? 12.901 28.172 -20.564 1.00 66.88 604 GLN A O 1
ATOM 4847 N N . GLU A 1 605 ? 11.698 29.501 -21.920 1.00 60.25 605 GLU A N 1
ATOM 4848 C CA . GLU A 1 605 ? 11.140 30.360 -20.861 1.00 60.25 605 GLU A CA 1
ATOM 4849 C C . GLU A 1 605 ? 10.104 29.622 -19.978 1.00 60.25 605 GLU A C 1
ATOM 4851 O O . GLU A 1 605 ? 9.849 30.035 -18.852 1.00 60.25 605 GLU A O 1
ATOM 4856 N N . ASP A 1 606 ? 9.580 28.475 -20.436 1.00 67.31 606 ASP A N 1
ATOM 4857 C CA . ASP A 1 606 ? 8.529 27.674 -19.781 1.00 67.31 606 ASP A CA 1
ATOM 4858 C C . ASP A 1 606 ? 9.061 26.470 -18.965 1.00 67.31 606 ASP A C 1
ATOM 4860 O O . ASP A 1 606 ? 8.448 25.397 -18.925 1.00 67.31 606 ASP A O 1
ATOM 4864 N N . LEU A 1 607 ? 10.202 26.613 -18.279 1.00 71.31 607 LEU A N 1
ATOM 4865 C CA . LEU A 1 607 ? 10.709 25.564 -17.370 1.00 71.31 607 LEU A CA 1
ATOM 4866 C C . LEU A 1 607 ? 9.662 25.155 -16.317 1.00 71.31 607 LEU A C 1
ATOM 4868 O O . LEU A 1 607 ? 9.580 23.987 -15.936 1.00 71.31 607 LEU A O 1
ATOM 4872 N N . ASP A 1 608 ? 8.810 26.089 -15.907 1.00 70.12 608 ASP A N 1
ATOM 4873 C CA . ASP A 1 608 ? 7.760 25.876 -14.910 1.00 70.12 608 ASP A CA 1
ATOM 4874 C C . ASP A 1 608 ? 6.678 24.901 -15.386 1.00 70.12 608 ASP A C 1
ATOM 4876 O O . ASP A 1 608 ? 6.195 24.083 -14.603 1.00 70.12 608 ASP A O 1
ATOM 4880 N N . GLN A 1 609 ? 6.343 24.923 -16.678 1.00 75.00 609 GLN A N 1
ATOM 4881 C CA . GLN A 1 609 ? 5.389 23.979 -17.263 1.00 75.00 609 GLN A CA 1
ATOM 4882 C C . GLN A 1 609 ? 6.010 22.586 -17.438 1.00 75.00 609 GLN A C 1
ATOM 4884 O O . GLN A 1 609 ? 5.328 21.571 -17.290 1.00 75.00 609 GLN A O 1
ATOM 4889 N N . LEU A 1 610 ? 7.316 22.519 -17.716 1.00 75.00 610 LEU A N 1
ATOM 4890 C CA . LEU A 1 610 ? 8.043 21.258 -17.899 1.00 75.00 610 LEU A CA 1
ATOM 4891 C C . LEU A 1 610 ? 8.249 20.498 -16.582 1.00 75.00 610 LEU A C 1
ATOM 4893 O O . LEU A 1 610 ? 8.150 19.270 -16.567 1.00 75.00 610 LEU A O 1
ATOM 4897 N N . PHE A 1 611 ? 8.493 21.220 -15.486 1.00 75.38 611 PHE A N 1
ATOM 4898 C CA . PHE A 1 611 ? 8.540 20.674 -14.125 1.00 75.38 611 PHE A CA 1
ATOM 4899 C C . PHE A 1 611 ? 7.157 20.564 -13.464 1.00 75.38 611 PHE A C 1
ATOM 4901 O O . PHE A 1 611 ? 7.071 20.142 -12.307 1.00 75.38 611 PHE A O 1
ATOM 4908 N N . GLY A 1 612 ? 6.090 20.926 -14.183 1.00 67.06 612 GLY A N 1
ATOM 4909 C CA . GLY A 1 612 ? 4.714 20.853 -13.715 1.00 67.06 612 GLY A CA 1
ATOM 4910 C C . GLY A 1 612 ? 4.342 19.429 -13.317 1.00 67.06 612 GLY A C 1
ATOM 4911 O O . GLY A 1 612 ? 4.260 18.525 -14.150 1.00 67.06 612 GLY A O 1
ATOM 4912 N N . GLU A 1 613 ? 4.128 19.229 -12.022 1.00 70.50 613 GLU A N 1
ATOM 4913 C CA . GLU A 1 613 ? 3.625 17.973 -11.496 1.00 70.50 613 GLU A CA 1
ATOM 4914 C C . GLU A 1 613 ? 2.103 17.909 -11.685 1.00 70.50 613 GLU A C 1
ATOM 4916 O O . GLU A 1 613 ? 1.416 18.878 -11.362 1.00 70.50 613 GLU A O 1
ATOM 4921 N N . PRO A 1 614 ? 1.545 16.786 -12.163 1.00 72.06 614 PRO A N 1
ATOM 4922 C CA . PRO A 1 614 ? 0.101 16.620 -12.213 1.00 72.06 614 PRO A CA 1
ATOM 4923 C C . PRO A 1 614 ? -0.538 16.726 -10.817 1.00 72.06 614 PRO A C 1
ATOM 4925 O O . PRO A 1 614 ? -0.073 16.089 -9.869 1.00 72.06 614 PRO A O 1
ATOM 4928 N N . ASP A 1 615 ? -1.661 17.444 -10.705 1.00 72.50 615 ASP A N 1
ATOM 4929 C CA . ASP A 1 615 ? -2.349 17.697 -9.423 1.00 72.50 615 ASP A CA 1
ATOM 4930 C C . ASP A 1 615 ? -2.668 16.418 -8.633 1.00 72.50 615 ASP A C 1
ATOM 4932 O O . ASP A 1 615 ? -2.580 16.388 -7.404 1.00 72.50 615 ASP A O 1
ATOM 4936 N N . HIS A 1 616 ? -2.992 15.328 -9.335 1.00 77.38 616 HIS A N 1
ATOM 4937 C CA . HIS A 1 616 ? -3.280 14.038 -8.711 1.00 77.38 616 HIS A CA 1
ATOM 4938 C C . HIS A 1 616 ? -2.052 13.430 -8.010 1.00 77.38 616 HIS A C 1
ATOM 4940 O O . HIS A 1 616 ? -2.199 12.895 -6.913 1.00 77.38 616 HIS A O 1
ATOM 4946 N N . ILE A 1 617 ? -0.847 13.569 -8.580 1.00 77.06 617 ILE A N 1
ATOM 4947 C CA . ILE A 1 617 ? 0.410 13.070 -7.990 1.00 77.06 617 ILE A CA 1
ATOM 4948 C C . ILE A 1 617 ? 0.796 13.934 -6.785 1.00 77.06 617 ILE A C 1
ATOM 4950 O O . ILE A 1 617 ? 1.181 13.409 -5.738 1.00 77.06 617 ILE A O 1
ATOM 4954 N N . ALA A 1 618 ? 0.610 15.253 -6.886 1.00 77.12 618 ALA A N 1
ATOM 4955 C CA . ALA A 1 618 ? 0.876 16.173 -5.786 1.00 77.12 618 ALA A CA 1
ATOM 4956 C C . ALA A 1 618 ? -0.030 15.893 -4.572 1.00 77.12 618 ALA A C 1
ATOM 4958 O O . ALA A 1 618 ? 0.458 15.823 -3.436 1.00 77.12 618 ALA A O 1
ATOM 4959 N N . HIS A 1 619 ? -1.329 15.688 -4.811 1.00 81.69 619 HIS A N 1
ATOM 4960 C CA . HIS A 1 619 ? -2.303 15.352 -3.773 1.00 81.69 619 HIS A CA 1
ATOM 4961 C C . HIS A 1 619 ? -2.041 13.965 -3.171 1.00 81.69 619 HIS A C 1
ATOM 4963 O O . HIS A 1 619 ? -2.023 13.804 -1.950 1.00 81.69 619 HIS A O 1
ATOM 4969 N N . GLU A 1 620 ? -1.759 12.964 -4.006 1.00 83.50 620 GLU A N 1
ATOM 4970 C CA . GLU A 1 620 ? -1.398 11.621 -3.549 1.00 83.50 620 GLU A CA 1
ATOM 4971 C C . GLU A 1 620 ? -0.126 11.638 -2.687 1.00 83.50 620 GLU A C 1
ATOM 4973 O O . GLU A 1 620 ? -0.102 11.036 -1.610 1.00 83.50 620 GLU A O 1
ATOM 4978 N N . ARG A 1 621 ? 0.908 12.395 -3.083 1.00 84.81 621 ARG A N 1
ATOM 4979 C CA . ARG A 1 621 ? 2.133 12.545 -2.283 1.00 84.81 621 ARG A CA 1
ATOM 4980 C C . ARG A 1 621 ? 1.828 13.167 -0.924 1.00 84.81 621 ARG A C 1
ATOM 4982 O O . ARG A 1 621 ? 2.424 12.764 0.074 1.00 84.81 621 ARG A O 1
ATOM 4989 N N . GLN A 1 622 ? 0.929 14.149 -0.864 1.00 85.81 622 GLN A N 1
ATOM 4990 C CA . GLN A 1 622 ? 0.537 14.764 0.402 1.00 85.81 622 GLN A CA 1
ATOM 4991 C C . GLN A 1 622 ? -0.137 13.750 1.334 1.00 85.81 622 GLN A C 1
ATOM 4993 O O . GLN A 1 622 ? 0.291 13.623 2.481 1.00 85.81 622 GLN A O 1
ATOM 4998 N N . ILE A 1 623 ? -1.095 12.968 0.828 1.00 87.69 623 ILE A N 1
ATOM 4999 C CA . ILE A 1 623 ? -1.752 11.900 1.599 1.00 87.69 623 ILE A CA 1
ATOM 5000 C C . ILE A 1 623 ? -0.721 10.893 2.114 1.00 87.69 623 ILE A C 1
ATOM 5002 O O . ILE A 1 623 ? -0.717 10.551 3.297 1.00 87.69 623 ILE A O 1
ATOM 5006 N N . LEU A 1 624 ? 0.190 10.435 1.252 1.00 88.69 624 LEU A N 1
ATOM 5007 C CA . LEU A 1 624 ? 1.219 9.468 1.636 1.00 88.69 624 LEU A CA 1
ATOM 5008 C C . LEU A 1 624 ? 2.200 10.048 2.665 1.00 88.69 624 LEU A C 1
ATOM 5010 O O . LEU A 1 624 ? 2.618 9.330 3.574 1.00 88.69 624 LEU A O 1
ATOM 5014 N N . LYS A 1 625 ? 2.538 11.344 2.589 1.00 89.25 625 LYS A N 1
ATOM 5015 C CA . LYS A 1 625 ? 3.360 12.032 3.604 1.00 89.25 625 LYS A CA 1
ATOM 5016 C C . LYS A 1 625 ? 2.645 12.117 4.951 1.00 89.25 625 LYS A C 1
ATOM 5018 O O . LYS A 1 625 ? 3.261 11.841 5.984 1.00 89.25 625 LYS A O 1
ATOM 5023 N N . GLU A 1 626 ? 1.360 12.457 4.957 1.00 90.12 626 GLU A N 1
ATOM 5024 C CA . GLU A 1 626 ? 0.537 12.468 6.171 1.00 90.12 626 GLU A CA 1
ATOM 5025 C C . GLU A 1 626 ? 0.444 11.064 6.782 1.00 90.12 626 GLU A C 1
ATOM 5027 O O . GLU A 1 626 ? 0.711 10.883 7.973 1.00 90.12 626 GLU A O 1
ATOM 5032 N N . GLN A 1 627 ? 0.179 10.049 5.959 1.00 91.50 627 GLN A N 1
ATOM 5033 C CA . GLN A 1 627 ? 0.145 8.651 6.378 1.00 91.50 627 GLN A CA 1
ATOM 5034 C C . GLN A 1 627 ? 1.496 8.185 6.943 1.00 91.50 627 GLN A C 1
ATOM 5036 O O . GLN A 1 627 ? 1.535 7.575 8.013 1.00 91.50 627 GLN A O 1
ATOM 5041 N N . ALA A 1 628 ? 2.613 8.497 6.281 1.00 91.94 628 ALA A N 1
ATOM 5042 C CA . ALA A 1 628 ? 3.955 8.155 6.755 1.00 91.94 628 ALA A CA 1
ATOM 5043 C C . ALA A 1 628 ? 4.275 8.816 8.105 1.00 91.94 628 ALA A C 1
ATOM 5045 O O . ALA A 1 628 ? 4.867 8.178 8.978 1.00 91.94 628 ALA A O 1
ATOM 5046 N N . SER A 1 629 ? 3.858 10.071 8.296 1.00 91.94 629 SER A N 1
ATOM 5047 C CA . SER A 1 629 ? 4.011 10.805 9.558 1.00 91.94 629 SER A CA 1
ATOM 5048 C C . SER A 1 629 ? 3.237 10.134 10.696 1.00 91.94 629 SER A C 1
ATOM 5050 O O . SER A 1 629 ? 3.807 9.874 11.759 1.00 91.94 629 SER A O 1
ATOM 5052 N N . VAL A 1 630 ? 1.971 9.775 10.458 1.00 92.12 630 VAL A N 1
ATOM 5053 C CA . VAL A 1 630 ? 1.123 9.058 11.427 1.00 92.12 630 VAL A CA 1
ATOM 5054 C C . VAL A 1 630 ? 1.727 7.701 11.790 1.00 92.12 630 VAL A C 1
ATOM 5056 O O . VAL A 1 630 ? 1.920 7.409 12.970 1.00 92.12 630 VAL A O 1
ATOM 5059 N N . LEU A 1 631 ? 2.098 6.891 10.793 1.00 91.62 631 LEU A N 1
ATOM 5060 C CA . LEU A 1 631 ? 2.693 5.571 11.023 1.00 91.62 631 LEU A CA 1
ATOM 5061 C C . LEU A 1 631 ? 4.040 5.671 11.757 1.00 91.62 631 LEU A C 1
ATOM 5063 O O . LEU A 1 631 ? 4.318 4.872 12.649 1.00 91.62 631 LEU A O 1
ATOM 5067 N N . SER A 1 632 ? 4.866 6.673 11.444 1.00 92.50 632 SER A N 1
ATOM 5068 C CA . SER A 1 632 ? 6.151 6.871 12.121 1.00 92.50 632 SER A CA 1
ATOM 5069 C C . SER A 1 632 ? 5.972 7.279 13.582 1.00 92.50 632 SER A C 1
ATOM 5071 O O . SER A 1 632 ? 6.696 6.784 14.447 1.00 92.50 632 SER A O 1
ATOM 5073 N N . LYS A 1 633 ? 5.006 8.157 13.877 1.00 90.69 633 LYS A N 1
ATOM 5074 C CA . LYS A 1 633 ? 4.648 8.515 15.257 1.00 90.69 633 LYS A CA 1
ATOM 5075 C C . LYS A 1 633 ? 4.141 7.291 16.021 1.00 90.69 633 LYS A C 1
ATOM 5077 O O . LYS A 1 633 ? 4.600 7.057 17.134 1.00 90.69 633 LYS A O 1
ATOM 5082 N N . ALA A 1 634 ? 3.291 6.471 15.405 1.00 89.56 634 ALA A N 1
ATOM 5083 C CA . ALA A 1 634 ? 2.793 5.237 16.007 1.00 89.56 634 ALA A CA 1
ATOM 5084 C C . ALA A 1 634 ? 3.920 4.253 16.373 1.00 89.56 634 ALA A C 1
ATOM 5086 O O . ALA A 1 634 ? 3.945 3.743 17.492 1.00 89.56 634 ALA A O 1
ATOM 5087 N N . ILE A 1 635 ? 4.896 4.029 15.482 1.00 89.38 635 ILE A N 1
ATOM 5088 C CA . ILE A 1 635 ? 6.063 3.172 15.777 1.00 89.38 635 ILE A CA 1
ATOM 5089 C C . ILE A 1 635 ? 6.858 3.708 16.970 1.00 89.38 635 ILE A C 1
ATOM 5091 O O . ILE A 1 635 ? 7.289 2.928 17.822 1.00 89.38 635 ILE A O 1
ATOM 5095 N N . ASN A 1 636 ? 7.053 5.025 17.048 1.00 88.81 636 ASN A N 1
ATOM 5096 C CA . ASN A 1 636 ? 7.785 5.640 18.153 1.00 88.81 636 ASN A CA 1
ATOM 5097 C C . ASN A 1 636 ? 7.077 5.423 19.495 1.00 88.81 636 ASN A C 1
ATOM 5099 O O . ASN A 1 636 ? 7.744 5.104 20.478 1.00 88.81 636 ASN A O 1
ATOM 5103 N N . ILE A 1 637 ? 5.746 5.536 19.526 1.00 87.12 637 ILE A N 1
ATOM 5104 C CA . ILE A 1 637 ? 4.942 5.265 20.726 1.00 87.12 637 ILE A CA 1
ATOM 5105 C C . ILE A 1 637 ? 5.066 3.783 21.116 1.00 87.12 637 ILE A C 1
ATOM 5107 O O . ILE A 1 637 ? 5.456 3.479 22.242 1.00 87.12 637 ILE A O 1
ATOM 5111 N N . ILE A 1 638 ? 4.871 2.857 20.168 1.00 84.88 638 ILE A N 1
ATOM 5112 C CA . ILE A 1 638 ? 4.998 1.408 20.420 1.00 84.88 638 ILE A CA 1
ATOM 5113 C C . ILE A 1 638 ? 6.387 1.064 20.975 1.00 84.88 638 ILE A C 1
ATOM 5115 O O . ILE A 1 638 ? 6.503 0.307 21.936 1.00 84.88 638 ILE A O 1
ATOM 5119 N N . ASN A 1 639 ? 7.459 1.618 20.405 1.00 83.06 639 ASN A N 1
ATOM 5120 C CA . ASN A 1 639 ? 8.825 1.327 20.850 1.00 83.06 639 ASN A CA 1
ATOM 5121 C C . ASN A 1 639 ? 9.153 1.927 22.226 1.00 83.06 639 ASN A C 1
ATOM 5123 O O . ASN A 1 639 ? 9.876 1.298 23.006 1.00 83.06 639 ASN A O 1
ATOM 5127 N N . LYS A 1 640 ? 8.635 3.121 22.534 1.00 77.50 640 LYS A N 1
ATOM 5128 C CA . LYS A 1 640 ? 8.851 3.802 23.818 1.00 77.50 640 LYS A CA 1
ATOM 5129 C C . LYS A 1 640 ? 8.289 2.996 24.990 1.00 77.50 640 LYS A C 1
ATOM 5131 O O . LYS A 1 640 ? 8.964 2.879 26.013 1.00 77.50 640 LYS A O 1
ATOM 5136 N N . ASP A 1 641 ? 7.105 2.417 24.821 1.00 68.19 641 ASP A N 1
ATOM 5137 C CA . ASP A 1 641 ? 6.414 1.724 25.911 1.00 68.19 641 ASP A CA 1
ATOM 5138 C C . ASP A 1 641 ? 6.711 0.217 25.950 1.00 68.19 641 ASP A C 1
ATOM 5140 O O . ASP A 1 641 ? 6.718 -0.375 27.029 1.00 68.19 641 ASP A O 1
ATOM 5144 N N . PHE A 1 642 ? 7.068 -0.400 24.814 1.00 61.41 642 PHE A N 1
ATOM 5145 C CA . PHE A 1 642 ? 7.374 -1.836 24.737 1.00 61.41 642 PHE A CA 1
ATOM 5146 C C . PHE A 1 642 ? 8.828 -2.197 25.085 1.00 61.41 642 PHE A C 1
ATOM 5148 O O . PHE A 1 642 ? 9.082 -3.283 25.596 1.00 61.41 642 PHE A O 1
ATOM 5155 N N . SER A 1 643 ? 9.806 -1.305 24.879 1.00 51.66 643 SER A N 1
ATOM 5156 C CA . SER A 1 643 ? 11.220 -1.578 25.231 1.00 51.66 643 SER A CA 1
ATOM 5157 C C . SER A 1 643 ? 11.461 -1.759 26.739 1.00 51.66 643 SER A C 1
ATOM 5159 O O . SER A 1 643 ? 12.477 -2.319 27.142 1.00 51.66 643 SER A O 1
ATOM 5161 N N . LYS A 1 644 ? 10.499 -1.355 27.576 1.00 47.91 644 LYS A N 1
ATOM 5162 C CA . LYS A 1 644 ? 10.477 -1.612 29.025 1.00 47.91 644 LYS A CA 1
ATOM 5163 C C . LYS A 1 644 ? 9.721 -2.897 29.404 1.00 47.91 644 LYS A C 1
ATOM 5165 O O . LYS A 1 644 ? 9.554 -3.170 30.587 1.00 47.91 644 LYS A O 1
ATOM 5170 N N . GLY A 1 645 ? 9.235 -3.651 28.415 1.00 44.19 645 GLY A N 1
ATOM 5171 C CA . GLY A 1 645 ? 8.322 -4.784 28.560 1.00 44.19 645 GLY A CA 1
ATOM 5172 C C . GLY A 1 645 ? 8.955 -6.175 28.474 1.00 44.19 645 GLY A C 1
ATOM 5173 O O . GLY A 1 645 ? 8.228 -7.146 28.617 1.00 44.19 645 GLY A O 1
ATOM 5174 N N . ASN A 1 646 ? 10.274 -6.323 28.301 1.00 40.25 646 ASN A N 1
ATOM 5175 C CA . ASN A 1 646 ? 10.904 -7.659 28.281 1.00 40.25 646 ASN A CA 1
ATOM 5176 C C . ASN A 1 646 ? 10.776 -8.435 29.618 1.00 40.25 646 ASN A C 1
ATOM 5178 O O . ASN A 1 646 ? 11.009 -9.639 29.638 1.00 40.25 646 ASN A O 1
ATOM 5182 N N . ASP A 1 647 ? 10.336 -7.785 30.704 1.00 45.22 647 ASP A N 1
ATOM 5183 C CA . ASP A 1 647 ? 9.951 -8.435 31.971 1.00 45.22 647 ASP A CA 1
ATOM 5184 C C . ASP A 1 647 ? 8.471 -8.898 32.018 1.00 45.22 647 ASP A C 1
ATOM 5186 O O . ASP A 1 647 ? 8.062 -9.598 32.951 1.00 45.22 647 ASP A O 1
ATOM 5190 N N . PHE A 1 648 ? 7.634 -8.535 31.034 1.00 47.81 648 PHE A N 1
ATOM 5191 C CA . PHE A 1 648 ? 6.207 -8.904 31.007 1.00 47.81 648 PHE A CA 1
ATOM 5192 C C . PHE A 1 648 ? 5.972 -10.367 30.618 1.00 47.81 648 PHE A C 1
ATOM 5194 O O . PHE A 1 648 ? 5.126 -11.016 31.234 1.00 47.81 648 PHE A O 1
ATOM 5201 N N . ASP A 1 649 ? 6.716 -10.907 29.649 1.00 47.81 649 ASP A N 1
ATOM 5202 C CA . ASP A 1 649 ? 6.476 -12.269 29.145 1.00 47.81 649 ASP A CA 1
ATOM 5203 C C . ASP A 1 649 ? 6.716 -13.337 30.228 1.00 47.81 649 ASP A C 1
ATOM 5205 O O . ASP A 1 649 ? 5.916 -14.256 30.392 1.00 47.81 649 ASP A O 1
ATOM 5209 N N . GLN A 1 650 ? 7.741 -13.170 31.074 1.00 42.97 650 GLN A N 1
ATOM 5210 C CA . GLN A 1 650 ? 8.085 -14.165 32.102 1.00 42.97 650 GLN A CA 1
ATOM 5211 C C . GLN A 1 650 ? 7.148 -14.191 33.322 1.00 42.97 650 GLN A C 1
ATOM 5213 O O . GLN A 1 650 ? 7.164 -15.159 34.092 1.00 42.97 650 GLN A O 1
ATOM 5218 N N . SER A 1 651 ? 6.377 -13.127 33.558 1.00 45.00 651 SER A N 1
ATOM 5219 C CA . SER A 1 651 ? 5.413 -13.064 34.666 1.00 45.00 651 SER A CA 1
ATOM 5220 C C . SER A 1 651 ? 4.033 -13.557 34.229 1.00 45.00 651 SER A C 1
ATOM 5222 O O . SER A 1 651 ? 3.424 -14.369 34.925 1.00 45.00 651 SER A O 1
ATOM 5224 N N . LEU A 1 652 ? 3.592 -13.181 33.025 1.00 46.06 652 LEU A N 1
ATOM 5225 C CA . LEU A 1 652 ? 2.337 -13.649 32.434 1.00 46.06 652 LEU A CA 1
ATOM 5226 C C . LEU A 1 652 ? 2.355 -15.146 32.092 1.00 46.06 652 LEU A C 1
ATOM 5228 O O . LEU A 1 652 ? 1.364 -15.825 32.359 1.00 46.06 652 LEU A O 1
ATOM 5232 N N . GLU A 1 653 ? 3.463 -15.700 31.584 1.00 39.41 653 GLU A N 1
ATOM 5233 C CA . GLU A 1 653 ? 3.569 -17.148 31.328 1.00 39.41 653 GLU A CA 1
ATOM 5234 C C . GLU A 1 653 ? 3.416 -17.990 32.605 1.00 39.41 653 GLU A C 1
ATOM 5236 O O . GLU A 1 653 ? 2.735 -19.021 32.598 1.00 39.41 653 GLU A O 1
ATOM 5241 N N . ARG A 1 654 ? 3.974 -17.534 33.736 1.00 38.03 654 ARG A N 1
ATOM 5242 C CA . ARG A 1 654 ? 3.839 -18.225 35.031 1.00 38.03 654 ARG A CA 1
ATOM 5243 C C . ARG A 1 654 ? 2.390 -18.231 35.530 1.00 38.03 654 ARG A C 1
ATOM 5245 O O . ARG A 1 654 ? 1.917 -19.256 36.027 1.00 38.03 654 ARG A O 1
ATOM 5252 N N . ASP A 1 655 ? 1.649 -17.146 35.329 1.00 41.38 655 ASP A N 1
ATOM 5253 C CA . ASP A 1 655 ? 0.236 -17.052 35.720 1.00 41.38 655 ASP A CA 1
ATOM 5254 C C . ASP A 1 655 ? -0.699 -17.831 34.772 1.00 41.38 655 ASP A C 1
ATOM 5256 O O . ASP A 1 655 ? -1.733 -18.371 35.193 1.00 41.38 655 ASP A O 1
ATOM 5260 N N . ILE A 1 656 ? -0.327 -17.975 33.496 1.00 42.19 656 ILE A N 1
ATOM 5261 C CA . ILE A 1 656 ? -1.043 -18.810 32.518 1.00 42.19 656 ILE A CA 1
ATOM 5262 C C . ILE A 1 656 ? -0.945 -20.289 32.898 1.00 42.19 656 ILE A C 1
ATOM 5264 O O . ILE A 1 656 ? -1.970 -20.975 32.938 1.00 42.19 656 ILE A O 1
ATOM 5268 N N . ILE A 1 657 ? 0.247 -20.779 33.245 1.00 40.22 657 ILE A N 1
ATOM 5269 C CA . ILE A 1 657 ? 0.455 -22.177 33.658 1.00 40.22 657 ILE A CA 1
ATOM 5270 C C . ILE A 1 657 ? -0.306 -22.467 34.960 1.00 40.22 657 ILE A C 1
ATOM 5272 O O . ILE A 1 657 ? -0.954 -23.505 35.094 1.00 40.22 657 ILE A O 1
ATOM 5276 N N . THR A 1 658 ? -0.315 -21.518 35.896 1.00 38.81 658 THR A N 1
ATOM 5277 C CA . THR A 1 658 ? -0.968 -21.699 37.201 1.00 38.81 658 THR A CA 1
ATOM 5278 C C . THR A 1 658 ? -2.500 -21.661 37.100 1.00 38.81 658 THR A C 1
ATOM 5280 O O . THR A 1 658 ? -3.193 -22.449 37.750 1.00 38.81 658 THR A O 1
ATOM 5283 N N . SER A 1 659 ? -3.062 -20.798 36.245 1.00 35.91 659 SER A N 1
ATOM 5284 C CA . SER A 1 659 ? -4.518 -20.712 36.050 1.00 35.91 659 SER A CA 1
ATOM 5285 C C . SER A 1 659 ? -5.076 -21.869 35.218 1.00 35.91 659 SER A C 1
ATOM 5287 O O . SER A 1 659 ? -6.117 -22.426 35.573 1.00 35.91 659 SER A O 1
ATOM 5289 N N . THR A 1 660 ? -4.376 -22.298 34.166 1.00 36.31 660 THR A N 1
ATOM 5290 C CA . THR A 1 660 ? -4.781 -23.458 33.351 1.00 36.31 660 THR A CA 1
ATOM 5291 C C . THR A 1 660 ? -4.684 -24.776 34.125 1.00 36.31 660 THR A C 1
ATOM 5293 O O . THR A 1 660 ? -5.597 -25.599 34.029 1.00 36.31 660 THR A O 1
ATOM 5296 N N . ALA A 1 661 ? -3.668 -24.948 34.978 1.00 32.12 661 ALA A N 1
ATOM 5297 C CA . ALA A 1 661 ? -3.564 -26.091 35.889 1.00 32.12 661 ALA A CA 1
ATOM 5298 C C . ALA A 1 661 ? -4.724 -26.144 36.903 1.00 32.12 661 ALA A C 1
ATOM 5300 O O . ALA A 1 661 ? -5.253 -27.221 37.191 1.00 32.12 661 ALA A O 1
ATOM 5301 N N . SER A 1 662 ? -5.182 -24.986 37.390 1.00 33.84 662 SER A N 1
ATOM 5302 C CA . SER A 1 662 ? -6.341 -24.892 38.284 1.00 33.84 662 SER A CA 1
ATOM 5303 C C . SER A 1 662 ? -7.636 -25.338 37.585 1.00 33.84 662 SER A C 1
ATOM 5305 O O . SER A 1 662 ? -8.339 -26.209 38.099 1.00 33.84 662 SER A O 1
ATOM 5307 N N . TYR A 1 663 ? -7.899 -24.877 36.356 1.00 35.78 663 TYR A N 1
ATOM 5308 C CA . TYR A 1 663 ? -9.071 -25.307 35.574 1.00 35.78 663 TYR A CA 1
ATOM 5309 C C . TYR A 1 663 ? -9.038 -26.797 35.190 1.00 35.78 663 TYR A C 1
ATOM 5311 O O . TYR A 1 663 ? -10.057 -27.483 35.304 1.00 35.78 663 TYR A O 1
ATOM 5319 N N . ALA A 1 664 ? -7.875 -27.331 34.806 1.00 33.75 664 ALA A N 1
ATOM 5320 C CA . ALA A 1 664 ? -7.718 -28.755 34.502 1.00 33.75 664 ALA A CA 1
ATOM 5321 C C . ALA A 1 664 ? -7.939 -29.642 35.743 1.00 33.75 664 ALA A C 1
ATOM 5323 O O . ALA A 1 664 ? -8.558 -30.702 35.648 1.00 33.75 664 ALA A O 1
ATOM 5324 N N . SER A 1 665 ? -7.502 -29.189 36.923 1.00 33.53 665 SER A N 1
ATOM 5325 C CA . SER A 1 665 ? -7.682 -29.921 38.184 1.00 33.53 665 SER A CA 1
ATOM 5326 C C . SER A 1 665 ? -9.136 -29.941 38.682 1.00 33.53 665 SER A C 1
ATOM 5328 O O . SER A 1 665 ? -9.580 -30.942 39.249 1.00 33.53 665 SER A O 1
ATOM 5330 N N . VAL A 1 666 ? -9.909 -28.881 38.414 1.00 39.66 666 VAL A N 1
ATOM 5331 C CA . VAL A 1 666 ? -11.347 -28.804 38.731 1.00 39.66 666 VAL A CA 1
ATOM 5332 C C . VAL A 1 666 ? -12.161 -29.722 37.812 1.00 39.66 666 VAL A C 1
ATOM 5334 O O . VAL A 1 666 ? -13.036 -30.448 38.286 1.00 39.66 666 VAL A O 1
ATOM 5337 N N . LEU A 1 667 ? -11.818 -29.783 36.520 1.00 34.69 667 LEU A N 1
ATOM 5338 C CA . LEU A 1 667 ? -12.448 -30.704 35.564 1.00 34.69 667 LEU A CA 1
ATOM 5339 C C . LEU A 1 667 ? -12.127 -32.179 35.866 1.00 34.69 667 LEU A C 1
ATOM 5341 O O . LEU A 1 667 ? -12.999 -33.038 35.731 1.00 34.69 667 LEU A O 1
ATOM 5345 N N . TYR A 1 668 ? -10.913 -32.480 36.339 1.00 35.03 668 TYR A N 1
ATOM 5346 C CA . TYR A 1 668 ? -10.539 -33.836 36.762 1.00 35.03 668 TYR A CA 1
ATOM 5347 C C . TYR A 1 668 ? -11.205 -34.269 38.078 1.00 35.03 668 TYR A C 1
ATOM 5349 O O . TYR A 1 668 ? -11.553 -35.441 38.223 1.00 35.03 668 TYR A O 1
ATOM 5357 N N . LYS A 1 669 ? -11.443 -33.349 39.025 1.00 31.22 669 LYS A N 1
ATOM 5358 C CA . LYS A 1 669 ? -12.160 -33.666 40.275 1.00 31.22 669 LYS A CA 1
ATOM 5359 C C . LYS A 1 669 ? -13.646 -33.954 40.053 1.00 31.22 669 LYS A C 1
ATOM 5361 O O . LYS A 1 669 ? -14.168 -34.874 40.676 1.00 31.22 669 LYS A O 1
ATOM 5366 N N . ASN A 1 670 ? -14.305 -33.248 39.134 1.00 34.81 670 ASN A N 1
ATOM 5367 C CA . ASN A 1 670 ? -15.737 -33.443 38.883 1.00 34.81 670 ASN A CA 1
ATOM 5368 C C . ASN A 1 670 ? -16.060 -34.734 38.109 1.00 34.81 670 ASN A C 1
ATOM 5370 O O . ASN A 1 670 ? -17.138 -35.288 38.295 1.00 34.81 670 ASN A O 1
ATOM 5374 N N . LYS A 1 671 ? -15.119 -35.280 37.321 1.00 34.34 671 LYS A N 1
ATOM 5375 C CA . LYS A 1 671 ? -15.287 -36.583 36.643 1.00 34.34 671 LYS A CA 1
ATOM 5376 C C . LYS A 1 671 ? -15.193 -37.799 37.574 1.00 34.34 671 LYS A C 1
ATOM 5378 O O . LYS A 1 671 ? -15.720 -38.855 37.241 1.00 34.34 671 LYS A O 1
ATOM 5383 N N . ASN A 1 672 ? -14.542 -37.665 38.731 1.00 32.47 672 ASN A N 1
ATOM 5384 C CA . ASN A 1 672 ? -14.325 -38.785 39.652 1.00 32.47 672 ASN A CA 1
ATOM 5385 C C . ASN A 1 672 ? -15.422 -38.943 40.719 1.00 32.47 672 ASN A C 1
ATOM 5387 O O . ASN A 1 672 ? -15.457 -39.975 41.382 1.00 32.47 672 ASN A O 1
ATOM 5391 N N . LEU A 1 673 ? -16.338 -37.976 40.871 1.00 33.31 673 LEU A N 1
ATOM 5392 C CA . LEU A 1 673 ? -17.494 -38.120 41.769 1.00 33.31 673 LEU A CA 1
ATOM 5393 C C . LEU A 1 673 ? -18.718 -38.771 41.102 1.00 33.31 673 LEU A C 1
ATOM 5395 O O . LEU A 1 673 ? -19.583 -39.276 41.811 1.00 33.31 673 LEU A O 1
ATOM 5399 N N . THR A 1 674 ? -18.795 -38.817 39.769 1.00 34.19 674 THR A N 1
ATOM 5400 C CA . THR A 1 674 ? -19.969 -39.345 39.048 1.00 34.19 674 THR A CA 1
ATOM 5401 C C . THR A 1 674 ? -19.898 -40.839 38.715 1.00 34.19 674 THR A C 1
ATOM 5403 O O . THR A 1 674 ? -20.900 -41.398 38.287 1.00 34.19 674 THR A O 1
ATOM 5406 N N . ASN A 1 675 ? -18.765 -41.514 38.955 1.00 28.41 675 ASN A N 1
ATOM 5407 C CA . ASN A 1 675 ? -18.572 -42.928 38.582 1.00 28.41 675 ASN A CA 1
ATOM 5408 C C . ASN A 1 675 ? -18.569 -43.922 39.758 1.00 28.41 675 ASN A C 1
ATOM 5410 O O . ASN A 1 675 ? -18.264 -45.098 39.571 1.00 28.41 675 ASN A O 1
ATOM 5414 N N . ALA A 1 676 ? -18.937 -43.497 40.968 1.00 28.95 676 ALA A N 1
ATOM 5415 C CA . ALA A 1 676 ? -19.054 -44.386 42.123 1.00 28.95 676 ALA A CA 1
ATOM 5416 C C . ALA A 1 676 ? -20.526 -44.714 42.419 1.00 28.95 676 ALA A C 1
ATOM 5418 O O . ALA A 1 676 ? -21.067 -44.268 43.422 1.00 28.95 676 ALA A O 1
ATOM 5419 N N . THR A 1 677 ? -21.200 -45.443 41.525 1.00 28.47 677 THR A N 1
ATOM 5420 C CA . THR A 1 677 ? -22.460 -46.170 41.807 1.00 28.47 677 THR A CA 1
ATOM 5421 C C . THR A 1 677 ? -22.842 -47.038 40.606 1.00 28.47 677 THR A C 1
ATOM 5423 O O . THR A 1 677 ? -23.590 -46.606 39.739 1.00 28.47 677 THR A O 1
ATOM 5426 N N . SER A 1 678 ? -22.315 -48.266 40.528 1.00 27.58 678 SER A N 1
ATOM 5427 C CA . SER A 1 678 ? -23.059 -49.475 40.109 1.00 27.58 678 SER A CA 1
ATOM 5428 C C . SER A 1 678 ? -22.142 -50.697 39.910 1.00 27.58 678 SER A C 1
ATOM 5430 O O . SER A 1 678 ? -21.314 -50.746 39.014 1.00 27.58 678 SER A O 1
ATOM 5432 N N . ILE A 1 679 ? -22.356 -51.675 40.795 1.00 28.39 679 ILE A N 1
ATOM 5433 C CA . ILE A 1 679 ? -22.539 -53.117 40.551 1.00 28.39 679 ILE A CA 1
ATOM 5434 C C . ILE A 1 679 ? -21.375 -53.957 39.972 1.00 28.39 679 ILE A C 1
ATOM 5436 O O . ILE A 1 679 ? -20.847 -53.761 38.885 1.00 28.39 679 ILE A O 1
ATOM 5440 N N . SER A 1 680 ? -21.087 -54.988 40.770 1.00 25.08 680 SER A N 1
ATOM 5441 C CA . SER A 1 680 ? -20.265 -56.182 40.584 1.00 25.08 680 SER A CA 1
ATOM 5442 C C . SER A 1 680 ? -20.474 -56.955 39.280 1.00 25.08 680 SER A C 1
ATOM 5444 O O . SER A 1 680 ? -21.618 -57.173 38.902 1.00 25.08 680 SER A O 1
ATOM 5446 N N . THR A 1 681 ? -19.390 -57.525 38.737 1.00 26.17 681 THR A N 1
ATOM 5447 C CA . THR A 1 681 ? -19.157 -58.986 38.595 1.00 26.17 681 THR A CA 1
ATOM 5448 C C . THR A 1 681 ? -17.807 -59.229 37.907 1.00 26.17 681 THR A C 1
ATOM 5450 O O . THR A 1 681 ? -17.569 -58.721 36.816 1.00 26.17 681 THR A O 1
ATOM 5453 N N . ALA A 1 682 ? -16.929 -60.010 38.543 1.00 22.88 682 ALA A N 1
ATOM 5454 C CA . ALA A 1 682 ? -15.768 -60.658 37.912 1.00 22.88 682 ALA A CA 1
ATOM 5455 C C . ALA A 1 682 ? -16.237 -61.927 37.144 1.00 22.88 682 ALA A C 1
ATOM 5457 O O . ALA A 1 682 ? -17.358 -62.365 37.426 1.00 22.88 682 ALA A O 1
ATOM 5458 N N . PRO A 1 683 ? -15.448 -62.550 36.228 1.00 31.88 683 PRO A N 1
ATOM 5459 C CA . PRO A 1 683 ? -14.244 -63.298 36.638 1.00 31.88 683 PRO A CA 1
ATOM 5460 C C . PRO A 1 683 ? -13.050 -63.385 35.636 1.00 31.88 683 PRO A C 1
ATOM 5462 O O . PRO A 1 683 ? -13.208 -63.367 34.423 1.00 31.88 683 PRO A O 1
ATOM 5465 N N . SER A 1 684 ? -11.851 -63.517 36.232 1.00 23.62 684 SER A N 1
ATOM 5466 C CA . SER A 1 684 ? -10.675 -64.377 35.925 1.00 23.62 684 SER A CA 1
ATOM 5467 C C . SER A 1 684 ? -10.157 -64.639 34.490 1.00 23.62 684 SER A C 1
ATOM 5469 O O . SER A 1 684 ? -10.895 -65.159 33.662 1.00 23.62 684 SER A O 1
ATOM 5471 N N . ILE A 1 685 ? -8.826 -64.524 34.287 1.00 25.14 685 ILE A N 1
ATOM 5472 C CA . ILE A 1 685 ? -7.838 -65.639 34.138 1.00 25.14 685 ILE A CA 1
ATOM 5473 C C . ILE A 1 685 ? -6.417 -65.083 33.804 1.00 25.14 685 ILE A C 1
ATOM 5475 O O . ILE A 1 685 ? -6.292 -64.253 32.914 1.00 25.14 685 ILE A O 1
ATOM 5479 N N . HIS A 1 686 ? -5.403 -65.550 34.569 1.00 24.88 686 HIS A N 1
ATOM 5480 C CA . HIS A 1 686 ? -3.949 -65.812 34.324 1.00 24.88 686 HIS A CA 1
ATOM 5481 C C . HIS A 1 686 ? -3.195 -65.158 33.129 1.00 24.88 686 HIS A C 1
ATOM 5483 O O . HIS A 1 686 ? -3.753 -65.028 32.054 1.00 24.88 686 HIS A O 1
ATOM 5489 N N . ASN A 1 687 ? -1.885 -64.844 33.122 1.00 24.97 687 ASN A N 1
ATOM 5490 C CA . ASN A 1 687 ? -0.689 -65.206 33.914 1.00 24.97 687 ASN A CA 1
ATOM 5491 C C . ASN A 1 687 ? 0.482 -64.268 33.469 1.00 24.97 687 ASN A C 1
ATOM 5493 O O . ASN A 1 687 ? 0.595 -63.983 32.283 1.00 24.97 687 ASN A O 1
ATOM 5497 N N . SER A 1 688 ? 1.229 -63.625 34.381 1.00 24.11 688 SER A N 1
ATOM 5498 C CA . SER A 1 688 ? 2.632 -63.911 34.797 1.00 24.11 688 SER A CA 1
ATOM 5499 C C . SER A 1 688 ? 3.798 -63.447 33.886 1.00 24.11 688 SER A C 1
ATOM 5501 O O . SER A 1 688 ? 4.023 -64.054 32.847 1.00 24.11 688 SER A O 1
ATOM 5503 N N . SER A 1 689 ? 4.583 -62.461 34.367 1.00 27.28 689 SER A N 1
ATOM 5504 C CA . SER A 1 689 ? 6.072 -62.429 34.512 1.00 27.28 689 SER A CA 1
ATOM 5505 C C . SER A 1 689 ? 6.533 -60.963 34.718 1.00 27.28 689 SER A C 1
ATOM 5507 O O . SER A 1 689 ? 6.296 -60.137 33.843 1.00 27.28 689 SER A O 1
ATOM 5509 N N . GLU A 1 690 ? 6.908 -60.525 35.932 1.00 29.11 690 GLU A N 1
ATOM 5510 C CA . GLU A 1 690 ? 8.302 -60.418 36.451 1.00 29.11 690 GLU A CA 1
ATOM 5511 C C . GLU A 1 690 ? 9.227 -59.502 35.613 1.00 29.11 690 GLU A C 1
ATOM 5513 O O . GLU A 1 690 ? 9.267 -59.627 34.401 1.00 29.11 690 GLU A O 1
ATOM 5518 N N . ASN A 1 691 ? 10.067 -58.597 36.130 1.00 27.48 691 ASN A N 1
ATOM 5519 C CA . ASN A 1 691 ? 10.344 -58.060 37.464 1.00 27.48 691 ASN A CA 1
ATOM 5520 C C . ASN A 1 691 ? 11.218 -56.780 37.288 1.00 27.48 691 ASN A C 1
ATOM 5522 O O . ASN A 1 691 ? 11.733 -56.525 36.204 1.00 27.48 691 ASN A O 1
ATOM 5526 N N . MET A 1 692 ? 11.352 -56.004 38.370 1.00 27.86 692 MET A N 1
ATOM 5527 C CA . MET A 1 692 ? 12.205 -54.820 38.661 1.00 27.86 692 MET A CA 1
ATOM 5528 C C . MET A 1 692 ? 13.503 -54.600 37.836 1.00 27.86 692 MET A C 1
ATOM 5530 O O . MET A 1 692 ? 14.144 -55.553 37.429 1.00 27.86 692 MET A O 1
ATOM 5534 N N . GLY A 1 693 ? 14.083 -53.401 37.669 1.00 26.84 693 GLY A N 1
ATOM 5535 C CA . GLY A 1 693 ? 13.861 -52.069 38.239 1.00 26.84 693 GLY A CA 1
ATOM 5536 C C . GLY A 1 693 ? 15.163 -51.226 38.236 1.00 26.84 693 GLY A C 1
ATOM 5537 O O . GLY A 1 693 ? 16.253 -51.776 38.301 1.00 26.84 693 GLY A O 1
ATOM 5538 N N . LYS A 1 694 ? 14.995 -49.889 38.253 1.00 28.62 694 LYS A N 1
ATOM 5539 C CA . LYS A 1 694 ? 15.894 -48.813 38.758 1.00 28.62 694 LYS A CA 1
ATOM 5540 C C . LYS A 1 694 ? 17.251 -48.505 38.069 1.00 28.62 694 LYS A C 1
ATOM 5542 O O . LYS A 1 694 ? 18.213 -49.234 38.234 1.00 28.62 694 LYS A O 1
ATOM 5547 N N . GLY A 1 695 ? 17.383 -47.244 37.615 1.00 25.66 695 GLY A N 1
ATOM 5548 C CA . GLY A 1 695 ? 18.119 -46.230 38.405 1.00 25.66 695 GLY A CA 1
ATOM 5549 C C . GLY A 1 695 ? 19.280 -45.435 37.762 1.00 25.66 695 GLY A C 1
ATOM 5550 O O . GLY A 1 695 ? 20.319 -46.013 37.497 1.00 25.66 695 GLY A O 1
ATOM 5551 N N . ARG A 1 696 ? 19.101 -44.091 37.735 1.00 27.05 696 ARG A N 1
ATOM 5552 C CA . ARG A 1 696 ? 20.065 -42.948 37.872 1.00 27.05 696 ARG A CA 1
ATOM 5553 C C . ARG A 1 696 ? 21.177 -42.730 36.815 1.00 27.05 696 ARG A C 1
ATOM 5555 O O . ARG A 1 696 ? 21.906 -43.647 36.494 1.00 27.05 696 ARG A O 1
ATOM 5562 N N . PHE A 1 697 ? 21.239 -41.563 36.144 1.00 26.80 697 PHE A N 1
ATOM 5563 C CA . PHE A 1 697 ? 21.793 -40.227 36.528 1.00 26.80 697 PHE A CA 1
ATOM 5564 C C . PHE A 1 697 ? 23.325 -40.195 36.684 1.00 26.80 697 PHE A C 1
ATOM 5566 O O . PHE A 1 697 ? 23.819 -40.796 37.626 1.00 26.80 697 PHE A O 1
ATOM 5573 N N . GLU A 1 698 ? 24.034 -39.418 35.847 1.00 25.59 698 GLU A N 1
ATOM 5574 C CA . GLU A 1 698 ? 24.769 -38.199 36.253 1.00 25.59 698 GLU A CA 1
ATOM 5575 C C . GLU A 1 698 ? 25.523 -37.509 35.094 1.00 25.59 698 GLU A C 1
ATOM 5577 O O . GLU A 1 698 ? 25.918 -38.115 34.104 1.00 25.59 698 GLU A O 1
ATOM 5582 N N . SER A 1 699 ? 25.637 -36.192 35.264 1.00 27.14 699 SER A N 1
ATOM 5583 C CA . SER A 1 699 ? 26.360 -35.147 34.530 1.00 27.14 699 SER A CA 1
ATOM 5584 C C . SER A 1 699 ? 27.885 -35.195 34.710 1.00 27.14 699 SER A C 1
ATOM 5586 O O . SER A 1 699 ? 28.343 -35.854 35.633 1.00 27.14 699 SER A O 1
ATOM 5588 N N . VAL A 1 700 ? 28.645 -34.383 33.953 1.00 26.77 700 VAL A N 1
ATOM 5589 C CA . VAL A 1 700 ? 29.613 -33.372 34.465 1.00 26.77 700 VAL A CA 1
ATOM 5590 C C . VAL A 1 700 ? 30.319 -32.644 33.301 1.00 26.77 700 VAL A C 1
ATOM 5592 O O . VAL A 1 700 ? 30.342 -33.100 32.163 1.00 26.77 700 VAL A O 1
ATOM 5595 N N . THR A 1 701 ? 30.761 -31.441 33.646 1.00 27.94 701 THR A N 1
ATOM 5596 C CA . THR A 1 701 ? 31.231 -30.250 32.938 1.00 27.94 701 THR A CA 1
ATOM 5597 C C . THR A 1 701 ? 32.682 -30.282 32.435 1.00 27.94 701 THR A C 1
ATOM 5599 O O . THR A 1 701 ? 33.437 -31.190 32.763 1.00 27.94 701 THR A O 1
ATOM 5602 N N . ASP A 1 702 ? 33.038 -29.208 31.707 1.00 27.30 702 ASP A N 1
ATOM 5603 C CA . ASP A 1 702 ? 34.304 -28.435 31.720 1.00 27.30 702 ASP A CA 1
ATOM 5604 C C . ASP A 1 702 ? 34.931 -28.266 30.321 1.00 27.30 702 ASP A C 1
ATOM 5606 O O . ASP A 1 702 ? 34.839 -29.160 29.493 1.00 27.30 702 ASP A O 1
ATOM 5610 N N . ASN A 1 703 ? 35.688 -27.227 29.954 1.00 28.27 703 ASN A N 1
ATOM 5611 C CA . ASN A 1 703 ? 35.796 -25.789 30.230 1.00 28.27 703 ASN A CA 1
ATOM 5612 C C . ASN A 1 703 ? 36.978 -25.303 29.328 1.00 28.27 703 ASN A C 1
ATOM 5614 O O . ASN A 1 703 ? 37.806 -26.115 28.925 1.00 28.27 703 ASN A O 1
ATOM 5618 N N . VAL A 1 704 ? 37.122 -23.984 29.124 1.00 29.09 704 VAL A N 1
ATOM 5619 C CA . VAL A 1 704 ? 38.368 -23.246 28.747 1.00 29.09 704 VAL A CA 1
ATOM 5620 C C . VAL A 1 704 ? 38.683 -22.896 27.262 1.00 29.09 704 VAL A C 1
ATOM 5622 O O . VAL A 1 704 ? 39.189 -23.708 26.501 1.00 29.09 704 VAL A O 1
ATOM 5625 N N . LYS A 1 705 ? 38.458 -21.592 26.961 1.00 28.55 705 LYS A N 1
ATOM 5626 C CA . LYS A 1 705 ? 39.315 -20.506 26.369 1.00 28.55 705 LYS A CA 1
ATOM 5627 C C . LYS A 1 705 ? 40.212 -20.826 25.153 1.00 28.55 705 LYS A C 1
ATOM 5629 O O . LYS A 1 705 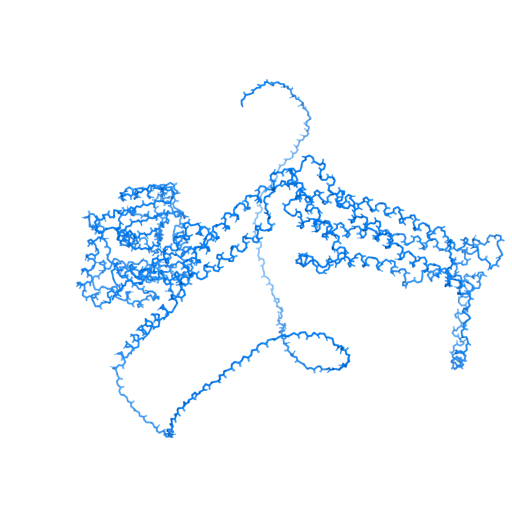? 41.016 -21.738 25.222 1.00 28.55 705 LYS A O 1
ATOM 5634 N N . GLY A 1 706 ? 40.137 -20.089 24.032 1.00 26.00 706 GLY A N 1
ATOM 5635 C CA . GLY A 1 706 ? 40.673 -18.724 23.767 1.00 26.00 706 GLY A CA 1
ATOM 5636 C C . GLY A 1 706 ? 41.913 -18.874 22.849 1.00 26.00 706 GLY A C 1
ATOM 5637 O O . GLY A 1 706 ? 42.599 -19.873 22.987 1.00 26.00 706 GLY A O 1
ATOM 5638 N N . ALA A 1 707 ? 42.307 -18.034 21.891 1.00 26.84 707 ALA A N 1
ATOM 5639 C CA . ALA A 1 707 ? 41.911 -16.724 21.391 1.00 26.84 707 ALA A CA 1
ATOM 5640 C C . ALA A 1 707 ? 42.678 -16.466 20.054 1.00 26.84 707 ALA A C 1
ATOM 5642 O O . ALA A 1 707 ? 43.684 -17.122 19.803 1.00 26.84 707 ALA A O 1
ATOM 5643 N N . GLU A 1 708 ? 42.218 -15.466 19.291 1.00 25.92 708 GLU A N 1
ATOM 5644 C CA . GLU A 1 708 ? 42.964 -14.582 18.361 1.00 25.92 708 GLU A CA 1
ATOM 5645 C C . GLU A 1 708 ? 43.410 -15.034 16.942 1.00 25.92 708 GLU A C 1
ATOM 5647 O O . GLU A 1 708 ? 44.020 -16.073 16.712 1.00 25.92 708 GLU A O 1
ATOM 5652 N N . GLU A 1 709 ? 43.060 -14.154 15.988 1.00 25.91 709 GLU A N 1
ATOM 5653 C CA . GLU A 1 709 ? 43.336 -14.094 14.538 1.00 25.91 709 GLU A CA 1
ATOM 5654 C C . GLU A 1 709 ? 44.772 -13.548 14.244 1.00 25.91 709 GLU A C 1
ATOM 5656 O O . GLU A 1 709 ? 45.577 -13.502 15.172 1.00 25.91 709 GLU A O 1
ATOM 5661 N N . PRO A 1 710 ? 45.139 -12.956 13.070 1.00 41.25 710 PRO A N 1
ATOM 5662 C CA . PRO A 1 710 ? 44.661 -13.055 11.675 1.00 41.25 710 PRO A CA 1
ATOM 5663 C C . PRO A 1 710 ? 45.805 -13.181 10.619 1.00 41.25 710 PRO A C 1
ATOM 5665 O O . PRO A 1 710 ? 46.970 -12.891 10.879 1.00 41.25 710 PRO A O 1
ATOM 5668 N N . GLY A 1 711 ? 45.436 -13.421 9.349 1.00 25.42 711 GLY A N 1
ATOM 5669 C CA . GLY A 1 711 ? 46.012 -12.649 8.232 1.00 25.42 711 GLY A CA 1
ATOM 5670 C C . GLY A 1 711 ? 46.748 -13.381 7.095 1.00 25.42 711 GLY A C 1
ATOM 5671 O O . GLY A 1 711 ? 47.777 -14.003 7.318 1.00 25.42 711 GLY A O 1
ATOM 5672 N N . LYS A 1 712 ? 46.290 -13.064 5.863 1.00 27.45 712 LYS A N 1
ATOM 5673 C CA . LYS A 1 712 ? 47.025 -12.995 4.571 1.00 27.45 712 LYS A CA 1
ATOM 5674 C C . LYS A 1 712 ? 47.543 -14.328 4.001 1.00 27.45 712 LYS A C 1
ATOM 5676 O O . LYS A 1 712 ? 47.935 -15.217 4.726 1.00 27.45 712 LYS A O 1
ATOM 5681 N N . SER A 1 713 ? 47.688 -14.556 2.702 1.00 25.14 713 SER A N 1
ATOM 5682 C CA . SER A 1 713 ? 47.176 -14.019 1.441 1.00 25.14 713 SER A CA 1
ATOM 5683 C C . SER A 1 713 ? 47.743 -14.952 0.355 1.00 25.14 713 SER A C 1
ATOM 5685 O O . SER A 1 713 ? 48.833 -15.493 0.522 1.00 25.14 713 SER A O 1
ATOM 5687 N N . SER A 1 714 ? 47.067 -15.006 -0.795 1.00 25.81 714 SER A N 1
ATOM 5688 C CA . SER A 1 714 ? 47.640 -15.195 -2.143 1.00 25.81 714 SER A CA 1
ATOM 5689 C C . SER A 1 714 ? 48.225 -16.552 -2.599 1.00 25.81 714 SER A C 1
ATOM 5691 O O . SER A 1 714 ? 49.265 -16.994 -2.135 1.00 25.81 714 SER A O 1
ATOM 5693 N N . LEU A 1 715 ? 47.619 -17.022 -3.707 1.00 25.50 715 LEU A N 1
ATOM 5694 C CA . LEU A 1 715 ? 48.235 -17.570 -4.933 1.00 25.50 715 LEU A CA 1
ATOM 5695 C C . LEU A 1 715 ? 48.884 -18.969 -4.874 1.00 25.50 715 LEU A C 1
ATOM 5697 O O . LEU A 1 715 ? 50.020 -19.114 -4.442 1.00 25.50 715 LEU A O 1
ATOM 5701 N N . ASN A 1 716 ? 48.240 -19.973 -5.492 1.00 26.80 716 ASN A N 1
ATOM 5702 C CA . ASN A 1 716 ? 48.644 -20.453 -6.828 1.00 26.80 716 ASN A CA 1
ATOM 5703 C C . ASN A 1 716 ? 47.861 -21.685 -7.325 1.00 26.80 716 ASN A C 1
ATOM 5705 O O . ASN A 1 716 ? 47.659 -22.654 -6.606 1.00 26.80 716 ASN A O 1
ATOM 5709 N N . ASN A 1 717 ? 47.549 -21.617 -8.623 1.00 26.31 717 ASN A N 1
ATOM 5710 C CA . ASN A 1 717 ? 47.473 -22.685 -9.625 1.00 26.31 717 ASN A CA 1
ATOM 5711 C C . ASN A 1 717 ? 46.506 -23.863 -9.436 1.00 26.31 717 ASN A C 1
ATOM 5713 O O . ASN A 1 717 ? 46.808 -24.882 -8.823 1.00 26.31 717 ASN A O 1
ATOM 5717 N N . VAL A 1 718 ? 45.397 -23.753 -10.169 1.00 25.44 718 VAL A N 1
ATOM 5718 C CA . VAL A 1 718 ? 44.558 -24.862 -10.625 1.00 25.44 718 VAL A CA 1
ATOM 5719 C C . VAL A 1 718 ? 45.112 -25.376 -11.955 1.00 25.44 718 VAL A C 1
ATOM 5721 O O . VAL A 1 718 ? 45.249 -24.602 -12.899 1.00 25.44 718 VAL A O 1
ATOM 5724 N N . ASN A 1 719 ? 45.387 -26.679 -12.040 1.00 25.59 719 ASN A N 1
ATOM 5725 C CA . ASN A 1 719 ? 45.318 -27.428 -13.291 1.00 25.59 719 ASN A CA 1
ATOM 5726 C C . ASN A 1 719 ? 44.977 -28.904 -13.028 1.00 25.59 719 ASN A C 1
ATOM 5728 O O . ASN A 1 719 ? 45.682 -29.593 -12.298 1.00 25.59 719 ASN A O 1
ATOM 5732 N N . ASN A 1 720 ? 43.961 -29.347 -13.771 1.00 24.30 720 ASN A N 1
ATOM 5733 C CA . ASN A 1 720 ? 43.709 -30.688 -14.301 1.00 24.30 720 ASN A CA 1
ATOM 5734 C C . ASN A 1 720 ? 42.983 -31.784 -13.493 1.00 24.30 720 ASN A C 1
ATOM 5736 O O . ASN A 1 720 ? 43.337 -32.132 -12.375 1.00 24.30 720 ASN A O 1
ATOM 5740 N N . VAL A 1 721 ? 42.094 -32.421 -14.280 1.00 26.62 721 VAL A N 1
ATOM 5741 C CA . VAL A 1 721 ? 41.565 -33.804 -14.308 1.00 26.62 721 VAL A CA 1
ATOM 5742 C C . VAL A 1 721 ? 40.069 -33.852 -13.942 1.00 26.62 721 VAL A C 1
ATOM 5744 O O . VAL A 1 721 ? 39.705 -33.549 -12.816 1.00 26.62 721 VAL A O 1
ATOM 5747 N N . LYS A 1 722 ? 39.138 -33.888 -14.916 1.00 27.84 722 LYS A N 1
ATOM 5748 C CA . LYS A 1 722 ? 38.618 -35.011 -15.748 1.00 27.84 722 LYS A CA 1
ATOM 5749 C C . LYS A 1 722 ? 37.868 -36.106 -14.963 1.00 27.84 722 LYS A C 1
ATOM 5751 O O . LYS A 1 722 ? 38.333 -36.528 -13.919 1.00 27.84 722 LYS A O 1
ATOM 5756 N N . GLU A 1 723 ? 36.795 -36.589 -15.612 1.00 25.56 723 GLU A N 1
ATOM 5757 C CA . GLU A 1 723 ? 35.950 -37.772 -15.326 1.00 25.56 723 GLU A CA 1
ATOM 5758 C C . GLU A 1 723 ? 34.865 -37.625 -14.249 1.00 25.56 723 GLU A C 1
ATOM 5760 O O . GLU A 1 723 ? 35.022 -36.878 -13.297 1.00 25.56 723 GLU A O 1
ATOM 5765 N N . MET A 1 724 ? 33.753 -38.362 -14.257 1.00 25.19 724 MET A N 1
ATOM 5766 C CA . MET A 1 724 ? 32.835 -38.937 -15.255 1.00 25.19 724 MET A CA 1
ATOM 5767 C C . MET A 1 724 ? 31.695 -39.543 -14.396 1.00 25.19 724 MET A C 1
ATOM 5769 O O . MET A 1 724 ? 31.942 -39.995 -13.284 1.00 25.19 724 MET A O 1
ATOM 5773 N N . ASP A 1 725 ? 30.472 -39.552 -14.925 1.00 26.50 725 ASP A N 1
ATOM 5774 C CA . ASP A 1 725 ? 29.333 -40.417 -14.565 1.00 26.50 725 ASP A CA 1
ATOM 5775 C C . ASP A 1 725 ? 28.591 -40.339 -13.200 1.00 26.50 725 ASP A C 1
ATOM 5777 O O . ASP A 1 725 ? 28.994 -40.855 -12.166 1.00 26.50 725 ASP A O 1
ATOM 5781 N N . ARG A 1 726 ? 27.366 -39.783 -13.314 1.00 24.22 726 ARG A N 1
ATOM 5782 C CA . ARG A 1 726 ? 26.031 -40.371 -13.020 1.00 24.22 726 ARG A CA 1
ATOM 5783 C C . ARG A 1 726 ? 25.819 -41.164 -11.718 1.00 24.22 726 ARG A C 1
ATOM 5785 O O . ARG A 1 726 ? 26.283 -42.287 -11.646 1.00 24.22 726 ARG A O 1
ATOM 5792 N N . VAL A 1 727 ? 24.856 -40.720 -10.883 1.00 26.45 727 VAL A N 1
ATOM 5793 C CA . VAL A 1 727 ? 23.698 -41.522 -10.387 1.00 26.45 727 VAL A CA 1
ATOM 5794 C C . VAL A 1 727 ? 22.525 -40.611 -9.935 1.00 26.45 727 VAL A C 1
ATOM 5796 O O . VAL A 1 727 ? 22.686 -39.750 -9.082 1.00 26.45 727 VAL A O 1
ATOM 5799 N N . ASN A 1 728 ? 21.349 -40.870 -10.531 1.00 23.41 728 ASN A N 1
ATOM 5800 C CA . ASN A 1 728 ? 19.937 -40.762 -10.096 1.00 23.41 728 ASN A CA 1
ATOM 5801 C C . ASN A 1 728 ? 19.463 -39.766 -9.016 1.00 23.41 728 ASN A C 1
ATOM 5803 O O . ASN A 1 728 ? 19.812 -39.916 -7.855 1.00 23.41 728 ASN A O 1
ATOM 5807 N N . TYR A 1 729 ? 18.399 -39.014 -9.346 1.00 24.98 729 TYR A N 1
ATOM 5808 C CA . TYR A 1 729 ? 17.148 -39.024 -8.565 1.00 24.98 729 TYR A CA 1
ATOM 5809 C C . TYR A 1 729 ? 15.915 -38.878 -9.481 1.00 24.98 729 TYR A C 1
ATOM 5811 O O . TYR A 1 729 ? 15.853 -38.007 -10.344 1.00 24.98 729 TYR A O 1
ATOM 5819 N N . ARG A 1 730 ? 14.949 -39.787 -9.292 1.00 23.12 730 ARG A N 1
ATOM 5820 C CA . ARG A 1 730 ? 13.615 -39.832 -9.917 1.00 23.12 730 ARG A CA 1
ATOM 5821 C C . ARG A 1 730 ? 12.701 -38.764 -9.308 1.00 23.12 730 ARG A C 1
ATOM 5823 O O . ARG A 1 730 ? 12.641 -38.683 -8.087 1.00 23.12 730 ARG A O 1
ATOM 5830 N N . PHE A 1 731 ? 11.874 -38.115 -10.127 1.00 25.53 731 PHE A N 1
ATOM 5831 C CA . PHE A 1 731 ? 10.540 -37.667 -9.718 1.00 25.53 731 PHE A CA 1
ATOM 5832 C C . PHE A 1 731 ? 9.516 -37.953 -10.821 1.00 25.53 731 PHE A C 1
ATOM 5834 O O . PHE A 1 731 ? 9.772 -37.794 -12.011 1.00 25.53 731 PHE A O 1
ATOM 5841 N N . THR A 1 732 ? 8.383 -38.471 -10.369 1.00 25.86 732 THR A N 1
ATOM 5842 C CA . THR A 1 732 ? 7.244 -39.035 -11.091 1.00 25.86 732 THR A CA 1
ATOM 5843 C C . THR A 1 732 ? 6.249 -37.963 -11.533 1.00 25.86 732 THR A C 1
ATOM 5845 O O . THR A 1 732 ? 5.887 -37.094 -10.744 1.00 25.86 732 THR A O 1
ATOM 5848 N N . SER A 1 733 ? 5.753 -38.081 -12.762 1.00 24.75 733 SER A N 1
ATOM 5849 C CA . SER A 1 733 ? 4.611 -37.353 -13.326 1.00 24.75 733 SER A CA 1
ATOM 5850 C C . SER A 1 733 ? 3.280 -38.079 -13.051 1.00 24.75 733 SER A C 1
ATOM 5852 O O . SER A 1 733 ? 3.280 -39.308 -12.951 1.00 24.75 733 SER A O 1
ATOM 5854 N N . PRO A 1 734 ? 2.131 -37.375 -12.995 1.00 29.38 734 PRO A N 1
ATOM 5855 C CA . PRO A 1 734 ? 0.821 -37.993 -13.146 1.00 29.38 734 PRO A CA 1
ATOM 5856 C C . PRO A 1 734 ? 0.230 -37.761 -14.545 1.00 29.38 734 PRO A C 1
ATOM 5858 O O . PRO A 1 734 ? 0.352 -36.697 -15.148 1.00 29.38 734 PRO A O 1
ATOM 5861 N N . SER A 1 735 ? -0.409 -38.816 -15.039 1.00 25.98 735 SER A N 1
ATOM 5862 C CA . SER A 1 735 ? -0.939 -39.033 -16.381 1.00 25.98 735 SER A CA 1
ATOM 5863 C C . SER A 1 735 ? -2.389 -38.576 -16.575 1.00 25.98 735 SER A C 1
ATOM 5865 O O . SER A 1 735 ? -3.222 -38.684 -15.678 1.00 25.98 735 SER A O 1
ATOM 5867 N N . HIS A 1 736 ? -2.687 -38.176 -17.813 1.00 27.33 736 HIS A N 1
ATOM 5868 C CA . HIS A 1 736 ? -4.016 -38.065 -18.415 1.00 27.33 736 HIS A CA 1
ATOM 5869 C C . HIS A 1 736 ? -4.730 -39.422 -18.558 1.00 27.33 736 HIS A C 1
ATOM 5871 O O . HIS A 1 736 ? -4.081 -40.405 -18.901 1.00 27.33 736 HIS A O 1
ATOM 5877 N N . HIS A 1 737 ? -6.063 -39.435 -18.392 1.00 26.89 737 HIS A N 1
ATOM 5878 C CA . HIS A 1 737 ? -7.054 -40.034 -19.313 1.00 26.89 737 HIS A CA 1
ATOM 5879 C C . HIS A 1 737 ? -8.472 -40.011 -18.707 1.00 26.89 737 HIS A C 1
ATOM 5881 O O . HIS A 1 737 ? -8.655 -40.523 -17.609 1.00 26.89 737 HIS A O 1
ATOM 5887 N N . ALA A 1 738 ? -9.473 -39.510 -19.451 1.00 26.47 738 ALA A N 1
ATOM 5888 C CA . ALA A 1 738 ? -10.781 -40.172 -19.618 1.00 26.47 738 ALA A CA 1
ATOM 5889 C C . ALA A 1 738 ? -11.686 -39.479 -20.672 1.00 26.47 738 ALA A C 1
ATOM 5891 O O . ALA A 1 738 ? -11.900 -38.273 -20.642 1.00 26.47 738 ALA A O 1
ATOM 5892 N N . ASN A 1 739 ? -12.179 -40.331 -21.576 1.00 26.05 739 ASN A N 1
ATOM 5893 C CA . ASN A 1 739 ? -13.083 -40.266 -22.741 1.00 26.05 739 ASN A CA 1
ATOM 5894 C C . ASN A 1 739 ? -14.259 -39.256 -22.845 1.00 26.05 739 ASN A C 1
ATOM 5896 O O . ASN A 1 739 ? -14.813 -38.836 -21.832 1.00 26.05 739 ASN A O 1
ATOM 5900 N N . PRO A 1 740 ? -14.757 -39.008 -24.086 1.00 32.75 740 PRO A N 1
ATOM 5901 C CA . PRO A 1 740 ? -16.004 -38.294 -24.372 1.00 32.75 740 PRO A CA 1
ATOM 5902 C C . PRO A 1 740 ? -17.206 -39.242 -24.584 1.00 32.75 740 PRO A C 1
ATOM 5904 O O . PRO A 1 740 ? -17.057 -40.350 -25.100 1.00 32.75 740 PRO A O 1
ATOM 5907 N N . VAL A 1 741 ? -18.419 -38.778 -24.261 1.00 27.19 741 VAL A N 1
ATOM 5908 C CA . VAL A 1 741 ? -19.693 -39.427 -24.623 1.00 27.19 741 VAL A CA 1
ATOM 5909 C C . VAL A 1 741 ? -20.671 -38.377 -25.168 1.00 27.19 741 VAL A C 1
ATOM 5911 O O . VAL A 1 741 ? -20.939 -37.366 -24.525 1.00 27.19 741 VAL A O 1
ATOM 5914 N N . ASN A 1 742 ? -21.187 -38.645 -26.370 1.00 26.44 742 ASN A N 1
ATOM 5915 C CA . ASN A 1 742 ? -22.325 -37.988 -27.024 1.00 26.44 742 ASN A CA 1
ATOM 5916 C C . ASN A 1 742 ? -23.637 -38.249 -26.264 1.00 26.44 742 ASN A C 1
ATOM 5918 O O . ASN A 1 742 ? -23.824 -39.372 -25.814 1.00 26.44 742 ASN A O 1
ATOM 5922 N N . ILE A 1 743 ? -24.585 -37.298 -26.271 1.00 27.05 743 ILE A N 1
ATOM 5923 C CA . ILE A 1 743 ? -26.022 -37.527 -26.548 1.00 27.05 743 ILE A CA 1
ATOM 5924 C C . ILE A 1 743 ? -26.746 -36.183 -26.784 1.00 27.05 743 ILE A C 1
ATOM 5926 O O . ILE A 1 743 ? -26.503 -35.168 -26.143 1.00 27.05 743 ILE A O 1
ATOM 5930 N N . HIS A 1 744 ? -27.644 -36.258 -27.761 1.00 26.41 744 HIS A N 1
ATOM 5931 C CA . HIS A 1 744 ? -28.599 -35.310 -28.324 1.00 26.41 744 HIS A CA 1
ATOM 5932 C C . HIS A 1 744 ? -29.595 -34.595 -27.375 1.00 26.41 744 HIS A C 1
ATOM 5934 O O . HIS A 1 744 ? -29.985 -35.127 -26.341 1.00 26.41 744 HIS A O 1
ATOM 5940 N N . ASN A 1 745 ? -30.182 -33.520 -27.940 1.00 26.30 745 ASN A N 1
ATOM 5941 C CA . ASN A 1 745 ? -31.585 -33.052 -27.830 1.00 26.30 745 ASN A CA 1
ATOM 5942 C C . ASN A 1 745 ? -32.000 -32.132 -26.660 1.00 26.30 745 ASN A C 1
ATOM 5944 O O . ASN A 1 745 ? -32.279 -32.612 -25.571 1.00 26.30 745 ASN A O 1
ATOM 5948 N N . LYS A 1 746 ? -32.273 -30.842 -26.941 1.00 25.97 746 LYS A N 1
ATOM 5949 C CA . LYS A 1 746 ? -33.615 -30.276 -27.264 1.00 25.97 746 LYS A CA 1
ATOM 5950 C C . LYS A 1 746 ? -33.656 -28.741 -27.089 1.00 25.97 746 LYS A C 1
ATOM 5952 O O . LYS A 1 746 ? -33.383 -28.211 -26.022 1.00 25.97 746 LYS A O 1
ATOM 5957 N N . LEU A 1 747 ? -34.068 -28.064 -28.163 1.00 26.34 747 LEU A N 1
ATOM 5958 C CA . LEU A 1 747 ? -34.677 -26.721 -28.216 1.00 26.34 747 LEU A CA 1
ATOM 5959 C C . LEU A 1 747 ? -36.004 -26.687 -27.402 1.00 26.34 747 LEU A C 1
ATOM 5961 O O . LEU A 1 747 ? -36.574 -27.762 -27.190 1.00 26.34 747 LEU A O 1
ATOM 5965 N N . PRO A 1 748 ? -36.528 -25.513 -26.970 1.00 31.41 748 PRO A N 1
ATOM 5966 C CA . PRO A 1 748 ? -37.253 -24.618 -27.887 1.00 31.41 748 PRO A CA 1
ATOM 5967 C C . PRO A 1 748 ? -37.036 -23.103 -27.704 1.00 31.41 748 PRO A C 1
ATOM 5969 O O . PRO A 1 748 ? -36.871 -22.577 -26.608 1.00 31.41 748 PRO A O 1
ATOM 5972 N N . ARG A 1 749 ? -37.131 -22.407 -28.845 1.00 29.31 749 ARG A N 1
ATOM 5973 C CA . ARG A 1 749 ? -37.518 -20.996 -28.979 1.00 29.31 749 ARG A CA 1
ATOM 5974 C C . ARG A 1 749 ? -39.048 -20.876 -28.934 1.00 29.31 749 ARG A C 1
ATOM 5976 O O . ARG A 1 749 ? -39.729 -21.736 -29.485 1.00 29.31 749 ARG A O 1
ATOM 5983 N N . SER A 1 750 ? -39.556 -19.751 -28.438 1.00 27.08 750 SER A N 1
ATOM 5984 C CA . SER A 1 750 ? -40.863 -19.178 -28.808 1.00 27.08 750 SER A CA 1
ATOM 5985 C C . SER A 1 750 ? -40.832 -17.673 -28.503 1.00 27.08 750 SER A C 1
ATOM 5987 O O . SER A 1 750 ? -40.562 -17.312 -27.364 1.00 27.08 750 SER A O 1
ATOM 5989 N N . ASN A 1 751 ? -40.910 -16.814 -29.533 1.00 26.19 751 ASN A N 1
ATOM 5990 C CA . ASN A 1 751 ? -42.091 -15.991 -29.896 1.00 26.19 751 ASN A CA 1
ATOM 5991 C C . ASN A 1 751 ? -42.071 -14.623 -29.179 1.00 26.19 751 ASN A C 1
ATOM 5993 O O . ASN A 1 751 ? -41.775 -14.587 -27.997 1.00 26.19 751 ASN A O 1
ATOM 5997 N N . LEU A 1 752 ? -42.370 -13.448 -29.741 1.00 25.84 752 LEU A N 1
ATOM 5998 C CA . LEU A 1 752 ? -42.916 -12.928 -31.010 1.00 25.84 752 LEU A CA 1
ATOM 5999 C C . LEU A 1 752 ? -42.559 -11.414 -30.988 1.00 25.84 752 LEU A C 1
ATOM 6001 O O . LEU A 1 752 ? -42.633 -10.796 -29.931 1.00 25.84 752 LEU A O 1
ATOM 6005 N N . SER A 1 753 ? -41.919 -10.850 -32.018 1.00 25.83 753 SER A N 1
ATOM 6006 C CA . SER A 1 753 ? -42.488 -9.916 -33.018 1.00 25.83 753 SER A CA 1
ATOM 6007 C C . SER A 1 753 ? -43.431 -8.815 -32.510 1.00 25.83 753 SER A C 1
ATOM 6009 O O . SER A 1 753 ? -44.463 -9.142 -31.928 1.00 25.83 753 SER A O 1
ATOM 6011 N N . ASN A 1 754 ? -43.115 -7.556 -32.866 1.00 27.06 754 ASN A N 1
ATOM 6012 C CA . ASN A 1 754 ? -44.000 -6.437 -33.277 1.00 27.06 754 ASN A CA 1
ATOM 6013 C C . ASN A 1 754 ? -43.285 -5.093 -32.985 1.00 27.06 754 ASN A C 1
ATOM 6015 O O . ASN A 1 754 ? -42.639 -4.989 -31.955 1.00 27.06 754 ASN A O 1
ATOM 6019 N N . PHE A 1 755 ? -43.299 -4.016 -33.778 1.00 26.95 755 PHE A N 1
ATOM 6020 C CA . PHE A 1 755 ? -44.074 -3.580 -34.944 1.00 26.95 755 PHE A CA 1
ATOM 6021 C C . PHE A 1 755 ? -43.243 -2.505 -35.709 1.00 26.95 755 PHE A C 1
ATOM 6023 O O . PHE A 1 755 ? -42.290 -1.957 -35.156 1.00 26.95 755 PHE A O 1
ATOM 6030 N N . GLY A 1 756 ? -43.606 -2.230 -36.971 1.00 25.67 756 GLY A N 1
ATOM 6031 C CA . GLY A 1 756 ? -42.917 -1.377 -37.964 1.00 25.67 756 GLY A CA 1
ATOM 6032 C C . GLY A 1 756 ? -42.746 0.119 -37.632 1.00 25.67 756 GLY A C 1
ATOM 6033 O O . GLY A 1 756 ? -43.424 0.665 -36.772 1.00 25.67 756 GLY A O 1
ATOM 6034 N N . SER A 1 757 ? -41.718 0.773 -38.186 1.00 28.16 757 SER A N 1
ATOM 6035 C CA . SER A 1 757 ? -41.686 1.449 -39.505 1.00 28.16 757 SER A CA 1
ATOM 6036 C C . SER A 1 757 ? -42.441 2.784 -39.557 1.00 28.16 757 SER A C 1
ATOM 6038 O O . SER A 1 757 ? -43.664 2.770 -39.463 1.00 28.16 757 SER A O 1
ATOM 6040 N N . ASN A 1 758 ? -41.729 3.897 -39.812 1.00 26.98 758 ASN A N 1
ATOM 6041 C CA . ASN A 1 758 ? -42.118 4.927 -40.796 1.00 26.98 758 ASN A CA 1
ATOM 6042 C C . ASN A 1 758 ? -41.130 6.120 -40.918 1.00 26.98 758 ASN A C 1
ATOM 6044 O O . ASN A 1 758 ? -40.846 6.782 -39.929 1.00 26.98 758 ASN A O 1
ATOM 6048 N N . ILE A 1 759 ? -40.739 6.399 -42.181 1.00 28.09 759 ILE A N 1
ATOM 6049 C CA . ILE A 1 759 ? -40.705 7.718 -42.879 1.00 28.09 759 ILE A CA 1
ATOM 6050 C C . ILE A 1 759 ? -39.593 8.714 -42.439 1.00 28.09 759 ILE A C 1
ATOM 6052 O O . ILE A 1 759 ? -39.615 9.203 -41.323 1.00 28.09 759 ILE A O 1
ATOM 6056 N N . VAL A 1 760 ? -38.497 8.952 -43.190 1.00 29.38 760 VAL A N 1
ATOM 6057 C CA . VAL A 1 760 ? -38.271 9.621 -44.510 1.00 29.38 760 VAL A CA 1
ATOM 6058 C C . VAL A 1 760 ? -38.003 11.149 -44.422 1.00 29.38 760 VAL A C 1
ATOM 6060 O O . VAL A 1 760 ? -38.879 11.917 -44.054 1.00 29.38 760 VAL A O 1
ATOM 6063 N N . ASN A 1 761 ? -36.799 11.522 -44.904 1.00 28.80 761 ASN A N 1
ATOM 6064 C CA . ASN A 1 761 ? -36.310 12.762 -45.554 1.00 28.80 761 ASN A CA 1
ATOM 6065 C C . ASN A 1 761 ? -36.282 14.141 -44.853 1.00 28.80 761 ASN A C 1
ATOM 6067 O O . ASN A 1 761 ? -37.310 14.672 -44.457 1.00 28.80 761 ASN A O 1
ATOM 6071 N N . GLY A 1 762 ? -35.135 14.834 -45.010 1.00 26.31 762 GLY A N 1
ATOM 6072 C CA . GLY A 1 762 ? -35.150 16.203 -45.561 1.00 26.31 762 GLY A CA 1
ATOM 6073 C C . GLY A 1 762 ? -34.112 17.232 -45.071 1.00 26.31 762 GLY A C 1
ATOM 6074 O O . GLY A 1 762 ? -34.291 17.816 -44.016 1.00 26.31 762 GLY A O 1
ATOM 6075 N N . PHE A 1 763 ? -33.154 17.550 -45.958 1.00 26.31 763 PHE A N 1
ATOM 6076 C CA . PHE A 1 763 ? -32.598 18.887 -46.285 1.00 26.31 763 PHE A CA 1
ATOM 6077 C C . PHE A 1 763 ? -31.642 19.681 -45.349 1.00 26.31 763 PHE A C 1
ATOM 6079 O O . PHE A 1 763 ? -32.032 20.247 -44.340 1.00 26.31 763 PHE A O 1
ATOM 6086 N N . ASN A 1 764 ? -30.401 19.826 -45.851 1.00 29.28 764 ASN A N 1
ATOM 6087 C CA . ASN A 1 764 ? -29.650 21.045 -46.239 1.00 29.28 764 ASN A CA 1
ATOM 6088 C C . ASN A 1 764 ? -29.556 22.323 -45.368 1.00 29.28 764 ASN A C 1
ATOM 6090 O O . ASN A 1 764 ? -30.547 22.976 -45.073 1.00 29.28 764 ASN A O 1
ATOM 6094 N N . ASN A 1 765 ? -28.294 22.795 -45.316 1.00 27.80 765 ASN A N 1
ATOM 6095 C CA . ASN A 1 765 ? -27.787 24.180 -45.398 1.00 27.80 765 ASN A CA 1
ATOM 6096 C C . ASN A 1 765 ? -28.071 25.167 -44.247 1.00 27.80 765 ASN A C 1
ATOM 6098 O O . ASN A 1 765 ? -29.205 25.577 -44.051 1.00 27.80 765 ASN A O 1
ATOM 6102 N N . LEU A 1 766 ? -27.010 25.737 -43.647 1.00 28.59 766 LEU A N 1
ATOM 6103 C CA . LEU A 1 766 ? -26.581 27.126 -43.918 1.00 28.59 766 LEU A CA 1
ATOM 6104 C C . LEU A 1 766 ? -25.396 27.595 -43.050 1.00 28.59 766 LEU A C 1
ATOM 6106 O O . LEU A 1 766 ? -25.238 27.276 -41.878 1.00 28.59 766 LEU A O 1
ATOM 6110 N N . THR A 1 767 ? -24.586 28.400 -43.719 1.00 28.75 767 THR A N 1
ATOM 6111 C CA . THR A 1 767 ? -23.372 29.136 -43.366 1.00 28.75 767 THR A CA 1
ATOM 6112 C C . THR A 1 767 ? -23.611 30.465 -42.625 1.00 28.75 767 THR A C 1
ATOM 6114 O O . THR A 1 767 ? -24.546 31.180 -42.957 1.00 28.75 767 THR A O 1
ATOM 6117 N N . VAL A 1 768 ? -22.627 30.842 -41.786 1.00 30.44 768 VAL A N 1
ATOM 6118 C CA . VAL A 1 768 ? -22.045 32.197 -41.559 1.00 30.44 768 VAL A CA 1
ATOM 6119 C C . VAL A 1 768 ? -22.913 33.312 -40.936 1.00 30.44 768 VAL A C 1
ATOM 6121 O O . VAL A 1 768 ? -23.848 33.798 -41.554 1.00 30.44 768 VAL A O 1
ATOM 6124 N N . SER A 1 769 ? -22.445 33.886 -39.811 1.00 26.62 769 SER A N 1
ATOM 6125 C CA . SER A 1 769 ? -22.267 35.350 -39.655 1.00 26.62 769 SER A CA 1
ATOM 6126 C C . SER A 1 769 ? -21.493 35.736 -38.382 1.00 26.62 769 SER A C 1
ATOM 6128 O O . SER A 1 769 ? -21.823 35.321 -37.277 1.00 26.62 769 SER A O 1
ATOM 6130 N N . LYS A 1 770 ? -20.499 36.615 -38.570 1.00 32.44 770 LYS A N 1
ATOM 6131 C CA . LYS A 1 770 ? -19.746 37.396 -37.570 1.00 32.44 770 LYS A CA 1
ATOM 6132 C C . LYS A 1 770 ? -20.642 38.374 -36.790 1.00 32.44 770 LYS A C 1
ATOM 6134 O O . LYS A 1 770 ? -21.608 38.873 -37.367 1.00 32.44 770 LYS A O 1
ATOM 6139 N N . LYS A 1 771 ? -20.208 38.774 -35.581 1.00 29.67 771 LYS A N 1
ATOM 6140 C CA . LYS A 1 771 ? -20.121 40.184 -35.113 1.00 29.67 771 LYS A CA 1
ATOM 6141 C C . LYS A 1 771 ? -19.540 40.291 -33.687 1.00 29.67 771 LYS A C 1
ATOM 6143 O O . LYS A 1 771 ? -20.118 39.769 -32.745 1.00 29.67 771 LYS A O 1
ATOM 6148 N N . THR A 1 772 ? -18.430 41.017 -33.550 1.00 32.25 772 THR A N 1
ATOM 6149 C CA . THR A 1 772 ? -18.039 41.800 -32.356 1.00 32.25 772 THR A CA 1
ATOM 6150 C C . THR A 1 772 ? -18.663 43.205 -32.461 1.00 32.25 772 THR A C 1
ATOM 6152 O O . THR A 1 772 ? -19.037 43.594 -33.576 1.00 32.25 772 THR A O 1
ATOM 6155 N N . PRO A 1 773 ? -18.868 43.948 -31.349 1.00 46.16 773 PRO A N 1
ATOM 6156 C CA . PRO A 1 773 ? -17.876 44.954 -30.890 1.00 46.16 773 PRO A CA 1
ATOM 6157 C C . PRO A 1 773 ? -17.854 45.147 -29.334 1.00 46.16 773 PRO A C 1
ATOM 6159 O O . PRO A 1 773 ? -18.828 44.847 -28.659 1.00 46.16 773 PRO A O 1
ATOM 6162 N N . SER A 1 774 ? -16.701 45.387 -28.689 1.00 30.78 774 SER A N 1
ATOM 6163 C CA . SER A 1 774 ? -16.084 46.679 -28.276 1.00 30.78 774 SER A CA 1
ATOM 6164 C C . SER A 1 774 ? -16.277 47.088 -26.797 1.00 30.78 774 SER A C 1
ATOM 6166 O O . SER A 1 774 ? -17.406 47.238 -26.349 1.00 30.78 774 SER A O 1
ATOM 6168 N N . ASN A 1 775 ? -15.139 47.434 -26.170 1.00 31.33 775 ASN A N 1
ATOM 6169 C CA . ASN A 1 775 ? -14.887 48.416 -25.093 1.00 31.33 775 ASN A CA 1
ATOM 6170 C C . ASN A 1 775 ? -15.268 48.117 -23.621 1.00 31.33 775 ASN A C 1
ATOM 6172 O O . ASN A 1 775 ? -16.419 48.271 -23.242 1.00 31.33 775 ASN A O 1
ATOM 6176 N N . ASN A 1 776 ? -14.235 47.782 -22.815 1.00 33.97 776 ASN A N 1
ATOM 6177 C CA . ASN A 1 776 ? -13.643 48.528 -21.666 1.00 33.97 776 ASN A CA 1
ATOM 6178 C C . ASN A 1 776 ? -14.549 49.323 -20.679 1.00 33.97 776 ASN A C 1
ATOM 6180 O O . ASN A 1 776 ? -15.547 49.876 -21.130 1.00 33.97 776 ASN A O 1
ATOM 6184 N N . PRO A 1 777 ? -14.105 49.644 -19.428 1.00 57.06 777 PRO A N 1
ATOM 6185 C CA . PRO A 1 777 ? -12.933 49.165 -18.654 1.00 57.06 777 PRO A CA 1
ATOM 6186 C C . PRO A 1 777 ? -13.145 49.059 -17.098 1.00 57.06 777 PRO A C 1
ATOM 6188 O O . PRO A 1 777 ? -14.228 49.329 -16.596 1.00 57.06 777 PRO A O 1
ATOM 6191 N N . LEU A 1 778 ? -12.036 48.797 -16.375 1.00 39.50 778 LEU A N 1
ATOM 6192 C CA . LEU A 1 778 ? -11.687 49.158 -14.972 1.00 39.50 778 LEU A CA 1
ATOM 6193 C C . LEU A 1 778 ? -12.219 48.316 -13.777 1.00 39.50 778 LEU A C 1
ATOM 6195 O O . LEU A 1 778 ? -13.417 48.212 -13.564 1.00 39.50 778 LEU A O 1
ATOM 6199 N N . PHE A 1 779 ? -11.234 47.833 -12.992 1.00 39.59 779 PHE A N 1
ATOM 6200 C CA . PHE A 1 779 ? -11.122 47.662 -11.523 1.00 39.59 779 PHE A CA 1
ATOM 6201 C C . PHE A 1 779 ? -12.352 47.243 -10.695 1.00 39.59 779 PHE A C 1
ATOM 6203 O O . PHE A 1 779 ? -13.293 48.015 -10.547 1.00 39.59 779 PHE A O 1
ATOM 6210 N N . ASP A 1 780 ? -12.273 46.077 -10.045 1.00 38.59 780 ASP A N 1
ATOM 6211 C CA . ASP A 1 780 ? -11.726 45.915 -8.679 1.00 38.59 780 ASP A CA 1
ATOM 6212 C C . ASP A 1 780 ? -11.220 44.476 -8.468 1.00 38.59 780 ASP A C 1
ATOM 6214 O O . ASP A 1 780 ? -11.745 43.567 -9.160 1.00 38.59 780 ASP A O 1
#

Radius of gyration: 48.56 Å; Cα contacts (8 Å, |Δi|>4): 757; chains: 1; bounding box: 94×115×130 Å

Organism: Theileria parva (NCBI:txid5875)

Sequence (780 aa):
MPLDVNSNLRKLISLVDDLRDVGLHKYINLPRICVAGTQSSGKSSVLESIVGIDFLPRGDGIVTRRPIEFRLNRLKPSSPEDKCDPYIVFEGNDERFYDFEKARNHIQKLTNERAGEKKGIVDDPIVLSVFSPDCPDLSLIDLPGVTRVPLKNSDQTDDIEMLTKDMIMRYASDPRTIILAVVAANVDMSTSDALQLAKRADPLGVRTLGVITKIDLMDQGSSALSMLQNDEVPLRLGYTGVKNRSQKDISDGVTIKQAIKNETKFFNEHKIYRTLNPNLWGIGSLVDKLTNVLLRHISTVLPELKLEVTTRLKTVRDRLEQMGDKAPTDPKERIELLWQLISEFCEMFSGTIKGRFVSRLHEFLDADAVSSVQIRGIFNDLLDHFMTVDVFDKVSDLEIDQAIRIHEGDSLPGFPSPDTFEYLMLPQLQKIVPSVQDCLDKVHMTLELLSFKVAEKVFGRFPSLCVRVQSLSQQLFNDEKEKTREILDNYIESETLYIFTNDSKYMIEKEEKQPEENQAYLDKASQMTQSTVNAVSTTIDNFRGRKTRYSPTFIQEFRRRLNVYFSIVLRNVRDSVPKIVGHFLVRKSQKNMLYKIYTQLSQQEDLDQLFGEPDHIAHERQILKEQASVLSKAINIINKDFSKGNDFDQSLERDIITSTASYASVLYKNKNLTNATSISTAPSIHNSSENMGKGRFESVTDNVKGAEEPGKSSLNNVNNVKEMDRVNYRFTSPSHHANPVNIHNKLPRSNLSNFGSNIVNGFNNLTVSKKTPSNNPLFD

pLDDT: mean 71.61, std 22.66, range [22.88, 95.69]